Protein AF-0000000084750871 (afdb_homodimer)

Structure (mmCIF, N/CA/C/O backbone):
data_AF-0000000084750871-model_v1
#
loop_
_entity.id
_entity.type
_entity.pdbx_description
1 polymer 'GmrSD restriction endonucleases N-terminal domain-containing protein'
#
loop_
_atom_site.group_PDB
_atom_site.id
_atom_site.type_symbol
_atom_site.label_atom_id
_atom_site.label_alt_id
_atom_site.label_comp_id
_atom_site.label_asym_id
_atom_site.label_entity_id
_atom_site.label_seq_id
_atom_site.pdbx_PDB_ins_code
_atom_site.Cartn_x
_atom_site.Cartn_y
_atom_site.Cartn_z
_atom_site.occupancy
_atom_site.B_iso_or_equiv
_atom_site.auth_seq_id
_atom_site.auth_comp_id
_atom_site.auth_asym_id
_atom_site.auth_atom_id
_atom_site.pdbx_PDB_model_num
ATOM 1 N N . MET A 1 1 ? -0.691 -4.93 61.938 1 25 1 MET A N 1
ATOM 2 C CA . MET A 1 1 ? 0.41 -4.703 61 1 25 1 MET A CA 1
ATOM 3 C C . MET A 1 1 ? 0.114 -5.336 59.656 1 25 1 MET A C 1
ATOM 5 O O . MET A 1 1 ? 0.532 -6.465 59.375 1 25 1 MET A O 1
ATOM 9 N N . ASN A 1 2 ? -1.107 -5.414 59.125 1 26.94 2 ASN A N 1
ATOM 10 C CA . ASN A 1 2 ? -1.771 -6.16 58.062 1 26.94 2 ASN A CA 1
ATOM 11 C C . ASN A 1 2 ? -1.215 -5.793 56.688 1 26.94 2 ASN A C 1
ATOM 13 O O . ASN A 1 2 ? -1.28 -4.633 56.281 1 26.94 2 ASN A O 1
ATOM 17 N N . ASN A 1 3 ? -0.073 -6.461 56.188 1 27.8 3 ASN A N 1
ATOM 18 C CA . ASN A 1 3 ? 0.764 -6.387 55 1 27.8 3 ASN A CA 1
ATOM 19 C C . ASN A 1 3 ? -0.069 -6.461 53.719 1 27.8 3 ASN A C 1
ATOM 21 O O . ASN A 1 3 ? -0.656 -7.5 53.438 1 27.8 3 ASN A O 1
ATOM 25 N N . PHE A 1 4 ? -0.842 -5.355 53.281 1 26.83 4 PHE A N 1
ATOM 26 C CA . PHE A 1 4 ? -1.544 -5.203 52 1 26.83 4 PHE A CA 1
ATOM 27 C C . PHE A 1 4 ? -0.625 -5.535 50.844 1 26.83 4 PHE A C 1
ATOM 29 O O . PHE A 1 4 ? 0.271 -4.758 50.5 1 26.83 4 PHE A O 1
ATOM 36 N N . ASN A 1 5 ? -0.099 -6.75 50.688 1 29.56 5 ASN A N 1
ATOM 37 C CA . ASN A 1 5 ? 0.615 -7.375 49.594 1 29.56 5 ASN A CA 1
ATOM 38 C C . ASN A 1 5 ? -0.045 -7.062 48.25 1 29.56 5 ASN A C 1
ATOM 40 O O . ASN A 1 5 ? -0.989 -7.742 47.844 1 29.56 5 ASN A O 1
ATOM 44 N N . ASN A 1 6 ? -0.391 -5.762 47.812 1 26.81 6 ASN A N 1
ATOM 45 C CA . ASN A 1 6 ? -1.002 -5.223 46.625 1 26.81 6 ASN A CA 1
ATOM 46 C C . ASN A 1 6 ? -0.494 -5.941 45.375 1 26.81 6 ASN A C 1
ATOM 48 O O . ASN A 1 6 ? 0.514 -6.648 45.406 1 26.81 6 ASN A O 1
ATOM 52 N N . GLU A 1 7 ? -0.756 -5.145 44 1 28.56 7 GLU A N 1
ATOM 53 C CA . GLU A 1 7 ? -1.141 -5.152 42.594 1 28.56 7 GLU A CA 1
ATOM 54 C C . GLU A 1 7 ? 0.052 -5.473 41.688 1 28.56 7 GLU A C 1
ATOM 56 O O . GLU A 1 7 ? 0.877 -4.602 41.438 1 28.56 7 GLU A O 1
ATOM 61 N N . ASP A 1 8 ? 0.806 -6.379 41.875 1 30.97 8 ASP A N 1
ATOM 62 C CA . ASP A 1 8 ? 1.681 -6.875 40.812 1 30.97 8 ASP A CA 1
ATOM 63 C C . ASP A 1 8 ? 0.93 -6.988 39.5 1 30.97 8 ASP A C 1
ATOM 65 O O . ASP A 1 8 ? 0.197 -7.953 39.281 1 30.97 8 ASP A O 1
ATOM 69 N N . ASP A 1 9 ? 0.175 -5.949 38.906 1 33.62 9 ASP A N 1
ATOM 70 C CA . ASP A 1 9 ? -0.45 -5.75 37.594 1 33.62 9 ASP A CA 1
ATOM 71 C C . ASP A 1 9 ? 0.406 -6.348 36.5 1 33.62 9 ASP A C 1
ATOM 73 O O . ASP A 1 9 ? 1.4 -5.75 36.062 1 33.62 9 ASP A O 1
ATOM 77 N N . ASP A 1 10 ? 0.612 -7.574 36.312 1 33.91 10 ASP A N 1
ATOM 78 C CA . ASP A 1 10 ? 1.157 -8.469 35.281 1 33.91 10 ASP A CA 1
ATOM 79 C C . ASP A 1 10 ? 0.712 -8.039 33.875 1 33.91 10 ASP A C 1
ATOM 81 O O . ASP A 1 10 ? -0.447 -7.672 33.688 1 33.91 10 ASP A O 1
ATOM 85 N N . GLU A 1 11 ? 1.573 -7.57 32.906 1 40.09 11 GLU A N 1
ATOM 86 C CA . GLU A 1 11 ? 1.593 -7.332 31.453 1 40.09 11 GLU A CA 1
ATOM 87 C C . GLU A 1 11 ? 0.74 -8.359 30.719 1 40.09 11 GLU A C 1
ATOM 89 O O . GLU A 1 11 ? 1.184 -9.484 30.469 1 40.09 11 GLU A O 1
ATOM 94 N N . LYS A 1 12 ? -0.472 -8.469 30.875 1 43.91 12 LYS A N 1
ATOM 95 C CA . LYS A 1 12 ? -1.329 -9.43 30.188 1 43.91 12 LYS A CA 1
ATOM 96 C C . LYS A 1 12 ? -1.173 -9.305 28.672 1 43.91 12 LYS A C 1
ATOM 98 O O . LYS A 1 12 ? -1.632 -8.336 28.062 1 43.91 12 LYS A O 1
ATOM 103 N N . LEU A 1 13 ? -0.095 -9.852 28.125 1 53.25 13 LEU A N 1
ATOM 104 C CA . LEU A 1 13 ? 0.092 -10.055 26.688 1 53.25 13 LEU A CA 1
ATOM 105 C C . LEU A 1 13 ? -1.183 -10.586 26.047 1 53.25 13 LEU A C 1
ATOM 107 O O . LEU A 1 13 ? -1.841 -11.469 26.594 1 53.25 13 LEU A O 1
ATOM 111 N N . ASN A 1 14 ? -1.754 -9.711 25.047 1 64.94 14 ASN A N 1
ATOM 112 C CA . ASN A 1 14 ? -2.885 -10.227 24.281 1 64.94 14 ASN A CA 1
ATOM 113 C C . ASN A 1 14 ? -2.625 -11.641 23.781 1 64.94 14 ASN A C 1
ATOM 115 O O . ASN A 1 14 ? -1.606 -11.898 23.141 1 64.94 14 ASN A O 1
ATOM 119 N N . GLU A 1 15 ? -3.418 -12.594 24.203 1 77.69 15 GLU A N 1
ATOM 120 C CA . GLU A 1 15 ? -3.213 -14.016 23.938 1 77.69 15 GLU A CA 1
ATOM 121 C C . GLU A 1 15 ? -3.561 -14.375 22.5 1 77.69 15 GLU A C 1
ATOM 123 O O . GLU A 1 15 ? -3.111 -15.398 21.984 1 77.69 15 GLU A O 1
ATOM 128 N N . ASN A 1 16 ? -4.215 -13.484 21.797 1 88.94 16 ASN A N 1
ATOM 129 C CA . ASN A 1 16 ? -4.668 -13.859 20.453 1 88.94 16 ASN A CA 1
ATOM 130 C C . ASN A 1 16 ? -3.668 -13.43 19.391 1 88.94 16 ASN A C 1
ATOM 132 O O . ASN A 1 16 ? -3.668 -13.977 18.281 1 88.94 16 ASN A O 1
ATOM 136 N N . PHE A 1 17 ? -2.834 -12.461 19.703 1 92.81 17 PHE A N 1
ATOM 137 C CA . PHE A 1 17 ? -1.804 -11.977 18.797 1 92.81 17 PHE A CA 1
ATOM 138 C C . PHE A 1 17 ? -0.432 -12.023 19.453 1 92.81 17 PHE A C 1
ATOM 140 O O . PHE A 1 17 ? -0.149 -11.234 20.359 1 92.81 17 PHE A O 1
ATOM 147 N N . VAL A 1 18 ? 0.427 -12.883 19.016 1 93.62 18 VAL A N 1
ATOM 148 C CA . VAL A 1 18 ? 1.713 -13.094 19.672 1 93.62 18 VAL A CA 1
ATOM 149 C C . VAL A 1 18 ? 2.846 -12.68 18.734 1 93.62 18 VAL A C 1
ATOM 151 O O . VAL A 1 18 ? 3.205 -13.422 17.812 1 93.62 18 VAL A O 1
ATOM 154 N N . PRO A 1 19 ? 3.424 -11.5 19 1 95.88 19 PRO A N 1
ATOM 155 C CA . PRO A 1 19 ? 4.512 -11.031 18.141 1 95.88 19 PRO A CA 1
ATOM 156 C C . PRO A 1 19 ? 5.887 -11.5 18.609 1 95.88 19 PRO A C 1
ATOM 158 O O . PRO A 1 19 ? 6.113 -11.633 19.812 1 95.88 19 PRO A O 1
ATOM 161 N N . LYS A 1 20 ? 6.77 -11.781 17.672 1 95.5 20 LYS A N 1
ATOM 162 C CA . LYS A 1 20 ? 8.148 -12.156 17.953 1 95.5 20 LYS A CA 1
ATOM 163 C C . LYS A 1 20 ? 9.109 -11.562 16.922 1 95.5 20 LYS A C 1
ATOM 165 O O . LYS A 1 20 ? 8.828 -11.609 15.711 1 95.5 20 LYS A O 1
ATOM 170 N N . SER A 1 21 ? 10.133 -10.945 17.391 1 95.88 21 SER A N 1
ATOM 171 C CA . SER A 1 21 ? 11.172 -10.398 16.516 1 95.88 21 SER A CA 1
ATOM 172 C C . SER A 1 21 ? 12.352 -11.359 16.391 1 95.88 21 SER A C 1
ATOM 174 O O . SER A 1 21 ? 12.914 -11.805 17.391 1 95.88 21 SER A O 1
ATOM 176 N N . GLN A 1 22 ? 12.703 -11.703 15.133 1 95.88 22 GLN A N 1
ATOM 177 C CA . GLN A 1 22 ? 13.789 -12.648 14.898 1 95.88 22 GLN A CA 1
ATOM 178 C C . GLN A 1 22 ? 14.484 -12.375 13.57 1 95.88 22 GLN A C 1
ATOM 180 O O . GLN A 1 22 ? 13.891 -11.773 12.664 1 95.88 22 GLN A O 1
ATOM 185 N N . GLY A 1 23 ? 15.742 -12.781 13.508 1 95.81 23 GLY A N 1
ATOM 186 C CA . GLY A 1 23 ? 16.391 -12.844 12.211 1 95.81 23 GLY A CA 1
ATOM 187 C C . GLY A 1 23 ? 15.812 -13.922 11.312 1 95.81 23 GLY A C 1
ATOM 188 O O . GLY A 1 23 ? 15.219 -14.891 11.789 1 95.81 23 GLY A O 1
ATOM 189 N N . LEU A 1 24 ? 15.984 -13.766 10.023 1 96 24 LEU A N 1
ATOM 190 C CA . LEU A 1 24 ? 15.359 -14.656 9.047 1 96 24 LEU A CA 1
ATOM 191 C C . LEU A 1 24 ? 15.766 -16.109 9.289 1 96 24 LEU A C 1
ATOM 193 O O . LEU A 1 24 ? 14.922 -17 9.297 1 96 24 LEU A O 1
ATOM 197 N N . LYS A 1 25 ? 17.078 -16.344 9.445 1 94.5 25 LYS A N 1
ATOM 198 C CA . LYS A 1 25 ? 17.562 -17.703 9.656 1 94.5 25 LYS A CA 1
ATOM 199 C C . LYS A 1 25 ? 16.969 -18.312 10.922 1 94.5 25 LYS A C 1
ATOM 201 O O . LYS A 1 25 ? 16.438 -19.422 10.898 1 94.5 25 LYS A O 1
ATOM 206 N N . ASP A 1 26 ? 17.016 -17.562 12.016 1 95 26 ASP A N 1
ATOM 207 C CA . ASP A 1 26 ? 16.5 -18.016 13.289 1 95 26 ASP A CA 1
ATOM 208 C C . ASP A 1 26 ? 14.992 -18.266 13.211 1 95 26 ASP A C 1
ATOM 210 O O . ASP A 1 26 ? 14.484 -19.25 13.75 1 95 26 ASP A O 1
ATOM 214 N N . PHE A 1 27 ? 14.336 -17.375 12.562 1 95.94 27 PHE A N 1
ATOM 215 C CA . PHE A 1 27 ? 12.891 -17.484 12.406 1 95.94 27 PHE A CA 1
ATOM 216 C C . PHE A 1 27 ? 12.508 -18.797 11.75 1 95.94 27 PHE A C 1
ATOM 218 O O . PHE A 1 27 ? 11.633 -19.516 12.242 1 95.94 27 PHE A O 1
ATOM 225 N N . LEU A 1 28 ? 13.141 -19.141 10.68 1 95.75 28 LEU A N 1
ATOM 226 C CA . LEU A 1 28 ? 12.82 -20.344 9.922 1 95.75 28 LEU A CA 1
ATOM 227 C C . LEU A 1 28 ? 13.312 -21.594 10.648 1 95.75 28 LEU A C 1
ATOM 229 O O . LEU A 1 28 ? 12.625 -22.609 10.68 1 95.75 28 LEU A O 1
ATOM 233 N N . GLU A 1 29 ? 14.469 -21.531 11.281 1 93.5 29 GLU A N 1
ATOM 234 C CA . GLU A 1 29 ? 15.062 -22.672 11.961 1 93.5 29 GLU A CA 1
ATOM 235 C C . GLU A 1 29 ? 14.25 -23.062 13.195 1 93.5 29 GLU A C 1
ATOM 237 O O . GLU A 1 29 ? 14.125 -24.25 13.516 1 93.5 29 GLU A O 1
ATOM 242 N N . GLN A 1 30 ? 13.688 -22.078 13.836 1 92.06 30 GLN A N 1
ATOM 243 C CA . GLN A 1 30 ? 12.992 -22.312 15.094 1 92.06 30 GLN A CA 1
ATOM 244 C C . GLN A 1 30 ? 11.594 -22.891 14.844 1 92.06 30 GLN A C 1
ATOM 246 O O . GLN A 1 30 ? 10.961 -23.406 15.766 1 92.06 30 GLN A O 1
ATOM 251 N N . LYS A 1 31 ? 11.172 -22.797 13.688 1 90.5 31 LYS A N 1
ATOM 252 C CA . LYS A 1 31 ? 9.852 -23.328 13.359 1 90.5 31 LYS A CA 1
ATOM 253 C C . LYS A 1 31 ? 9.938 -24.812 12.992 1 90.5 31 LYS A C 1
ATOM 255 O O . LYS A 1 31 ? 9.602 -25.203 11.875 1 90.5 31 LYS A O 1
ATOM 260 N N . LYS A 1 32 ? 10.234 -25.578 14.047 1 89.06 32 LYS A N 1
ATOM 261 C CA . LYS A 1 32 ? 10.266 -27.016 13.883 1 89.06 32 LYS A CA 1
ATOM 262 C C . LYS A 1 32 ? 8.859 -27.609 13.875 1 89.06 32 LYS A C 1
ATOM 264 O O . LYS A 1 32 ? 8 -27.188 14.656 1 89.06 32 LYS A O 1
ATOM 269 N N . ASN A 1 33 ? 8.617 -28.453 12.953 1 89.94 33 ASN A N 1
ATOM 270 C CA . ASN A 1 33 ? 7.336 -29.141 12.805 1 89.94 33 ASN A CA 1
ATOM 271 C C . ASN A 1 33 ? 6.227 -28.172 12.406 1 89.94 33 ASN A C 1
ATOM 273 O O . ASN A 1 33 ? 5.078 -28.328 12.828 1 89.94 33 ASN A O 1
ATOM 277 N N . PHE A 1 34 ? 6.684 -27.078 11.805 1 91.81 34 PHE A N 1
ATOM 278 C CA . PHE A 1 34 ? 5.727 -26.125 11.258 1 91.81 34 PHE A CA 1
ATOM 279 C C . PHE A 1 34 ? 5.809 -26.094 9.734 1 91.81 34 PHE A C 1
ATOM 281 O O . PHE A 1 34 ? 6.859 -26.375 9.156 1 91.81 34 PHE A O 1
ATOM 288 N N . GLN A 1 35 ? 4.723 -25.766 9.141 1 91.5 35 GLN A N 1
ATOM 289 C CA . GLN A 1 35 ? 4.668 -25.531 7.699 1 91.5 35 GLN A CA 1
ATOM 290 C C . GLN A 1 35 ? 3.939 -24.219 7.387 1 91.5 35 GLN A C 1
ATOM 292 O O . GLN A 1 35 ? 2.826 -24 7.867 1 91.5 35 GLN A O 1
ATOM 297 N N . PHE A 1 36 ? 4.645 -23.359 6.648 1 93.75 36 PHE A N 1
ATOM 298 C CA . PHE A 1 36 ? 4.004 -22.141 6.172 1 93.75 36 PHE A CA 1
ATOM 299 C C . PHE A 1 36 ? 3.125 -22.422 4.961 1 93.75 36 PHE A C 1
ATOM 301 O O . PHE A 1 36 ? 3.625 -22.797 3.898 1 93.75 36 PHE A O 1
ATOM 308 N N . VAL A 1 37 ? 1.886 -22.25 5.148 1 89.56 37 VAL A N 1
ATOM 309 C CA . VAL A 1 37 ? 0.937 -22.516 4.07 1 89.56 37 VAL A CA 1
ATOM 310 C C . VAL A 1 37 ? 0.441 -21.203 3.479 1 89.56 37 VAL A C 1
ATOM 312 O O . VAL A 1 37 ? -0.112 -20.359 4.191 1 89.56 37 VAL A O 1
ATOM 315 N N . ILE A 1 38 ? 0.686 -20.984 2.25 1 89.19 38 ILE A N 1
ATOM 316 C CA . ILE A 1 38 ? 0.146 -19.828 1.544 1 89.19 38 ILE A CA 1
ATOM 317 C C . ILE A 1 38 ? -1.227 -20.172 0.967 1 89.19 38 ILE A C 1
ATOM 319 O O . ILE A 1 38 ? -1.33 -20.938 0.016 1 89.19 38 ILE A O 1
ATOM 323 N N . PRO A 1 39 ? -2.219 -19.547 1.522 1 85.5 39 PRO A N 1
ATOM 324 C CA . PRO A 1 39 ? -3.564 -19.906 1.062 1 85.5 39 PRO A CA 1
ATOM 325 C C . PRO A 1 39 ? -3.797 -19.547 -0.406 1 85.5 39 PRO A C 1
ATOM 327 O O . PRO A 1 39 ? -3.176 -18.625 -0.928 1 85.5 39 PRO A O 1
ATOM 330 N N . ILE A 1 40 ? -4.715 -20.203 -0.982 1 83.75 40 ILE A N 1
ATOM 331 C CA . ILE A 1 40 ? -4.988 -20.078 -2.41 1 83.75 40 ILE A CA 1
ATOM 332 C C . ILE A 1 40 ? -5.609 -18.719 -2.709 1 83.75 40 ILE A C 1
ATOM 334 O O . ILE A 1 40 ? -5.59 -18.25 -3.852 1 83.75 40 ILE A O 1
ATOM 338 N N . TYR A 1 41 ? -6.156 -18.094 -1.702 1 82.62 41 TYR A N 1
ATOM 339 C CA . TYR A 1 41 ? -6.793 -16.797 -1.918 1 82.62 41 TYR A CA 1
ATOM 340 C C . TYR A 1 41 ? -5.762 -15.68 -1.907 1 82.62 41 TYR A C 1
ATOM 342 O O . TYR A 1 41 ? -6.086 -14.523 -2.207 1 82.62 41 TYR A O 1
ATOM 350 N N . GLN A 1 42 ? -4.582 -16 -1.534 1 81.94 42 GLN A N 1
ATOM 351 C CA . GLN A 1 42 ? -3.512 -15.016 -1.613 1 81.94 42 GLN A CA 1
ATOM 352 C C . GLN A 1 42 ? -3.096 -14.773 -3.061 1 81.94 42 GLN A C 1
ATOM 354 O O . GLN A 1 42 ? -3.324 -15.617 -3.93 1 81.94 42 GLN A O 1
ATOM 359 N N . ARG A 1 43 ? -2.541 -13.656 -3.277 1 78.44 43 ARG A N 1
ATOM 360 C CA . ARG A 1 43 ? -2.064 -13.336 -4.621 1 78.44 43 ARG A CA 1
ATOM 361 C C . ARG A 1 43 ? -0.82 -14.148 -4.969 1 78.44 43 ARG A C 1
ATOM 363 O O . ARG A 1 43 ? -0.062 -14.547 -4.082 1 78.44 43 ARG A O 1
ATOM 370 N N . ASN A 1 44 ? -0.635 -14.281 -6.293 1 80.06 44 ASN A N 1
ATOM 371 C CA . ASN A 1 44 ? 0.586 -14.93 -6.758 1 80.06 44 ASN A CA 1
ATOM 372 C C . ASN A 1 44 ? 1.816 -14.07 -6.484 1 80.06 44 ASN A C 1
ATOM 374 O O . ASN A 1 44 ? 1.703 -12.859 -6.297 1 80.06 44 ASN A O 1
ATOM 378 N N . TYR A 1 45 ? 2.928 -14.797 -6.43 1 86.94 45 TYR A N 1
ATOM 379 C CA . TYR A 1 45 ? 4.168 -14.047 -6.27 1 86.94 45 TYR A CA 1
ATOM 380 C C . TYR A 1 45 ? 4.34 -13.023 -7.383 1 86.94 45 TYR A C 1
ATOM 382 O O . TYR A 1 45 ? 4.285 -13.375 -8.562 1 86.94 45 TYR A O 1
ATOM 390 N N . ASN A 1 46 ? 4.574 -11.766 -7 1 82.31 46 ASN A N 1
ATOM 391 C CA . ASN A 1 46 ? 4.582 -10.742 -8.039 1 82.31 46 ASN A CA 1
ATOM 392 C C . ASN A 1 46 ? 5.672 -9.703 -7.793 1 82.31 46 ASN A C 1
ATOM 394 O O . ASN A 1 46 ? 5.617 -8.602 -8.336 1 82.31 46 ASN A O 1
ATOM 398 N N . TRP A 1 47 ? 6.625 -9.961 -6.91 1 88.44 47 TRP A N 1
ATOM 399 C CA . TRP A 1 47 ? 7.746 -9.047 -6.734 1 88.44 47 TRP A CA 1
ATOM 400 C C . TRP A 1 47 ? 8.555 -8.93 -8.023 1 88.44 47 TRP A C 1
ATOM 402 O O . TRP A 1 47 ? 8.812 -9.93 -8.695 1 88.44 47 TRP A O 1
ATOM 412 N N . GLU A 1 48 ? 8.898 -7.766 -8.32 1 87.44 48 GLU A N 1
ATOM 413 C CA . GLU A 1 48 ? 9.656 -7.484 -9.531 1 87.44 48 GLU A CA 1
ATOM 414 C C . GLU A 1 48 ? 11.148 -7.379 -9.242 1 87.44 48 GLU A C 1
ATOM 416 O O . GLU A 1 48 ? 11.555 -6.855 -8.203 1 87.44 48 GLU A O 1
ATOM 421 N N . ILE A 1 49 ? 11.945 -7.766 -10.219 1 91.69 49 ILE A N 1
ATOM 422 C CA . ILE A 1 49 ? 13.391 -7.812 -10.047 1 91.69 49 ILE A CA 1
ATOM 423 C C . ILE A 1 49 ? 13.93 -6.402 -9.805 1 91.69 49 ILE A C 1
ATOM 425 O O . ILE A 1 49 ? 14.695 -6.176 -8.867 1 91.69 49 ILE A O 1
ATOM 429 N N . SER A 1 50 ? 13.453 -5.473 -10.617 1 86.06 50 SER A N 1
ATOM 430 C CA . SER A 1 50 ? 14.031 -4.133 -10.609 1 86.06 50 SER A CA 1
ATOM 431 C C . SER A 1 50 ? 13.516 -3.316 -9.43 1 86.06 50 SER A C 1
ATOM 433 O O . SER A 1 50 ? 13.93 -2.176 -9.227 1 86.06 50 SER A O 1
ATOM 435 N N . LYS A 1 51 ? 12.664 -3.912 -8.586 1 86.75 51 LYS A N 1
ATOM 436 C CA . LYS A 1 51 ? 12.047 -3.178 -7.484 1 86.75 51 LYS A CA 1
ATOM 437 C C . LYS A 1 51 ? 12.242 -3.904 -6.156 1 86.75 51 LYS A C 1
ATOM 439 O O . LYS A 1 51 ? 13.297 -3.773 -5.523 1 86.75 51 LYS A O 1
ATOM 444 N N . GLN A 1 52 ? 11.258 -4.727 -5.758 1 88.25 52 GLN A N 1
ATOM 445 C CA . GLN A 1 52 ? 11.258 -5.316 -4.426 1 88.25 52 GLN A CA 1
ATOM 446 C C . GLN A 1 52 ? 12.422 -6.293 -4.254 1 88.25 52 GLN A C 1
ATOM 448 O O . GLN A 1 52 ? 13.086 -6.301 -3.215 1 88.25 52 GLN A O 1
ATOM 453 N N . VAL A 1 53 ? 12.734 -7.09 -5.316 1 93.5 53 VAL A N 1
ATOM 454 C CA . VAL A 1 53 ? 13.758 -8.125 -5.215 1 93.5 53 VAL A CA 1
ATOM 455 C C . VAL A 1 53 ? 15.133 -7.473 -5.105 1 93.5 53 VAL A C 1
ATOM 457 O O . VAL A 1 53 ? 15.961 -7.887 -4.289 1 93.5 53 VAL A O 1
ATOM 460 N N . LYS A 1 54 ? 15.305 -6.457 -5.945 1 92.25 54 LYS A N 1
ATOM 461 C CA . LYS A 1 54 ? 16.562 -5.727 -5.902 1 92.25 54 LYS A CA 1
ATOM 462 C C . LYS A 1 54 ? 16.781 -5.074 -4.539 1 92.25 54 LYS A C 1
ATOM 464 O O . LYS A 1 54 ? 17.891 -5.094 -3.996 1 92.25 54 LYS A O 1
ATOM 469 N N . LYS A 1 55 ? 15.773 -4.516 -4.012 1 89.44 55 LYS A N 1
ATOM 470 C CA . LYS A 1 55 ? 15.867 -3.889 -2.697 1 89.44 55 LYS A CA 1
ATOM 471 C C . LYS A 1 55 ? 16.234 -4.914 -1.626 1 89.44 55 LYS A C 1
ATOM 473 O O . LYS A 1 55 ? 17.016 -4.621 -0.723 1 89.44 55 LYS A O 1
ATOM 478 N N . PHE A 1 56 ? 15.594 -6.043 -1.726 1 93.94 56 PHE A N 1
ATOM 479 C CA . PHE A 1 56 ? 15.914 -7.137 -0.821 1 93.94 56 PHE A CA 1
ATOM 480 C C . PHE A 1 56 ? 17.406 -7.48 -0.892 1 93.94 56 PHE A C 1
ATOM 482 O O . PHE A 1 56 ? 18.078 -7.559 0.138 1 93.94 56 PHE A O 1
ATOM 489 N N . MET A 1 57 ? 17.922 -7.594 -2.076 1 96.12 57 MET A N 1
ATOM 490 C CA . MET A 1 57 ? 19.312 -7.949 -2.289 1 96.12 57 MET A CA 1
ATOM 491 C C . MET A 1 57 ? 20.234 -6.832 -1.816 1 96.12 57 MET A C 1
ATOM 493 O O . MET A 1 57 ? 21.281 -7.094 -1.213 1 96.12 57 MET A O 1
ATOM 497 N N . GLU A 1 58 ? 19.828 -5.633 -2.088 1 92.81 58 GLU A N 1
ATOM 498 C CA . GLU A 1 58 ? 20.609 -4.48 -1.657 1 92.81 58 GLU A CA 1
ATOM 499 C C . GLU A 1 58 ? 20.734 -4.43 -0.136 1 92.81 58 GLU A C 1
ATOM 501 O O . GLU A 1 58 ? 21.766 -4.031 0.4 1 92.81 58 GLU A O 1
ATOM 506 N N . SER A 1 59 ? 19.672 -4.77 0.531 1 92.56 59 SER A N 1
ATOM 507 C CA . SER A 1 59 ? 19.719 -4.832 1.988 1 92.56 59 SER A CA 1
ATOM 508 C C . SER A 1 59 ? 20.734 -5.871 2.467 1 92.56 59 SER A C 1
ATOM 510 O O . SER A 1 59 ? 21.5 -5.617 3.396 1 92.56 59 SER A O 1
ATOM 512 N N . PHE A 1 60 ? 20.719 -7.004 1.802 1 95.5 60 PHE A N 1
ATOM 513 C CA . PHE A 1 60 ? 21.703 -8.039 2.111 1 95.5 60 PHE A CA 1
ATOM 514 C C . PHE A 1 60 ? 23.109 -7.52 1.896 1 95.5 60 PHE A C 1
ATOM 516 O O . PHE A 1 60 ? 23.969 -7.676 2.766 1 95.5 60 PHE A O 1
ATOM 523 N N . GLU A 1 61 ? 23.312 -6.891 0.756 1 95.88 61 GLU A N 1
ATOM 524 C CA . GLU A 1 61 ? 24.641 -6.398 0.402 1 95.88 61 GLU A CA 1
ATOM 525 C C . GLU A 1 61 ? 25.141 -5.359 1.408 1 95.88 61 GLU A C 1
ATOM 527 O O . GLU A 1 61 ? 26.297 -5.379 1.81 1 95.88 61 GLU A O 1
ATOM 532 N N . HIS A 1 62 ? 24.25 -4.551 1.767 1 92.94 62 HIS A N 1
ATOM 533 C CA . HIS A 1 62 ? 24.594 -3.525 2.746 1 92.94 62 HIS A CA 1
ATOM 534 C C . HIS A 1 62 ? 25 -4.148 4.078 1 92.94 62 HIS A C 1
ATOM 536 O O . HIS A 1 62 ? 26.016 -3.766 4.66 1 92.94 62 HIS A O 1
ATOM 542 N N . LEU A 1 63 ? 24.25 -5.078 4.535 1 93.62 63 LEU A N 1
ATOM 543 C CA . LEU A 1 63 ? 24.531 -5.73 5.809 1 93.62 63 LEU A CA 1
ATOM 544 C C . LEU A 1 63 ? 25.812 -6.543 5.742 1 93.62 63 LEU A C 1
ATOM 546 O O . LEU A 1 63 ? 26.531 -6.652 6.738 1 93.62 63 LEU A O 1
ATOM 550 N N . PHE A 1 64 ? 26.031 -7.098 4.566 1 94.5 64 PHE A N 1
ATOM 551 C CA . PHE A 1 64 ? 27.25 -7.887 4.391 1 94.5 64 PHE A CA 1
ATOM 552 C C . PHE A 1 64 ? 28.484 -7.016 4.566 1 94.5 64 PHE A C 1
ATOM 554 O O . PHE A 1 64 ? 29.516 -7.48 5.074 1 94.5 64 PHE A O 1
ATOM 561 N N . LYS A 1 65 ? 28.344 -5.75 4.148 1 92.88 65 LYS A N 1
ATOM 562 C CA . LYS A 1 65 ? 29.438 -4.793 4.27 1 92.88 65 LYS A CA 1
ATOM 563 C C . LYS A 1 65 ? 29.5 -4.191 5.668 1 92.88 65 LYS A C 1
ATOM 565 O O . LYS A 1 65 ? 30.562 -4.062 6.258 1 92.88 65 LYS A O 1
ATOM 570 N N . GLU A 1 66 ? 28.297 -3.822 6.172 1 88.44 66 GLU A N 1
ATOM 571 C CA . GLU A 1 66 ? 28.188 -3.197 7.484 1 88.44 66 GLU A CA 1
ATOM 572 C C . GLU A 1 66 ? 27.891 -4.23 8.562 1 88.44 66 GLU A C 1
ATOM 574 O O . GLU A 1 66 ? 26.719 -4.516 8.852 1 88.44 66 GLU A O 1
ATOM 579 N N . LYS A 1 67 ? 28.781 -4.66 9.375 1 84.19 67 LYS A N 1
ATOM 580 C CA . LYS A 1 67 ? 28.672 -5.828 10.242 1 84.19 67 LYS A CA 1
ATOM 581 C C . LYS A 1 67 ? 27.875 -5.512 11.5 1 84.19 67 LYS A C 1
ATOM 583 O O . LYS A 1 67 ? 27.328 -6.414 12.141 1 84.19 67 LYS A O 1
ATOM 588 N N . ASN A 1 68 ? 27.641 -4.324 11.844 1 83.81 68 ASN A N 1
ATOM 589 C CA . ASN A 1 68 ? 27 -4.004 13.117 1 83.81 68 ASN A CA 1
ATOM 590 C C . ASN A 1 68 ? 25.594 -3.463 12.922 1 83.81 68 ASN A C 1
ATOM 592 O O . ASN A 1 68 ? 25 -2.904 13.852 1 83.81 68 ASN A O 1
ATOM 596 N N . GLU A 1 69 ? 25.031 -3.703 11.75 1 88.69 69 GLU A N 1
ATOM 597 C CA . GLU A 1 69 ? 23.703 -3.162 11.484 1 88.69 69 GLU A CA 1
ATOM 598 C C . GLU A 1 69 ? 22.688 -4.277 11.266 1 88.69 69 GLU A C 1
ATOM 600 O O . GLU A 1 69 ? 23.062 -5.41 10.953 1 88.69 69 GLU A O 1
ATOM 605 N N . GLU A 1 70 ? 21.484 -4.031 11.617 1 91.81 70 GLU A N 1
ATOM 606 C CA . GLU A 1 70 ? 20.344 -4.887 11.297 1 91.81 70 GLU A CA 1
ATOM 607 C C . GLU A 1 70 ? 19.375 -4.176 10.359 1 91.81 70 GLU A C 1
ATOM 609 O O . GLU A 1 70 ? 19.359 -2.945 10.289 1 91.81 70 GLU A O 1
ATOM 614 N N . HIS A 1 71 ? 18.734 -4.949 9.594 1 91.81 71 HIS A N 1
ATOM 615 C CA . HIS A 1 71 ? 17.75 -4.414 8.664 1 91.81 71 HIS A CA 1
ATOM 616 C C . HIS A 1 71 ? 16.359 -4.977 8.945 1 91.81 71 HIS A C 1
ATOM 618 O O . HIS A 1 71 ? 16.172 -6.195 9 1 91.81 71 HIS A O 1
ATOM 624 N N . PHE A 1 72 ? 15.406 -4.051 9.156 1 92.06 72 PHE A N 1
ATOM 625 C CA . PHE A 1 72 ? 14.023 -4.48 9.344 1 92.06 72 PHE A CA 1
ATOM 626 C C . PHE A 1 72 ? 13.383 -4.844 8.008 1 92.06 72 PHE A C 1
ATOM 628 O O . PHE A 1 72 ? 13.219 -3.98 7.137 1 92.06 72 PHE A O 1
ATOM 635 N N . LEU A 1 73 ? 12.984 -6.062 7.871 1 91.94 73 LEU A N 1
ATOM 636 C CA . LEU A 1 73 ? 12.43 -6.527 6.602 1 91.94 73 LEU A CA 1
ATOM 637 C C . LEU A 1 73 ? 10.914 -6.355 6.57 1 91.94 73 LEU A C 1
ATOM 639 O O . LEU A 1 73 ? 10.32 -6.266 5.492 1 91.94 73 LEU A O 1
ATOM 643 N N . GLY A 1 74 ? 10.281 -6.363 7.73 1 91.38 74 GLY A N 1
ATOM 644 C CA . GLY A 1 74 ? 8.836 -6.203 7.789 1 91.38 74 GLY A CA 1
ATOM 645 C C . GLY A 1 74 ? 8.164 -7.18 8.734 1 91.38 74 GLY A C 1
ATOM 646 O O . GLY A 1 74 ? 8.828 -7.789 9.578 1 91.38 74 GLY A O 1
ATOM 647 N N . THR A 1 75 ? 6.883 -7.258 8.633 1 91.81 75 THR A N 1
ATOM 648 C CA . THR A 1 75 ? 6.105 -8.125 9.508 1 91.81 75 THR A CA 1
ATOM 649 C C . THR A 1 75 ? 5.566 -9.328 8.734 1 91.81 75 THR A C 1
ATOM 651 O O . THR A 1 75 ? 5.5 -9.305 7.504 1 91.81 75 THR A O 1
ATOM 654 N N . LEU A 1 76 ? 5.312 -10.414 9.43 1 94.31 76 LEU A N 1
ATOM 655 C CA . LEU A 1 76 ? 4.609 -11.609 8.969 1 94.31 76 LEU A CA 1
ATOM 656 C C . LEU A 1 76 ? 3.418 -11.922 9.875 1 94.31 76 LEU A C 1
ATOM 658 O O . LEU A 1 76 ? 3.568 -12.023 11.094 1 94.31 76 LEU A O 1
ATOM 662 N N . ILE A 1 77 ? 2.305 -11.992 9.266 1 93.69 77 ILE A N 1
ATOM 663 C CA . ILE A 1 77 ? 1.133 -12.367 10.047 1 93.69 77 ILE A CA 1
ATOM 664 C C . ILE A 1 77 ? 0.729 -13.805 9.703 1 93.69 77 ILE A C 1
ATOM 666 O O . ILE A 1 77 ? 0.447 -14.117 8.547 1 93.69 77 ILE A O 1
ATOM 670 N N . LEU A 1 78 ? 0.685 -14.672 10.75 1 95 78 LEU A N 1
ATOM 671 C CA . LEU A 1 78 ? 0.479 -16.109 10.609 1 95 78 LEU A CA 1
ATOM 672 C C . LEU A 1 78 ? -0.693 -16.578 11.461 1 95 78 LEU A C 1
ATOM 674 O O . LEU A 1 78 ? -0.771 -16.25 12.648 1 95 78 LEU A O 1
ATOM 678 N N . ILE A 1 79 ? -1.561 -17.297 10.867 1 91.75 79 ILE A N 1
ATOM 679 C CA . ILE A 1 79 ? -2.662 -17.875 11.617 1 91.75 79 ILE A CA 1
ATOM 680 C C . ILE A 1 79 ? -2.35 -19.344 11.93 1 91.75 79 ILE A C 1
ATOM 682 O O . ILE A 1 79 ? -1.983 -20.109 11.039 1 91.75 79 ILE A O 1
ATOM 686 N N . LEU A 1 80 ? -2.484 -19.656 13.164 1 89.81 80 LEU A N 1
ATOM 687 C CA . LEU A 1 80 ? -2.252 -21.031 13.586 1 89.81 80 LEU A CA 1
ATOM 688 C C . LEU A 1 80 ? -3.398 -21.938 13.141 1 89.81 80 LEU A C 1
ATOM 690 O O . LEU A 1 80 ? -4.562 -21.672 13.445 1 89.81 80 LEU A O 1
ATOM 694 N N . GLY A 1 81 ? -3.023 -22.922 12.352 1 85 81 GLY A N 1
ATOM 695 C CA . GLY A 1 81 ? -4.004 -23.922 11.945 1 85 81 GLY A CA 1
ATOM 696 C C . GLY A 1 81 ? -4.227 -25 12.984 1 85 81 GLY A C 1
ATOM 697 O O . GLY A 1 81 ? -3.914 -24.812 14.164 1 85 81 GLY A O 1
ATOM 698 N N . LYS A 1 82 ? -4.883 -26.109 12.562 1 77.25 82 LYS A N 1
ATOM 699 C CA . LYS A 1 82 ? -5.172 -27.234 13.453 1 77.25 82 LYS A CA 1
ATOM 700 C C . LYS A 1 82 ? -3.891 -27.922 13.906 1 77.25 82 LYS A C 1
ATOM 702 O O . LYS A 1 82 ? -2.928 -28.016 13.141 1 77.25 82 LYS A O 1
ATOM 707 N N . LYS A 1 83 ? -3.891 -28.266 15.102 1 75.81 83 LYS A N 1
ATOM 708 C CA . LYS A 1 83 ? -2.734 -28.953 15.672 1 75.81 83 LYS A CA 1
ATOM 709 C C . LYS A 1 83 ? -2.639 -30.375 15.164 1 75.81 83 LYS A C 1
ATOM 711 O O . LYS A 1 83 ? -3.52 -31.203 15.43 1 75.81 83 LYS A O 1
ATOM 716 N N . GLU A 1 84 ? -1.726 -30.625 14.281 1 81.62 84 GLU A N 1
ATOM 717 C CA . GLU A 1 84 ? -1.388 -31.953 13.781 1 81.62 84 GLU A CA 1
ATOM 718 C C . GLU A 1 84 ? 0.105 -32.25 13.93 1 81.62 84 GLU A C 1
ATOM 720 O O . GLU A 1 84 ? 0.787 -31.594 14.727 1 81.62 84 GLU A O 1
ATOM 725 N N . GLU A 1 85 ? 0.543 -33.375 13.398 1 81.88 85 GLU A N 1
ATOM 726 C CA . GLU A 1 85 ? 1.971 -33.688 13.438 1 81.88 85 GLU A CA 1
ATOM 727 C C . GLU A 1 85 ? 2.797 -32.5 12.945 1 81.88 85 GLU A C 1
ATOM 729 O O . GLU A 1 85 ? 3.812 -32.156 13.547 1 81.88 85 GLU A O 1
ATOM 734 N N . ILE A 1 86 ? 2.34 -31.953 11.961 1 87.12 86 ILE A N 1
ATOM 735 C CA . ILE A 1 86 ? 2.896 -30.719 11.438 1 87.12 86 ILE A CA 1
ATOM 736 C C . ILE A 1 86 ? 1.899 -29.578 11.633 1 87.12 86 ILE A C 1
ATOM 738 O O . ILE A 1 86 ? 0.746 -29.672 11.211 1 87.12 86 ILE A O 1
ATOM 742 N N . GLN A 1 87 ? 2.328 -28.641 12.414 1 89.88 87 GLN A N 1
ATOM 743 C CA . GLN A 1 87 ? 1.473 -27.484 12.656 1 89.88 87 GLN A CA 1
ATOM 744 C C . GLN A 1 87 ? 1.472 -26.547 11.461 1 89.88 87 GLN A C 1
ATOM 746 O O . GLN A 1 87 ? 2.527 -26.062 11.039 1 89.88 87 GLN A O 1
ATOM 751 N N . GLU A 1 88 ? 0.309 -26.312 10.953 1 89.56 88 GLU A N 1
ATOM 752 C CA . GLU A 1 88 ? 0.202 -25.406 9.82 1 89.56 88 GLU A CA 1
ATOM 753 C C . GLU A 1 88 ? 0.125 -23.953 10.281 1 89.56 88 GLU A C 1
ATOM 755 O O . GLU A 1 88 ? -0.551 -23.656 11.266 1 89.56 88 GLU A O 1
ATOM 760 N N . LEU A 1 89 ? 0.896 -23.109 9.633 1 92.75 89 LEU A N 1
ATOM 761 C CA . LEU A 1 89 ? 0.825 -21.656 9.773 1 92.75 89 LEU A CA 1
ATOM 762 C C . LEU A 1 89 ? 0.364 -21 8.477 1 92.75 89 LEU A C 1
ATOM 764 O O . LEU A 1 89 ? 1.101 -21 7.484 1 92.75 89 LEU A O 1
ATOM 768 N N . PHE A 1 90 ? -0.826 -20.5 8.492 1 90.38 90 PHE A N 1
ATOM 769 C CA . PHE A 1 90 ? -1.36 -19.859 7.297 1 90.38 90 PHE A CA 1
ATOM 770 C C . PHE A 1 90 ? -0.839 -18.438 7.172 1 90.38 90 PHE A C 1
ATOM 772 O O . PHE A 1 90 ? -1.029 -17.609 8.07 1 90.38 90 PHE A O 1
ATOM 779 N N . VAL A 1 91 ? -0.19 -18.156 6.062 1 92.38 91 VAL A N 1
ATOM 780 C CA . VAL A 1 91 ? 0.4 -16.844 5.84 1 92.38 91 VAL A CA 1
ATOM 781 C C . VAL A 1 91 ? -0.66 -15.891 5.301 1 92.38 91 VAL A C 1
ATOM 783 O O . VAL A 1 91 ? -1.103 -16.031 4.16 1 92.38 91 VAL A O 1
ATOM 786 N N . ILE A 1 92 ? -0.958 -14.875 6.098 1 88.19 92 ILE A N 1
ATOM 787 C CA . ILE A 1 92 ? -2.02 -13.961 5.695 1 88.19 92 ILE A CA 1
ATOM 788 C C . ILE A 1 92 ? -1.414 -12.641 5.242 1 88.19 92 ILE A C 1
ATOM 790 O O . ILE A 1 92 ? -2.062 -11.859 4.539 1 88.19 92 ILE A O 1
ATOM 794 N N . ASP A 1 93 ? -0.222 -12.375 5.688 1 88.25 93 ASP A N 1
ATOM 795 C CA . ASP A 1 93 ? 0.565 -11.227 5.266 1 88.25 93 ASP A CA 1
ATOM 796 C C . ASP A 1 93 ? 2.055 -11.555 5.227 1 88.25 93 ASP A C 1
ATOM 798 O O . ASP A 1 93 ? 2.539 -12.344 6.043 1 88.25 93 ASP A O 1
ATOM 802 N N . GLY A 1 94 ? 2.738 -10.953 4.254 1 90.56 94 GLY A N 1
ATOM 803 C CA . GLY A 1 94 ? 4.176 -11.148 4.164 1 90.56 94 GLY A CA 1
ATOM 804 C C . GLY A 1 94 ? 4.566 -12.305 3.264 1 90.56 94 GLY A C 1
ATOM 805 O O . GLY A 1 94 ? 5.723 -12.734 3.258 1 90.56 94 GLY A O 1
ATOM 806 N N . GLN A 1 95 ? 3.617 -12.805 2.475 1 90.5 95 GLN A N 1
ATOM 807 C CA . GLN A 1 95 ? 3.896 -13.969 1.64 1 90.5 95 GLN A CA 1
ATOM 808 C C . GLN A 1 95 ? 5.008 -13.672 0.636 1 90.5 95 GLN A C 1
ATOM 810 O O . GLN A 1 95 ? 5.844 -14.531 0.355 1 90.5 95 GLN A O 1
ATOM 815 N N . GLN A 1 96 ? 5 -12.477 0.113 1 90.56 96 GLN A N 1
ATOM 816 C CA . GLN A 1 96 ? 6.027 -12.125 -0.866 1 90.56 96 GLN A CA 1
ATOM 817 C C . GLN A 1 96 ? 7.414 -12.141 -0.234 1 90.56 96 GLN A C 1
ATOM 819 O O . GLN A 1 96 ? 8.359 -12.688 -0.807 1 90.56 96 GLN A O 1
ATOM 824 N N . ARG A 1 97 ? 7.477 -11.625 0.993 1 91.69 97 ARG A N 1
ATOM 825 C CA . ARG A 1 97 ? 8.742 -11.586 1.72 1 91.69 97 ARG A CA 1
ATOM 826 C C . ARG A 1 97 ? 9.211 -12.992 2.076 1 91.69 97 ARG A C 1
ATOM 828 O O . ARG A 1 97 ? 10.398 -13.305 1.94 1 91.69 97 ARG A O 1
ATOM 835 N N . LEU A 1 98 ? 8.32 -13.734 2.504 1 94.06 98 LEU A N 1
ATOM 836 C CA . LEU A 1 98 ? 8.641 -15.102 2.91 1 94.06 98 LEU A CA 1
ATOM 837 C C . LEU A 1 98 ? 9.117 -15.922 1.72 1 94.06 98 LEU A C 1
ATOM 839 O O . LEU A 1 98 ? 10.156 -16.578 1.793 1 94.06 98 LEU A O 1
ATOM 843 N N . THR A 1 99 ? 8.391 -15.875 0.65 1 93.12 99 THR A N 1
ATOM 844 C CA . THR A 1 99 ? 8.75 -16.609 -0.558 1 93.12 99 THR A CA 1
ATOM 845 C C . THR A 1 99 ? 10.109 -16.156 -1.082 1 93.12 99 THR A C 1
ATOM 847 O O . THR A 1 99 ? 10.945 -16.969 -1.458 1 93.12 99 THR A O 1
ATOM 850 N N . THR A 1 100 ? 10.289 -14.852 -1.091 1 94.69 100 THR A N 1
ATOM 851 C CA . THR A 1 100 ? 11.562 -14.297 -1.547 1 94.69 100 THR A CA 1
ATOM 852 C C . THR A 1 100 ? 12.711 -14.828 -0.697 1 94.69 100 THR A C 1
ATOM 854 O O . THR A 1 100 ? 13.781 -15.156 -1.222 1 94.69 100 THR A O 1
ATOM 857 N N . THR A 1 101 ? 12.508 -14.859 0.595 1 96.38 101 THR A N 1
ATOM 858 C CA . THR A 1 101 ? 13.508 -15.391 1.513 1 96.38 101 THR A CA 1
ATOM 859 C C . THR A 1 101 ? 13.875 -16.828 1.139 1 96.38 101 THR A C 1
ATOM 861 O O . THR A 1 101 ? 15.055 -17.172 1.045 1 96.38 101 THR A O 1
ATOM 864 N N . PHE A 1 102 ? 12.922 -17.641 0.879 1 95.25 102 PHE A N 1
ATOM 865 C CA . PHE A 1 102 ? 13.164 -19.031 0.493 1 95.25 102 PHE A CA 1
ATOM 866 C C . PHE A 1 102 ? 13.906 -19.094 -0.837 1 95.25 102 PHE A C 1
ATOM 868 O O . PHE A 1 102 ? 14.828 -19.906 -1 1 95.25 102 PHE A O 1
ATOM 875 N N . LEU A 1 103 ? 13.469 -18.297 -1.783 1 95.25 103 LEU A N 1
ATOM 876 C CA . LEU A 1 103 ? 14.125 -18.281 -3.088 1 95.25 103 LEU A CA 1
ATOM 877 C C . LEU A 1 103 ? 15.609 -17.953 -2.949 1 95.25 103 LEU A C 1
ATOM 879 O O . LEU A 1 103 ? 16.453 -18.547 -3.631 1 95.25 103 LEU A O 1
ATOM 883 N N . ALA A 1 104 ? 15.922 -17 -2.09 1 96.88 104 ALA A N 1
ATOM 884 C CA . ALA A 1 104 ? 17.328 -16.641 -1.84 1 96.88 104 ALA A CA 1
ATOM 885 C C . ALA A 1 104 ? 18.094 -17.844 -1.279 1 96.88 104 ALA A C 1
ATOM 887 O O . ALA A 1 104 ? 19.203 -18.141 -1.734 1 96.88 104 ALA A O 1
ATOM 888 N N . PHE A 1 105 ? 17.531 -18.547 -0.319 1 96.19 105 PHE A N 1
ATOM 889 C CA . PHE A 1 105 ? 18.203 -19.688 0.3 1 96.19 105 PHE A CA 1
ATOM 890 C C . PHE A 1 105 ? 18.312 -20.844 -0.684 1 96.19 105 PHE A C 1
ATOM 892 O O . PHE A 1 105 ? 19.312 -21.562 -0.685 1 96.19 105 PHE A O 1
ATOM 899 N N . PHE A 1 106 ? 17.297 -21.062 -1.541 1 94.88 106 PHE A N 1
ATOM 900 C CA . PHE A 1 106 ? 17.391 -22.078 -2.576 1 94.88 106 PHE A CA 1
ATOM 901 C C . PHE A 1 106 ? 18.5 -21.766 -3.564 1 94.88 106 PHE A C 1
ATOM 903 O O . PHE A 1 106 ? 19.203 -22.672 -4.027 1 94.88 106 PHE A O 1
ATOM 910 N N . ALA A 1 107 ? 18.594 -20.5 -3.887 1 95.19 107 ALA A N 1
ATOM 911 C CA . ALA A 1 107 ? 19.672 -20.078 -4.773 1 95.19 107 ALA A CA 1
ATOM 912 C C . ALA A 1 107 ? 21.031 -20.422 -4.176 1 95.19 107 ALA A C 1
ATOM 914 O O . ALA A 1 107 ? 21.922 -20.922 -4.871 1 95.19 107 ALA A O 1
ATOM 915 N N . ILE A 1 108 ? 21.203 -20.172 -2.904 1 94.19 108 ILE A N 1
ATOM 916 C CA . ILE A 1 108 ? 22.453 -20.453 -2.209 1 94.19 108 ILE A CA 1
ATOM 917 C C . ILE A 1 108 ? 22.734 -21.953 -2.268 1 94.19 108 ILE A C 1
ATOM 919 O O . ILE A 1 108 ? 23.859 -22.375 -2.596 1 94.19 108 ILE A O 1
ATOM 923 N N . ARG A 1 109 ? 21.797 -22.719 -1.975 1 92.75 109 ARG A N 1
ATOM 924 C CA . ARG A 1 109 ? 21.938 -24.172 -2.006 1 92.75 109 ARG A CA 1
ATOM 925 C C . ARG A 1 109 ? 22.391 -24.641 -3.385 1 92.75 109 ARG A C 1
ATOM 927 O O . ARG A 1 109 ? 23.312 -25.438 -3.5 1 92.75 109 ARG A O 1
ATOM 934 N N . ASN A 1 110 ? 21.734 -24.172 -4.367 1 90.88 110 ASN A N 1
ATOM 935 C CA . ASN A 1 110 ? 22.031 -24.625 -5.723 1 90.88 110 ASN A CA 1
ATOM 936 C C . ASN A 1 110 ? 23.422 -24.156 -6.172 1 90.88 110 ASN A C 1
ATOM 938 O O . ASN A 1 110 ? 24.125 -24.891 -6.879 1 90.88 110 ASN A O 1
ATOM 942 N N . LEU A 1 111 ? 23.766 -22.969 -5.777 1 91.25 111 LEU A N 1
ATOM 943 C CA . LEU A 1 111 ? 25.109 -22.469 -6.078 1 91.25 111 LEU A CA 1
ATOM 944 C C . LEU A 1 111 ? 26.172 -23.344 -5.414 1 91.25 111 LEU A C 1
ATOM 946 O O . LEU A 1 111 ? 27.203 -23.609 -6.012 1 91.25 111 LEU A O 1
ATOM 950 N N . LEU A 1 112 ? 25.922 -23.75 -4.234 1 89.88 112 LEU A N 1
ATOM 951 C CA . LEU A 1 112 ? 26.844 -24.625 -3.518 1 89.88 112 LEU A CA 1
ATOM 952 C C . LEU A 1 112 ? 26.953 -25.984 -4.203 1 89.88 112 LEU A C 1
ATOM 954 O O . LEU A 1 112 ? 28.047 -26.531 -4.316 1 89.88 112 LEU A O 1
ATOM 958 N N . ASN A 1 113 ? 25.844 -26.438 -4.688 1 87.44 113 ASN A N 1
ATOM 959 C CA . ASN A 1 113 ? 25.828 -27.719 -5.391 1 87.44 113 ASN A CA 1
ATOM 960 C C . ASN A 1 113 ? 26.594 -27.641 -6.707 1 87.44 113 ASN A C 1
ATOM 962 O O . ASN A 1 113 ? 27.188 -28.625 -7.141 1 87.44 113 ASN A O 1
ATOM 966 N N . GLU A 1 114 ? 26.516 -26.516 -7.277 1 84.62 114 GLU A N 1
ATOM 967 C CA . GLU A 1 114 ? 27.141 -26.328 -8.578 1 84.62 114 GLU A CA 1
ATOM 968 C C . GLU A 1 114 ? 28.625 -26.031 -8.438 1 84.62 114 GLU A C 1
ATOM 970 O O . GLU A 1 114 ? 29.391 -26.141 -9.406 1 84.62 114 GLU A O 1
ATOM 975 N N . ASN A 1 115 ? 29.016 -25.609 -7.238 1 83.44 115 ASN A N 1
ATOM 976 C CA . ASN A 1 115 ? 30.422 -25.25 -7.02 1 83.44 115 ASN A CA 1
ATOM 977 C C . ASN A 1 115 ? 31.266 -26.469 -6.691 1 83.44 115 ASN A C 1
ATOM 979 O O . ASN A 1 115 ? 31.312 -26.906 -5.543 1 83.44 115 ASN A O 1
ATOM 983 N N . ALA A 1 116 ? 32.031 -26.938 -7.582 1 75.19 116 ALA A N 1
ATOM 984 C CA . ALA A 1 116 ? 32.844 -28.141 -7.461 1 75.19 116 ALA A CA 1
ATOM 985 C C . ALA A 1 116 ? 34.031 -27.906 -6.547 1 75.19 116 ALA A C 1
ATOM 987 O O . ALA A 1 116 ? 34.625 -28.859 -6.047 1 75.19 116 ALA A O 1
ATOM 988 N N . ASN A 1 117 ? 34.344 -26.656 -6.254 1 80.31 117 ASN A N 1
ATOM 989 C CA . ASN A 1 117 ? 35.562 -26.328 -5.508 1 80.31 117 ASN A CA 1
ATOM 990 C C . ASN A 1 117 ? 35.312 -26.359 -4.004 1 80.31 117 ASN A C 1
ATOM 992 O O . ASN A 1 117 ? 36.25 -26.328 -3.215 1 80.31 117 ASN A O 1
ATOM 996 N N . VAL A 1 118 ? 34.094 -26.469 -3.594 1 80.81 118 VAL A N 1
ATOM 997 C CA . VAL A 1 118 ? 33.812 -26.453 -2.164 1 80.81 118 VAL A CA 1
ATOM 998 C C . VAL A 1 118 ? 34.062 -27.828 -1.574 1 80.81 118 VAL A C 1
ATOM 1000 O O . VAL A 1 118 ? 33.625 -28.844 -2.119 1 80.81 118 VAL A O 1
ATOM 1003 N N . GLU A 1 119 ? 34.812 -27.828 -0.487 1 85.06 119 GLU A N 1
ATOM 1004 C CA . GLU A 1 119 ? 35.125 -29.094 0.19 1 85.06 119 GLU A CA 1
ATOM 1005 C C . GLU A 1 119 ? 33.844 -29.828 0.605 1 85.06 119 GLU A C 1
ATOM 1007 O O . GLU A 1 119 ? 32.906 -29.203 1.074 1 85.06 119 GLU A O 1
ATOM 1012 N N . LYS A 1 120 ? 33.906 -31.094 0.5 1 86.06 120 LYS A N 1
ATOM 1013 C CA . LYS A 1 120 ? 32.719 -31.938 0.743 1 86.06 120 LYS A CA 1
ATOM 1014 C C . LYS A 1 120 ? 32.25 -31.797 2.184 1 86.06 120 LYS A C 1
ATOM 1016 O O . LYS A 1 120 ? 31.031 -31.75 2.438 1 86.06 120 LYS A O 1
ATOM 1021 N N . SER A 1 121 ? 33.188 -31.703 3.07 1 87.69 121 SER A N 1
ATOM 1022 C CA . SER A 1 121 ? 32.812 -31.594 4.477 1 87.69 121 SER A CA 1
ATOM 1023 C C . SER A 1 121 ? 32.125 -30.266 4.762 1 87.69 121 SER A C 1
ATOM 1025 O O . SER A 1 121 ? 31.156 -30.219 5.523 1 87.69 121 SER A O 1
ATOM 1027 N N . LEU A 1 122 ? 32.656 -29.266 4.102 1 86.31 122 LEU A N 1
ATOM 1028 C CA . LEU A 1 122 ? 32.062 -27.938 4.258 1 86.31 122 LEU A CA 1
ATOM 1029 C C . LEU A 1 122 ? 30.688 -27.891 3.625 1 86.31 122 LEU A C 1
ATOM 1031 O O . LEU A 1 122 ? 29.75 -27.328 4.211 1 86.31 122 LEU A O 1
ATOM 1035 N N . LEU A 1 123 ? 30.547 -28.484 2.531 1 88 123 LEU A N 1
ATOM 1036 C CA . LEU A 1 123 ? 29.281 -28.547 1.824 1 88 123 LEU A CA 1
ATOM 1037 C C . LEU A 1 123 ? 28.219 -29.25 2.672 1 88 123 LEU A C 1
ATOM 1039 O O . LEU A 1 123 ? 27.078 -28.781 2.76 1 88 123 LEU A O 1
ATOM 1043 N N . LYS A 1 124 ? 28.641 -30.297 3.281 1 89.56 124 LYS A N 1
ATOM 1044 C CA . LYS A 1 124 ? 27.719 -31.047 4.133 1 89.56 124 LYS A CA 1
ATOM 1045 C C . LYS A 1 124 ? 27.25 -30.203 5.312 1 89.56 124 LYS A C 1
ATOM 1047 O O . LYS A 1 124 ? 26.062 -30.219 5.66 1 89.56 124 LYS A O 1
ATOM 1052 N N . LYS A 1 125 ? 28.109 -29.484 5.875 1 90.5 125 LYS A N 1
ATOM 1053 C CA . LYS A 1 125 ? 27.797 -28.641 7.023 1 90.5 125 LYS A CA 1
ATOM 1054 C C . LYS A 1 125 ? 26.797 -27.562 6.652 1 90.5 125 LYS A C 1
ATOM 1056 O O . LYS A 1 125 ? 25.812 -27.344 7.359 1 90.5 125 LYS A O 1
ATOM 1061 N N . ILE A 1 126 ? 27 -26.906 5.547 1 88.88 126 ILE A N 1
ATOM 1062 C CA . ILE A 1 126 ? 26.141 -25.812 5.125 1 88.88 126 ILE A CA 1
ATOM 1063 C C . ILE A 1 126 ? 24.781 -26.359 4.711 1 88.88 126 ILE A C 1
ATOM 1065 O O . ILE A 1 126 ? 23.75 -25.734 4.988 1 88.88 126 ILE A O 1
ATOM 1069 N N . LYS A 1 127 ? 24.844 -27.484 4.102 1 88.38 127 LYS A N 1
ATOM 1070 C CA . LYS A 1 127 ? 23.594 -28.125 3.688 1 88.38 127 LYS A CA 1
ATOM 1071 C C . LYS A 1 127 ? 22.734 -28.5 4.895 1 88.38 127 LYS A C 1
ATOM 1073 O O . LYS A 1 127 ? 21.516 -28.406 4.848 1 88.38 127 LYS A O 1
ATOM 1078 N N . GLU A 1 128 ? 23.391 -28.891 5.93 1 90.56 128 GLU A N 1
ATOM 1079 C CA . GLU A 1 128 ? 22.672 -29.203 7.16 1 90.56 128 GLU A CA 1
ATOM 1080 C C . GLU A 1 128 ? 21.984 -27.953 7.73 1 90.56 128 GLU A C 1
ATOM 1082 O O . GLU A 1 128 ? 20.844 -28.016 8.18 1 90.56 128 GLU A O 1
ATOM 1087 N N . GLU A 1 129 ? 22.719 -26.859 7.656 1 91.56 129 GLU A N 1
ATOM 1088 C CA . GLU A 1 129 ? 22.156 -25.594 8.117 1 91.56 129 GLU A CA 1
ATOM 1089 C C . GLU A 1 129 ? 20.953 -25.188 7.258 1 91.56 129 GLU A C 1
ATOM 1091 O O . GLU A 1 129 ? 19.922 -24.766 7.785 1 91.56 129 GLU A O 1
ATOM 1096 N N . LEU A 1 130 ? 21.078 -25.375 5.992 1 92.56 130 LEU A N 1
ATOM 1097 C CA . LEU A 1 130 ? 20.016 -25.016 5.059 1 92.56 130 LEU A CA 1
ATOM 1098 C C . LEU A 1 130 ? 18.812 -25.938 5.219 1 92.56 130 LEU A C 1
ATOM 1100 O O . LEU A 1 130 ? 17.672 -25.5 5.094 1 92.56 130 LEU A O 1
ATOM 1104 N N . ASN A 1 131 ? 19.094 -27.188 5.52 1 91.44 131 ASN A N 1
ATOM 1105 C CA . ASN A 1 131 ? 18 -28.156 5.719 1 91.44 131 ASN A CA 1
ATOM 1106 C C . ASN A 1 131 ? 17.125 -27.766 6.902 1 91.44 131 ASN A C 1
ATOM 1108 O O . ASN A 1 131 ? 15.906 -27.984 6.871 1 91.44 131 ASN A O 1
ATOM 1112 N N . LYS A 1 132 ? 17.75 -27.219 7.941 1 91.88 132 LYS A N 1
ATOM 1113 C CA . LYS A 1 132 ? 16.969 -26.734 9.086 1 91.88 132 LYS A CA 1
ATOM 1114 C C . LYS A 1 132 ? 16.031 -25.609 8.672 1 91.88 132 LYS A C 1
ATOM 1116 O O . LYS A 1 132 ? 14.977 -25.422 9.289 1 91.88 132 LYS A O 1
ATOM 1121 N N . ILE A 1 133 ? 16.406 -24.875 7.613 1 92.12 133 ILE A N 1
ATOM 1122 C CA . ILE A 1 133 ? 15.609 -23.766 7.098 1 92.12 133 ILE A CA 1
ATOM 1123 C C . ILE A 1 133 ? 14.508 -24.297 6.188 1 92.12 133 ILE A C 1
ATOM 1125 O O . ILE A 1 133 ? 13.359 -23.859 6.27 1 92.12 133 ILE A O 1
ATOM 1129 N N . PHE A 1 134 ? 14.805 -25.328 5.418 1 91 134 PHE A N 1
ATOM 1130 C CA . PHE A 1 134 ? 13.938 -25.781 4.34 1 91 134 PHE A CA 1
ATOM 1131 C C . PHE A 1 134 ? 12.875 -26.75 4.859 1 91 134 PHE A C 1
ATOM 1133 O O . PHE A 1 134 ? 11.758 -26.781 4.344 1 91 134 PHE A O 1
ATOM 1140 N N . PHE A 1 135 ? 13.242 -27.5 5.855 1 89.75 135 PHE A N 1
ATOM 1141 C CA . PHE A 1 135 ? 12.391 -28.656 6.133 1 89.75 135 PHE A CA 1
ATOM 1142 C C . PHE A 1 135 ? 11.844 -28.594 7.555 1 89.75 135 PHE A C 1
ATOM 1144 O O . PHE A 1 135 ? 12.531 -28.125 8.469 1 89.75 135 PHE A O 1
ATOM 1151 N N . SER A 1 136 ? 10.578 -29 7.68 1 83.25 136 SER A N 1
ATOM 1152 C CA . SER A 1 136 ? 9.844 -28.969 8.938 1 83.25 136 SER A CA 1
ATOM 1153 C C . SER A 1 136 ? 10.289 -30.094 9.867 1 83.25 136 SER A C 1
ATOM 1155 O O . SER A 1 136 ? 10.242 -29.953 11.094 1 83.25 136 SER A O 1
ATOM 1157 N N . ASN A 1 137 ? 10.469 -31.156 9.281 1 78.31 137 ASN A N 1
ATOM 1158 C CA . ASN A 1 137 ? 10.797 -32.344 10.078 1 78.31 137 ASN A CA 1
ATOM 1159 C C . ASN A 1 137 ? 11.781 -33.25 9.352 1 78.31 137 ASN A C 1
ATOM 1161 O O . ASN A 1 137 ? 12.305 -32.875 8.289 1 78.31 137 ASN A O 1
ATOM 1165 N N . LYS A 1 138 ? 11.93 -34.281 10 1 71.44 138 LYS A N 1
ATOM 1166 C CA . LYS A 1 138 ? 12.93 -35.219 9.492 1 71.44 138 LYS A CA 1
ATOM 1167 C C . LYS A 1 138 ? 12.414 -35.938 8.25 1 71.44 138 LYS A C 1
ATOM 1169 O O . LYS A 1 138 ? 13.195 -36.531 7.496 1 71.44 138 LYS A O 1
ATOM 1174 N N . LYS A 1 139 ? 11.102 -35.844 7.875 1 71.88 139 LYS A N 1
ATOM 1175 C CA . LYS A 1 139 ? 10.531 -36.5 6.703 1 71.88 139 LYS A CA 1
ATOM 1176 C C . LYS A 1 139 ? 10.641 -35.625 5.469 1 71.88 139 LYS A C 1
ATOM 1178 O O . LYS A 1 139 ? 9.977 -35.875 4.461 1 71.88 139 LYS A O 1
ATOM 1183 N N . ASN A 1 140 ? 11.352 -34.594 5.578 1 76.25 140 ASN A N 1
ATOM 1184 C CA . ASN A 1 140 ? 11.719 -33.719 4.477 1 76.25 140 ASN A CA 1
ATOM 1185 C C . ASN A 1 140 ? 10.492 -33.031 3.895 1 76.25 140 ASN A C 1
ATOM 1187 O O . ASN A 1 140 ? 10.359 -32.906 2.674 1 76.25 140 ASN A O 1
ATOM 1191 N N . LEU A 1 141 ? 9.625 -32.719 4.707 1 82.56 141 LEU A N 1
ATOM 1192 C CA . LEU A 1 141 ? 8.531 -31.859 4.277 1 82.56 141 LEU A CA 1
ATOM 1193 C C . LEU A 1 141 ? 8.992 -30.406 4.199 1 82.56 141 LEU A C 1
ATOM 1195 O O . LEU A 1 141 ? 9.508 -29.859 5.176 1 82.56 141 LEU A O 1
ATOM 1199 N N . LEU A 1 142 ? 8.789 -29.875 3.07 1 88.88 142 LEU A N 1
ATOM 1200 C CA . LEU A 1 142 ? 9.195 -28.484 2.889 1 88.88 142 LEU A CA 1
ATOM 1201 C C . LEU A 1 142 ? 8.375 -27.562 3.787 1 88.88 142 LEU A C 1
ATOM 1203 O O . LEU A 1 142 ? 7.16 -27.719 3.902 1 88.88 142 LEU A O 1
ATOM 1207 N N . LYS A 1 143 ? 9.031 -26.609 4.395 1 91.75 143 LYS A N 1
ATOM 1208 C CA . LYS A 1 143 ? 8.375 -25.688 5.316 1 91.75 143 LYS A CA 1
ATOM 1209 C C . LYS A 1 143 ? 7.41 -24.766 4.578 1 91.75 143 LYS A C 1
ATOM 1211 O O . LYS A 1 143 ? 6.395 -24.344 5.137 1 91.75 143 LYS A O 1
ATOM 1216 N N . ILE A 1 144 ? 7.738 -24.391 3.408 1 89.62 144 ILE A N 1
ATOM 1217 C CA . ILE A 1 144 ? 6.875 -23.484 2.656 1 89.62 144 ILE A CA 1
ATOM 1218 C C . ILE A 1 144 ? 6.012 -24.281 1.682 1 89.62 144 ILE A C 1
ATOM 1220 O O . ILE A 1 144 ? 6.523 -25.141 0.955 1 89.62 144 ILE A O 1
ATOM 1224 N N . HIS A 1 145 ? 4.73 -24.094 1.821 1 82.56 145 HIS A N 1
ATOM 1225 C CA . HIS A 1 145 ? 3.779 -24.75 0.938 1 82.56 145 HIS A CA 1
ATOM 1226 C C . HIS A 1 145 ? 2.873 -23.75 0.243 1 82.56 145 HIS A C 1
ATOM 1228 O O . HIS A 1 145 ? 1.854 -23.328 0.802 1 82.56 145 HIS A O 1
ATOM 1234 N N . PRO A 1 146 ? 3.264 -23.281 -0.907 1 66.12 146 PRO A N 1
ATOM 1235 C CA . PRO A 1 146 ? 2.359 -22.375 -1.62 1 66.12 146 PRO A CA 1
ATOM 1236 C C . PRO A 1 146 ? 1.091 -23.062 -2.107 1 66.12 146 PRO A C 1
ATOM 1238 O O . PRO A 1 146 ? 1.125 -24.25 -2.459 1 66.12 146 PRO A O 1
ATOM 1241 N N . ALA A 1 147 ? -0.131 -22.609 -1.579 1 57.19 147 ALA A N 1
ATOM 1242 C CA . ALA A 1 147 ? -1.371 -23.234 -2.021 1 57.19 147 ALA A CA 1
ATOM 1243 C C . ALA A 1 147 ? -1.45 -23.281 -3.545 1 57.19 147 ALA A C 1
ATOM 1245 O O . ALA A 1 147 ? -2.104 -24.156 -4.113 1 57.19 147 ALA A O 1
ATOM 1246 N N . VAL A 1 148 ? -1.093 -22.078 -4.023 1 53.19 148 VAL A N 1
ATOM 1247 C CA . VAL A 1 148 ? -1.25 -22.172 -5.473 1 53.19 148 VAL A CA 1
ATOM 1248 C C . VAL A 1 148 ? -0.213 -23.141 -6.035 1 53.19 148 VAL A C 1
ATOM 1250 O O . VAL A 1 148 ? 0.986 -22.859 -6.027 1 53.19 148 VAL A O 1
ATOM 1253 N N . GLU A 1 149 ? -0.276 -24.391 -5.258 1 48.41 149 GLU A N 1
ATOM 1254 C CA . GLU A 1 149 ? 0.344 -25.672 -5.547 1 48.41 149 GLU A CA 1
ATOM 1255 C C . GLU A 1 149 ? 1.177 -25.609 -6.824 1 48.41 149 GLU A C 1
ATOM 1257 O O . GLU A 1 149 ? 2.24 -26.234 -6.906 1 48.41 149 GLU A O 1
ATOM 1262 N N . ARG A 1 150 ? 0.555 -25.188 -7.84 1 52.25 150 ARG A N 1
ATOM 1263 C CA . ARG A 1 150 ? 0.87 -25.656 -9.188 1 52.25 150 ARG A CA 1
ATOM 1264 C C . ARG A 1 150 ? 2.018 -24.844 -9.789 1 52.25 150 ARG A C 1
ATOM 1266 O O . ARG A 1 150 ? 2.248 -24.906 -11 1 52.25 150 ARG A O 1
ATOM 1273 N N . ASP A 1 151 ? 2.643 -24.188 -8.719 1 63.16 151 ASP A N 1
ATOM 1274 C CA . ASP A 1 151 ? 3.609 -23.453 -9.523 1 63.16 151 ASP A CA 1
ATOM 1275 C C . ASP A 1 151 ? 4.797 -24.328 -9.898 1 63.16 151 ASP A C 1
ATOM 1277 O O . ASP A 1 151 ? 5.637 -24.641 -9.047 1 63.16 151 ASP A O 1
ATOM 1281 N N . LYS A 1 152 ? 4.605 -25.156 -10.836 1 77.5 152 LYS A N 1
ATOM 1282 C CA . LYS A 1 152 ? 5.625 -26.016 -11.43 1 77.5 152 LYS A CA 1
ATOM 1283 C C . LYS A 1 152 ? 7.008 -25.375 -11.336 1 77.5 152 LYS A C 1
ATOM 1285 O O . LYS A 1 152 ? 8 -26.062 -11.094 1 77.5 152 LYS A O 1
ATOM 1290 N N . VAL A 1 153 ? 7.004 -24.188 -11.227 1 88.25 153 VAL A N 1
ATOM 1291 C CA . VAL A 1 153 ? 8.281 -23.469 -11.203 1 88.25 153 VAL A CA 1
ATOM 1292 C C . VAL A 1 153 ? 8.898 -23.562 -9.812 1 88.25 153 VAL A C 1
ATOM 1294 O O . VAL A 1 153 ? 10.086 -23.891 -9.672 1 88.25 153 VAL A O 1
ATOM 1297 N N . PHE A 1 154 ? 8.094 -23.375 -8.812 1 88.06 154 PHE A N 1
ATOM 1298 C CA . PHE A 1 154 ? 8.578 -23.438 -7.441 1 88.06 154 PHE A CA 1
ATOM 1299 C C . PHE A 1 154 ? 9.055 -24.844 -7.094 1 88.06 154 PHE A C 1
ATOM 1301 O O . PHE A 1 154 ? 10.102 -25.016 -6.465 1 88.06 154 PHE A O 1
ATOM 1308 N N . GLU A 1 155 ? 8.352 -25.797 -7.535 1 86.31 155 GLU A N 1
ATOM 1309 C CA . GLU A 1 155 ? 8.711 -27.188 -7.309 1 86.31 155 GLU A CA 1
ATOM 1310 C C . GLU A 1 155 ? 10.055 -27.531 -7.957 1 86.31 155 GLU A C 1
ATOM 1312 O O . GLU A 1 155 ? 10.883 -28.219 -7.355 1 86.31 155 GLU A O 1
ATOM 1317 N N . LYS A 1 156 ? 10.203 -27.078 -9.125 1 90.44 156 LYS A N 1
ATOM 1318 C CA . LYS A 1 156 ? 11.453 -27.328 -9.836 1 90.44 156 LYS A CA 1
ATOM 1319 C C . LYS A 1 156 ? 12.633 -26.672 -9.117 1 90.44 156 LYS A C 1
ATOM 1321 O O . LYS A 1 156 ? 13.711 -27.25 -9.023 1 90.44 156 LYS A O 1
ATOM 1326 N N . ILE A 1 157 ? 12.383 -25.531 -8.594 1 90.69 157 ILE A N 1
ATOM 1327 C CA . ILE A 1 157 ? 13.422 -24.812 -7.863 1 90.69 157 ILE A CA 1
ATOM 1328 C C . ILE A 1 157 ? 13.805 -25.578 -6.605 1 90.69 157 ILE A C 1
ATOM 1330 O O . ILE A 1 157 ? 14.984 -25.75 -6.305 1 90.69 157 ILE A O 1
ATOM 1334 N N . THR A 1 158 ? 12.812 -26.109 -5.945 1 87.5 158 THR A N 1
ATOM 1335 C CA . THR A 1 158 ? 13.031 -26.828 -4.695 1 87.5 158 THR A CA 1
ATOM 1336 C C . THR A 1 158 ? 13.766 -28.141 -4.949 1 87.5 158 THR A C 1
ATOM 1338 O O . THR A 1 158 ? 14.5 -28.625 -4.09 1 87.5 158 THR A O 1
ATOM 1341 N N . ARG A 1 159 ? 13.562 -28.656 -6.133 1 84.5 159 ARG A N 1
ATOM 1342 C CA . ARG A 1 159 ? 14.188 -29.922 -6.484 1 84.5 159 ARG A CA 1
ATOM 1343 C C . ARG A 1 159 ? 15.562 -29.703 -7.105 1 84.5 159 ARG A C 1
ATOM 1345 O O . ARG A 1 159 ? 16.141 -30.625 -7.676 1 84.5 159 ARG A O 1
ATOM 1352 N N . ASN A 1 160 ? 16.078 -28.516 -7.012 1 84.19 160 ASN A N 1
ATOM 1353 C CA . ASN A 1 160 ? 17.391 -28.156 -7.516 1 84.19 160 ASN A CA 1
ATOM 1354 C C . ASN A 1 160 ? 17.5 -28.359 -9.023 1 84.19 160 ASN A C 1
ATOM 1356 O O . ASN A 1 160 ? 18.484 -28.891 -9.523 1 84.19 160 ASN A O 1
ATOM 1360 N N . SER A 1 161 ? 16.469 -27.984 -9.695 1 83.88 161 SER A N 1
ATOM 1361 C CA . SER A 1 161 ? 16.469 -28.109 -11.148 1 83.88 161 SER A CA 1
ATOM 1362 C C . SER A 1 161 ? 17.391 -27.062 -11.789 1 83.88 161 SER A C 1
ATOM 1364 O O . SER A 1 161 ? 17.625 -26 -11.211 1 83.88 161 SER A O 1
ATOM 1366 N N . LYS A 1 162 ? 17.875 -27.453 -12.953 1 85.38 162 LYS A N 1
ATOM 1367 C CA . LYS A 1 162 ? 18.719 -26.547 -13.711 1 85.38 162 LYS A CA 1
ATOM 1368 C C . LYS A 1 162 ? 17.875 -25.609 -14.578 1 85.38 162 LYS A C 1
ATOM 1370 O O . LYS A 1 162 ? 16.688 -25.828 -14.75 1 85.38 162 LYS A O 1
ATOM 1375 N N . LYS A 1 163 ? 18.547 -24.531 -15.016 1 86.94 163 LYS A N 1
ATOM 1376 C CA . LYS A 1 163 ? 17.875 -23.531 -15.828 1 86.94 163 LYS A CA 1
ATOM 1377 C C . LYS A 1 163 ? 17.203 -24.156 -17.047 1 86.94 163 LYS A C 1
ATOM 1379 O O . LYS A 1 163 ? 16.125 -23.75 -17.453 1 86.94 163 LYS A O 1
ATOM 1384 N N . GLU A 1 164 ? 17.812 -25.188 -17.594 1 87.75 164 GLU A N 1
ATOM 1385 C CA . GLU A 1 164 ? 17.359 -25.859 -18.812 1 87.75 164 GLU A CA 1
ATOM 1386 C C . GLU A 1 164 ? 16.078 -26.656 -18.547 1 87.75 164 GLU A C 1
ATOM 1388 O O . GLU A 1 164 ? 15.359 -27 -19.484 1 87.75 164 GLU A O 1
ATOM 1393 N N . ASP A 1 165 ? 15.883 -26.953 -17.328 1 90.19 165 ASP A N 1
ATOM 1394 C CA . ASP A 1 165 ? 14.719 -27.766 -16.953 1 90.19 165 ASP A CA 1
ATOM 1395 C C . ASP A 1 165 ? 13.438 -26.922 -16.984 1 90.19 165 ASP A C 1
ATOM 1397 O O . ASP A 1 165 ? 12.336 -27.469 -16.906 1 90.19 165 ASP A O 1
ATOM 1401 N N . PHE A 1 166 ? 13.539 -25.609 -17.156 1 91.25 166 PHE A N 1
ATOM 1402 C CA . PHE A 1 166 ? 12.391 -24.703 -17.188 1 91.25 166 PHE A CA 1
ATOM 1403 C C . PHE A 1 166 ? 12.023 -24.375 -18.625 1 91.25 166 PHE A C 1
ATOM 1405 O O . PHE A 1 166 ? 12.891 -24.047 -19.438 1 91.25 166 PHE A O 1
ATOM 1412 N N . ASN A 1 167 ? 10.773 -24.469 -18.922 1 89.81 167 ASN A N 1
ATOM 1413 C CA . ASN A 1 167 ? 10.328 -24.109 -20.266 1 89.81 167 ASN A CA 1
ATOM 1414 C C . ASN A 1 167 ? 10.203 -22.594 -20.422 1 89.81 167 ASN A C 1
ATOM 1416 O O . ASN A 1 167 ? 10.406 -21.844 -19.469 1 89.81 167 ASN A O 1
ATOM 1420 N N . SER A 1 168 ? 9.906 -22.109 -21.625 1 86.06 168 SER A N 1
ATOM 1421 C CA . SER A 1 168 ? 9.891 -20.688 -21.953 1 86.06 168 SER A CA 1
ATOM 1422 C C . SER A 1 168 ? 8.852 -19.938 -21.125 1 86.06 168 SER A C 1
ATOM 1424 O O . SER A 1 168 ? 9.094 -18.812 -20.672 1 86.06 168 SER A O 1
ATOM 1426 N N . ASP A 1 169 ? 7.758 -20.531 -20.891 1 82.75 169 ASP A N 1
ATOM 1427 C CA . ASP A 1 169 ? 6.691 -19.891 -20.125 1 82.75 169 ASP A CA 1
ATOM 1428 C C . ASP A 1 169 ? 7.07 -19.781 -18.641 1 82.75 169 ASP A C 1
ATOM 1430 O O . ASP A 1 169 ? 6.809 -18.75 -18.016 1 82.75 169 ASP A O 1
ATOM 1434 N N . GLU A 1 170 ? 7.684 -20.812 -18.188 1 87 170 GLU A N 1
ATOM 1435 C CA . GLU A 1 170 ? 8.102 -20.859 -16.781 1 87 170 GLU A CA 1
ATOM 1436 C C . GLU A 1 170 ? 9.156 -19.781 -16.5 1 87 170 GLU A C 1
ATOM 1438 O O . GLU A 1 170 ? 9.18 -19.203 -15.422 1 87 170 GLU A O 1
ATOM 1443 N N . LYS A 1 171 ? 9.992 -19.531 -17.5 1 90.69 171 LYS A N 1
ATOM 1444 C CA . LYS A 1 171 ? 11.094 -18.578 -17.359 1 90.69 171 LYS A CA 1
ATOM 1445 C C . LYS A 1 171 ? 10.578 -17.156 -17.312 1 90.69 171 LYS A C 1
ATOM 1447 O O . LYS A 1 171 ? 11.305 -16.234 -16.906 1 90.69 171 LYS A O 1
ATOM 1452 N N . THR A 1 172 ? 9.297 -16.984 -17.703 1 86.31 172 THR A N 1
ATOM 1453 C CA . THR A 1 172 ? 8.734 -15.641 -17.703 1 86.31 172 THR A CA 1
ATOM 1454 C C . THR A 1 172 ? 8.125 -15.297 -16.344 1 86.31 172 THR A C 1
ATOM 1456 O O . THR A 1 172 ? 7.797 -14.141 -16.078 1 86.31 172 THR A O 1
ATOM 1459 N N . THR A 1 173 ? 8.031 -16.25 -15.453 1 86.94 173 THR A N 1
ATOM 1460 C CA . THR A 1 173 ? 7.398 -16.031 -14.156 1 86.94 173 THR A CA 1
ATOM 1461 C C . THR A 1 173 ? 8.312 -15.227 -13.234 1 86.94 173 THR A C 1
ATOM 1463 O O . THR A 1 173 ? 9.539 -15.344 -13.312 1 86.94 173 THR A O 1
ATOM 1466 N N . ASN A 1 174 ? 7.703 -14.422 -12.344 1 89.75 174 ASN A N 1
ATOM 1467 C CA . ASN A 1 174 ? 8.477 -13.617 -11.406 1 89.75 174 ASN A CA 1
ATOM 1468 C C . ASN A 1 174 ? 9.266 -14.5 -10.438 1 89.75 174 ASN A C 1
ATOM 1470 O O . ASN A 1 174 ? 10.367 -14.133 -10.008 1 89.75 174 ASN A O 1
ATOM 1474 N N . ILE A 1 175 ? 8.766 -15.68 -10.172 1 92 175 ILE A N 1
ATOM 1475 C CA . ILE A 1 175 ? 9.422 -16.594 -9.258 1 92 175 ILE A CA 1
ATOM 1476 C C . ILE A 1 175 ? 10.742 -17.078 -9.852 1 92 175 ILE A C 1
ATOM 1478 O O . ILE A 1 175 ? 11.781 -17.047 -9.188 1 92 175 ILE A O 1
ATOM 1482 N N . PHE A 1 176 ? 10.664 -17.469 -11.086 1 93.38 176 PHE A N 1
ATOM 1483 C CA . PHE A 1 176 ? 11.867 -17.938 -11.766 1 93.38 176 PHE A CA 1
ATOM 1484 C C . PHE A 1 176 ? 12.891 -16.797 -11.875 1 93.38 176 PHE A C 1
ATOM 1486 O O . PHE A 1 176 ? 14.07 -17 -11.602 1 93.38 176 PHE A O 1
ATOM 1493 N N . LYS A 1 177 ? 12.383 -15.688 -12.297 1 94.75 177 LYS A N 1
ATOM 1494 C CA . LYS A 1 177 ? 13.266 -14.539 -12.484 1 94.75 177 LYS A CA 1
ATOM 1495 C C . LYS A 1 177 ? 13.953 -14.156 -11.18 1 94.75 177 LYS A C 1
ATOM 1497 O O . LYS A 1 177 ? 15.148 -13.844 -11.172 1 94.75 177 LYS A O 1
ATOM 1502 N N . ALA A 1 178 ? 13.203 -14.133 -10.094 1 95.56 178 ALA A N 1
ATOM 1503 C CA . ALA A 1 178 ? 13.781 -13.805 -8.797 1 95.56 178 ALA A CA 1
ATOM 1504 C C . ALA A 1 178 ? 14.836 -14.828 -8.391 1 95.56 178 ALA A C 1
ATOM 1506 O O . ALA A 1 178 ? 15.922 -14.461 -7.941 1 95.56 178 ALA A O 1
ATOM 1507 N N . TYR A 1 179 ? 14.516 -16.078 -8.609 1 95.38 179 TYR A N 1
ATOM 1508 C CA . TYR A 1 179 ? 15.438 -17.156 -8.305 1 95.38 179 TYR A CA 1
ATOM 1509 C C . TYR A 1 179 ? 16.734 -17 -9.078 1 95.38 179 TYR A C 1
ATOM 1511 O O . TYR A 1 179 ? 17.828 -17.078 -8.5 1 95.38 179 TYR A O 1
ATOM 1519 N N . GLU A 1 180 ? 16.609 -16.766 -10.328 1 96.06 180 GLU A N 1
ATOM 1520 C CA . GLU A 1 180 ? 17.781 -16.609 -11.188 1 96.06 180 GLU A CA 1
ATOM 1521 C C . GLU A 1 180 ? 18.578 -15.359 -10.805 1 96.06 180 GLU A C 1
ATOM 1523 O O . GLU A 1 180 ? 19.812 -15.352 -10.875 1 96.06 180 GLU A O 1
ATOM 1528 N N . TYR A 1 181 ? 17.844 -14.367 -10.492 1 97.25 181 TYR A N 1
ATOM 1529 C CA . TYR A 1 181 ? 18.484 -13.141 -10.047 1 97.25 181 TYR A CA 1
ATOM 1530 C C . TYR A 1 181 ? 19.328 -13.383 -8.812 1 97.25 181 TYR A C 1
ATOM 1532 O O . TYR A 1 181 ? 20.484 -12.938 -8.734 1 97.25 181 TYR A O 1
ATOM 1540 N N . PHE A 1 182 ? 18.844 -14.047 -7.848 1 97.5 182 PHE A N 1
ATOM 1541 C CA . PHE A 1 182 ? 19.578 -14.344 -6.629 1 97.5 182 PHE A CA 1
ATOM 1542 C C . PHE A 1 182 ? 20.797 -15.219 -6.934 1 97.5 182 PHE A C 1
ATOM 1544 O O . PHE A 1 182 ? 21.859 -15.023 -6.355 1 97.5 182 PHE A O 1
ATOM 1551 N N . LYS A 1 183 ? 20.609 -16.188 -7.82 1 95.44 183 LYS A N 1
ATOM 1552 C CA . LYS A 1 183 ? 21.734 -17.031 -8.211 1 95.44 183 LYS A CA 1
ATOM 1553 C C . LYS A 1 183 ? 22.875 -16.188 -8.773 1 95.44 183 LYS A C 1
ATOM 1555 O O . LYS A 1 183 ? 24.047 -16.406 -8.43 1 95.44 183 LYS A O 1
ATOM 1560 N N . LYS A 1 184 ? 22.469 -15.266 -9.578 1 96 184 LYS A N 1
ATOM 1561 C CA . LYS A 1 184 ? 23.453 -14.414 -10.211 1 96 184 LYS A CA 1
ATOM 1562 C C . LYS A 1 184 ? 24.141 -13.508 -9.195 1 96 184 LYS A C 1
ATOM 1564 O O . LYS A 1 184 ? 25.375 -13.43 -9.148 1 96 184 LYS A O 1
ATOM 1569 N N . GLU A 1 185 ? 23.359 -12.828 -8.383 1 96.19 185 GLU A N 1
ATOM 1570 C CA . GLU A 1 185 ? 23.891 -11.82 -7.473 1 96.19 185 GLU A CA 1
ATOM 1571 C C . GLU A 1 185 ?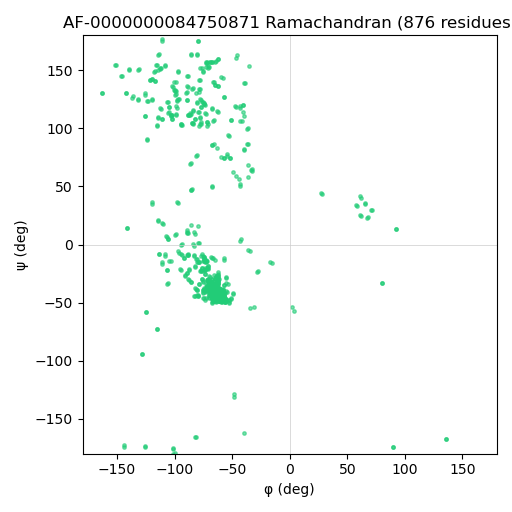 24.672 -12.461 -6.336 1 96.19 185 GLU A C 1
ATOM 1573 O O . GLU A 1 185 ? 25.641 -11.883 -5.848 1 96.19 185 GLU A O 1
ATOM 1578 N N . LEU A 1 186 ? 24.328 -13.68 -5.902 1 95.88 186 LEU A N 1
ATOM 1579 C CA . LEU A 1 186 ? 24.938 -14.312 -4.734 1 95.88 186 LEU A CA 1
ATOM 1580 C C . LEU A 1 186 ? 26.141 -15.156 -5.141 1 95.88 186 LEU A C 1
ATOM 1582 O O . LEU A 1 186 ? 26.906 -15.594 -4.285 1 95.88 186 LEU A O 1
ATOM 1586 N N . LYS A 1 187 ? 26.328 -15.406 -6.406 1 93.75 187 LYS A N 1
ATOM 1587 C CA . LYS A 1 187 ? 27.391 -16.266 -6.91 1 93.75 187 LYS A CA 1
ATOM 1588 C C . LYS A 1 187 ? 28.75 -15.781 -6.418 1 93.75 187 LYS A C 1
ATOM 1590 O O . LYS A 1 187 ? 29.578 -16.594 -5.984 1 93.75 187 LYS A O 1
ATOM 1595 N N . GLY A 1 188 ? 28.938 -14.492 -6.402 1 90.44 188 GLY A N 1
ATOM 1596 C CA . GLY A 1 188 ? 30.219 -13.922 -6.023 1 90.44 188 GLY A CA 1
ATOM 1597 C C . GLY A 1 188 ? 30.516 -14.055 -4.543 1 90.44 188 GLY A C 1
ATOM 1598 O O . GLY A 1 188 ? 31.672 -13.961 -4.129 1 90.44 188 GLY A O 1
ATOM 1599 N N . TYR A 1 189 ? 29.531 -14.281 -3.795 1 91.56 189 TYR A N 1
ATOM 1600 C CA . TYR A 1 189 ? 29.703 -14.383 -2.352 1 91.56 189 TYR A CA 1
ATOM 1601 C C . TYR A 1 189 ? 30.062 -15.812 -1.942 1 91.56 189 TYR A C 1
ATOM 1603 O O . TYR A 1 189 ? 30.531 -16.047 -0.828 1 91.56 189 TYR A O 1
ATOM 1611 N N . ILE A 1 190 ? 29.75 -16.75 -2.801 1 89.19 190 ILE A N 1
ATOM 1612 C CA . ILE A 1 190 ? 30 -18.156 -2.502 1 89.19 190 ILE A CA 1
ATOM 1613 C C . ILE A 1 190 ? 31.469 -18.484 -2.723 1 89.19 190 ILE A C 1
ATOM 1615 O O . ILE A 1 190 ? 31.922 -18.578 -3.863 1 89.19 190 ILE A O 1
ATOM 1619 N N . LYS A 1 191 ? 32.188 -18.562 -1.625 1 82.69 191 LYS A N 1
ATOM 1620 C CA . LYS A 1 191 ? 33.594 -18.891 -1.646 1 82.69 191 LYS A CA 1
ATOM 1621 C C . LYS A 1 191 ? 33.875 -20.25 -0.988 1 82.69 191 LYS A C 1
ATOM 1623 O O . LYS A 1 191 ? 33 -20.797 -0.33 1 82.69 191 LYS A O 1
ATOM 1628 N N . ASN A 1 192 ? 35.062 -20.719 -1.276 1 81.38 192 ASN A N 1
ATOM 1629 C CA . ASN A 1 192 ? 35.438 -22.016 -0.702 1 81.38 192 ASN A CA 1
ATOM 1630 C C . ASN A 1 192 ? 36.031 -21.844 0.693 1 81.38 192 ASN A C 1
ATOM 1632 O O . ASN A 1 192 ? 37.156 -22.266 0.938 1 81.38 192 ASN A O 1
ATOM 1636 N N . ASN A 1 193 ? 35.375 -21.078 1.466 1 86.25 193 ASN A N 1
ATOM 1637 C CA . ASN A 1 193 ? 35.75 -20.812 2.846 1 86.25 193 ASN A CA 1
ATOM 1638 C C . ASN A 1 193 ? 34.562 -20.844 3.783 1 86.25 193 ASN A C 1
ATOM 1640 O O . ASN A 1 193 ? 33.562 -20.188 3.52 1 86.25 193 ASN A O 1
ATOM 1644 N N . GLU A 1 194 ? 34.719 -21.641 4.832 1 84.75 194 GLU A N 1
ATOM 1645 C CA . GLU A 1 194 ? 33.625 -21.828 5.785 1 84.75 194 GLU A CA 1
ATOM 1646 C C . GLU A 1 194 ? 33.156 -20.5 6.379 1 84.75 194 GLU A C 1
ATOM 1648 O O . GLU A 1 194 ? 31.969 -20.25 6.492 1 84.75 194 GLU A O 1
ATOM 1653 N N . GLU A 1 195 ? 34.125 -19.703 6.73 1 89 195 GLU A N 1
ATOM 1654 C CA . GLU A 1 195 ? 33.812 -18.438 7.383 1 89 195 GLU A CA 1
ATOM 1655 C C . GLU A 1 195 ? 33 -17.531 6.465 1 89 195 GLU A C 1
ATOM 1657 O O . GLU A 1 195 ? 32.031 -16.875 6.91 1 89 195 GLU A O 1
ATOM 1662 N N . GLU A 1 196 ? 33.312 -17.562 5.258 1 86.88 196 GLU A N 1
ATOM 1663 C CA . GLU A 1 196 ? 32.625 -16.719 4.297 1 86.88 196 GLU A CA 1
ATOM 1664 C C . GLU A 1 196 ? 31.203 -17.219 4.031 1 86.88 196 GLU A C 1
ATOM 1666 O O . GLU A 1 196 ? 30.266 -16.422 3.887 1 86.88 196 GLU A O 1
ATOM 1671 N N . LEU A 1 197 ? 31.125 -18.516 3.977 1 88.44 197 LEU A N 1
ATOM 1672 C CA . LEU A 1 197 ? 29.797 -19.094 3.742 1 88.44 197 LEU A CA 1
ATOM 1673 C C . LEU A 1 197 ? 28.891 -18.875 4.938 1 88.44 197 LEU A C 1
ATOM 1675 O O . LEU A 1 197 ? 27.719 -18.531 4.773 1 88.44 197 LEU A O 1
ATOM 1679 N N . MET A 1 198 ? 29.453 -19.047 6.141 1 90.81 198 MET A N 1
ATOM 1680 C CA . MET A 1 198 ? 28.672 -18.812 7.355 1 90.81 198 MET A CA 1
ATOM 1681 C C . MET A 1 198 ? 28.328 -17.344 7.496 1 90.81 198 MET A C 1
ATOM 1683 O O . MET A 1 198 ? 27.266 -17 8.039 1 90.81 198 MET A O 1
ATOM 1687 N N . LYS A 1 199 ? 29.172 -16.516 6.977 1 93.56 199 LYS A N 1
ATOM 1688 C CA . LYS A 1 199 ? 28.922 -15.078 6.992 1 93.56 199 LYS A CA 1
ATOM 1689 C C . LYS A 1 199 ? 27.672 -14.734 6.203 1 93.56 199 LYS A C 1
ATOM 1691 O O . LYS A 1 199 ? 26.922 -13.828 6.582 1 93.56 199 LYS A O 1
ATOM 1696 N N . ILE A 1 200 ? 27.438 -15.5 5.137 1 94.19 200 ILE A N 1
ATOM 1697 C CA . ILE A 1 200 ? 26.234 -15.281 4.328 1 94.19 200 ILE A CA 1
ATOM 1698 C C . ILE A 1 200 ? 24.984 -15.555 5.164 1 94.19 200 ILE A C 1
ATOM 1700 O O . ILE A 1 200 ? 24.078 -14.719 5.219 1 94.19 200 ILE A O 1
ATOM 1704 N N . LEU A 1 201 ? 24.984 -16.672 5.852 1 94.06 201 LEU A N 1
ATOM 1705 C CA . LEU A 1 201 ? 23.844 -17.047 6.656 1 94.06 201 LEU A CA 1
ATOM 1706 C C . LEU A 1 201 ? 23.641 -16.094 7.824 1 94.06 201 LEU A C 1
ATOM 1708 O O . LEU A 1 201 ? 22.516 -15.727 8.148 1 94.06 201 LEU A O 1
ATOM 1712 N N . ARG A 1 202 ? 24.766 -15.656 8.391 1 94.75 202 ARG A N 1
ATOM 1713 C CA . ARG A 1 202 ? 24.703 -14.703 9.492 1 94.75 202 ARG A CA 1
ATOM 1714 C C . ARG A 1 202 ? 24.156 -13.359 9.023 1 94.75 202 ARG A C 1
ATOM 1716 O O . ARG A 1 202 ? 23.453 -12.672 9.766 1 94.75 202 ARG A O 1
ATOM 1723 N N . THR A 1 203 ? 24.547 -12.977 7.809 1 96.12 203 THR A N 1
ATOM 1724 C CA . THR A 1 203 ? 24.062 -11.719 7.246 1 96.12 203 THR A CA 1
ATOM 1725 C C . THR A 1 203 ? 22.562 -11.758 7.043 1 96.12 203 THR A C 1
ATOM 1727 O O . THR A 1 203 ? 21.844 -10.82 7.418 1 96.12 203 THR A O 1
ATOM 1730 N N . PHE A 1 204 ? 22.047 -12.914 6.547 1 96.12 204 PHE A N 1
ATOM 1731 C CA . PHE A 1 204 ? 20.609 -13.062 6.398 1 96.12 204 PHE A CA 1
ATOM 1732 C C . PHE A 1 204 ? 19.906 -13.008 7.754 1 96.12 204 PHE A C 1
ATOM 1734 O O . PHE A 1 204 ? 18.797 -12.508 7.859 1 96.12 204 PHE A O 1
ATOM 1741 N N . ASN A 1 205 ? 20.594 -13.453 8.766 1 95.94 205 ASN A N 1
ATOM 1742 C CA . ASN A 1 205 ? 20 -13.492 10.094 1 95.94 205 ASN A CA 1
ATOM 1743 C C . ASN A 1 205 ? 19.938 -12.102 10.719 1 95.94 205 ASN A C 1
ATOM 1745 O O . ASN A 1 205 ? 19.297 -11.906 11.758 1 95.94 205 ASN A O 1
ATOM 1749 N N . ARG A 1 206 ? 20.609 -11.133 10.078 1 94.69 206 ARG A N 1
ATOM 1750 C CA . ARG A 1 206 ? 20.531 -9.75 10.539 1 94.69 206 ARG A CA 1
ATOM 1751 C C . ARG A 1 206 ? 19.438 -8.984 9.789 1 94.69 206 ARG A C 1
ATOM 1753 O O . ARG A 1 206 ? 19.234 -7.797 10.023 1 94.69 206 ARG A O 1
ATOM 1760 N N . MET A 1 207 ? 18.797 -9.648 8.914 1 94.88 207 MET A N 1
ATOM 1761 C CA . MET A 1 207 ? 17.516 -9.18 8.383 1 94.88 207 MET A CA 1
ATOM 1762 C C . MET A 1 207 ? 16.359 -9.625 9.266 1 94.88 207 MET A C 1
ATOM 1764 O O . MET A 1 207 ? 16.047 -10.812 9.328 1 94.88 207 MET A O 1
ATOM 1768 N N . ILE A 1 208 ? 15.734 -8.672 9.898 1 95.25 208 ILE A N 1
ATOM 1769 C CA . ILE A 1 208 ? 14.844 -8.945 11.023 1 95.25 208 ILE A CA 1
ATOM 1770 C C . ILE A 1 208 ? 13.391 -8.922 10.547 1 95.25 208 ILE A C 1
ATOM 1772 O O . ILE A 1 208 ? 12.984 -8.016 9.812 1 95.25 208 ILE A O 1
ATOM 1776 N N . VAL A 1 209 ? 12.633 -9.938 10.953 1 95.69 209 VAL A N 1
ATOM 1777 C CA . VAL A 1 209 ? 11.195 -9.969 10.734 1 95.69 209 VAL A CA 1
ATOM 1778 C C . VAL A 1 209 ? 10.461 -10.031 12.07 1 95.69 209 VAL A C 1
ATOM 1780 O O . VAL A 1 209 ? 10.969 -10.617 13.039 1 95.69 209 VAL A O 1
ATOM 1783 N N . VAL A 1 210 ? 9.367 -9.359 12.156 1 95.69 210 VAL A N 1
ATOM 1784 C CA . VAL A 1 210 ? 8.469 -9.508 13.289 1 95.69 210 VAL A CA 1
ATOM 1785 C C . VAL A 1 210 ? 7.27 -10.375 12.891 1 95.69 210 VAL A C 1
ATOM 1787 O O . VAL A 1 210 ? 6.441 -9.953 12.078 1 95.69 210 VAL A O 1
ATOM 1790 N N . SER A 1 211 ? 7.234 -11.586 13.391 1 96.38 211 SER A N 1
ATOM 1791 C CA . SER A 1 211 ? 6.113 -12.477 13.125 1 96.38 211 SER A CA 1
ATOM 1792 C C . SER A 1 211 ? 5.016 -12.312 14.172 1 96.38 211 SER A C 1
ATOM 1794 O O . SER A 1 211 ? 5.301 -12.172 15.359 1 96.38 211 SER A O 1
ATOM 1796 N N . ILE A 1 212 ? 3.842 -12.164 13.719 1 95.81 212 ILE A N 1
ATOM 1797 C CA . ILE A 1 212 ? 2.664 -12.109 14.578 1 95.81 212 ILE A CA 1
ATOM 1798 C C . ILE A 1 212 ? 1.817 -13.367 14.367 1 95.81 212 ILE A C 1
ATOM 1800 O O . ILE A 1 212 ? 1.208 -13.547 13.312 1 95.81 212 ILE A O 1
ATOM 1804 N N . GLU A 1 213 ? 1.786 -14.273 15.32 1 94.69 213 GLU A N 1
ATOM 1805 C CA . GLU A 1 213 ? 0.962 -15.477 15.273 1 94.69 213 GLU A CA 1
ATOM 1806 C C . GLU A 1 213 ? -0.421 -15.219 15.867 1 94.69 213 GLU A C 1
ATOM 1808 O O . GLU A 1 213 ? -0.542 -14.734 17 1 94.69 213 GLU A O 1
ATOM 1813 N N . VAL A 1 214 ? -1.344 -15.508 15.07 1 93.19 214 VAL A N 1
ATOM 1814 C CA . VAL A 1 214 ? -2.732 -15.32 15.484 1 93.19 214 VAL A CA 1
ATOM 1815 C C . VAL A 1 214 ? -3.318 -16.656 15.945 1 93.19 214 VAL A C 1
ATOM 1817 O O . VAL A 1 214 ? -3.301 -17.641 15.195 1 93.19 214 VAL A O 1
ATOM 1820 N N . ARG A 1 215 ? -3.805 -16.953 17.203 1 82.94 215 ARG A N 1
ATOM 1821 C CA . ARG A 1 215 ? -4.121 -18.234 17.797 1 82.94 215 ARG A CA 1
ATOM 1822 C C . ARG A 1 215 ? -5.629 -18.438 17.906 1 82.94 215 ARG A C 1
ATOM 1824 O O . ARG A 1 215 ? -6.105 -19.578 17.922 1 82.94 215 ARG A O 1
ATOM 1831 N N . LYS A 1 216 ? -6.477 -17.391 18.141 1 73.69 216 LYS A N 1
ATOM 1832 C CA . LYS A 1 216 ? -7.867 -17.578 18.531 1 73.69 216 LYS A CA 1
ATOM 1833 C C . LYS A 1 216 ? -8.828 -17.156 17.422 1 73.69 216 LYS A C 1
ATOM 1835 O O . LYS A 1 216 ? -8.398 -16.797 16.328 1 73.69 216 LYS A O 1
ATOM 1840 N N . ASN A 1 217 ? -10.023 -17.391 17.766 1 68.25 217 ASN A N 1
ATOM 1841 C CA . ASN A 1 217 ? -11.164 -17.141 16.891 1 68.25 217 ASN A CA 1
ATOM 1842 C C . ASN A 1 217 ? -11.211 -15.688 16.438 1 68.25 217 ASN A C 1
ATOM 1844 O O . ASN A 1 217 ? -11.992 -14.891 16.953 1 68.25 217 ASN A O 1
ATOM 1848 N N . VAL A 1 218 ? -10.344 -15.461 15.578 1 78.75 218 VAL A N 1
ATOM 1849 C CA . VAL A 1 218 ? -10.352 -14.156 14.93 1 78.75 218 VAL A CA 1
ATOM 1850 C C . VAL A 1 218 ? -11.016 -14.266 13.555 1 78.75 218 VAL A C 1
ATOM 1852 O O . VAL A 1 218 ? -10.867 -15.273 12.867 1 78.75 218 VAL A O 1
ATOM 1855 N N . ASN A 1 219 ? -11.789 -13.234 13.305 1 80.69 219 ASN A N 1
ATOM 1856 C CA . ASN A 1 219 ? -12.367 -13.156 11.961 1 80.69 219 ASN A CA 1
ATOM 1857 C C . ASN A 1 219 ? -11.289 -12.93 10.906 1 80.69 219 ASN A C 1
ATOM 1859 O O . ASN A 1 219 ? -10.766 -11.82 10.773 1 80.69 219 ASN A O 1
ATOM 1863 N N . GLN A 1 220 ? -11.016 -14.016 10.148 1 81 220 GLN A N 1
ATOM 1864 C CA . GLN A 1 220 ? -9.891 -13.992 9.211 1 81 220 GLN A CA 1
ATOM 1865 C C . GLN A 1 220 ? -10.141 -13 8.086 1 81 220 GLN A C 1
ATOM 1867 O O . GLN A 1 220 ? -9.219 -12.312 7.641 1 81 220 GLN A O 1
ATOM 1872 N N . GLN A 1 221 ? -11.367 -12.969 7.656 1 79.31 221 GLN A N 1
ATOM 1873 C CA . GLN A 1 221 ? -11.711 -12.047 6.578 1 79.31 221 GLN A CA 1
ATOM 1874 C C . GLN A 1 221 ? -11.477 -10.602 6.996 1 79.31 221 GLN A C 1
ATOM 1876 O O . GLN A 1 221 ? -10.883 -9.82 6.25 1 79.31 221 GLN A O 1
ATOM 1881 N N . LYS A 1 222 ? -11.914 -10.289 8.188 1 82.44 222 LYS A N 1
ATOM 1882 C CA . LYS A 1 222 ? -11.734 -8.93 8.695 1 82.44 222 LYS A CA 1
ATOM 1883 C C . LYS A 1 222 ? -10.258 -8.625 8.938 1 82.44 222 LYS A C 1
ATOM 1885 O O . LYS A 1 222 ? -9.805 -7.5 8.719 1 82.44 222 LYS A O 1
ATOM 1890 N N . LEU A 1 223 ? -9.625 -9.641 9.422 1 86 223 LEU A N 1
ATOM 1891 C CA . LEU A 1 223 ? -8.188 -9.5 9.617 1 86 223 LEU A CA 1
ATOM 1892 C C . LEU A 1 223 ? -7.484 -9.164 8.305 1 86 223 LEU A C 1
ATOM 1894 O O . LEU A 1 223 ? -6.691 -8.227 8.242 1 86 223 LEU A O 1
ATOM 1898 N N . PHE A 1 224 ? -7.805 -9.875 7.254 1 83.19 224 PHE A N 1
ATOM 1899 C CA . PHE A 1 224 ? -7.211 -9.672 5.938 1 83.19 224 PHE A CA 1
ATOM 1900 C C . PHE A 1 224 ? -7.531 -8.273 5.414 1 83.19 224 PHE A C 1
ATOM 1902 O O . PHE A 1 224 ? -6.652 -7.59 4.891 1 83.19 224 PHE A O 1
ATOM 1909 N N . GLU A 1 225 ? -8.75 -7.875 5.637 1 77.56 225 GLU A N 1
ATOM 1910 C CA . GLU A 1 225 ? -9.18 -6.566 5.16 1 77.56 225 GLU A CA 1
ATOM 1911 C C . GLU A 1 225 ? -8.445 -5.445 5.898 1 77.56 225 GLU A C 1
ATOM 1913 O O . GLU A 1 225 ? -8.086 -4.43 5.301 1 77.56 225 GLU A O 1
ATOM 1918 N N . SER A 1 226 ? -8.266 -5.609 7.164 1 78.5 226 SER A N 1
ATOM 1919 C CA . SER A 1 226 ? -7.602 -4.602 7.98 1 78.5 226 SER A CA 1
ATOM 1920 C C . SER A 1 226 ? -6.148 -4.41 7.551 1 78.5 226 SER A C 1
ATOM 1922 O O . SER A 1 226 ? -5.66 -3.281 7.48 1 78.5 226 SER A O 1
ATOM 1924 N N . ILE A 1 227 ? -5.516 -5.477 7.23 1 77.5 227 ILE A N 1
ATOM 1925 C CA . ILE A 1 227 ? -4.098 -5.465 6.875 1 77.5 227 ILE A CA 1
ATOM 1926 C C . ILE A 1 227 ? -3.918 -4.812 5.504 1 77.5 227 ILE A C 1
ATOM 1928 O O . ILE A 1 227 ? -2.984 -4.031 5.301 1 77.5 227 ILE A O 1
ATOM 1932 N N . ASN A 1 228 ? -4.871 -5.074 4.629 1 72.12 228 ASN A N 1
ATOM 1933 C CA . ASN A 1 228 ? -4.707 -4.633 3.246 1 72.12 228 ASN A CA 1
ATOM 1934 C C . ASN A 1 228 ? -5.352 -3.27 3.014 1 72.12 228 ASN A C 1
ATOM 1936 O O . ASN A 1 228 ? -5.281 -2.725 1.91 1 72.12 228 ASN A O 1
ATOM 1940 N N . SER A 1 229 ? -6.086 -2.748 3.928 1 63.97 229 SER A N 1
ATOM 1941 C CA . SER A 1 229 ? -6.645 -1.407 3.809 1 63.97 229 SER A CA 1
ATOM 1942 C C . SER A 1 229 ? -5.574 -0.339 4.004 1 63.97 229 SER A C 1
ATOM 1944 O O . SER A 1 229 ? -5.73 0.794 3.545 1 63.97 229 SER A O 1
ATOM 1946 N N . THR A 1 230 ? -4.508 -0.682 4.73 1 54.5 230 THR A N 1
ATOM 1947 C CA . THR A 1 230 ? -3.496 0.303 5.094 1 54.5 230 THR A CA 1
ATOM 1948 C C . THR A 1 230 ? -2.189 0.032 4.352 1 54.5 230 THR A C 1
ATOM 1950 O O . THR A 1 230 ? -1.301 0.886 4.32 1 54.5 230 THR A O 1
ATOM 1953 N N . GLY A 1 231 ? -1.9 -1.256 3.697 1 50.88 231 GLY A N 1
ATOM 1954 C CA . GLY A 1 231 ? -0.671 -1.653 3.029 1 50.88 231 GLY A CA 1
ATOM 1955 C C . GLY A 1 231 ? -0.746 -1.529 1.52 1 50.88 231 GLY A C 1
ATOM 1956 O O . GLY A 1 231 ? -1.647 -0.877 0.989 1 50.88 231 GLY A O 1
ATOM 1957 N N . VAL A 1 232 ? 0.428 -1.918 0.829 1 50.56 232 VAL A N 1
ATOM 1958 C CA . VAL A 1 232 ? 0.392 -2.023 -0.626 1 50.56 232 VAL A CA 1
ATOM 1959 C C . VAL A 1 232 ? -0.922 -2.664 -1.066 1 50.56 232 VAL A C 1
ATOM 1961 O O . VAL A 1 232 ? -1.264 -3.762 -0.621 1 50.56 232 VAL A O 1
ATOM 1964 N N . LYS A 1 233 ? -1.557 -1.877 -1.81 1 58 233 LYS A N 1
ATOM 1965 C CA . LYS A 1 233 ? -2.961 -2.139 -2.111 1 58 233 LYS A CA 1
ATOM 1966 C C . LYS A 1 233 ? -3.107 -3.338 -3.045 1 58 233 LYS A C 1
ATOM 1968 O O . LYS A 1 233 ? -2.455 -3.404 -4.09 1 58 233 LYS A O 1
ATOM 1973 N N . LEU A 1 234 ? -3.529 -4.562 -2.514 1 68.5 234 LEU A N 1
ATOM 1974 C CA . LEU A 1 234 ? -4.09 -5.59 -3.385 1 68.5 234 LEU A CA 1
ATOM 1975 C C . LEU A 1 234 ? -4.996 -4.969 -4.441 1 68.5 234 LEU A C 1
ATOM 1977 O O . LEU A 1 234 ? -5.598 -3.918 -4.211 1 68.5 234 LEU A O 1
ATOM 1981 N N . THR A 1 235 ? -4.867 -5.496 -5.602 1 76.12 235 THR A N 1
ATOM 1982 C CA . THR A 1 235 ? -5.824 -5.078 -6.617 1 76.12 235 THR A CA 1
ATOM 1983 C C . THR A 1 235 ? -7.246 -5.461 -6.211 1 76.12 235 THR A C 1
ATOM 1985 O O . THR A 1 235 ? -7.441 -6.305 -5.332 1 76.12 235 THR A O 1
ATOM 1988 N N . ASN A 1 236 ? -8.125 -4.836 -6.773 1 82.06 236 ASN A N 1
ATOM 1989 C CA . ASN A 1 236 ? -9.516 -5.219 -6.539 1 82.06 236 ASN A CA 1
ATOM 1990 C C . ASN A 1 236 ? -9.766 -6.68 -6.898 1 82.06 236 ASN A C 1
ATOM 1992 O O . ASN A 1 236 ? -10.547 -7.363 -6.23 1 82.06 236 ASN A O 1
ATOM 1996 N N . PHE A 1 237 ? -9.07 -7.168 -7.945 1 86.88 237 PHE A N 1
ATOM 1997 C CA . PHE A 1 237 ? -9.172 -8.555 -8.375 1 86.88 237 PHE A CA 1
ATOM 1998 C C . PHE A 1 237 ? -8.75 -9.5 -7.258 1 86.88 237 PHE A C 1
ATOM 2000 O O . PHE A 1 237 ? -9.453 -10.461 -6.945 1 86.88 237 PHE A O 1
ATOM 2007 N N . ASP A 1 238 ? -7.727 -9.148 -6.574 1 82.81 238 ASP A N 1
ATOM 2008 C CA . ASP A 1 238 ? -7.207 -9.977 -5.488 1 82.81 238 ASP A CA 1
ATOM 2009 C C . ASP A 1 238 ? -8.109 -9.906 -4.262 1 82.81 238 ASP A C 1
ATOM 2011 O O . ASP A 1 238 ? -8.297 -10.906 -3.562 1 82.81 238 ASP A O 1
ATOM 2015 N N . LEU A 1 239 ? -8.586 -8.719 -3.982 1 85.69 239 LEU A N 1
ATOM 2016 C CA . LEU A 1 239 ? -9.469 -8.523 -2.834 1 85.69 239 LEU A CA 1
ATOM 2017 C C . LEU A 1 239 ? -10.75 -9.344 -2.988 1 85.69 239 LEU A C 1
ATOM 2019 O O . LEU A 1 239 ? -11.227 -9.945 -2.023 1 85.69 239 LEU A O 1
ATOM 2023 N N . ILE A 1 240 ? -11.273 -9.375 -4.195 1 88.81 240 ILE A N 1
ATOM 2024 C CA . ILE A 1 240 ? -12.508 -10.109 -4.461 1 88.81 240 ILE A CA 1
ATOM 2025 C C . ILE A 1 240 ? -12.25 -11.609 -4.336 1 88.81 240 ILE A C 1
ATOM 2027 O O . ILE A 1 240 ? -13.062 -12.336 -3.764 1 88.81 240 ILE A O 1
ATOM 2031 N N . LYS A 1 241 ? -11.125 -12.047 -4.871 1 88.62 241 LYS A N 1
ATOM 2032 C CA . LYS A 1 241 ? -10.719 -13.445 -4.711 1 88.62 241 LYS A CA 1
ATOM 2033 C C . LYS A 1 241 ? -10.719 -13.852 -3.238 1 88.62 241 LYS A C 1
ATOM 2035 O O . LYS A 1 241 ? -11.32 -14.859 -2.869 1 88.62 241 LYS A O 1
ATOM 2040 N N . ASN A 1 242 ? -10.086 -13.055 -2.449 1 85.56 242 ASN A N 1
ATOM 2041 C CA . ASN A 1 242 ? -9.992 -13.32 -1.019 1 85.56 242 ASN A CA 1
ATOM 2042 C C . ASN A 1 242 ? -11.367 -13.359 -0.358 1 85.56 242 ASN A C 1
ATOM 2044 O O . ASN A 1 242 ? -11.656 -14.281 0.411 1 85.56 242 ASN A O 1
ATOM 2048 N N . PHE A 1 243 ? -12.219 -12.383 -0.655 1 87.06 243 PHE A N 1
ATOM 2049 C CA . PHE A 1 243 ? -13.547 -12.266 -0.067 1 87.06 243 PHE A CA 1
ATOM 2050 C C . PHE A 1 243 ? -14.375 -13.516 -0.336 1 87.06 243 PHE A C 1
ATOM 2052 O O . PHE A 1 243 ? -15.023 -14.039 0.569 1 87.06 243 PHE A O 1
ATOM 2059 N N . LEU A 1 244 ? -14.25 -14.008 -1.578 1 89.81 244 LEU A N 1
ATOM 2060 C CA . LEU A 1 244 ? -15.078 -15.133 -1.984 1 89.81 244 LEU A CA 1
ATOM 2061 C C . LEU A 1 244 ? -14.516 -16.453 -1.45 1 89.81 244 LEU A C 1
ATOM 2063 O O . LEU A 1 244 ? -15.25 -17.266 -0.897 1 89.81 244 LEU A O 1
ATOM 2067 N N . LEU A 1 245 ? -13.242 -16.625 -1.536 1 88.31 245 LEU A N 1
ATOM 2068 C CA . LEU A 1 245 ? -12.641 -17.906 -1.181 1 88.31 245 LEU A CA 1
ATOM 2069 C C . LEU A 1 245 ? -12.578 -18.078 0.334 1 88.31 245 LEU A C 1
ATOM 2071 O O . LEU A 1 245 ? -12.703 -19.203 0.842 1 88.31 245 LEU A O 1
ATOM 2075 N N . MET A 1 246 ? -12.469 -17.016 1.042 1 85.31 246 MET A N 1
ATOM 2076 C CA . MET A 1 246 ? -12.359 -17.078 2.496 1 85.31 246 MET A CA 1
ATOM 2077 C C . MET A 1 246 ? -13.703 -17.438 3.125 1 85.31 246 MET A C 1
ATOM 2079 O O . MET A 1 246 ? -13.758 -17.844 4.285 1 85.31 246 MET A O 1
ATOM 2083 N N . LYS A 1 247 ? -14.766 -17.203 2.396 1 85.31 247 LYS A N 1
ATOM 2084 C CA . LYS A 1 247 ? -16.094 -17.516 2.898 1 85.31 247 LYS A CA 1
ATOM 2085 C C . LYS A 1 247 ? -16.359 -19.031 2.875 1 85.31 247 LYS A C 1
ATOM 2087 O O . LYS A 1 247 ? -17.297 -19.516 3.508 1 85.31 247 LYS A O 1
ATOM 2092 N N . LEU A 1 248 ? -15.492 -19.672 2.15 1 86.94 248 LEU A N 1
ATOM 2093 C CA . LEU A 1 248 ? -15.602 -21.125 2.109 1 86.94 248 LEU A CA 1
ATOM 2094 C C . LEU A 1 248 ? -15.023 -21.75 3.373 1 86.94 248 LEU A C 1
ATOM 2096 O O . LEU A 1 248 ? -13.992 -21.297 3.881 1 86.94 248 LEU A O 1
ATOM 2100 N N . GLU A 1 249 ? -15.609 -22.75 3.873 1 80.38 249 GLU A N 1
ATOM 2101 C CA . GLU A 1 249 ? -15.352 -23.25 5.219 1 80.38 249 GLU A CA 1
ATOM 2102 C C . GLU A 1 249 ? -14.094 -24.109 5.258 1 80.38 249 GLU A C 1
ATOM 2104 O O . GLU A 1 249 ? -13.344 -24.094 6.234 1 80.38 249 GLU A O 1
ATOM 2109 N N . THR A 1 250 ? -13.906 -24.938 4.184 1 83.31 250 THR A N 1
ATOM 2110 C CA . THR A 1 250 ? -12.805 -25.891 4.238 1 83.31 250 THR A CA 1
ATOM 2111 C C . THR A 1 250 ? -11.773 -25.578 3.162 1 83.31 250 THR A C 1
ATOM 2113 O O . THR A 1 250 ? -12.102 -25.031 2.113 1 83.31 250 THR A O 1
ATOM 2116 N N . ARG A 1 251 ? -10.602 -25.984 3.439 1 80.19 251 ARG A N 1
ATOM 2117 C CA . ARG A 1 251 ? -9.523 -25.844 2.469 1 80.19 251 ARG A CA 1
ATOM 2118 C C . ARG A 1 251 ? -9.82 -26.625 1.194 1 80.19 251 ARG A C 1
ATOM 2120 O O . ARG A 1 251 ? -9.516 -26.172 0.091 1 80.19 251 ARG A O 1
ATOM 2127 N N . LYS A 1 252 ? -10.32 -27.75 1.41 1 84 252 LYS A N 1
ATOM 2128 C CA . LYS A 1 252 ? -10.664 -28.594 0.27 1 84 252 LYS A CA 1
ATOM 2129 C C . LYS A 1 252 ? -11.648 -27.891 -0.658 1 84 252 LYS A C 1
ATOM 2131 O O . LYS A 1 252 ? -11.484 -27.906 -1.88 1 84 252 LYS A O 1
ATOM 2136 N N . GLU A 1 253 ? -12.609 -27.266 -0.035 1 88.56 253 GLU A N 1
ATOM 2137 C CA . GLU A 1 253 ? -13.594 -26.516 -0.809 1 88.56 253 GLU A CA 1
ATOM 2138 C C . GLU A 1 253 ? -12.953 -25.328 -1.514 1 88.56 253 GLU A C 1
ATOM 2140 O O . GLU A 1 253 ? -13.289 -25.031 -2.66 1 88.56 253 GLU A O 1
ATOM 2145 N N . GLN A 1 254 ? -12.055 -24.672 -0.808 1 87.62 254 GLN A N 1
ATOM 2146 C CA . GLN A 1 254 ? -11.344 -23.547 -1.396 1 87.62 254 GLN A CA 1
ATOM 2147 C C . GLN A 1 254 ? -10.539 -23.969 -2.617 1 87.62 254 GLN A C 1
ATOM 2149 O O . GLN A 1 254 ? -10.594 -23.328 -3.666 1 87.62 254 GLN A O 1
ATOM 2154 N N . ASP A 1 255 ? -9.875 -25.109 -2.502 1 85.12 255 ASP A N 1
ATOM 2155 C CA . ASP A 1 255 ? -9.078 -25.641 -3.604 1 85.12 255 ASP A CA 1
ATOM 2156 C C . ASP A 1 255 ? -9.961 -26.016 -4.793 1 85.12 255 ASP A C 1
ATOM 2158 O O . ASP A 1 255 ? -9.617 -25.734 -5.941 1 85.12 255 ASP A O 1
ATOM 2162 N N . GLN A 1 256 ? -11.016 -26.578 -4.504 1 89.69 256 GLN A N 1
ATOM 2163 C CA . GLN A 1 256 ? -11.938 -27.016 -5.551 1 89.69 256 GLN A CA 1
ATOM 2164 C C . GLN A 1 256 ? -12.5 -25.812 -6.312 1 89.69 256 GLN A C 1
ATOM 2166 O O . GLN A 1 256 ? -12.477 -25.797 -7.543 1 89.69 256 GLN A O 1
ATOM 2171 N N . ILE A 1 257 ? -12.945 -24.875 -5.551 1 91.06 257 ILE A N 1
ATOM 2172 C CA . ILE A 1 257 ? -13.562 -23.688 -6.156 1 91.06 257 ILE A CA 1
ATOM 2173 C C . ILE A 1 257 ? -12.516 -22.906 -6.926 1 91.06 257 ILE A C 1
ATOM 2175 O O . ILE A 1 257 ? -12.789 -22.391 -8.008 1 91.06 257 ILE A O 1
ATOM 2179 N N . TYR A 1 258 ? -11.391 -22.828 -6.387 1 89.31 258 TYR A N 1
ATOM 2180 C CA . TYR A 1 258 ? -10.305 -22.141 -7.086 1 89.31 258 TYR A CA 1
ATOM 2181 C C . TYR A 1 258 ? -10.031 -22.781 -8.438 1 89.31 258 TYR A C 1
ATOM 2183 O O . TYR A 1 258 ? -9.969 -22.094 -9.461 1 89.31 258 TYR A O 1
ATOM 2191 N N . ASN A 1 259 ? -9.891 -24.062 -8.477 1 88.25 259 ASN A N 1
ATOM 2192 C CA . ASN A 1 259 ? -9.5 -24.781 -9.68 1 88.25 259 ASN A CA 1
ATOM 2193 C C . ASN A 1 259 ? -10.633 -24.812 -10.703 1 88.25 259 ASN A C 1
ATOM 2195 O O . ASN A 1 259 ? -10.391 -24.719 -11.906 1 88.25 259 ASN A O 1
ATOM 2199 N N . GLU A 1 260 ? -11.789 -24.891 -10.195 1 92.25 260 GLU A N 1
ATOM 2200 C CA . GLU A 1 260 ? -12.914 -25.094 -11.094 1 92.25 260 GLU A CA 1
ATOM 2201 C C . GLU A 1 260 ? -13.477 -23.766 -11.586 1 92.25 260 GLU A C 1
ATOM 2203 O O . GLU A 1 260 ? -14.102 -23.703 -12.648 1 92.25 260 GLU A O 1
ATOM 2208 N N . TYR A 1 261 ? -13.266 -22.734 -10.812 1 92.62 261 TYR A N 1
ATOM 2209 C CA . TYR A 1 261 ? -13.938 -21.484 -11.156 1 92.62 261 TYR A CA 1
ATOM 2210 C C . TYR A 1 261 ? -12.93 -20.344 -11.312 1 92.62 261 TYR A C 1
ATOM 2212 O O . TYR A 1 261 ? -12.789 -19.781 -12.406 1 92.62 261 TYR A O 1
ATOM 2220 N N . TRP A 1 262 ? -12.148 -20.047 -10.281 1 91.19 262 TRP A N 1
ATOM 2221 C CA . TRP A 1 262 ? -11.32 -18.844 -10.281 1 91.19 262 TRP A CA 1
ATOM 2222 C C . TRP A 1 262 ? -10.211 -18.953 -11.328 1 91.19 262 TRP A C 1
ATOM 2224 O O . TRP A 1 262 ? -9.922 -17.984 -12.039 1 91.19 262 TRP A O 1
ATOM 2234 N N . LYS A 1 263 ? -9.609 -20.109 -11.375 1 88.94 263 LYS A N 1
ATOM 2235 C CA . LYS A 1 263 ? -8.539 -20.328 -12.344 1 88.94 263 LYS A CA 1
ATOM 2236 C C . LYS A 1 263 ? -9.023 -20.062 -13.766 1 88.94 263 LYS A C 1
ATOM 2238 O O . LYS A 1 263 ? -8.312 -19.469 -14.57 1 88.94 263 LYS A O 1
ATOM 2243 N N . ILE A 1 264 ? -10.156 -20.484 -14.047 1 92.12 264 ILE A N 1
ATOM 2244 C CA . ILE A 1 264 ? -10.758 -20.281 -15.359 1 92.12 264 ILE A CA 1
ATOM 2245 C C . ILE A 1 264 ? -11.031 -18.797 -15.586 1 92.12 264 ILE A C 1
ATOM 2247 O O . ILE A 1 264 ? -10.734 -18.266 -16.656 1 92.12 264 ILE A O 1
ATOM 2251 N N . LEU A 1 265 ? -11.578 -18.203 -14.594 1 94.25 265 LEU A N 1
ATOM 2252 C CA . LEU A 1 265 ? -11.836 -16.766 -14.656 1 94.25 265 LEU A CA 1
ATOM 2253 C C . LEU A 1 265 ? -10.555 -16 -14.945 1 94.25 265 LEU A C 1
ATOM 2255 O O . LEU A 1 265 ? -10.523 -15.133 -15.82 1 94.25 265 LEU A O 1
ATOM 2259 N N . GLU A 1 266 ? -9.516 -16.328 -14.203 1 89.94 266 GLU A N 1
ATOM 2260 C CA . GLU A 1 266 ? -8.227 -15.656 -14.375 1 89.94 266 GLU A CA 1
ATOM 2261 C C . GLU A 1 266 ? -7.699 -15.836 -15.797 1 89.94 266 GLU A C 1
ATOM 2263 O O . GLU A 1 266 ? -7.172 -14.898 -16.391 1 89.94 266 GLU A O 1
ATOM 2268 N N . LYS A 1 267 ? -7.82 -16.969 -16.297 1 88.62 267 LYS A N 1
ATOM 2269 C CA . LYS A 1 267 ? -7.398 -17.266 -17.672 1 88.62 267 LYS A CA 1
ATOM 2270 C C . LYS A 1 267 ? -8.219 -16.453 -18.672 1 88.62 267 LYS A C 1
ATOM 2272 O O . LYS A 1 267 ? -7.672 -15.914 -19.641 1 88.62 267 LYS A O 1
ATOM 2277 N N . ASN A 1 268 ? -9.461 -16.391 -18.422 1 93.12 268 ASN A N 1
ATOM 2278 C CA . ASN A 1 268 ? -10.383 -15.727 -19.344 1 93.12 268 ASN A CA 1
ATOM 2279 C C . ASN A 1 268 ? -10.102 -14.234 -19.422 1 93.12 268 ASN A C 1
ATOM 2281 O O . ASN A 1 268 ? -10.273 -13.625 -20.484 1 93.12 268 ASN A O 1
ATOM 2285 N N . VAL A 1 269 ? -9.656 -13.688 -18.375 1 93.19 269 VAL A N 1
ATOM 2286 C CA . VAL A 1 269 ? -9.516 -12.234 -18.344 1 93.19 269 VAL A CA 1
ATOM 2287 C C . VAL A 1 269 ? -8.078 -11.852 -18.703 1 93.19 269 VAL A C 1
ATOM 2289 O O . VAL A 1 269 ? -7.734 -10.664 -18.719 1 93.19 269 VAL A O 1
ATOM 2292 N N . THR A 1 270 ? -7.277 -12.836 -18.812 1 87.31 270 THR A N 1
ATOM 2293 C CA . THR A 1 270 ? -5.934 -12.586 -19.328 1 87.31 270 THR A CA 1
ATOM 2294 C C . THR A 1 270 ? -5.914 -12.641 -20.859 1 87.31 270 THR A C 1
ATOM 2296 O O . THR A 1 270 ? -6.121 -13.703 -21.438 1 87.31 270 THR A O 1
ATOM 2299 N N . ILE A 1 271 ? -5.688 -11.438 -21.453 1 81.81 271 ILE A N 1
ATOM 2300 C CA . ILE A 1 271 ? -5.781 -11.328 -22.891 1 81.81 271 ILE A CA 1
ATOM 2301 C C . ILE A 1 271 ? -4.383 -11.297 -23.5 1 81.81 271 ILE A C 1
ATOM 2303 O O . ILE A 1 271 ? -3.531 -10.516 -23.078 1 81.81 271 ILE A O 1
ATOM 2307 N N . SER A 1 272 ? -4.039 -12.281 -24.172 1 66.19 272 SER A N 1
ATOM 2308 C CA . SER A 1 272 ? -2.754 -12.344 -24.859 1 66.19 272 SER A CA 1
ATOM 2309 C C . SER A 1 272 ? -2.822 -11.672 -26.234 1 66.19 272 SER A C 1
ATOM 2311 O O . SER A 1 272 ? -3.803 -11.828 -26.969 1 66.19 272 SER A O 1
ATOM 2313 N N . SER A 1 273 ? -2.277 -10.484 -26.422 1 57.47 273 SER A N 1
ATOM 2314 C CA . SER A 1 273 ? -2.219 -9.875 -27.75 1 57.47 273 SER A CA 1
ATOM 2315 C C . SER A 1 273 ? -0.829 -10.016 -28.359 1 57.47 273 SER A C 1
ATOM 2317 O O . SER A 1 273 ? 0.165 -10.125 -27.641 1 57.47 273 SER A O 1
ATOM 2319 N N . GLU A 1 274 ? -0.793 -10.391 -29.625 1 49.88 274 GLU A N 1
ATOM 2320 C CA . GLU A 1 274 ? 0.475 -10.328 -30.344 1 49.88 274 GLU A CA 1
ATOM 2321 C C . GLU A 1 274 ? 1.129 -8.961 -30.188 1 49.88 274 GLU A C 1
ATOM 2323 O O . GLU A 1 274 ? 0.455 -7.93 -30.281 1 49.88 274 GLU A O 1
ATOM 2328 N N . LYS A 1 275 ? 2.143 -8.805 -29.469 1 45.97 275 LYS A N 1
ATOM 2329 C CA . LYS A 1 275 ? 2.84 -7.523 -29.453 1 45.97 275 LYS A CA 1
ATOM 2330 C C . LYS A 1 275 ? 2.854 -6.879 -30.828 1 45.97 275 LYS A C 1
ATOM 2332 O O . LYS A 1 275 ? 3.176 -7.539 -31.828 1 45.97 275 LYS A O 1
ATOM 2337 N N . ASN A 1 276 ? 2.08 -6.004 -31.156 1 41.84 276 ASN A N 1
ATOM 2338 C CA . ASN A 1 276 ? 2.297 -5.293 -32.406 1 41.84 276 ASN A CA 1
ATOM 2339 C C . ASN A 1 276 ? 3.783 -5.082 -32.688 1 41.84 276 ASN A C 1
ATOM 2341 O O . ASN A 1 276 ? 4.465 -4.379 -31.938 1 41.84 276 ASN A O 1
ATOM 2345 N N . GLN A 1 277 ? 4.438 -5.91 -33.25 1 37.09 277 GLN A N 1
ATOM 2346 C CA . GLN A 1 277 ? 5.758 -5.855 -33.875 1 37.09 277 GLN A CA 1
ATOM 2347 C C . GLN A 1 277 ? 5.93 -4.578 -34.688 1 37.09 277 GLN A C 1
ATOM 2349 O O . GLN A 1 277 ? 6.219 -4.633 -35.906 1 37.09 277 GLN A O 1
ATOM 2354 N N . ARG A 1 278 ? 5.082 -3.674 -34.719 1 34.94 278 ARG A N 1
ATOM 2355 C CA . ARG A 1 278 ? 5.699 -2.752 -35.688 1 34.94 278 ARG A CA 1
ATOM 2356 C C . ARG A 1 278 ? 7.098 -2.35 -35.219 1 34.94 278 ARG A C 1
ATOM 2358 O O . ARG A 1 278 ? 7.633 -1.33 -35.656 1 34.94 278 ARG A O 1
ATOM 2365 N N . LYS A 1 279 ? 7.664 -2.508 -34.156 1 33.28 279 LYS A N 1
ATOM 2366 C CA . LYS A 1 279 ? 9.062 -2.137 -34.375 1 33.28 279 LYS A CA 1
ATOM 2367 C C . LYS A 1 279 ? 9.617 -2.758 -35.656 1 33.28 279 LYS A C 1
ATOM 2369 O O . LYS A 1 279 ? 9.125 -3.791 -36.094 1 33.28 279 LYS A O 1
ATOM 2374 N N . TYR A 1 280 ? 10.812 -2.156 -36.219 1 28.45 280 TYR A N 1
ATOM 2375 C CA . TYR A 1 280 ? 11.617 -2.445 -37.406 1 28.45 280 TYR A CA 1
ATOM 2376 C C . TYR A 1 280 ? 11.805 -3.947 -37.594 1 28.45 280 TYR A C 1
ATOM 2378 O O . TYR A 1 280 ? 12.172 -4.648 -36.656 1 28.45 280 TYR A O 1
ATOM 2386 N N . LYS A 1 281 ? 11.234 -4.656 -38.469 1 32.09 281 LYS A N 1
ATOM 2387 C CA . LYS A 1 281 ? 11.711 -5.723 -39.344 1 32.09 281 LYS A CA 1
ATOM 2388 C C . LYS A 1 281 ? 13.234 -5.738 -39.406 1 32.09 281 LYS A C 1
ATOM 2390 O O . LYS A 1 281 ? 13.812 -6.398 -40.281 1 32.09 281 LYS A O 1
ATOM 2395 N N . LEU A 1 282 ? 14.047 -4.699 -39 1 29.66 282 LEU A N 1
ATOM 2396 C CA . LEU A 1 282 ? 15.352 -5.121 -39.5 1 29.66 282 LEU A CA 1
ATOM 2397 C C . LEU A 1 282 ? 15.641 -6.566 -39.125 1 29.66 282 LEU A C 1
ATOM 2399 O O . LEU A 1 282 ? 15.953 -7.395 -39.969 1 29.66 282 LEU A O 1
ATOM 2403 N N . ASN A 1 283 ? 16.953 -6.918 -38.438 1 30.33 283 ASN A N 1
ATOM 2404 C CA . ASN A 1 283 ? 17.703 -8.164 -38.531 1 30.33 283 ASN A CA 1
ATOM 2405 C C . ASN A 1 283 ? 17.047 -9.281 -37.719 1 30.33 283 ASN A C 1
ATOM 2407 O O . ASN A 1 283 ? 17.625 -10.359 -37.562 1 30.33 283 ASN A O 1
ATOM 2411 N N . LEU A 1 284 ? 16.328 -9.062 -36.531 1 30.34 284 LEU A N 1
ATOM 2412 C CA . LEU A 1 284 ? 16.344 -10.352 -35.875 1 30.34 284 LEU A CA 1
ATOM 2413 C C . LEU A 1 284 ? 15.344 -11.312 -36.5 1 30.34 284 LEU A C 1
ATOM 2415 O O . LEU A 1 284 ? 14.195 -10.945 -36.75 1 30.34 284 LEU A O 1
ATOM 2419 N N . LYS A 1 285 ? 15.68 -12.305 -37.281 1 33.56 285 LYS A N 1
ATOM 2420 C CA . LYS A 1 285 ? 15.18 -13.5 -37.969 1 33.56 285 LYS A CA 1
ATOM 2421 C C . LYS A 1 285 ? 14.094 -14.188 -37.125 1 33.56 285 LYS A C 1
ATOM 2423 O O . LYS A 1 285 ? 13.328 -15 -37.656 1 33.56 285 LYS A O 1
ATOM 2428 N N . THR A 1 286 ? 14.336 -14.562 -35.781 1 35.12 286 THR A N 1
ATOM 2429 C CA . THR A 1 286 ? 13.531 -15.633 -35.188 1 35.12 286 THR A CA 1
ATOM 2430 C C . THR A 1 286 ? 12.109 -15.156 -34.906 1 35.12 286 THR A C 1
ATOM 2432 O O . THR A 1 286 ? 11.906 -14.031 -34.438 1 35.12 286 THR A O 1
ATOM 2435 N N . ASP A 1 287 ? 10.977 -15.578 -35.531 1 36.84 287 ASP A N 1
ATOM 2436 C CA . ASP A 1 287 ? 9.523 -15.625 -35.625 1 36.84 287 ASP A CA 1
ATOM 2437 C C . ASP A 1 287 ? 8.891 -15.633 -34.219 1 36.84 287 ASP A C 1
ATOM 2439 O O . ASP A 1 287 ? 7.723 -15.992 -34.062 1 36.84 287 ASP A O 1
ATOM 2443 N N . GLU A 1 288 ? 9.594 -15.703 -33.156 1 38.06 288 GLU A N 1
ATOM 2444 C CA . GLU A 1 288 ? 8.82 -15.906 -31.922 1 38.06 288 GLU A CA 1
ATOM 2445 C C . GLU A 1 288 ? 7.973 -14.68 -31.594 1 38.06 288 GLU A C 1
ATOM 2447 O O . GLU A 1 288 ? 8.508 -13.586 -31.391 1 38.06 288 GLU A O 1
ATOM 2452 N N . ILE A 1 289 ? 6.762 -14.516 -32.125 1 41.66 289 ILE A N 1
ATOM 2453 C CA . ILE A 1 289 ? 5.719 -13.57 -31.734 1 41.66 289 ILE A CA 1
ATOM 2454 C C . ILE A 1 289 ? 5.656 -13.461 -30.203 1 41.66 289 ILE A C 1
ATOM 2456 O O . ILE A 1 289 ? 5.371 -14.438 -29.516 1 41.66 289 ILE A O 1
ATOM 2460 N N . GLU A 1 290 ? 6.461 -12.719 -29.625 1 46.03 290 GLU A N 1
ATOM 2461 C CA . GLU A 1 290 ? 6.348 -12.461 -28.188 1 46.03 290 GLU A CA 1
ATOM 2462 C C . GLU A 1 290 ? 4.953 -11.969 -27.828 1 46.03 290 GLU A C 1
ATOM 2464 O O . GLU A 1 290 ? 4.492 -10.953 -28.359 1 46.03 290 GLU A O 1
ATOM 2469 N N . LEU A 1 291 ? 4.043 -12.883 -27.422 1 50.12 291 LEU A N 1
ATOM 2470 C CA . LEU A 1 291 ? 2.713 -12.562 -26.922 1 50.12 291 LEU A CA 1
ATOM 2471 C C . LEU A 1 291 ? 2.799 -11.75 -25.625 1 50.12 291 LEU A C 1
ATOM 2473 O O . LEU A 1 291 ? 3.643 -12.023 -24.781 1 50.12 291 LEU A O 1
ATOM 2477 N N . GLU A 1 292 ? 2.34 -10.539 -25.734 1 57.75 292 GLU A N 1
ATOM 2478 C CA . GLU A 1 292 ? 2.172 -9.781 -24.5 1 57.75 292 GLU A CA 1
ATOM 2479 C C . GLU A 1 292 ? 0.852 -10.125 -23.812 1 57.75 292 GLU A C 1
ATOM 2481 O O . GLU A 1 292 ? -0.2 -10.148 -24.453 1 57.75 292 GLU A O 1
ATOM 2486 N N . HIS A 1 293 ? 0.917 -10.867 -22.656 1 63.56 293 HIS A N 1
ATOM 2487 C CA . HIS A 1 293 ? -0.263 -11.148 -21.844 1 63.56 293 HIS A CA 1
ATOM 2488 C C . HIS A 1 293 ? -0.65 -9.945 -21 1 63.56 293 HIS A C 1
ATOM 2490 O O . HIS A 1 293 ? 0.158 -9.453 -20.203 1 63.56 293 HIS A O 1
ATOM 2496 N N . LYS A 1 294 ? -1.82 -9.344 -21.422 1 77.38 294 LYS A N 1
ATOM 2497 C CA . LYS A 1 294 ? -2.336 -8.242 -20.609 1 77.38 294 LYS A CA 1
ATOM 2498 C C . LYS A 1 294 ? -3.441 -8.719 -19.672 1 77.38 294 LYS A C 1
ATOM 2500 O O . LYS A 1 294 ? -4.465 -9.234 -20.125 1 77.38 294 LYS A O 1
ATOM 2505 N N . PHE A 1 295 ? -3.188 -8.727 -18.422 1 76.81 295 PHE A N 1
ATOM 2506 C CA . PHE A 1 295 ? -4.168 -9.094 -17.406 1 76.81 295 PHE A CA 1
ATOM 2507 C C . PHE A 1 295 ? -5.199 -7.98 -17.219 1 76.81 295 PHE A C 1
ATOM 2509 O O . PHE A 1 295 ? -4.84 -6.844 -16.906 1 76.81 295 PHE A O 1
ATOM 2516 N N . LYS A 1 296 ? -6.488 -8.312 -17.438 1 88.25 296 LYS A N 1
ATOM 2517 C CA . LYS A 1 296 ? -7.555 -7.316 -17.391 1 88.25 296 LYS A CA 1
ATOM 2518 C C . LYS A 1 296 ? -8.578 -7.66 -16.297 1 88.25 296 LYS A C 1
ATOM 2520 O O . LYS A 1 296 ? -9.781 -7.488 -16.5 1 88.25 296 LYS A O 1
ATOM 2525 N N . GLY A 1 297 ? -8.062 -8.203 -15.234 1 89.12 297 GLY A N 1
ATOM 2526 C CA . GLY A 1 297 ? -8.945 -8.625 -14.156 1 89.12 297 GLY A CA 1
ATOM 2527 C C . GLY A 1 297 ? -9.766 -7.484 -13.578 1 89.12 297 GLY A C 1
ATOM 2528 O O . GLY A 1 297 ? -10.961 -7.637 -13.328 1 89.12 297 GLY A O 1
ATOM 2529 N N . ASN A 1 298 ? -9.203 -6.371 -13.344 1 87.88 298 ASN A N 1
ATOM 2530 C CA . ASN A 1 298 ? -9.914 -5.227 -12.789 1 87.88 298 ASN A CA 1
ATOM 2531 C C . ASN A 1 298 ? -10.977 -4.707 -13.75 1 87.88 298 ASN A C 1
ATOM 2533 O O . ASN A 1 298 ? -12.078 -4.355 -13.328 1 87.88 298 ASN A O 1
ATOM 2537 N N . ASP A 1 299 ? -10.625 -4.664 -14.992 1 89.38 299 ASP A N 1
ATOM 2538 C CA . ASP A 1 299 ? -11.594 -4.266 -16 1 89.38 299 ASP A CA 1
ATOM 2539 C C . ASP A 1 299 ? -12.805 -5.199 -15.992 1 89.38 299 ASP A C 1
ATOM 2541 O O . ASP A 1 299 ? -13.945 -4.746 -16.094 1 89.38 299 ASP A O 1
ATOM 2545 N N . PHE A 1 300 ? -12.523 -6.441 -15.891 1 94.06 300 PHE A N 1
ATOM 2546 C CA . PHE A 1 300 ? -13.594 -7.438 -15.875 1 94.06 300 PHE A CA 1
ATOM 2547 C C . PHE A 1 300 ? -14.578 -7.145 -14.75 1 94.06 300 PHE A C 1
ATOM 2549 O O . PHE A 1 300 ? -15.789 -7.082 -14.984 1 94.06 300 PHE A O 1
ATOM 2556 N N . PHE A 1 301 ? -14.07 -6.945 -13.625 1 92.56 301 PHE A N 1
ATOM 2557 C CA . PHE A 1 301 ? -14.961 -6.758 -12.484 1 92.56 301 PHE A CA 1
ATOM 2558 C C . PHE A 1 301 ? -15.688 -5.422 -12.578 1 92.56 301 PHE A C 1
ATOM 2560 O O . PHE A 1 301 ? -16.844 -5.305 -12.156 1 92.56 301 PHE A O 1
ATOM 2567 N N . LYS A 1 302 ? -15.016 -4.473 -13.086 1 90.94 302 LYS A N 1
ATOM 2568 C CA . LYS A 1 302 ? -15.664 -3.188 -13.336 1 90.94 302 LYS A CA 1
ATOM 2569 C C . LYS A 1 302 ? -16.875 -3.354 -14.242 1 90.94 302 LYS A C 1
ATOM 2571 O O . LYS A 1 302 ? -17.969 -2.846 -13.938 1 90.94 302 LYS A O 1
ATOM 2576 N N . TYR A 1 303 ? -16.719 -4.023 -15.281 1 93 303 TYR A N 1
ATOM 2577 C CA . TYR A 1 303 ? -17.812 -4.246 -16.234 1 93 303 TYR A CA 1
ATOM 2578 C C . TYR A 1 303 ? -18.906 -5.109 -15.609 1 93 303 TYR A C 1
ATOM 2580 O O . TYR A 1 303 ? -20.094 -4.824 -15.766 1 93 303 TYR A O 1
ATOM 2588 N N . PHE A 1 304 ? -18.5 -6.141 -14.906 1 94.62 304 PHE A N 1
ATOM 2589 C CA . PHE A 1 304 ? -19.453 -7.043 -14.258 1 94.62 304 PHE A CA 1
ATOM 2590 C C . PHE A 1 304 ? -20.375 -6.273 -13.32 1 94.62 304 PHE A C 1
ATOM 2592 O O . PHE A 1 304 ? -21.594 -6.406 -13.398 1 94.62 304 PHE A O 1
ATOM 2599 N N . LEU A 1 305 ? -19.781 -5.434 -12.516 1 93 305 LEU A N 1
ATOM 2600 C CA . LEU A 1 305 ? -20.562 -4.688 -11.531 1 93 305 LEU A CA 1
ATOM 2601 C C . LEU A 1 305 ? -21.422 -3.633 -12.219 1 93 305 LEU A C 1
ATOM 2603 O O . LEU A 1 305 ? -22.547 -3.357 -11.781 1 93 305 LEU A O 1
ATOM 2607 N N . SER A 1 306 ? -20.828 -3.004 -13.219 1 92.5 306 SER A N 1
ATOM 2608 C CA . SER A 1 306 ? -21.594 -2.02 -13.977 1 92.5 306 SER A CA 1
ATOM 2609 C C . SER A 1 306 ? -22.844 -2.645 -14.594 1 92.5 306 SER A C 1
ATOM 2611 O O . SER A 1 306 ? -23.891 -2.006 -14.656 1 92.5 306 SER A O 1
ATOM 2613 N N . ILE A 1 307 ? -22.719 -3.816 -15.047 1 93.62 307 ILE A N 1
ATOM 2614 C CA . ILE A 1 307 ? -23.844 -4.535 -15.648 1 93.62 307 ILE A CA 1
ATOM 2615 C C . ILE A 1 307 ? -24.875 -4.855 -14.586 1 93.62 307 ILE A C 1
ATOM 2617 O O . ILE A 1 307 ? -26.078 -4.629 -14.789 1 93.62 307 ILE A O 1
ATOM 2621 N N . LYS A 1 308 ? -24.391 -5.352 -13.469 1 91.75 308 LYS A N 1
ATOM 2622 C CA . LYS A 1 308 ? -25.297 -5.824 -12.422 1 91.75 308 LYS A CA 1
ATOM 2623 C C . LYS A 1 308 ? -26 -4.656 -11.742 1 91.75 308 LYS A C 1
ATOM 2625 O O . LYS A 1 308 ? -27.172 -4.777 -11.344 1 91.75 308 LYS A O 1
ATOM 2630 N N . GLU A 1 309 ? -25.344 -3.508 -11.664 1 89.5 309 GLU A N 1
ATOM 2631 C CA . GLU A 1 309 ? -25.891 -2.408 -10.883 1 89.5 309 GLU A CA 1
ATOM 2632 C C . GLU A 1 309 ? -26.281 -1.234 -11.773 1 89.5 309 GLU A C 1
ATOM 2634 O O . GLU A 1 309 ? -26.844 -0.248 -11.297 1 89.5 309 GLU A O 1
ATOM 2639 N N . HIS A 1 310 ? -25.969 -1.213 -13.055 1 89.12 310 HIS A N 1
ATOM 2640 C CA . HIS A 1 310 ? -26.266 -0.166 -14.023 1 89.12 310 HIS A CA 1
ATOM 2641 C C . HIS A 1 310 ? -25.656 1.169 -13.594 1 89.12 310 HIS A C 1
ATOM 2643 O O . HIS A 1 310 ? -26.312 2.209 -13.695 1 89.12 310 HIS A O 1
ATOM 2649 N N . LYS A 1 311 ? -24.547 1.084 -12.961 1 86 311 LYS A N 1
ATOM 2650 C CA . LYS A 1 311 ? -23.844 2.273 -12.5 1 86 311 LYS A CA 1
ATOM 2651 C C . LYS A 1 311 ? -22.344 2.127 -12.711 1 86 311 LYS A C 1
ATOM 2653 O O . LYS A 1 311 ? -21.812 1.012 -12.75 1 86 311 LYS A O 1
ATOM 2658 N N . HIS A 1 312 ? -21.797 3.256 -12.914 1 80.69 312 HIS A N 1
ATOM 2659 C CA . HIS A 1 312 ? -20.328 3.277 -13.023 1 80.69 312 HIS A CA 1
ATOM 2660 C C . HIS A 1 312 ? -19.688 3.459 -11.656 1 80.69 312 HIS A C 1
ATOM 2662 O O . HIS A 1 312 ? -20.188 4.219 -10.82 1 80.69 312 HIS A O 1
ATOM 2668 N N . TYR A 1 313 ? -18.641 2.66 -11.414 1 74.31 313 TYR A N 1
ATOM 2669 C CA . TYR A 1 313 ? -17.922 2.781 -10.156 1 74.31 313 TYR A CA 1
ATOM 2670 C C . TYR A 1 313 ? -16.469 3.217 -10.391 1 74.31 313 TYR A C 1
ATOM 2672 O O . TYR A 1 313 ? -15.859 2.826 -11.375 1 74.31 313 TYR A O 1
ATOM 2680 N N . SER A 1 314 ? -16.047 4.094 -9.469 1 72.81 314 SER A N 1
ATOM 2681 C CA . SER A 1 314 ? -14.617 4.398 -9.445 1 72.81 314 SER A CA 1
ATOM 2682 C C . SER A 1 314 ? -13.805 3.215 -8.93 1 72.81 314 SER A C 1
ATOM 2684 O O . SER A 1 314 ? -14.344 2.346 -8.234 1 72.81 314 SER A O 1
ATOM 2686 N N . GLU A 1 315 ? -12.578 3.1 -9.305 1 69.31 315 GLU A N 1
ATOM 2687 C CA . GLU A 1 315 ? -11.695 1.997 -8.93 1 69.31 315 GLU A CA 1
ATOM 2688 C C . GLU A 1 315 ? -11.617 1.845 -7.418 1 69.31 315 GLU A C 1
ATOM 2690 O O . GLU A 1 315 ? -11.508 0.729 -6.906 1 69.31 315 GLU A O 1
ATOM 2695 N N . GLU A 1 316 ? -11.789 2.906 -6.758 1 66.69 316 GLU A N 1
ATOM 2696 C CA . GLU A 1 316 ? -11.602 2.906 -5.309 1 66.69 316 GLU A CA 1
ATOM 2697 C C . GLU A 1 316 ? -12.781 2.256 -4.598 1 66.69 316 GLU A C 1
ATOM 2699 O O . GLU A 1 316 ? -12.633 1.724 -3.496 1 66.69 316 GLU A O 1
ATOM 2704 N N . LYS A 1 317 ? -13.891 2.227 -5.25 1 73.5 317 LYS A N 1
ATOM 2705 C CA . LYS A 1 317 ? -15.102 1.755 -4.594 1 73.5 317 LYS A CA 1
ATOM 2706 C C . LYS A 1 317 ? -15.484 0.358 -5.078 1 73.5 317 LYS A C 1
ATOM 2708 O O . LYS A 1 317 ? -16.469 -0.216 -4.617 1 73.5 317 LYS A O 1
ATOM 2713 N N . PHE A 1 318 ? -14.641 -0.209 -5.898 1 81.44 318 PHE A N 1
ATOM 2714 C CA . PHE A 1 318 ? -15.016 -1.426 -6.609 1 81.44 318 PHE A CA 1
ATOM 2715 C C . PHE A 1 318 ? -15.195 -2.586 -5.637 1 81.44 318 PHE A C 1
ATOM 2717 O O . PHE A 1 318 ? -16.219 -3.275 -5.668 1 81.44 318 PHE A O 1
ATOM 2724 N N . TYR A 1 319 ? -14.289 -2.783 -4.793 1 85.81 319 TYR A N 1
ATOM 2725 C CA . TYR A 1 319 ? -14.336 -3.916 -3.877 1 85.81 319 TYR A CA 1
ATOM 2726 C C . TYR A 1 319 ? -15.539 -3.818 -2.949 1 85.81 319 TYR A C 1
ATOM 2728 O O . TYR A 1 319 ? -16.281 -4.793 -2.771 1 85.81 319 TYR A O 1
ATOM 2736 N N . ASN A 1 320 ? -15.758 -2.627 -2.426 1 82.94 320 ASN A N 1
ATOM 2737 C CA . ASN A 1 320 ? -16.891 -2.418 -1.535 1 82.94 320 ASN A CA 1
ATOM 2738 C C . ASN A 1 320 ? -18.219 -2.611 -2.266 1 82.94 320 ASN A C 1
ATOM 2740 O O . ASN A 1 320 ? -19.172 -3.15 -1.698 1 82.94 320 ASN A O 1
ATOM 2744 N N . SER A 1 321 ? -18.219 -2.158 -3.465 1 87.69 321 SER A N 1
ATOM 2745 C CA . SER A 1 321 ? -19.438 -2.324 -4.27 1 87.69 321 SER A CA 1
ATOM 2746 C C . SER A 1 321 ? -19.703 -3.797 -4.562 1 87.69 321 SER A C 1
ATOM 2748 O O . SER A 1 321 ? -20.859 -4.234 -4.566 1 87.69 321 SER A O 1
ATOM 2750 N N . PHE A 1 322 ? -18.703 -4.578 -4.816 1 91.44 322 PHE A N 1
ATOM 2751 C CA . PHE A 1 322 ? -18.859 -6.008 -5.055 1 91.44 322 PHE A CA 1
ATOM 2752 C C . PHE A 1 322 ? -19.406 -6.707 -3.814 1 91.44 322 PHE A C 1
ATOM 2754 O O . PHE A 1 322 ? -20.297 -7.547 -3.91 1 91.44 322 PHE A O 1
ATOM 2761 N N . LYS A 1 323 ? -18.828 -6.348 -2.646 1 88.31 323 LYS A N 1
ATOM 2762 C CA . LYS A 1 323 ? -19.297 -6.926 -1.392 1 88.31 323 LYS A CA 1
ATOM 2763 C C . LYS A 1 323 ? -20.781 -6.664 -1.188 1 88.31 323 LYS A C 1
ATOM 2765 O O . LYS A 1 323 ? -21.531 -7.57 -0.815 1 88.31 323 LYS A O 1
ATOM 2770 N N . LYS A 1 324 ? -21.141 -5.395 -1.466 1 87.94 324 LYS A N 1
ATOM 2771 C CA . LYS A 1 324 ? -22.531 -5.016 -1.322 1 87.94 324 LYS A CA 1
ATOM 2772 C C . LYS A 1 324 ? -23.422 -5.785 -2.299 1 87.94 324 LYS A C 1
ATOM 2774 O O . LYS A 1 324 ? -24.516 -6.234 -1.938 1 87.94 324 LYS A O 1
ATOM 2779 N N . TRP A 1 325 ? -22.938 -5.902 -3.52 1 90.62 325 TRP A N 1
ATOM 2780 C CA . TRP A 1 325 ? -23.672 -6.672 -4.523 1 90.62 325 TRP A CA 1
ATOM 2781 C C . TRP A 1 325 ? -23.906 -8.102 -4.051 1 90.62 325 TRP A C 1
ATOM 2783 O O . TRP A 1 325 ? -25.016 -8.625 -4.152 1 90.62 325 TRP A O 1
ATOM 2793 N N . PHE A 1 326 ? -22.891 -8.781 -3.502 1 91.06 326 PHE A N 1
ATOM 2794 C CA . PHE A 1 326 ? -22.969 -10.156 -3.023 1 91.06 326 PHE A CA 1
ATOM 2795 C C . PHE A 1 326 ? -23.922 -10.266 -1.849 1 91.06 326 PHE A C 1
ATOM 2797 O O . PHE A 1 326 ? -24.766 -11.164 -1.813 1 91.06 326 PHE A O 1
ATOM 2804 N N . GLU A 1 327 ? -23.844 -9.312 -0.938 1 87.62 327 GLU A N 1
ATOM 2805 C CA . GLU A 1 327 ? -24.656 -9.344 0.277 1 87.62 327 GLU A CA 1
ATOM 2806 C C . GLU A 1 327 ? -26.125 -9.078 -0.033 1 87.62 327 GLU A C 1
ATOM 2808 O O . GLU A 1 327 ? -27.016 -9.609 0.635 1 87.62 327 GLU A O 1
ATOM 2813 N N . ASN A 1 328 ? -26.391 -8.289 -1.032 1 89.62 328 ASN A N 1
ATOM 2814 C CA . ASN A 1 328 ? -27.75 -7.91 -1.402 1 89.62 328 ASN A CA 1
ATOM 2815 C C . ASN A 1 328 ? -28.484 -9.062 -2.074 1 89.62 328 ASN A C 1
ATOM 2817 O O . ASN A 1 328 ? -29.719 -9.047 -2.162 1 89.62 328 ASN A O 1
ATOM 2821 N N . LYS A 1 329 ? -27.844 -9.992 -2.609 1 88.69 329 LYS A N 1
ATOM 2822 C CA . LYS A 1 329 ? -28.469 -11.117 -3.283 1 88.69 329 LYS A CA 1
ATOM 2823 C C . LYS A 1 329 ? -29.203 -12.008 -2.287 1 88.69 329 LYS A C 1
ATOM 2825 O O . LYS A 1 329 ? -30.094 -12.781 -2.672 1 88.69 329 LYS A O 1
ATOM 2830 N N . GLY A 1 330 ? -29.031 -11.828 -1.067 1 80.38 330 GLY A N 1
ATOM 2831 C CA . GLY A 1 330 ? -29.781 -12.531 -0.04 1 80.38 330 GLY A CA 1
ATOM 2832 C C . GLY A 1 330 ? -29.141 -13.828 0.392 1 80.38 330 GLY A C 1
ATOM 2833 O O . GLY A 1 330 ? -28.062 -14.18 -0.091 1 80.38 330 GLY A O 1
ATOM 2834 N N . GLU A 1 331 ? -29.781 -14.617 1.23 1 77.44 331 GLU A N 1
ATOM 2835 C CA . GLU A 1 331 ? -29.234 -15.789 1.905 1 77.44 331 GLU A CA 1
ATOM 2836 C C . GLU A 1 331 ? -29.172 -16.984 0.963 1 77.44 331 GLU 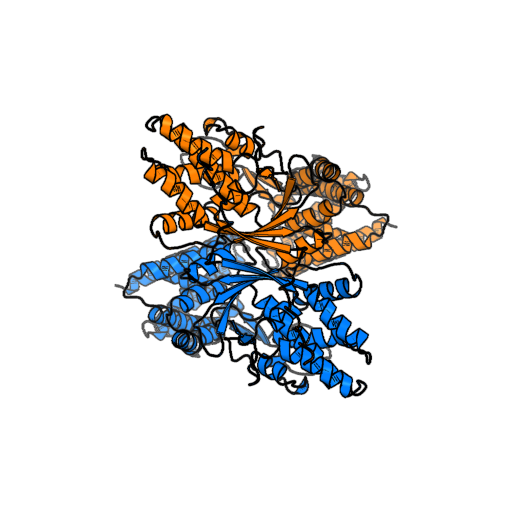A C 1
ATOM 2838 O O . GLU A 1 331 ? -28.344 -17.891 1.147 1 77.44 331 GLU A O 1
ATOM 2843 N N . ASP A 1 332 ? -30.016 -16.938 -0.082 1 80.56 332 ASP A N 1
ATOM 2844 C CA . ASP A 1 332 ? -30.062 -18.062 -1.007 1 80.56 332 ASP A CA 1
ATOM 2845 C C . ASP A 1 332 ? -28.922 -18 -2.02 1 80.56 332 ASP A C 1
ATOM 2847 O O . ASP A 1 332 ? -28.641 -18.984 -2.711 1 80.56 332 ASP A O 1
ATOM 2851 N N . PHE A 1 333 ? -28.312 -16.938 -2.053 1 83.12 333 PHE A N 1
ATOM 2852 C CA . PHE A 1 333 ? -27.188 -16.719 -2.959 1 83.12 333 PHE A CA 1
ATOM 2853 C C . PHE A 1 333 ? -25.875 -17.031 -2.264 1 83.12 333 PHE A C 1
ATOM 2855 O O . PHE A 1 333 ? -25.422 -16.266 -1.408 1 83.12 333 PHE A O 1
ATOM 2862 N N . ASN A 1 334 ? -25.375 -18.234 -2.645 1 86.25 334 ASN A N 1
ATOM 2863 C CA . ASN A 1 334 ? -24.141 -18.656 -1.972 1 86.25 334 ASN A CA 1
ATOM 2864 C C . ASN A 1 334 ? -22.922 -18.422 -2.846 1 86.25 334 ASN A C 1
ATOM 2866 O O . ASN A 1 334 ? -23.031 -17.812 -3.92 1 86.25 334 ASN A O 1
ATOM 2870 N N . ILE A 1 335 ? -21.812 -18.797 -2.451 1 89 335 ILE A N 1
ATOM 2871 C CA . ILE A 1 335 ? -20.516 -18.562 -3.074 1 89 335 ILE A CA 1
ATOM 2872 C C . ILE A 1 335 ? -20.453 -19.266 -4.426 1 89 335 ILE A C 1
ATOM 2874 O O . ILE A 1 335 ? -19.891 -18.734 -5.387 1 89 335 ILE A O 1
ATOM 2878 N N . LYS A 1 336 ? -21.047 -20.391 -4.5 1 89.31 336 LYS A N 1
ATOM 2879 C CA . LYS A 1 336 ? -21.047 -21.141 -5.754 1 89.31 336 LYS A CA 1
ATOM 2880 C C . LYS A 1 336 ? -21.828 -20.406 -6.832 1 89.31 336 LYS A C 1
ATOM 2882 O O . LYS A 1 336 ? -21.438 -20.391 -7.996 1 89.31 336 LYS A O 1
ATOM 2887 N N . ASN A 1 337 ? -22.953 -19.797 -6.426 1 92.31 337 ASN A N 1
ATOM 2888 C CA . ASN A 1 337 ? -23.734 -18.984 -7.352 1 92.31 337 ASN A CA 1
ATOM 2889 C C . ASN A 1 337 ? -22.938 -17.812 -7.895 1 92.31 337 ASN A C 1
ATOM 2891 O O . ASN A 1 337 ? -23 -17.516 -9.086 1 92.31 337 ASN A O 1
ATOM 2895 N N . ALA A 1 338 ? -22.25 -17.203 -6.965 1 93.19 338 ALA A N 1
ATOM 2896 C CA . ALA A 1 338 ? -21.438 -16.062 -7.363 1 93.19 338 ALA A CA 1
ATOM 2897 C C . ALA A 1 338 ? -20.375 -16.484 -8.375 1 93.19 338 ALA A C 1
ATOM 2899 O O . ALA A 1 338 ? -20.188 -15.82 -9.398 1 93.19 338 ALA A O 1
ATOM 2900 N N . PHE A 1 339 ? -19.719 -17.578 -8.102 1 93.31 339 PHE A N 1
ATOM 2901 C CA . PHE A 1 339 ? -18.656 -18.062 -8.977 1 93.31 339 PHE A CA 1
ATOM 2902 C C . PHE A 1 339 ? -19.219 -18.484 -10.328 1 93.31 339 PHE A C 1
ATOM 2904 O O . PHE A 1 339 ? -18.562 -18.312 -11.359 1 93.31 339 PHE A O 1
ATOM 2911 N N . ASP A 1 340 ? -20.375 -19.031 -10.281 1 93.69 340 ASP A N 1
ATOM 2912 C CA . ASP A 1 340 ? -21.016 -19.391 -11.539 1 93.69 340 ASP A CA 1
ATOM 2913 C C . ASP A 1 340 ? -21.266 -18.172 -12.406 1 93.69 340 ASP A C 1
ATOM 2915 O O . ASP A 1 340 ? -20.984 -18.188 -13.609 1 93.69 340 ASP A O 1
ATOM 2919 N N . GLU A 1 341 ? -21.812 -17.219 -11.812 1 94.38 341 GLU A N 1
ATOM 2920 C CA . GLU A 1 341 ? -22.062 -15.984 -12.547 1 94.38 341 GLU A CA 1
ATOM 2921 C C . GLU A 1 341 ? -20.766 -15.375 -13.07 1 94.38 341 GLU A C 1
ATOM 2923 O O . GLU A 1 341 ? -20.688 -14.953 -14.227 1 94.38 341 GLU A O 1
ATOM 2928 N N . LEU A 1 342 ? -19.797 -15.32 -12.219 1 96.19 342 LEU A N 1
ATOM 2929 C CA . LEU A 1 342 ? -18.516 -14.734 -12.586 1 96.19 342 LEU A CA 1
ATOM 2930 C C . LEU A 1 342 ? -17.859 -15.523 -13.711 1 96.19 342 LEU A C 1
ATOM 2932 O O . LEU A 1 342 ? -17.281 -14.938 -14.641 1 96.19 342 LEU A O 1
ATOM 2936 N N . LYS A 1 343 ? -17.891 -16.797 -13.555 1 95.06 343 LYS A N 1
ATOM 2937 C CA . LYS A 1 343 ? -17.328 -17.656 -14.586 1 95.06 343 LYS A CA 1
ATOM 2938 C C . LYS A 1 343 ? -18.016 -17.438 -15.93 1 95.06 343 LYS A C 1
ATOM 2940 O O . LYS A 1 343 ? -17.359 -17.297 -16.953 1 95.06 343 LYS A O 1
ATOM 2945 N N . ASN A 1 344 ? -19.297 -17.375 -15.898 1 95.75 344 ASN A N 1
ATOM 2946 C CA . ASN A 1 344 ? -20.062 -17.156 -17.125 1 95.75 344 ASN A CA 1
ATOM 2947 C C . ASN A 1 344 ? -19.719 -15.82 -17.766 1 95.75 344 ASN A C 1
ATOM 2949 O O . ASN A 1 344 ? -19.453 -15.766 -18.969 1 95.75 344 ASN A O 1
ATOM 2953 N N . TYR A 1 345 ? -19.719 -14.836 -17 1 97.06 345 TYR A N 1
ATOM 2954 C CA . TYR A 1 345 ? -19.422 -13.516 -17.547 1 97.06 345 TYR A CA 1
ATOM 2955 C C . TYR A 1 345 ? -17.969 -13.422 -17.984 1 97.06 345 TYR A C 1
ATOM 2957 O O . TYR A 1 345 ? -17.656 -12.68 -18.922 1 97.06 345 TYR A O 1
ATOM 2965 N N . SER A 1 346 ? -17.062 -14.125 -17.266 1 96.94 346 SER A N 1
ATOM 2966 C CA . SER A 1 346 ? -15.68 -14.133 -17.703 1 96.94 346 SER A CA 1
ATOM 2967 C C . SER A 1 346 ? -15.531 -14.789 -19.078 1 96.94 346 SER A C 1
ATOM 2969 O O . SER A 1 346 ? -14.688 -14.383 -19.875 1 96.94 346 SER A O 1
ATOM 2971 N N . ASN A 1 347 ? -16.344 -15.758 -19.297 1 95.88 347 ASN A N 1
ATOM 2972 C CA . ASN A 1 347 ? -16.375 -16.375 -20.625 1 95.88 347 ASN A CA 1
ATOM 2973 C C . ASN A 1 347 ? -16.812 -15.391 -21.703 1 95.88 347 ASN A C 1
ATOM 2975 O O . ASN A 1 347 ? -16.234 -15.352 -22.797 1 95.88 347 ASN A O 1
ATOM 2979 N N . LEU A 1 348 ? -17.812 -14.672 -21.406 1 96.88 348 LEU A N 1
ATOM 2980 C CA . LEU A 1 348 ? -18.281 -13.641 -22.328 1 96.88 348 LEU A CA 1
ATOM 2981 C C . LEU A 1 348 ? -17.203 -12.602 -22.578 1 96.88 348 LEU A C 1
ATOM 2983 O O . LEU A 1 348 ? -16.984 -12.195 -23.719 1 96.88 348 LEU A O 1
ATOM 2987 N N . PHE A 1 349 ? -16.609 -12.234 -21.484 1 96.88 349 PHE A N 1
ATOM 2988 C CA . PHE A 1 349 ? -15.516 -11.273 -21.562 1 96.88 349 PHE A CA 1
ATOM 2989 C C . PHE A 1 349 ? -14.422 -11.773 -22.5 1 96.88 349 PHE A C 1
ATOM 2991 O O . PHE A 1 349 ? -13.938 -11.023 -23.344 1 96.88 349 PHE A O 1
ATOM 2998 N N . ASN A 1 350 ? -14.062 -12.969 -22.312 1 94.81 350 ASN A N 1
ATOM 2999 C CA . ASN A 1 350 ? -13.016 -13.586 -23.141 1 94.81 350 ASN A CA 1
ATOM 3000 C C . ASN A 1 350 ? -13.391 -13.578 -24.609 1 94.81 350 ASN A C 1
ATOM 3002 O O . ASN A 1 350 ? -12.547 -13.297 -25.469 1 94.81 350 ASN A O 1
ATOM 3006 N N . GLN A 1 351 ? -14.555 -13.836 -24.953 1 94.44 351 GLN A N 1
ATOM 3007 C CA . GLN A 1 351 ? -15.023 -13.859 -26.328 1 94.44 351 GLN A CA 1
ATOM 3008 C C . GLN A 1 351 ? -14.938 -12.477 -26.969 1 94.44 351 GLN A C 1
ATOM 3010 O O . GLN A 1 351 ? -14.578 -12.344 -28.141 1 94.44 351 GLN A O 1
ATOM 3015 N N . ILE A 1 352 ? -15.25 -11.523 -26.219 1 94.69 352 ILE A N 1
ATOM 3016 C CA . ILE A 1 352 ? -15.32 -10.164 -26.734 1 94.69 352 ILE A CA 1
ATOM 3017 C C . ILE A 1 352 ? -13.906 -9.617 -26.938 1 94.69 352 ILE A C 1
ATOM 3019 O O . ILE A 1 352 ? -13.617 -8.977 -27.938 1 94.69 352 ILE A O 1
ATOM 3023 N N . PHE A 1 353 ? -13.023 -9.938 -26.031 1 92.88 353 PHE A N 1
ATOM 3024 C CA . PHE A 1 353 ? -11.742 -9.234 -26.031 1 92.88 353 PHE A CA 1
ATOM 3025 C C . PHE A 1 353 ? -10.641 -10.117 -26.594 1 92.88 353 PHE A C 1
ATOM 3027 O O . PHE A 1 353 ? -9.547 -9.633 -26.906 1 92.88 353 PHE A O 1
ATOM 3034 N N . LYS A 1 354 ? -10.891 -11.367 -26.719 1 90.62 354 LYS A N 1
ATOM 3035 C CA . LYS A 1 354 ? -9.906 -12.266 -27.312 1 90.62 354 LYS A CA 1
ATOM 3036 C C . LYS A 1 354 ? -10.414 -12.852 -28.625 1 90.62 354 LYS A C 1
ATOM 3038 O O . LYS A 1 354 ? -10.055 -12.383 -29.703 1 90.62 354 LYS A O 1
ATOM 3043 N N . LYS A 1 355 ? -11.375 -13.781 -28.5 1 91.62 355 LYS A N 1
ATOM 3044 C CA . LYS A 1 355 ? -11.906 -14.414 -29.703 1 91.62 355 LYS A CA 1
ATOM 3045 C C . LYS A 1 355 ? -13.234 -15.109 -29.406 1 91.62 355 LYS A C 1
ATOM 3047 O O . LYS A 1 355 ? -13.344 -15.875 -28.453 1 91.62 355 LYS A O 1
ATOM 3052 N N . SER A 1 356 ? -14.141 -14.781 -30.25 1 90.94 356 SER A N 1
ATOM 3053 C CA . SER A 1 356 ? -15.453 -15.398 -30.078 1 90.94 356 SER A CA 1
ATOM 3054 C C . SER A 1 356 ? -15.461 -16.844 -30.562 1 90.94 356 SER A C 1
ATOM 3056 O O . SER A 1 356 ? -14.711 -17.188 -31.484 1 90.94 356 SER A O 1
ATOM 3058 N N . LYS A 1 357 ? -16.297 -17.578 -29.969 1 86.88 357 LYS A N 1
ATOM 3059 C CA . LYS A 1 357 ? -16.5 -18.969 -30.406 1 86.88 357 LYS A CA 1
ATOM 3060 C C . LYS A 1 357 ? -17.328 -19.016 -31.688 1 86.88 357 LYS A C 1
ATOM 3062 O O . LYS A 1 357 ? -17.312 -20.016 -32.406 1 86.88 357 LYS A O 1
ATOM 3067 N N . ASN A 1 358 ? -18.047 -17.969 -31.969 1 91.56 358 ASN A N 1
ATOM 3068 C CA . ASN A 1 358 ? -18.953 -17.859 -33.125 1 91.56 358 ASN A CA 1
ATOM 3069 C C . ASN A 1 358 ? -18.344 -17.016 -34.219 1 91.56 358 ASN A C 1
ATOM 3071 O O . ASN A 1 358 ? -18.328 -15.789 -34.156 1 91.56 358 ASN A O 1
ATOM 3075 N N . PRO A 1 359 ? -18 -17.625 -35.281 1 92.38 359 PRO A N 1
ATOM 3076 C CA . PRO A 1 359 ? -17.359 -16.891 -36.406 1 92.38 359 PRO A CA 1
ATOM 3077 C C . PRO A 1 359 ? -18.281 -15.828 -37 1 92.38 359 PRO A C 1
ATOM 3079 O O . PRO A 1 359 ? -17.797 -14.836 -37.562 1 92.38 359 PRO A O 1
ATOM 3082 N N . LYS A 1 360 ? -19.578 -16.016 -36.875 1 92.62 360 LYS A N 1
ATOM 3083 C CA . LYS A 1 360 ? -20.531 -15.102 -37.5 1 92.62 360 LYS A CA 1
ATOM 3084 C C . LYS A 1 360 ? -20.453 -13.719 -36.875 1 92.62 360 LYS A C 1
ATOM 3086 O O . LYS A 1 360 ? -20.781 -12.719 -37.5 1 92.62 360 LYS A O 1
ATOM 3091 N N . ILE A 1 361 ? -20.016 -13.672 -35.625 1 94.69 361 ILE A N 1
ATOM 3092 C CA . ILE A 1 361 ? -20.016 -12.375 -34.938 1 94.69 361 ILE A CA 1
ATOM 3093 C C . ILE A 1 361 ? -18.578 -11.891 -34.781 1 94.69 361 ILE A C 1
ATOM 3095 O O . ILE A 1 361 ? -18.359 -10.758 -34.344 1 94.69 361 ILE A O 1
ATOM 3099 N N . GLU A 1 362 ? -17.578 -12.703 -35.062 1 94.69 362 GLU A N 1
ATOM 3100 C CA . GLU A 1 362 ? -16.188 -12.406 -34.812 1 94.69 362 GLU A CA 1
ATOM 3101 C C . GLU A 1 362 ? -15.695 -11.219 -35.625 1 94.69 362 GLU A C 1
ATOM 3103 O O . GLU A 1 362 ? -14.891 -10.414 -35.156 1 94.69 362 GLU A O 1
ATOM 3108 N N . GLU A 1 363 ? -16.156 -11.117 -36.781 1 91.25 363 GLU A N 1
ATOM 3109 C CA . GLU A 1 363 ? -15.703 -10.055 -37.688 1 91.25 363 GLU A CA 1
ATOM 3110 C C . GLU A 1 363 ? -15.992 -8.68 -37.094 1 91.25 363 GLU A C 1
ATOM 3112 O O . GLU A 1 363 ? -15.117 -7.805 -37.094 1 91.25 363 GLU A O 1
ATOM 3117 N N . GLU A 1 364 ? -17.188 -8.539 -36.656 1 91.56 364 GLU A N 1
ATOM 3118 C CA . GLU A 1 364 ? -17.578 -7.254 -36.094 1 91.56 364 GLU A CA 1
ATOM 3119 C C . GLU A 1 364 ? -16.859 -7.016 -34.75 1 91.56 364 GLU A C 1
ATOM 3121 O O . GLU A 1 364 ? -16.531 -5.871 -34.406 1 91.56 364 GLU A O 1
ATOM 3126 N N . LEU A 1 365 ? -16.656 -8.07 -34 1 94.56 365 LEU A N 1
ATOM 3127 C CA . LEU A 1 365 ? -15.945 -7.961 -32.75 1 94.56 365 LEU A CA 1
ATOM 3128 C C . LEU A 1 365 ? -14.484 -7.555 -32.969 1 94.56 365 LEU A C 1
ATOM 3130 O O . LEU A 1 365 ? -13.914 -6.832 -32.156 1 94.56 365 LEU A O 1
ATOM 3134 N N . ILE A 1 366 ? -13.898 -8.023 -34.031 1 92.56 366 ILE A N 1
ATOM 3135 C CA . ILE A 1 366 ? -12.539 -7.641 -34.375 1 92.56 366 ILE A CA 1
ATOM 3136 C C . ILE A 1 366 ? -12.461 -6.129 -34.594 1 92.56 366 ILE A C 1
ATOM 3138 O O . ILE A 1 366 ? -11.523 -5.477 -34.156 1 92.56 366 ILE A O 1
ATOM 3142 N N . GLU A 1 367 ? -13.445 -5.605 -35.281 1 87.56 367 GLU A N 1
ATOM 3143 C CA . GLU A 1 367 ? -13.508 -4.164 -35.469 1 87.56 367 GLU A CA 1
ATOM 3144 C C . GLU A 1 367 ? -13.602 -3.412 -34.156 1 87.56 367 GLU A C 1
ATOM 3146 O O . GLU A 1 367 ? -12.953 -2.379 -33.969 1 87.56 367 GLU A O 1
ATOM 3151 N N . TYR A 1 368 ? -14.406 -3.951 -33.281 1 91.56 368 TYR A N 1
ATOM 3152 C CA . TYR A 1 368 ? -14.547 -3.363 -31.953 1 91.56 368 TYR A CA 1
ATOM 3153 C C . TYR A 1 368 ? -13.219 -3.348 -31.219 1 91.56 368 TYR A C 1
ATOM 3155 O O . TYR A 1 368 ? -12.852 -2.338 -30.609 1 91.56 368 TYR A O 1
ATOM 3163 N N . ARG A 1 369 ? -12.477 -4.43 -31.328 1 88.5 369 ARG A N 1
ATOM 3164 C CA . ARG A 1 369 ? -11.195 -4.555 -30.641 1 88.5 369 ARG A CA 1
ATOM 3165 C C . ARG A 1 369 ? -10.164 -3.59 -31.219 1 88.5 369 ARG A C 1
ATOM 3167 O O . ARG A 1 369 ? -9.352 -3.033 -30.484 1 88.5 369 ARG A O 1
ATOM 3174 N N . LYS A 1 370 ? -10.227 -3.336 -32.406 1 83.62 370 LYS A N 1
ATOM 3175 C CA . LYS A 1 370 ? -9.266 -2.475 -33.094 1 83.62 370 LYS A CA 1
ATOM 3176 C C . LYS A 1 370 ? -9.43 -1.021 -32.656 1 83.62 370 LYS A C 1
ATOM 3178 O O . LYS A 1 370 ? -8.453 -0.269 -32.625 1 83.62 370 LYS A O 1
ATOM 3183 N N . MET A 1 371 ? -10.625 -0.675 -32.375 1 81.19 371 MET A N 1
ATOM 3184 C CA . MET A 1 371 ? -10.906 0.709 -32 1 81.19 371 MET A CA 1
ATOM 3185 C C . MET A 1 371 ? -10.344 1.025 -30.609 1 81.19 371 MET A C 1
ATOM 3187 O O . MET A 1 371 ? -10.047 2.182 -30.312 1 81.19 371 MET A O 1
ATOM 3191 N N . ASN A 1 372 ? -10.289 0.042 -29.734 1 79.44 372 ASN A N 1
ATOM 3192 C CA . ASN A 1 372 ? -9.727 0.165 -28.391 1 79.44 372 ASN A CA 1
ATOM 3193 C C . ASN A 1 372 ? -10.477 1.198 -27.562 1 79.44 372 ASN A C 1
ATOM 3195 O O . ASN A 1 372 ? -9.859 1.978 -26.828 1 79.44 372 ASN A O 1
ATOM 3199 N N . ILE A 1 373 ? -11.727 1.468 -27.859 1 81.94 373 ILE A N 1
ATOM 3200 C CA . ILE A 1 373 ? -12.641 2.275 -27.062 1 81.94 373 ILE A CA 1
ATOM 3201 C C . ILE A 1 373 ? -13.641 1.367 -26.359 1 81.94 373 ILE A C 1
ATOM 3203 O O . ILE A 1 373 ? -14.562 0.837 -26.984 1 81.94 373 ILE A O 1
ATOM 3207 N N . TYR A 1 374 ? -13.57 1.297 -25.078 1 86.12 374 TYR A N 1
ATOM 3208 C CA . TYR A 1 374 ? -14.266 0.205 -24.406 1 86.12 374 TYR A CA 1
ATOM 3209 C C . TYR A 1 374 ? -15.398 0.733 -23.531 1 86.12 374 TYR A C 1
ATOM 3211 O O . TYR A 1 374 ? -15.898 0.026 -22.656 1 86.12 374 TYR A O 1
ATOM 3219 N N . ALA A 1 375 ? -15.852 1.926 -23.812 1 86.38 375 ALA A N 1
ATOM 3220 C CA . ALA A 1 375 ? -16.922 2.551 -23.031 1 86.38 375 ALA A CA 1
ATOM 3221 C C . ALA A 1 375 ? -18.219 1.744 -23.125 1 86.38 375 ALA A C 1
ATOM 3223 O O . ALA A 1 375 ? -19.016 1.735 -22.188 1 86.38 375 ALA A O 1
ATOM 3224 N N . ALA A 1 376 ? -18.391 0.99 -24.188 1 91.69 376 ALA A N 1
ATOM 3225 C CA . ALA A 1 376 ? -19.641 0.268 -24.422 1 91.69 376 ALA A CA 1
ATOM 3226 C C . ALA A 1 376 ? -19.516 -1.188 -23.984 1 91.69 376 ALA A C 1
ATOM 3228 O O . ALA A 1 376 ? -20.453 -1.979 -24.172 1 91.69 376 ALA A O 1
ATOM 3229 N N . SER A 1 377 ? -18.469 -1.575 -23.328 1 93.88 377 SER A N 1
ATOM 3230 C CA . SER A 1 377 ? -18.172 -2.971 -23.031 1 93.88 377 SER A CA 1
ATOM 3231 C C . SER A 1 377 ? -19.266 -3.615 -22.203 1 93.88 377 SER A C 1
ATOM 3233 O O . SER A 1 377 ? -19.719 -4.727 -22.5 1 93.88 377 SER A O 1
ATOM 3235 N N . PRO A 1 378 ? -19.812 -2.908 -21.172 1 94.5 378 PRO A N 1
ATOM 3236 C CA . PRO A 1 378 ? -20.875 -3.537 -20.406 1 94.5 378 PRO A CA 1
ATOM 3237 C C . PRO A 1 378 ? -22.094 -3.896 -21.266 1 94.5 378 PRO A C 1
ATOM 3239 O O . PRO A 1 378 ? -22.656 -4.988 -21.125 1 94.5 378 PRO A O 1
ATOM 3242 N N . LEU A 1 379 ? -22.406 -3.025 -22.172 1 94.81 379 LEU A N 1
ATOM 3243 C CA . LEU A 1 379 ? -23.531 -3.268 -23.062 1 94.81 379 LEU A CA 1
ATOM 3244 C C . LEU A 1 379 ? -23.25 -4.434 -24 1 94.81 379 LEU A C 1
ATOM 3246 O O . LEU A 1 379 ? -24.094 -5.312 -24.188 1 94.81 379 LEU A O 1
ATOM 3250 N N . ILE A 1 380 ? -22.094 -4.465 -24.547 1 96 380 ILE A N 1
ATOM 3251 C CA . ILE A 1 380 ? -21.719 -5.48 -25.516 1 96 380 ILE A CA 1
ATOM 3252 C C . ILE A 1 380 ? -21.688 -6.852 -24.844 1 96 380 ILE A C 1
ATOM 3254 O O . ILE A 1 380 ? -22.078 -7.855 -25.453 1 96 380 ILE A O 1
ATOM 3258 N N . ILE A 1 381 ? -21.219 -6.918 -23.594 1 96.81 381 ILE A N 1
ATOM 3259 C CA . ILE A 1 381 ? -21.172 -8.172 -22.844 1 96.81 381 ILE A CA 1
ATOM 3260 C C . ILE A 1 381 ? -22.594 -8.719 -22.656 1 96.81 381 ILE A C 1
ATOM 3262 O O . ILE A 1 381 ? -22.844 -9.898 -22.906 1 96.81 381 ILE A O 1
ATOM 3266 N N . GLU A 1 382 ? -23.453 -7.867 -22.312 1 95.5 382 GLU A N 1
ATOM 3267 C CA . GLU A 1 382 ? -24.828 -8.305 -22.109 1 95.5 382 GLU A CA 1
ATOM 3268 C C . GLU A 1 382 ? -25.469 -8.734 -23.422 1 95.5 382 GLU A C 1
ATOM 3270 O O . GLU A 1 382 ? -26.25 -9.688 -23.453 1 95.5 382 GLU A O 1
ATOM 3275 N N . MET A 1 383 ? -25.188 -7.965 -24.469 1 95.25 383 MET A N 1
ATOM 3276 C CA . MET A 1 383 ? -25.688 -8.336 -25.781 1 95.25 383 MET A CA 1
ATOM 3277 C C . MET A 1 383 ? -25.234 -9.734 -26.172 1 95.25 383 MET A C 1
ATOM 3279 O O . MET A 1 383 ? -26 -10.516 -26.719 1 95.25 383 MET A O 1
ATOM 3283 N N . LEU A 1 384 ? -23.969 -10 -25.938 1 96.38 384 LEU A N 1
ATOM 3284 C CA . LEU A 1 384 ? -23.438 -11.32 -26.266 1 96.38 384 LEU A CA 1
ATOM 3285 C C . LEU A 1 384 ? -24.125 -12.406 -25.438 1 96.38 384 LEU A C 1
ATOM 3287 O O . LEU A 1 384 ? -24.375 -13.508 -25.938 1 96.38 384 LEU A O 1
ATOM 3291 N N . LYS A 1 385 ? -24.359 -12.086 -24.188 1 95.94 385 LYS A N 1
ATOM 3292 C CA . LYS A 1 385 ? -25.109 -13.023 -23.344 1 95.94 385 LYS A CA 1
ATOM 3293 C C . LYS A 1 385 ? -26.469 -13.344 -23.953 1 95.94 385 LYS A C 1
ATOM 3295 O O . LYS A 1 385 ? -26.875 -14.508 -24 1 95.94 385 LYS A O 1
ATOM 3300 N N . TRP A 1 386 ? -27.172 -12.258 -24.422 1 95.06 386 TRP A N 1
ATOM 3301 C CA . TRP A 1 386 ? -28.469 -12.445 -25.047 1 95.06 386 TRP A CA 1
ATOM 3302 C C . TRP A 1 386 ? -28.344 -13.344 -26.281 1 95.06 386 TRP A C 1
ATOM 3304 O O . TRP A 1 386 ? -29.234 -14.164 -26.531 1 95.06 386 TRP A O 1
ATOM 3314 N N . HIS A 1 387 ? -27.297 -13.141 -26.969 1 94.81 387 HIS A N 1
ATOM 3315 C CA . HIS A 1 387 ? -27.078 -13.969 -28.156 1 94.81 387 HIS A CA 1
ATOM 3316 C C . HIS A 1 387 ? -26.812 -15.414 -27.766 1 94.81 387 HIS A C 1
ATOM 3318 O O . HIS A 1 387 ? -27.391 -16.328 -28.359 1 94.81 387 HIS A O 1
ATOM 3324 N N . ASP A 1 388 ? -25.922 -15.672 -26.766 1 93.75 388 ASP A N 1
ATOM 3325 C CA . ASP A 1 388 ? -25.594 -17.016 -26.312 1 93.75 388 ASP A CA 1
ATOM 3326 C C . ASP A 1 388 ? -26.812 -17.719 -25.734 1 93.75 388 ASP A C 1
ATOM 3328 O O . ASP A 1 388 ? -26.938 -18.938 -25.844 1 93.75 388 ASP A O 1
ATOM 3332 N N . ASP A 1 389 ? -27.688 -16.938 -25.156 1 94.06 389 ASP A N 1
ATOM 3333 C CA . ASP A 1 389 ? -28.906 -17.484 -24.594 1 94.06 389 ASP A CA 1
ATOM 3334 C C . ASP A 1 389 ? -29.984 -17.641 -25.656 1 94.06 389 ASP A C 1
ATOM 3336 O O . ASP A 1 389 ? -31.141 -17.984 -25.344 1 94.06 389 ASP A O 1
ATOM 3340 N N . LYS A 1 390 ? -29.734 -17.297 -26.891 1 93.75 390 LYS A N 1
ATOM 3341 C CA . LYS A 1 390 ? -30.594 -17.453 -28.062 1 93.75 390 LYS A CA 1
ATOM 3342 C C . LYS A 1 390 ? -31.781 -16.5 -28.016 1 93.75 390 LYS A C 1
ATOM 3344 O O . LYS A 1 390 ? -32.875 -16.812 -28.5 1 93.75 390 LYS A O 1
ATOM 3349 N N . GLU A 1 391 ? -31.547 -15.414 -27.406 1 93 391 GLU A N 1
ATOM 3350 C CA . GLU A 1 391 ? -32.562 -14.391 -27.359 1 93 391 GLU A CA 1
ATOM 3351 C C . GLU A 1 391 ? -32.5 -13.453 -28.562 1 93 391 GLU A C 1
ATOM 3353 O O . GLU A 1 391 ? -33.5 -12.836 -28.938 1 93 391 GLU A O 1
ATOM 3358 N N . ILE A 1 392 ? -31.312 -13.258 -29.094 1 93.5 392 ILE A N 1
ATOM 3359 C CA . ILE A 1 392 ? -31.125 -12.469 -30.297 1 93.5 392 ILE A CA 1
ATOM 3360 C C . ILE A 1 392 ? -30.25 -13.242 -31.297 1 93.5 392 ILE A C 1
ATOM 3362 O O . ILE A 1 392 ? -29.406 -14.047 -30.891 1 93.5 392 ILE A O 1
ATOM 3366 N N . SER A 1 393 ? -30.453 -13 -32.594 1 94.88 393 SER A N 1
ATOM 3367 C CA . SER A 1 393 ? -29.703 -13.688 -33.625 1 94.88 393 SER A CA 1
ATOM 3368 C C . SER A 1 393 ? -28.312 -13.062 -33.844 1 94.88 393 SER A C 1
ATOM 3370 O O . SER A 1 393 ? -28.078 -11.938 -33.375 1 94.88 393 SER A O 1
ATOM 3372 N N . ALA A 1 394 ? -27.438 -13.805 -34.5 1 95.56 394 ALA A N 1
ATOM 3373 C CA . ALA A 1 394 ? -26.109 -13.297 -34.844 1 95.56 394 ALA A CA 1
ATOM 3374 C C . ALA A 1 394 ? -26.203 -12.039 -35.688 1 95.56 394 ALA A C 1
ATOM 3376 O O . ALA A 1 394 ? -25.422 -11.102 -35.5 1 95.56 394 ALA A O 1
ATOM 3377 N N . ASN A 1 395 ? -27.172 -12.07 -36.594 1 94.75 395 ASN A N 1
ATOM 3378 C CA . ASN A 1 395 ? -27.344 -10.922 -37.469 1 94.75 395 ASN A CA 1
ATOM 3379 C C . ASN A 1 395 ? -27.75 -9.672 -36.688 1 94.75 395 ASN A C 1
ATOM 3381 O O . ASN A 1 395 ? -27.219 -8.586 -36.938 1 94.75 395 ASN A O 1
ATOM 3385 N N . LEU A 1 396 ? -28.656 -9.875 -35.781 1 93.75 396 LEU A N 1
ATOM 3386 C CA . LEU A 1 396 ? -29.094 -8.742 -34.969 1 93.75 396 LEU A CA 1
ATOM 3387 C C . LEU A 1 396 ? -27.953 -8.234 -34.094 1 93.75 396 LEU A C 1
ATOM 3389 O O . LEU A 1 396 ? -27.781 -7.023 -33.938 1 93.75 396 LEU A O 1
ATOM 3393 N N . PHE A 1 397 ? -27.219 -9.125 -33.469 1 95.94 397 PHE A N 1
ATOM 3394 C CA . PHE A 1 397 ? -26.047 -8.758 -32.688 1 95.94 397 PHE A CA 1
ATOM 3395 C C . PHE A 1 397 ? -25.094 -7.91 -33.5 1 95.94 397 PHE A C 1
ATOM 3397 O O . PHE A 1 397 ? -24.641 -6.855 -33.062 1 95.94 397 PHE A O 1
ATOM 3404 N N . ASN A 1 398 ? -24.797 -8.359 -34.75 1 95.94 398 ASN A N 1
ATOM 3405 C CA . ASN A 1 398 ? -23.875 -7.656 -35.625 1 95.94 398 ASN A CA 1
ATOM 3406 C C . ASN A 1 398 ? -24.391 -6.27 -36 1 95.94 398 ASN A C 1
ATOM 3408 O O . ASN A 1 398 ? -23.609 -5.309 -36.062 1 95.94 398 ASN A O 1
ATOM 3412 N N . ASP A 1 399 ? -25.641 -6.223 -36.25 1 93.5 399 ASP A N 1
ATOM 3413 C CA . ASP A 1 399 ? -26.234 -4.938 -36.625 1 93.5 399 ASP A CA 1
ATOM 3414 C C . ASP A 1 399 ? -26.109 -3.941 -35.469 1 93.5 399 ASP A C 1
ATOM 3416 O O . ASP A 1 399 ? -25.766 -2.777 -35.688 1 93.5 399 ASP A O 1
ATOM 3420 N N . MET A 1 400 ? -26.438 -4.41 -34.25 1 94.62 400 MET A N 1
ATOM 3421 C CA . MET A 1 400 ? -26.328 -3.564 -33.094 1 94.62 400 MET A CA 1
ATOM 3422 C C . MET A 1 400 ? -24.875 -3.127 -32.844 1 94.62 400 MET A C 1
ATOM 3424 O O . MET A 1 400 ? -24.625 -1.959 -32.562 1 94.62 400 MET A O 1
ATOM 3428 N N . LEU A 1 401 ? -23.953 -4.043 -33 1 95.56 401 LEU A N 1
ATOM 3429 C CA . LEU A 1 401 ? -22.547 -3.758 -32.781 1 95.56 401 LEU A CA 1
ATOM 3430 C C . LEU A 1 401 ? -22.031 -2.75 -33.812 1 95.56 401 LEU A C 1
ATOM 3432 O O . LEU A 1 401 ? -21.203 -1.898 -33.469 1 95.56 401 LEU A O 1
ATOM 3436 N N . LYS A 1 402 ? -22.516 -2.855 -35 1 93.25 402 LYS A N 1
ATOM 3437 C CA . LYS A 1 402 ? -22.125 -1.912 -36.062 1 93.25 402 LYS A CA 1
ATOM 3438 C C . LYS A 1 402 ? -22.547 -0.491 -35.688 1 93.25 402 LYS A C 1
ATOM 3440 O O . LYS A 1 402 ? -21.812 0.464 -35.938 1 93.25 402 LYS A O 1
ATOM 3445 N N . VAL A 1 403 ? -23.75 -0.391 -35.188 1 92.81 403 VAL A N 1
ATOM 3446 C CA . VAL A 1 403 ? -24.266 0.907 -34.75 1 92.81 403 VAL A CA 1
ATOM 3447 C C . VAL A 1 403 ? -23.391 1.467 -33.625 1 92.81 403 VAL A C 1
ATOM 3449 O O . VAL A 1 403 ? -23.031 2.648 -33.656 1 92.81 403 VAL A O 1
ATOM 3452 N N . ILE A 1 404 ? -23.109 0.623 -32.688 1 93.31 404 ILE A N 1
ATOM 3453 C CA . ILE A 1 404 ? -22.297 1.027 -31.531 1 93.31 404 ILE A CA 1
ATOM 3454 C C . ILE A 1 404 ? -20.906 1.459 -32 1 93.31 404 ILE A C 1
ATOM 3456 O O . ILE A 1 404 ? -20.406 2.521 -31.625 1 93.31 404 ILE A O 1
ATOM 3460 N N . ASN A 1 405 ? -20.297 0.637 -32.906 1 90.69 405 ASN A N 1
ATOM 3461 C CA . ASN A 1 405 ? -18.969 0.937 -33.438 1 90.69 405 ASN A CA 1
ATOM 3462 C C . ASN A 1 405 ? -18.953 2.271 -34.156 1 90.69 405 ASN A C 1
ATOM 3464 O O . ASN A 1 405 ? -18.031 3.066 -34 1 90.69 405 ASN A O 1
ATOM 3468 N N . THR A 1 406 ? -19.953 2.479 -34.938 1 87.06 406 THR A N 1
ATOM 3469 C CA . THR A 1 406 ? -20.078 3.727 -35.688 1 87.06 406 THR A CA 1
ATOM 3470 C C . THR A 1 406 ? -20.188 4.914 -34.719 1 87.06 406 THR A C 1
ATOM 3472 O O . THR A 1 406 ? -19.531 5.941 -34.938 1 87.06 406 THR A O 1
ATOM 3475 N N . TYR A 1 407 ? -21.016 4.73 -33.781 1 87 407 TYR A N 1
ATOM 3476 C CA . TYR A 1 407 ? -21.203 5.789 -32.781 1 87 407 TYR A CA 1
ATOM 3477 C C . TYR A 1 407 ? -19.891 6.105 -32.062 1 87 407 TYR A C 1
ATOM 3479 O O . TYR A 1 407 ? -19.562 7.273 -31.859 1 87 407 TYR A O 1
ATOM 3487 N N . LEU A 1 408 ? -19.188 5.094 -31.641 1 85.94 408 LEU A N 1
ATOM 3488 C CA . LEU A 1 408 ? -17.938 5.262 -30.906 1 85.94 408 LEU A CA 1
ATOM 3489 C C . LEU A 1 408 ? -16.906 5.992 -31.766 1 85.94 408 LEU A C 1
ATOM 3491 O O . LEU A 1 408 ? -16.234 6.898 -31.281 1 85.94 408 LEU A O 1
ATOM 3495 N N . VAL A 1 409 ? -16.812 5.695 -33 1 82.31 409 VAL A N 1
ATOM 3496 C CA . VAL A 1 409 ? -15.836 6.301 -33.906 1 82.31 409 VAL A CA 1
ATOM 3497 C C . VAL A 1 409 ? -16.203 7.766 -34.156 1 82.31 409 VAL A C 1
ATOM 3499 O O . VAL A 1 409 ? -15.336 8.641 -34.125 1 82.31 409 VAL A O 1
ATOM 3502 N N . ARG A 1 410 ? -17.438 7.953 -34.406 1 77 410 ARG A N 1
ATOM 3503 C CA . ARG A 1 410 ? -17.906 9.312 -34.656 1 77 410 ARG A CA 1
ATOM 3504 C C . ARG A 1 410 ? -17.656 10.211 -33.438 1 77 410 ARG A C 1
ATOM 3506 O O . ARG A 1 410 ? -17.203 11.344 -33.594 1 77 410 ARG A O 1
ATOM 3513 N N . ASN A 1 411 ? -18.078 9.656 -32.312 1 77.31 411 ASN A N 1
ATOM 3514 C CA . ASN A 1 411 ? -17.875 10.414 -31.094 1 77.31 411 ASN A CA 1
ATOM 3515 C C . ASN A 1 411 ? -16.406 10.68 -30.828 1 77.31 411 ASN A C 1
ATOM 3517 O O . ASN A 1 411 ? -16.031 11.742 -30.312 1 77.31 411 ASN A O 1
ATOM 3521 N N . ASP A 1 412 ? -15.547 9.695 -31.016 1 74.12 412 ASP A N 1
ATOM 3522 C CA . ASP A 1 412 ? -14.109 9.836 -30.812 1 74.12 412 ASP A CA 1
ATOM 3523 C C . ASP A 1 412 ? -13.531 10.93 -31.703 1 74.12 412 ASP A C 1
ATOM 3525 O O . ASP A 1 412 ? -12.68 11.711 -31.281 1 74.12 412 ASP A O 1
ATOM 3529 N N . ILE A 1 413 ? -13.977 11 -32.875 1 64.81 413 ILE A N 1
ATOM 3530 C CA . ILE A 1 413 ? -13.484 11.945 -33.875 1 64.81 413 ILE A CA 1
ATOM 3531 C C . ILE A 1 413 ? -14 13.344 -33.531 1 64.81 413 ILE A C 1
ATOM 3533 O O . ILE A 1 413 ? -13.25 14.32 -33.625 1 64.81 413 ILE A O 1
ATOM 3537 N N . CYS A 1 414 ? -15.281 13.406 -33.25 1 61.53 414 CYS A N 1
ATOM 3538 C CA . CYS A 1 414 ? -15.93 14.703 -33.062 1 61.53 414 CYS A CA 1
ATOM 3539 C C . CYS A 1 414 ? -15.516 15.336 -31.734 1 61.53 414 CYS A C 1
ATOM 3541 O O . CYS A 1 414 ? -15.484 16.562 -31.625 1 61.53 414 CYS A O 1
ATOM 3543 N N . ASN A 1 415 ? -15.516 14.602 -30.641 1 56.38 415 ASN A N 1
ATOM 3544 C CA . ASN A 1 415 ? -15.336 15.203 -29.328 1 56.38 415 ASN A CA 1
ATOM 3545 C C . ASN A 1 415 ? -13.883 15.109 -28.859 1 56.38 415 ASN A C 1
ATOM 3547 O O . ASN A 1 415 ? -13.57 15.422 -27.719 1 56.38 415 ASN A O 1
ATOM 3551 N N . ASN A 1 416 ? -13.078 15.219 -29.672 1 49.19 416 ASN A N 1
ATOM 3552 C CA . ASN A 1 416 ? -11.641 15.234 -29.438 1 49.19 416 ASN A CA 1
ATOM 3553 C C . ASN A 1 416 ? -11.266 14.445 -28.172 1 49.19 416 ASN A C 1
ATOM 3555 O O . ASN A 1 416 ? -10.484 14.922 -27.359 1 49.19 416 ASN A O 1
ATOM 3559 N N . GLY A 1 417 ? -11.758 13.367 -27.938 1 47.84 417 GLY A N 1
ATOM 3560 C CA . GLY A 1 417 ? -11.352 12.477 -26.875 1 47.84 417 GLY A CA 1
ATOM 3561 C C . GLY A 1 417 ? -11.93 12.859 -25.516 1 47.84 417 GLY A C 1
ATOM 3562 O O . GLY A 1 417 ? -11.891 12.062 -24.578 1 47.84 417 GLY A O 1
ATOM 3563 N N . ASP A 1 418 ? -12.133 14.227 -25.219 1 46.84 418 ASP A N 1
ATOM 3564 C CA . ASP A 1 418 ? -12.477 14.773 -23.906 1 46.84 418 ASP A CA 1
ATOM 3565 C C . ASP A 1 418 ? -13.773 14.156 -23.375 1 46.84 418 ASP A C 1
ATOM 3567 O O . ASP A 1 418 ? -13.898 13.898 -22.172 1 46.84 418 ASP A O 1
ATOM 3571 N N . ARG A 1 419 ? -14.859 14.094 -24.203 1 47.06 419 ARG A N 1
ATOM 3572 C CA . ARG A 1 419 ? -16.234 13.867 -23.766 1 47.06 419 ARG A CA 1
ATOM 3573 C C . ARG A 1 419 ? -16.5 12.375 -23.578 1 47.06 419 ARG A C 1
ATOM 3575 O O . ARG A 1 419 ? -17.656 11.961 -23.453 1 47.06 419 ARG A O 1
ATOM 3582 N N . LEU A 1 420 ? -15.508 11.594 -23.609 1 49.69 420 LEU A N 1
ATOM 3583 C CA . LEU A 1 420 ? -15.695 10.164 -23.391 1 49.69 420 LEU A CA 1
ATOM 3584 C C . LEU A 1 420 ? -16.141 9.898 -21.953 1 49.69 420 LEU A C 1
ATOM 3586 O O . LEU A 1 420 ? -16.594 8.797 -21.625 1 49.69 420 LEU A O 1
ATOM 3590 N N . LYS A 1 421 ? -16.031 11 -21.125 1 54.66 421 LYS A N 1
ATOM 3591 C CA . LYS A 1 421 ? -16.359 10.812 -19.719 1 54.66 421 LYS A CA 1
ATOM 3592 C C . LYS A 1 421 ? -17.812 10.391 -19.531 1 54.66 421 LYS A C 1
ATOM 3594 O O . LYS A 1 421 ? -18.125 9.539 -18.703 1 54.66 421 LYS A O 1
ATOM 3599 N N . ASN A 1 422 ? -18.672 10.875 -20.531 1 64.94 422 ASN A N 1
ATOM 3600 C CA . ASN A 1 422 ? -20.078 10.57 -20.25 1 64.94 422 ASN A CA 1
ATOM 3601 C C . ASN A 1 422 ? -20.609 9.469 -21.156 1 64.94 422 ASN A C 1
ATOM 3603 O O . ASN A 1 422 ? -21.766 9.094 -21.062 1 64.94 422 ASN A O 1
ATOM 3607 N N . ILE A 1 423 ? -19.734 8.922 -21.891 1 78.56 423 ILE A N 1
ATOM 3608 C CA . ILE A 1 423 ? -20.203 7.957 -22.891 1 78.56 423 ILE A CA 1
ATOM 3609 C C . ILE A 1 423 ? -20.484 6.617 -22.203 1 78.56 423 ILE A C 1
ATOM 3611 O O . ILE A 1 423 ? -21.453 5.93 -22.562 1 78.56 423 ILE A O 1
ATOM 3615 N N . SER A 1 424 ? -19.719 6.328 -21.234 1 81.25 424 SER A N 1
ATOM 3616 C CA . SER A 1 424 ? -19.922 5.078 -20.516 1 81.25 424 SER A CA 1
ATOM 3617 C C . SER A 1 424 ? -21.281 5.062 -19.812 1 81.25 424 SER A C 1
ATOM 3619 O O . SER A 1 424 ? -21.984 4.047 -19.828 1 81.25 424 SER A O 1
ATOM 3621 N N . GLN A 1 425 ? -21.578 6.207 -19.297 1 83.62 425 GLN A N 1
ATOM 3622 C CA . GLN A 1 425 ? -22.875 6.301 -18.609 1 83.62 425 GLN A CA 1
ATOM 3623 C C . GLN A 1 425 ? -24.031 6.164 -19.609 1 83.62 425 GLN A C 1
ATOM 3625 O O . GLN A 1 425 ? -25.062 5.578 -19.281 1 83.62 425 GLN A O 1
ATOM 3630 N N . THR A 1 426 ? -23.844 6.715 -20.703 1 83.31 426 THR A N 1
ATOM 3631 C CA . THR A 1 426 ? -24.859 6.625 -21.734 1 83.31 426 THR A CA 1
ATOM 3632 C C . THR A 1 426 ? -25.141 5.168 -22.109 1 83.31 426 THR A C 1
ATOM 3634 O O . THR A 1 426 ? -26.297 4.758 -22.219 1 83.31 426 THR A O 1
ATOM 3637 N N . PHE A 1 427 ? -24.188 4.398 -22.25 1 89.5 427 PHE A N 1
ATOM 3638 C CA . PHE A 1 427 ? -24.359 3.01 -22.656 1 89.5 427 PHE A CA 1
ATOM 3639 C C . PHE A 1 427 ? -24.984 2.191 -21.531 1 89.5 427 PHE A C 1
ATOM 3641 O O . PHE A 1 427 ? -25.734 1.24 -21.797 1 89.5 427 PHE A O 1
ATOM 3648 N N . LEU A 1 428 ? -24.734 2.551 -20.312 1 89.62 428 LEU A N 1
ATOM 3649 C CA . LEU A 1 428 ? -25.375 1.859 -19.203 1 89.62 428 LEU A CA 1
ATOM 3650 C C . LEU A 1 428 ? -26.875 2.164 -19.156 1 89.62 428 LEU A C 1
ATOM 3652 O O . LEU A 1 428 ? -27.672 1.293 -18.828 1 89.62 428 LEU A O 1
ATOM 3656 N N . LYS A 1 429 ? -27.172 3.4 -19.469 1 88.38 429 LYS A N 1
ATOM 3657 C CA . LYS A 1 429 ? -28.594 3.756 -19.547 1 88.38 429 LYS A CA 1
ATOM 3658 C C . LYS A 1 429 ? -29.281 2.98 -20.656 1 88.38 429 LYS A C 1
ATOM 3660 O O . LYS A 1 429 ? -30.422 2.527 -20.5 1 88.38 429 LYS A O 1
ATOM 3665 N N . ILE A 1 430 ? -28.641 2.873 -21.766 1 89.06 430 ILE A N 1
ATOM 3666 C CA . ILE A 1 430 ? -29.172 2.107 -22.891 1 89.06 430 ILE A CA 1
ATOM 3667 C C . ILE A 1 430 ? -29.391 0.655 -22.469 1 89.06 430 ILE A C 1
ATOM 3669 O O . ILE A 1 430 ? -30.406 0.049 -22.797 1 89.06 430 ILE A O 1
ATOM 3673 N N . LEU A 1 431 ? -28.422 0.124 -21.766 1 91.75 431 LEU A N 1
ATOM 3674 C CA . LEU A 1 431 ? -28.531 -1.25 -21.297 1 91.75 431 LEU A CA 1
ATOM 3675 C C . LEU A 1 431 ? -29.766 -1.431 -20.422 1 91.75 431 LEU A C 1
ATOM 3677 O O . LEU A 1 431 ? -30.5 -2.398 -20.578 1 91.75 431 LEU A O 1
ATOM 3681 N N . GLU A 1 432 ? -29.922 -0.502 -19.516 1 89.75 432 GLU A N 1
ATOM 3682 C CA . GLU A 1 432 ? -31.078 -0.557 -18.641 1 89.75 432 GLU A CA 1
ATOM 3683 C C . GLU A 1 432 ? -32.375 -0.514 -19.422 1 89.75 432 GLU A C 1
ATOM 3685 O O . GLU A 1 432 ? -33.312 -1.257 -19.141 1 89.75 432 GLU A O 1
ATOM 3690 N N . GLU A 1 433 ? -32.406 0.294 -20.406 1 87.62 433 GLU A N 1
ATOM 3691 C CA . GLU A 1 433 ? -33.594 0.448 -21.25 1 87.62 433 GLU A CA 1
ATOM 3692 C C . GLU A 1 433 ? -33.875 -0.814 -22.062 1 87.62 433 GLU A C 1
ATOM 3694 O O . GLU A 1 433 ? -35.031 -1.238 -22.203 1 87.62 433 GLU A O 1
ATOM 3699 N N . LEU A 1 434 ? -32.844 -1.367 -22.625 1 88.06 434 LEU A N 1
ATOM 3700 C CA . LEU A 1 434 ? -33 -2.572 -23.422 1 88.06 434 LEU A CA 1
ATOM 3701 C C . LEU A 1 434 ? -33.469 -3.742 -22.578 1 88.06 434 LEU A C 1
ATOM 3703 O O . LEU A 1 434 ? -34.25 -4.566 -23.047 1 88.06 434 LEU A O 1
ATOM 3707 N N . GLU A 1 435 ? -33 -3.842 -21.375 1 88.44 435 GLU A N 1
ATOM 3708 C CA . GLU A 1 435 ? -33.406 -4.91 -20.469 1 88.44 435 GLU A CA 1
ATOM 3709 C C . GLU A 1 435 ? -34.875 -4.781 -20.109 1 88.44 435 GLU A C 1
ATOM 3711 O O . GLU A 1 435 ? -35.594 -5.785 -19.938 1 88.44 435 GLU A O 1
ATOM 3716 N N . ASN A 1 436 ? -35.281 -3.562 -20.031 1 82.81 436 ASN A N 1
ATOM 3717 C CA . ASN A 1 436 ? -36.688 -3.311 -19.734 1 82.81 436 ASN A CA 1
ATOM 3718 C C . ASN A 1 436 ? -37.594 -3.699 -20.891 1 82.81 436 ASN A C 1
ATOM 3720 O O . ASN A 1 436 ? -38.719 -4.172 -20.688 1 82.81 436 ASN A O 1
ATOM 3724 N N . VAL A 1 437 ? -37.156 -3.486 -22.047 1 75.06 437 VAL A N 1
ATOM 3725 C CA . VAL A 1 437 ? -37.938 -3.799 -23.234 1 75.06 437 VAL A CA 1
ATOM 3726 C C . VAL A 1 437 ? -38 -5.312 -23.438 1 75.06 437 VAL A C 1
ATOM 3728 O O . VAL A 1 437 ? -39.031 -5.852 -23.828 1 75.06 437 VAL A O 1
ATOM 3731 N N . LYS A 1 438 ? -36.969 -5.973 -23.156 1 69.75 438 LYS A N 1
ATOM 3732 C CA . LYS A 1 438 ? -36.906 -7.426 -23.297 1 69.75 438 LYS A CA 1
ATOM 3733 C C . LYS A 1 438 ? -37.875 -8.109 -22.344 1 69.75 438 LYS A C 1
ATOM 3735 O O . LYS A 1 438 ? -38.406 -9.172 -22.656 1 69.75 438 LYS A O 1
ATOM 3740 N N . LYS A 1 439 ? -38.156 -7.527 -21.219 1 62.06 439 LYS A N 1
ATOM 3741 C CA . LYS A 1 439 ? -39.094 -8.07 -20.25 1 62.06 439 LYS A CA 1
ATOM 3742 C C . LYS A 1 439 ? -40.531 -7.93 -20.734 1 62.06 439 LYS A C 1
ATOM 3744 O O . LYS A 1 439 ? -41.438 -8.68 -20.312 1 62.06 439 LYS A O 1
ATOM 3749 N N . ILE A 1 440 ? -40.688 -7.168 -21.672 1 45.56 440 ILE A N 1
ATOM 3750 C CA . ILE A 1 440 ? -42.031 -7.066 -22.25 1 45.56 440 ILE A CA 1
ATOM 3751 C C . ILE A 1 440 ? -42.188 -8.094 -23.359 1 45.56 440 ILE A C 1
ATOM 3753 O O . ILE A 1 440 ? -41.344 -8.18 -24.25 1 45.56 440 ILE A O 1
ATOM 3757 N N . MET B 1 1 ? 30.516 -39.844 36.875 1 25.56 1 MET B N 1
ATOM 3758 C CA . MET B 1 1 ? 29.078 -39.531 36.781 1 25.56 1 MET B CA 1
ATOM 3759 C C . MET B 1 1 ? 28.859 -38.125 36.281 1 25.56 1 MET B C 1
ATOM 3761 O O . MET B 1 1 ? 28.719 -37.188 37.062 1 25.56 1 MET B O 1
ATOM 3765 N N . ASN B 1 2 ? 29.672 -37.531 35.375 1 26.78 2 ASN B N 1
ATOM 3766 C CA . ASN B 1 2 ? 29.938 -36.188 34.875 1 26.78 2 ASN B CA 1
ATOM 3767 C C . ASN B 1 2 ? 28.703 -35.594 34.188 1 26.78 2 ASN B C 1
ATOM 3769 O O . ASN B 1 2 ? 28.219 -36.125 33.219 1 26.78 2 ASN B O 1
ATOM 3773 N N . ASN B 1 3 ? 27.703 -34.969 35 1 28.27 3 ASN B N 1
ATOM 3774 C CA . ASN B 1 3 ? 26.406 -34.344 34.75 1 28.27 3 ASN B CA 1
ATOM 3775 C C . ASN B 1 3 ? 26.5 -33.281 33.656 1 28.27 3 ASN B C 1
ATOM 3777 O O . ASN B 1 3 ? 27.141 -32.25 33.844 1 28.27 3 ASN B O 1
ATOM 3781 N N . PHE B 1 4 ? 26.625 -33.625 32.312 1 27.12 4 PHE B N 1
ATOM 3782 C CA . PHE B 1 4 ? 26.516 -32.781 31.125 1 27.12 4 PHE B CA 1
ATOM 3783 C C . PHE B 1 4 ? 25.266 -31.891 31.234 1 27.12 4 PHE B C 1
ATOM 3785 O O . PHE B 1 4 ? 24.156 -32.344 31 1 27.12 4 PHE B O 1
ATOM 3792 N N . ASN B 1 5 ? 25.109 -31.031 32.25 1 29.84 5 ASN B N 1
ATOM 3793 C CA . ASN B 1 5 ? 24.156 -29.953 32.438 1 29.84 5 ASN B CA 1
ATOM 3794 C C . ASN B 1 5 ? 23.984 -29.125 31.172 1 29.84 5 ASN B C 1
ATOM 3796 O O . ASN B 1 5 ? 24.812 -28.281 30.844 1 29.84 5 ASN B O 1
ATOM 3800 N N . ASN B 1 6 ? 23.609 -29.656 29.969 1 27.55 6 ASN B N 1
ATOM 3801 C CA . ASN B 1 6 ? 23.266 -29.109 28.656 1 27.55 6 ASN B CA 1
ATOM 3802 C C . ASN B 1 6 ? 22.516 -27.781 28.781 1 27.55 6 ASN B C 1
ATOM 3804 O O . ASN B 1 6 ? 21.891 -27.516 29.812 1 27.55 6 ASN B O 1
ATOM 3808 N N . GLU B 1 7 ? 22.641 -26.828 27.609 1 29.02 7 GLU B N 1
ATOM 3809 C CA . GLU B 1 7 ? 22.453 -25.516 27 1 29.02 7 GLU B CA 1
ATOM 3810 C C . GLU B 1 7 ? 20.984 -25.125 26.984 1 29.02 7 GLU B C 1
ATOM 3812 O O . GLU B 1 7 ? 20.156 -25.781 26.344 1 29.02 7 GLU B O 1
ATOM 3817 N N . ASP B 1 8 ? 20.375 -24.75 28 1 30.97 8 ASP B N 1
ATOM 3818 C CA . ASP B 1 8 ? 19.188 -23.906 28.078 1 30.97 8 ASP B CA 1
ATOM 3819 C C . ASP B 1 8 ? 19.203 -22.828 27 1 30.97 8 ASP B C 1
ATOM 3821 O O . ASP B 1 8 ? 19.969 -21.859 27.078 1 30.97 8 ASP B O 1
ATOM 3825 N N . ASP B 1 9 ? 19.281 -23.062 25.625 1 33.59 9 ASP B N 1
ATOM 3826 C CA . ASP B 1 9 ? 19.109 -22.25 24.422 1 33.59 9 ASP B CA 1
ATOM 3827 C C . ASP B 1 9 ? 18.047 -21.172 24.625 1 33.59 9 ASP B C 1
ATOM 3829 O O . ASP B 1 9 ? 16.844 -21.469 24.547 1 33.59 9 ASP B O 1
ATOM 3833 N N . ASP B 1 10 ? 18.125 -20.188 25.469 1 33.91 10 ASP B N 1
ATOM 3834 C CA . ASP B 1 10 ? 17.438 -18.938 25.734 1 33.91 10 ASP B CA 1
ATOM 3835 C C . ASP B 1 10 ? 17.078 -18.219 24.438 1 33.91 10 ASP B C 1
ATOM 3837 O O . ASP B 1 10 ? 17.891 -18.141 23.516 1 33.91 10 ASP B O 1
ATOM 3841 N N . GLU B 1 11 ? 15.797 -18.062 23.953 1 40.03 11 GLU B N 1
ATOM 3842 C CA . GLU B 1 11 ? 15.062 -17.25 22.984 1 40.03 11 GLU B CA 1
ATOM 3843 C C . GLU B 1 11 ? 15.656 -15.852 22.875 1 40.03 11 GLU B C 1
ATOM 3845 O O . GLU B 1 11 ? 15.414 -15 23.734 1 40.03 11 GLU B O 1
ATOM 3850 N N . LYS B 1 12 ? 16.797 -15.641 22.438 1 44.59 12 LYS B N 1
ATOM 3851 C CA . LYS B 1 12 ? 17.422 -14.336 22.281 1 44.59 12 LYS B CA 1
ATOM 3852 C C . LYS B 1 12 ? 16.562 -13.398 21.453 1 44.59 12 LYS B C 1
ATOM 3854 O O . LYS B 1 12 ? 16.469 -13.562 20.234 1 44.59 12 LYS B O 1
ATOM 3859 N N . LEU B 1 13 ? 15.492 -12.852 22.031 1 53.41 13 LEU B N 1
ATOM 3860 C CA . LEU B 1 13 ? 14.719 -11.75 21.469 1 53.41 13 LEU B CA 1
ATOM 3861 C C . LEU B 1 13 ? 15.633 -10.672 20.906 1 53.41 13 LEU B C 1
ATOM 3863 O O . LEU B 1 13 ? 16.641 -10.328 21.516 1 53.41 13 LEU B O 1
ATOM 3867 N N . ASN B 1 14 ? 15.461 -10.438 19.484 1 65.81 14 ASN B N 1
ATOM 3868 C CA . ASN B 1 14 ? 16.203 -9.32 18.906 1 65.81 14 ASN B CA 1
ATOM 3869 C C . ASN B 1 14 ? 16.047 -8.055 19.75 1 65.81 14 ASN B C 1
ATOM 3871 O O . ASN B 1 14 ? 14.938 -7.637 20.047 1 65.81 14 ASN B O 1
ATOM 3875 N N . GLU B 1 15 ? 17.125 -7.539 20.266 1 77.75 15 GLU B N 1
ATOM 3876 C CA . GLU B 1 15 ? 17.141 -6.426 21.219 1 77.75 15 GLU B CA 1
ATOM 3877 C C . GLU B 1 15 ? 16.844 -5.102 20.516 1 77.75 15 GLU B C 1
ATOM 3879 O O . GLU B 1 15 ? 16.438 -4.133 21.156 1 77.75 15 GLU B O 1
ATOM 3884 N N . ASN B 1 16 ? 16.891 -5.086 19.188 1 89.06 16 ASN B N 1
ATOM 3885 C CA . ASN B 1 16 ? 16.734 -3.805 18.516 1 89.06 16 ASN B CA 1
ATOM 3886 C C . ASN B 1 16 ? 15.289 -3.564 18.094 1 89.06 16 ASN B C 1
ATOM 3888 O O . ASN B 1 16 ? 14.891 -2.424 17.859 1 89.06 16 ASN B O 1
ATOM 3892 N N . PHE B 1 17 ? 14.523 -4.629 17.984 1 92.88 17 PHE B N 1
ATOM 3893 C CA . PHE B 1 17 ? 13.109 -4.551 17.625 1 92.88 17 PHE B CA 1
ATOM 3894 C C . PHE B 1 17 ? 12.25 -5.266 18.672 1 92.88 17 PHE B C 1
ATOM 3896 O O . PHE B 1 17 ? 12.266 -6.492 18.75 1 92.88 17 PHE B O 1
ATOM 3903 N N . VAL B 1 18 ? 11.492 -4.527 19.422 1 93.69 18 VAL B N 1
ATOM 3904 C CA . VAL B 1 18 ? 10.734 -5.105 20.531 1 93.69 18 VAL B CA 1
ATOM 3905 C C . VAL B 1 18 ? 9.242 -4.98 20.266 1 93.69 18 VAL B C 1
ATOM 3907 O O . VAL B 1 18 ? 8.656 -3.912 20.438 1 93.69 18 VAL B O 1
ATOM 3910 N N . PRO B 1 19 ? 8.617 -6.102 19.844 1 95.94 19 PRO B N 1
ATOM 3911 C CA . P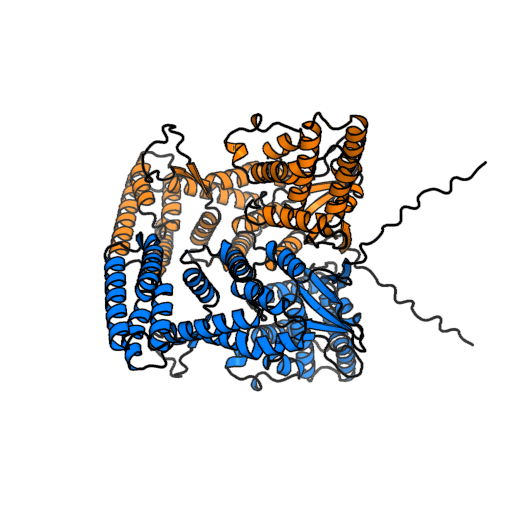RO B 1 19 ? 7.184 -6.055 19.547 1 95.94 19 PRO B CA 1
ATOM 3912 C C . PRO B 1 19 ? 6.32 -6.344 20.781 1 95.94 19 PRO B C 1
ATOM 3914 O O . PRO B 1 19 ? 6.715 -7.129 21.641 1 95.94 19 PRO B O 1
ATOM 3917 N N . LYS B 1 20 ? 5.184 -5.68 20.875 1 95.56 20 LYS B N 1
ATOM 3918 C CA . LYS B 1 20 ? 4.207 -5.902 21.938 1 95.56 20 LYS B CA 1
ATOM 3919 C C . LYS B 1 20 ? 2.781 -5.793 21.391 1 95.56 20 LYS B C 1
ATOM 3921 O O . LYS B 1 20 ? 2.467 -4.875 20.641 1 95.56 20 LYS B O 1
ATOM 3926 N N . SER B 1 21 ? 1.985 -6.762 21.703 1 95.94 21 SER B N 1
ATOM 3927 C CA . SER B 1 21 ? 0.574 -6.758 21.328 1 95.94 21 SER B CA 1
ATOM 3928 C C . SER B 1 21 ? -0.297 -6.246 22.469 1 95.94 21 SER B C 1
ATOM 3930 O O . SER B 1 21 ? -0.217 -6.75 23.594 1 95.94 21 SER B O 1
ATOM 3932 N N . GLN B 1 22 ? -1.115 -5.219 22.172 1 95.88 22 GLN B N 1
ATOM 3933 C CA . GLN B 1 22 ? -1.957 -4.633 23.219 1 95.88 22 GLN B CA 1
ATOM 3934 C C . GLN B 1 22 ? -3.23 -4.039 22.625 1 95.88 22 GLN B C 1
ATOM 3936 O O . GLN B 1 22 ? -3.27 -3.703 21.438 1 95.88 22 GLN B O 1
ATOM 3941 N N . GLY B 1 23 ? -4.258 -3.98 23.453 1 95.81 23 GLY B N 1
ATOM 3942 C CA . GLY B 1 23 ? -5.406 -3.172 23.094 1 95.81 23 GLY B CA 1
ATOM 3943 C C . GLY B 1 23 ? -5.109 -1.684 23.078 1 95.81 23 GLY B C 1
ATOM 3944 O O . GLY B 1 23 ? -4.172 -1.226 23.734 1 95.81 23 GLY B O 1
ATOM 3945 N N . LEU B 1 24 ? -5.887 -0.936 22.344 1 95.94 24 LEU B N 1
ATOM 3946 C CA . LEU B 1 24 ? -5.621 0.483 22.125 1 95.94 24 LEU B CA 1
ATOM 3947 C C . LEU B 1 24 ? -5.559 1.227 23.453 1 95.94 24 LEU B C 1
ATOM 3949 O O . LEU B 1 24 ? -4.645 2.021 23.688 1 95.94 24 LEU B O 1
ATOM 3953 N N . LYS B 1 25 ? -6.562 1.008 24.312 1 94.31 25 LYS B N 1
ATOM 3954 C CA . LYS B 1 25 ? -6.598 1.702 25.594 1 94.31 25 LYS B CA 1
ATOM 3955 C C . LYS B 1 25 ? -5.367 1.368 26.438 1 94.31 25 LYS B C 1
ATOM 3957 O O . LYS B 1 25 ? -4.695 2.268 26.953 1 94.31 25 LYS B O 1
ATOM 3962 N N . ASP B 1 26 ? -5.059 0.086 26.547 1 94.94 26 ASP B N 1
ATOM 3963 C CA . ASP B 1 26 ? -3.914 -0.368 27.328 1 94.94 26 ASP B CA 1
ATOM 3964 C C . ASP B 1 26 ? -2.607 0.166 26.75 1 94.94 26 ASP B C 1
ATOM 3966 O O . ASP B 1 26 ? -1.715 0.581 27.484 1 94.94 26 ASP B O 1
ATOM 3970 N N . PHE B 1 27 ? -2.535 0.145 25.469 1 95.94 27 PHE B N 1
ATOM 3971 C CA . PHE B 1 27 ? -1.342 0.623 24.781 1 95.94 27 PHE B CA 1
ATOM 3972 C C . PHE B 1 27 ? -1.046 2.072 25.156 1 95.94 27 PHE B C 1
ATOM 3974 O O . PHE B 1 27 ? 0.084 2.408 25.516 1 95.94 27 PHE B O 1
ATOM 3981 N N . LEU B 1 28 ? -2.025 2.92 25.109 1 95.75 28 LEU B N 1
ATOM 3982 C CA . LEU B 1 28 ? -1.853 4.344 25.375 1 95.75 28 LEU B CA 1
ATOM 3983 C C . LEU B 1 28 ? -1.68 4.598 26.875 1 95.75 28 LEU B C 1
ATOM 3985 O O . LEU B 1 28 ? -0.859 5.43 27.266 1 95.75 28 LEU B O 1
ATOM 3989 N N . GLU B 1 29 ? -2.389 3.869 27.703 1 93.44 29 GLU B N 1
ATOM 3990 C CA . GLU B 1 29 ? -2.338 4.066 29.156 1 93.44 29 GLU B CA 1
ATOM 3991 C C . GLU B 1 29 ? -0.983 3.65 29.719 1 93.44 29 GLU B C 1
ATOM 3993 O O . GLU B 1 29 ? -0.482 4.27 30.656 1 93.44 29 GLU B O 1
ATOM 3998 N N . GLN B 1 30 ? -0.411 2.639 29.125 1 92 30 GLN B N 1
ATOM 3999 C CA . GLN B 1 30 ? 0.828 2.08 29.656 1 92 30 GLN B CA 1
ATOM 4000 C C . GLN B 1 30 ? 2.029 2.936 29.266 1 92 30 GLN B C 1
ATOM 4002 O O . GLN B 1 30 ? 3.113 2.793 29.828 1 92 30 GLN B O 1
ATOM 4007 N N . LYS B 1 31 ? 1.847 3.754 28.359 1 90.5 31 LYS B N 1
ATOM 4008 C CA . LYS B 1 31 ? 2.936 4.633 27.938 1 90.5 31 LYS B CA 1
ATOM 4009 C C . LYS B 1 31 ? 2.994 5.887 28.812 1 90.5 31 LYS B C 1
ATOM 4011 O O . LYS B 1 31 ? 2.842 7 28.297 1 90.5 31 LYS B O 1
ATOM 4016 N N . LYS B 1 32 ? 3.396 5.625 30.047 1 89 32 LYS B N 1
ATOM 4017 C CA . LYS B 1 32 ? 3.59 6.73 30.984 1 89 32 LYS B CA 1
ATOM 4018 C C . LYS B 1 32 ? 4.914 7.445 30.719 1 89 32 LYS B C 1
ATOM 4020 O O . LYS B 1 32 ? 5.93 6.801 30.453 1 89 32 LYS B O 1
ATOM 4025 N N . ASN B 1 33 ? 4.879 8.711 30.688 1 89.88 33 ASN B N 1
ATOM 4026 C CA . ASN B 1 33 ? 6.047 9.555 30.469 1 89.88 33 ASN B CA 1
ATOM 4027 C C . ASN B 1 33 ? 6.613 9.398 29.062 1 89.88 33 ASN B C 1
ATOM 4029 O O . ASN B 1 33 ? 7.828 9.461 28.875 1 89.88 33 ASN B O 1
ATOM 4033 N N . PHE B 1 34 ? 5.711 8.953 28.203 1 91.75 34 PHE B N 1
ATOM 4034 C CA . PHE B 1 34 ? 6.082 8.875 26.781 1 91.75 34 PHE B CA 1
ATOM 4035 C C . PHE B 1 34 ? 5.289 9.891 25.969 1 91.75 34 PHE B C 1
ATOM 4037 O O . PHE B 1 34 ? 4.18 10.266 26.344 1 91.75 34 PHE B O 1
ATOM 4044 N N . GLN B 1 35 ? 5.883 10.305 24.906 1 91.5 35 GLN B N 1
ATOM 4045 C CA . GLN B 1 35 ? 5.203 11.148 23.922 1 91.5 35 GLN B CA 1
ATOM 4046 C C . GLN B 1 35 ? 5.414 10.617 22.516 1 91.5 35 GLN B C 1
ATOM 4048 O O . GLN B 1 35 ? 6.551 10.367 22.094 1 91.5 35 GLN B O 1
ATOM 4053 N N . PHE B 1 36 ? 4.281 10.398 21.828 1 93.75 36 PHE B N 1
ATOM 4054 C CA . PHE B 1 36 ? 4.355 10.016 20.422 1 93.75 36 PHE B CA 1
ATOM 4055 C C . PHE B 1 36 ? 4.609 11.234 19.547 1 93.75 36 PHE B C 1
ATOM 4057 O O . PHE B 1 36 ? 3.76 12.125 19.453 1 93.75 36 PHE B O 1
ATOM 4064 N N . VAL B 1 37 ? 5.727 11.234 18.953 1 89.5 37 VAL B N 1
ATOM 4065 C CA . VAL B 1 37 ? 6.094 12.359 18.109 1 89.5 37 VAL B CA 1
ATOM 4066 C C . VAL B 1 37 ? 5.969 11.969 16.641 1 89.5 37 VAL B C 1
ATOM 4068 O O . VAL B 1 37 ? 6.602 11.008 16.188 1 89.5 37 VAL B O 1
ATOM 4071 N N . ILE B 1 38 ? 5.141 12.617 15.922 1 89.25 38 ILE B N 1
ATOM 4072 C CA . ILE B 1 38 ? 5.031 12.422 14.477 1 89.25 38 ILE B CA 1
ATOM 4073 C C . ILE B 1 38 ? 6.016 13.344 13.758 1 89.25 38 ILE B C 1
ATOM 4075 O O . ILE B 1 38 ? 5.82 14.562 13.719 1 89.25 38 ILE B O 1
ATOM 4079 N N . PRO B 1 39 ? 6.996 12.742 13.172 1 85.44 39 PRO B N 1
ATOM 4080 C CA . PRO B 1 39 ? 8.008 13.586 12.531 1 85.44 39 PRO B CA 1
ATOM 4081 C C . PRO B 1 39 ? 7.453 14.406 11.375 1 85.44 39 PRO B C 1
ATOM 4083 O O . PRO B 1 39 ? 6.484 14 10.734 1 85.44 39 PRO B O 1
ATOM 4086 N N . ILE B 1 40 ? 8.109 15.438 11.07 1 83.69 40 ILE B N 1
ATOM 4087 C CA . ILE B 1 40 ? 7.648 16.406 10.078 1 83.69 40 ILE B CA 1
ATOM 4088 C C . ILE B 1 40 ? 7.758 15.789 8.68 1 83.69 40 ILE B C 1
ATOM 4090 O O . ILE B 1 40 ? 7.113 16.266 7.738 1 83.69 40 ILE B O 1
ATOM 4094 N N . TYR B 1 41 ? 8.562 14.781 8.555 1 82.5 41 TYR B N 1
ATOM 4095 C CA . TYR B 1 41 ? 8.742 14.172 7.238 1 82.5 41 TYR B CA 1
ATOM 4096 C C . TYR B 1 41 ? 7.625 13.172 6.949 1 82.5 41 TYR B C 1
ATOM 4098 O O . TYR B 1 41 ? 7.512 12.664 5.832 1 82.5 41 TYR B O 1
ATOM 4106 N N . GLN B 1 42 ? 6.855 12.891 7.93 1 81.88 42 GLN B N 1
ATOM 4107 C CA . GLN B 1 42 ? 5.695 12.039 7.699 1 81.88 42 GLN B CA 1
ATOM 4108 C C . GLN B 1 42 ? 4.609 12.781 6.93 1 81.88 42 GLN B C 1
ATOM 4110 O O . GLN B 1 42 ? 4.57 14.016 6.941 1 81.88 42 GLN B O 1
ATOM 4115 N N . ARG B 1 43 ? 3.811 12.055 6.305 1 78.5 43 ARG B N 1
ATOM 4116 C CA . ARG B 1 43 ? 2.707 12.656 5.562 1 78.5 43 ARG B CA 1
ATOM 4117 C C . ARG B 1 43 ? 1.645 13.203 6.512 1 78.5 43 ARG B C 1
ATOM 4119 O O . ARG B 1 43 ? 1.487 12.703 7.629 1 78.5 43 ARG B O 1
ATOM 4126 N N . ASN B 1 44 ? 0.896 14.172 5.969 1 80.31 44 ASN B N 1
ATOM 4127 C CA . ASN B 1 44 ? -0.235 14.695 6.73 1 80.31 44 ASN B CA 1
ATOM 4128 C C . ASN B 1 44 ? -1.347 13.656 6.859 1 80.31 44 ASN B C 1
ATOM 4130 O O . ASN B 1 44 ? -1.415 12.711 6.07 1 80.31 44 ASN B O 1
ATOM 4134 N N . TYR B 1 45 ? -2.125 13.891 7.906 1 87 45 TYR B N 1
ATOM 4135 C CA . TYR B 1 45 ? -3.273 13 8.062 1 87 45 TYR B CA 1
ATOM 4136 C C . TYR B 1 45 ? -4.156 13.031 6.816 1 87 45 TYR B C 1
ATOM 4138 O O . TYR B 1 45 ? -4.59 14.102 6.383 1 87 45 TYR B O 1
ATOM 4146 N N . ASN B 1 46 ? -4.438 11.852 6.27 1 82.25 46 ASN B N 1
ATOM 4147 C CA . ASN B 1 46 ? -5.145 11.859 4.992 1 82.25 46 ASN B CA 1
ATOM 4148 C C . ASN B 1 46 ? -6.18 10.734 4.914 1 82.25 46 ASN B C 1
ATOM 4150 O O . ASN B 1 46 ? -6.609 10.359 3.824 1 82.25 46 ASN B O 1
ATOM 4154 N N . TRP B 1 47 ? -6.531 10.102 6.02 1 88.56 47 TRP B N 1
ATOM 4155 C CA . TRP B 1 47 ? -7.602 9.117 6.004 1 88.56 47 TRP B CA 1
ATOM 4156 C C . TRP B 1 47 ? -8.922 9.75 5.594 1 88.56 47 TRP B C 1
ATOM 4158 O 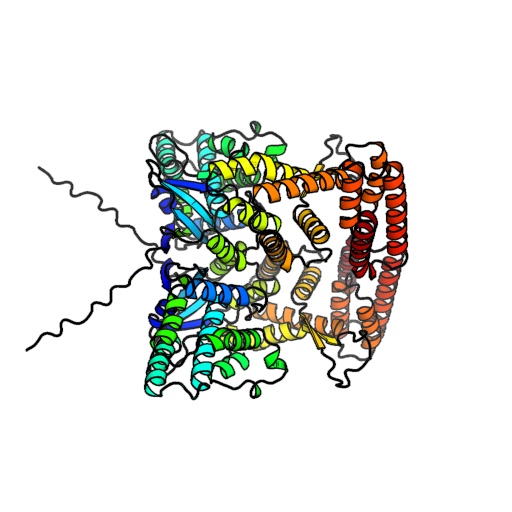O . TRP B 1 47 ? -9.258 10.852 6.039 1 88.56 47 TRP B O 1
ATOM 4168 N N . GLU B 1 48 ? -9.602 9.094 4.789 1 87.38 48 GLU B N 1
ATOM 4169 C CA . GLU B 1 48 ? -10.883 9.586 4.273 1 87.38 48 GLU B CA 1
ATOM 4170 C C . GLU B 1 48 ? -12.055 9 5.059 1 87.38 48 GLU B C 1
ATOM 4172 O O . GLU B 1 48 ? -12.016 7.832 5.461 1 87.38 48 GLU B O 1
ATOM 4177 N N . ILE B 1 49 ? -13.109 9.758 5.152 1 91.69 49 ILE B N 1
ATOM 4178 C CA . ILE B 1 49 ? -14.266 9.375 5.957 1 91.69 49 ILE B CA 1
ATOM 4179 C C . ILE B 1 49 ? -14.906 8.125 5.363 1 91.69 49 ILE B C 1
ATOM 4181 O O . ILE B 1 49 ? -15.172 7.156 6.078 1 91.69 49 ILE B O 1
ATOM 4185 N N . SER B 1 50 ? -15.062 8.133 4.055 1 86 50 SER B N 1
ATOM 4186 C CA . SER B 1 50 ? -15.836 7.086 3.396 1 86 50 SER B CA 1
ATOM 4187 C C . SER B 1 50 ? -15.008 5.812 3.242 1 86 50 SER B C 1
ATOM 4189 O O . SER B 1 50 ? -15.516 4.793 2.766 1 86 50 SER B O 1
ATOM 4191 N N . LYS B 1 51 ? -13.773 5.824 3.727 1 86.56 51 LYS B N 1
ATOM 4192 C CA . LYS B 1 51 ? -12.875 4.684 3.533 1 86.56 51 LYS B CA 1
ATOM 4193 C C . LYS B 1 51 ? -12.281 4.223 4.859 1 86.56 51 LYS B C 1
ATOM 4195 O O . LYS B 1 51 ? -12.914 3.486 5.609 1 86.56 51 LYS B O 1
ATOM 4200 N N . GLN B 1 52 ? -11.078 4.727 5.188 1 88.31 52 GLN B N 1
ATOM 4201 C CA . GLN B 1 52 ? -10.328 4.211 6.328 1 88.31 52 GLN B CA 1
ATOM 4202 C C . GLN B 1 52 ? -11.047 4.523 7.641 1 88.31 52 GLN B C 1
ATOM 4204 O O . GLN B 1 52 ? -11.125 3.67 8.523 1 88.31 52 GLN B O 1
ATOM 4209 N N . VAL B 1 53 ? -11.641 5.746 7.758 1 93.5 53 VAL B N 1
ATOM 4210 C CA . VAL B 1 53 ? -12.258 6.176 9.008 1 93.5 53 VAL B CA 1
ATOM 4211 C C . VAL B 1 53 ? -13.531 5.363 9.258 1 93.5 53 VAL B C 1
ATOM 4213 O O . VAL B 1 53 ? -13.773 4.91 10.383 1 93.5 53 VAL B O 1
ATOM 4216 N N . LYS B 1 54 ? -14.281 5.211 8.172 1 92.25 54 LYS B N 1
ATOM 4217 C CA . LYS B 1 54 ? -15.492 4.406 8.273 1 92.25 54 LYS B CA 1
ATOM 4218 C C . LYS B 1 54 ? -15.172 2.969 8.672 1 92.25 54 LYS B C 1
ATOM 4220 O O . LYS B 1 54 ? -15.867 2.375 9.5 1 92.25 54 LYS B O 1
ATOM 4225 N N . LYS B 1 55 ? -14.18 2.432 8.094 1 89.5 55 LYS B N 1
ATOM 4226 C CA . LYS B 1 55 ? -13.773 1.068 8.43 1 89.5 55 LYS B CA 1
ATOM 4227 C C . LYS B 1 55 ? -13.375 0.957 9.898 1 89.5 55 LYS B C 1
ATOM 4229 O O . LYS B 1 55 ? -13.695 -0.033 10.555 1 89.5 55 LYS B O 1
ATOM 4234 N N . PHE B 1 56 ? -12.641 1.939 10.336 1 94.06 56 PHE B N 1
ATOM 4235 C CA . PHE B 1 56 ? -12.266 2.002 11.742 1 94.06 56 PHE B CA 1
ATOM 4236 C C . PHE B 1 56 ? -13.508 1.973 12.633 1 94.06 56 PHE B C 1
ATOM 4238 O O . PHE B 1 56 ? -13.586 1.171 13.562 1 94.06 56 PHE B O 1
ATOM 4245 N N . MET B 1 57 ? -14.477 2.764 12.297 1 96.19 57 MET B N 1
ATOM 4246 C CA . MET B 1 57 ? -15.711 2.863 13.078 1 96.19 57 MET B CA 1
ATOM 4247 C C . MET B 1 57 ? -16.516 1.573 12.992 1 96.19 57 MET B C 1
ATOM 4249 O O . MET B 1 57 ? -17.078 1.119 13.992 1 96.19 57 MET B O 1
ATOM 4253 N N . GLU B 1 58 ? -16.531 1.021 11.82 1 92.81 58 GLU B N 1
ATOM 4254 C CA . GLU B 1 58 ? -17.25 -0.237 11.625 1 92.81 58 GLU B CA 1
ATOM 4255 C C . GLU B 1 58 ? -16.656 -1.35 12.477 1 92.81 58 GLU B C 1
ATOM 4257 O O . GLU B 1 58 ? -17.375 -2.211 12.984 1 92.81 58 GLU B O 1
ATOM 4262 N N . SER B 1 59 ? -15.359 -1.355 12.594 1 92.56 59 SER B N 1
ATOM 4263 C CA . SER B 1 59 ? -14.711 -2.332 13.461 1 92.56 59 SER B CA 1
ATOM 4264 C C . SER B 1 59 ? -15.141 -2.156 14.914 1 92.56 59 SER B C 1
ATOM 4266 O O . SER B 1 59 ? -15.422 -3.137 15.609 1 92.56 59 SER B O 1
ATOM 4268 N N . PHE B 1 60 ? -15.203 -0.905 15.336 1 95.44 60 PHE B N 1
ATOM 4269 C CA . PHE B 1 60 ? -15.688 -0.61 16.672 1 95.44 60 PHE B CA 1
ATOM 4270 C C . PHE B 1 60 ? -17.109 -1.114 16.859 1 95.44 60 PHE B C 1
ATOM 4272 O O . PHE B 1 60 ? -17.422 -1.789 17.844 1 95.44 60 PHE B O 1
ATOM 4279 N N . GLU B 1 61 ? -17.953 -0.811 15.891 1 95.94 61 GLU B N 1
ATOM 4280 C CA . GLU B 1 61 ? -19.359 -1.184 15.969 1 95.94 61 GLU B CA 1
ATOM 4281 C C . GLU B 1 61 ? -19.531 -2.699 16.031 1 95.94 61 GLU B C 1
ATOM 4283 O O . GLU B 1 61 ? -20.344 -3.209 16.797 1 95.94 61 GLU B O 1
ATOM 4288 N N . HIS B 1 62 ? -18.766 -3.316 15.258 1 92.94 62 HIS B N 1
ATOM 4289 C CA . HIS B 1 62 ? -18.812 -4.773 15.242 1 92.94 62 HIS B CA 1
ATOM 4290 C C . HIS B 1 62 ? -18.422 -5.348 16.594 1 92.94 62 HIS B C 1
ATOM 4292 O O . HIS B 1 62 ? -19.094 -6.23 17.125 1 92.94 62 HIS B O 1
ATOM 4298 N N . LEU B 1 63 ? -17.375 -4.875 17.156 1 93.69 63 LEU B N 1
ATOM 4299 C CA . LEU B 1 63 ? -16.875 -5.371 18.422 1 93.69 63 LEU B CA 1
ATOM 4300 C C . LEU B 1 63 ? -17.844 -5.031 19.562 1 93.69 63 LEU B C 1
ATOM 4302 O O . LEU B 1 63 ? -17.969 -5.793 20.516 1 93.69 63 LEU B O 1
ATOM 4306 N N . PHE B 1 64 ? -18.469 -3.875 19.391 1 94.5 64 PHE B N 1
ATOM 4307 C CA . PHE B 1 64 ? -19.438 -3.465 20.406 1 94.5 64 PHE B CA 1
ATOM 4308 C C . PHE B 1 64 ? -20.594 -4.445 20.484 1 94.5 64 PHE B C 1
ATOM 4310 O O . PHE B 1 64 ? -21.141 -4.695 21.562 1 94.5 64 PHE B O 1
ATOM 4317 N N . LYS B 1 65 ? -20.922 -4.996 19.297 1 92.88 65 LYS B N 1
ATOM 4318 C CA . LYS B 1 65 ? -22.016 -5.969 19.219 1 92.88 65 LYS B CA 1
ATOM 4319 C C . LYS B 1 65 ? -21.531 -7.367 19.594 1 92.88 65 LYS B C 1
ATOM 4321 O O . LYS B 1 65 ? -22.203 -8.086 20.328 1 92.88 65 LYS B O 1
ATOM 4326 N N . GLU B 1 66 ? -20.359 -7.715 19.047 1 88.56 66 GLU B N 1
ATOM 4327 C CA . GLU B 1 66 ? -19.781 -9.039 19.281 1 88.56 66 GLU B CA 1
ATOM 4328 C C . GLU B 1 66 ? -18.797 -9.008 20.453 1 88.56 66 GLU B C 1
ATOM 4330 O O . GLU B 1 66 ? -17.594 -8.781 20.266 1 88.56 66 GLU B O 1
ATOM 4335 N N . LYS B 1 67 ? -19.094 -9.453 21.609 1 84.25 67 LYS B N 1
ATOM 4336 C CA . LYS B 1 67 ? -18.344 -9.227 22.844 1 84.25 67 LYS B CA 1
ATOM 4337 C C . LYS B 1 67 ? -17.141 -10.148 22.953 1 84.25 67 LYS B C 1
ATOM 4339 O O . LYS B 1 67 ? -16.188 -9.852 23.672 1 84.25 67 LYS B O 1
ATOM 4344 N N . ASN B 1 68 ? -17.031 -11.156 22.219 1 83.81 68 ASN B N 1
ATOM 4345 C CA . ASN B 1 68 ? -15.969 -12.133 22.406 1 83.81 68 ASN B CA 1
ATOM 4346 C C . ASN B 1 68 ? -14.953 -12.078 21.266 1 83.81 68 ASN B C 1
ATOM 4348 O O . ASN B 1 68 ? -14.133 -12.992 21.109 1 83.81 68 ASN B O 1
ATOM 4352 N N . GLU B 1 69 ? -14.961 -10.984 20.531 1 88.75 69 GLU B N 1
ATOM 4353 C CA . GLU B 1 69 ? -14.055 -10.898 19.391 1 88.75 69 GLU B CA 1
ATOM 4354 C C . GLU B 1 69 ? -13.055 -9.758 19.562 1 88.75 69 GLU B C 1
ATOM 4356 O O . GLU B 1 69 ? -13.289 -8.836 20.344 1 88.75 69 GLU B O 1
ATOM 4361 N N . GLU B 1 70 ? -11.898 -9.922 19.047 1 91.81 70 GLU B N 1
ATOM 4362 C CA . GLU B 1 70 ? -10.898 -8.867 18.922 1 91.81 70 GLU B CA 1
ATOM 4363 C C . GLU B 1 70 ? -10.641 -8.508 17.469 1 91.81 70 GLU B C 1
ATOM 4365 O O . GLU B 1 70 ? -10.914 -9.305 16.562 1 91.81 70 GLU B O 1
ATOM 4370 N N . HIS B 1 71 ? -10.281 -7.309 17.281 1 91.81 71 HIS B N 1
ATOM 4371 C CA . HIS B 1 71 ? -9.977 -6.836 15.938 1 91.81 71 HIS B CA 1
ATOM 4372 C C . HIS B 1 71 ? -8.539 -6.348 15.836 1 91.81 71 HIS B C 1
ATOM 4374 O O . HIS B 1 71 ? -8.109 -5.504 16.625 1 91.81 71 HIS B O 1
ATOM 4380 N N . PHE B 1 72 ? -7.805 -6.926 14.867 1 92.06 72 PHE B N 1
ATOM 4381 C CA . PHE B 1 72 ? -6.445 -6.469 14.617 1 92.06 72 PHE B CA 1
ATOM 4382 C C . PHE B 1 72 ? -6.445 -5.164 13.836 1 92.06 72 PHE B C 1
ATOM 4384 O O . PHE B 1 72 ? -6.879 -5.129 12.68 1 92.06 72 PHE B O 1
ATOM 4391 N N . LEU B 1 73 ? -5.918 -4.145 14.422 1 91.94 73 LEU B N 1
ATOM 4392 C CA . LEU B 1 73 ? -5.945 -2.832 13.789 1 91.94 73 LEU B CA 1
ATOM 4393 C C . LEU B 1 73 ? -4.695 -2.613 12.938 1 91.94 73 LEU B C 1
ATOM 4395 O O . LEU B 1 73 ? -4.711 -1.813 12 1 91.94 73 LEU B O 1
ATOM 4399 N N . GLY B 1 74 ? -3.6 -3.27 13.297 1 91.44 74 GLY B N 1
ATOM 4400 C CA . GLY B 1 74 ? -2.367 -3.121 12.539 1 91.44 74 GLY B CA 1
ATOM 4401 C C . GLY B 1 74 ? -1.144 -2.959 13.422 1 91.44 74 GLY B C 1
ATOM 4402 O O . GLY B 1 74 ? -1.19 -3.256 14.617 1 91.44 74 GLY B O 1
ATOM 4403 N N . THR B 1 75 ? -0.062 -2.562 12.82 1 91.88 75 THR B N 1
ATOM 4404 C CA . THR B 1 75 ? 1.197 -2.404 13.539 1 91.88 75 THR B CA 1
ATOM 4405 C C . THR B 1 75 ? 1.548 -0.927 13.695 1 91.88 75 THR B C 1
ATOM 4407 O O . THR B 1 75 ? 1.029 -0.08 12.969 1 91.88 75 THR B O 1
ATOM 4410 N N . LEU B 1 76 ? 2.309 -0.604 14.719 1 94.38 76 LEU B N 1
ATOM 4411 C CA . LEU B 1 76 ? 2.947 0.683 14.961 1 94.38 76 LEU B CA 1
ATOM 4412 C C . LEU B 1 76 ? 4.457 0.521 15.117 1 94.38 76 LEU B C 1
ATOM 4414 O O . LEU B 1 76 ? 4.914 -0.284 15.93 1 94.38 76 LEU B O 1
ATOM 4418 N N . ILE B 1 77 ? 5.148 1.217 14.312 1 93.69 77 ILE B N 1
ATOM 4419 C CA . ILE B 1 77 ? 6.602 1.184 14.461 1 93.69 77 ILE B CA 1
ATOM 4420 C C . ILE B 1 77 ? 7.09 2.492 15.078 1 93.69 77 ILE B C 1
ATOM 4422 O O . ILE B 1 77 ? 6.855 3.57 14.531 1 93.69 77 ILE B O 1
ATOM 4426 N N . LEU B 1 78 ? 7.793 2.377 16.234 1 95 78 LEU B N 1
ATOM 4427 C CA . LEU B 1 78 ? 8.203 3.514 17.062 1 95 78 LEU B CA 1
ATOM 4428 C C . LEU B 1 78 ? 9.703 3.492 17.312 1 95 78 LEU B C 1
ATOM 4430 O O . LEU B 1 78 ? 10.258 2.463 17.703 1 95 78 LEU B O 1
ATOM 4434 N N . ILE B 1 79 ? 10.32 4.57 17.062 1 91.81 79 ILE B N 1
ATOM 4435 C CA . ILE B 1 79 ? 11.742 4.688 17.375 1 91.81 79 ILE B CA 1
ATOM 4436 C C . ILE B 1 79 ? 11.922 5.414 18.703 1 91.81 79 ILE B C 1
ATOM 4438 O O . ILE B 1 79 ? 11.352 6.488 18.906 1 91.81 79 ILE B O 1
ATOM 4442 N N . LEU B 1 80 ? 12.68 4.82 19.531 1 89.69 80 LEU B N 1
ATOM 4443 C CA . LEU B 1 80 ? 12.961 5.43 20.828 1 89.69 80 LEU B CA 1
ATOM 4444 C C . LEU B 1 80 ? 13.93 6.598 20.672 1 89.69 80 LEU B C 1
ATOM 4446 O O . LEU B 1 80 ? 15.016 6.441 20.109 1 89.69 80 LEU B O 1
ATOM 4450 N N . GLY B 1 81 ? 13.445 7.746 21.094 1 84.94 81 GLY B N 1
ATOM 4451 C CA . GLY B 1 81 ? 14.305 8.914 21.109 1 84.94 81 GLY B CA 1
ATOM 4452 C C . GLY B 1 81 ? 15.195 9 22.328 1 84.94 81 GLY B C 1
ATOM 4453 O O . GLY B 1 81 ? 15.438 7.988 23 1 84.94 81 GLY B O 1
ATOM 4454 N N . LYS B 1 82 ? 15.789 10.188 22.562 1 77.19 82 LYS B N 1
ATOM 4455 C CA . LYS B 1 82 ? 16.688 10.406 23.688 1 77.19 82 LYS B CA 1
ATOM 4456 C C . LYS B 1 82 ? 15.93 10.305 25.016 1 77.19 82 LYS B C 1
ATOM 4458 O O . LYS B 1 82 ? 14.766 10.711 25.094 1 77.19 82 LYS B O 1
ATOM 4463 N N . LYS B 1 83 ? 16.562 9.711 25.906 1 75.75 83 LYS B N 1
ATOM 4464 C CA . LYS B 1 83 ? 15.969 9.555 27.234 1 75.75 83 LYS B CA 1
ATOM 4465 C C . LYS B 1 83 ? 15.953 10.883 27.984 1 75.75 83 LYS B C 1
ATOM 4467 O O . LYS B 1 83 ? 17.016 11.438 28.281 1 75.75 83 LYS B O 1
ATOM 4472 N N . GLU B 1 84 ? 14.812 11.477 28.094 1 81.56 84 GLU B N 1
ATOM 4473 C CA . GLU B 1 84 ? 14.57 12.664 28.906 1 81.56 84 GLU B CA 1
ATOM 4474 C C . GLU B 1 84 ? 13.422 12.453 29.891 1 81.56 84 GLU B C 1
ATOM 4476 O O . GLU B 1 84 ? 13.078 11.312 30.203 1 81.56 84 GLU B O 1
ATOM 4481 N N . GLU B 1 85 ? 13.023 13.516 30.594 1 81.69 85 GLU B N 1
ATOM 4482 C CA . GLU B 1 85 ? 11.875 13.391 31.484 1 81.69 85 GLU B CA 1
ATOM 4483 C C . GLU B 1 85 ? 10.688 12.742 30.781 1 81.69 85 GLU B C 1
ATOM 4485 O O . GLU B 1 85 ? 10.031 11.867 31.344 1 81.69 85 GLU B O 1
ATOM 4490 N N . ILE B 1 86 ? 10.523 13.141 29.641 1 87.06 86 ILE B N 1
ATOM 4491 C CA . ILE B 1 86 ? 9.539 12.531 28.75 1 87.06 86 ILE B CA 1
ATOM 4492 C C . ILE B 1 86 ? 10.258 11.812 27.609 1 87.06 86 ILE B C 1
ATOM 4494 O O . ILE B 1 86 ? 11.078 12.414 26.906 1 87.06 86 ILE B O 1
ATOM 4498 N N . GLN B 1 87 ? 10.055 10.539 27.578 1 89.81 87 GLN B N 1
ATOM 4499 C CA . GLN B 1 87 ? 10.664 9.75 26.516 1 89.81 87 GLN B CA 1
ATOM 4500 C C . GLN B 1 87 ? 9.914 9.93 25.203 1 89.81 87 GLN B C 1
ATOM 4502 O O . GLN B 1 87 ? 8.711 9.672 25.125 1 89.81 87 GLN B O 1
ATOM 4507 N N . GLU B 1 88 ? 10.633 10.359 24.234 1 89.56 88 GLU B N 1
ATOM 4508 C CA . GLU B 1 88 ? 10.008 10.539 22.922 1 89.56 88 GLU B CA 1
ATOM 4509 C C . GLU B 1 88 ? 9.992 9.227 22.156 1 89.56 88 GLU B C 1
ATOM 4511 O O . GLU B 1 88 ? 10.961 8.469 22.172 1 89.56 88 GLU B O 1
ATOM 4516 N N . LEU B 1 89 ? 8.844 8.938 21.562 1 92.69 89 LEU B N 1
ATOM 4517 C CA . LEU B 1 89 ? 8.672 7.852 20.594 1 92.69 89 LEU B CA 1
ATOM 4518 C C . LEU B 1 89 ? 8.328 8.398 19.219 1 92.69 89 LEU B C 1
ATOM 4520 O O . LEU B 1 89 ? 7.227 8.922 19 1 92.69 89 LEU B O 1
ATOM 4524 N N . PHE B 1 90 ? 9.25 8.281 18.328 1 90.44 90 PHE B N 1
ATOM 4525 C CA . PHE B 1 90 ? 9.023 8.773 16.969 1 90.44 90 PHE B CA 1
ATOM 4526 C C . PHE B 1 90 ? 8.219 7.766 16.156 1 90.44 90 PHE B C 1
ATOM 4528 O O . PHE B 1 90 ? 8.633 6.613 16 1 90.44 90 PHE B O 1
ATOM 4535 N N . VAL B 1 91 ? 7.09 8.211 15.656 1 92.44 91 VAL B N 1
ATOM 4536 C CA . VAL B 1 91 ? 6.207 7.336 14.898 1 92.44 91 VAL B CA 1
ATOM 4537 C C . VAL B 1 91 ? 6.672 7.27 13.445 1 92.44 91 VAL B C 1
ATOM 4539 O O . VAL B 1 91 ? 6.555 8.242 12.703 1 92.44 91 VAL B O 1
ATOM 4542 N N . ILE B 1 92 ? 7.09 6.082 13.055 1 88.31 92 ILE B N 1
ATOM 4543 C CA . ILE B 1 92 ? 7.625 5.949 11.703 1 88.31 92 ILE B CA 1
ATOM 4544 C C . ILE B 1 92 ? 6.621 5.219 10.812 1 88.31 92 ILE B C 1
ATOM 4546 O O . ILE B 1 92 ? 6.691 5.305 9.586 1 88.31 92 ILE B O 1
ATOM 4550 N N . ASP B 1 93 ? 5.742 4.484 11.438 1 88.38 93 ASP B N 1
ATOM 4551 C CA . ASP B 1 93 ? 4.629 3.82 10.766 1 88.38 93 ASP B CA 1
ATOM 4552 C C . ASP B 1 93 ? 3.4 3.764 11.672 1 88.38 93 ASP B C 1
ATOM 4554 O O . ASP B 1 93 ? 3.529 3.635 12.891 1 88.38 93 ASP B O 1
ATOM 4558 N N . GLY B 1 94 ? 2.23 3.883 11.039 1 90.62 94 GLY B N 1
ATOM 4559 C CA . GLY B 1 94 ? 0.993 3.775 11.789 1 90.62 94 GLY B CA 1
ATOM 4560 C C . GLY B 1 94 ? 0.475 5.113 12.281 1 90.62 94 GLY B C 1
ATOM 4561 O O . GLY B 1 94 ? -0.436 5.168 13.109 1 90.62 94 GLY B O 1
ATOM 4562 N N . GLN B 1 95 ? 1.021 6.207 11.758 1 90.56 95 GLN B N 1
ATOM 4563 C CA . GLN B 1 95 ? 0.627 7.527 12.234 1 90.56 95 GLN B CA 1
ATOM 4564 C C . GLN B 1 95 ? -0.857 7.781 11.992 1 90.56 95 GLN B C 1
ATOM 4566 O O . GLN B 1 95 ? -1.532 8.391 12.82 1 90.56 95 GLN B O 1
ATOM 4571 N N . GLN B 1 96 ? -1.339 7.312 10.867 1 90.62 96 GLN B N 1
ATOM 4572 C CA . GLN B 1 96 ? -2.75 7.539 10.562 1 90.62 96 GLN B CA 1
ATOM 4573 C C . GLN B 1 96 ? -3.646 6.816 11.562 1 90.62 96 GLN B C 1
ATOM 4575 O O . GLN B 1 96 ? -4.613 7.391 12.07 1 90.62 96 GLN B O 1
ATOM 4580 N N . ARG B 1 97 ? -3.232 5.605 11.914 1 91.75 97 ARG B N 1
ATOM 4581 C CA . ARG B 1 97 ? -3.986 4.809 12.883 1 91.75 97 ARG B CA 1
ATOM 4582 C C . ARG B 1 97 ? -3.936 5.438 14.266 1 91.75 97 ARG B C 1
ATOM 4584 O O . ARG B 1 97 ? -4.949 5.496 14.969 1 91.75 97 ARG B O 1
ATOM 4591 N N . LEU B 1 98 ? -2.812 5.84 14.609 1 94.12 98 LEU B N 1
ATOM 4592 C CA . LEU B 1 98 ? -2.613 6.438 15.93 1 94.12 98 LEU B CA 1
ATOM 4593 C C . LEU B 1 98 ? -3.412 7.73 16.062 1 94.12 98 LEU B C 1
ATOM 4595 O O . LEU B 1 98 ? -4.137 7.914 17.047 1 94.12 98 LEU B O 1
ATOM 4599 N N . THR B 1 99 ? -3.295 8.586 15.102 1 93.12 99 THR B N 1
ATOM 4600 C CA . THR B 1 99 ? -4.02 9.852 15.109 1 93.12 99 THR B CA 1
ATOM 4601 C C . THR B 1 99 ? -5.523 9.617 15.141 1 93.12 99 THR B C 1
ATOM 4603 O O . THR B 1 99 ? -6.25 10.273 15.891 1 93.12 99 THR B O 1
ATOM 4606 N N . THR B 1 100 ? -5.957 8.68 14.312 1 94.69 100 THR B N 1
ATOM 4607 C CA . THR B 1 100 ? -7.379 8.352 14.281 1 94.69 100 THR B CA 1
ATOM 4608 C C . THR B 1 100 ? -7.863 7.887 15.648 1 94.69 100 THR B C 1
ATOM 4610 O O . THR B 1 100 ? -8.953 8.258 16.078 1 94.69 100 THR B O 1
ATOM 4613 N N . THR B 1 101 ? -7.078 7.062 16.281 1 96.38 101 THR B N 1
ATOM 4614 C CA . THR B 1 101 ? -7.398 6.59 17.625 1 96.38 101 THR B CA 1
ATOM 4615 C C . THR B 1 101 ? -7.59 7.766 18.578 1 96.38 101 THR B C 1
ATOM 4617 O O . THR B 1 101 ? -8.578 7.82 19.312 1 96.38 101 THR B O 1
ATOM 4620 N N . PHE B 1 102 ? -6.719 8.711 18.578 1 95.25 102 PHE B N 1
ATOM 4621 C CA . PHE B 1 102 ? -6.82 9.883 19.438 1 95.25 102 PHE B CA 1
ATOM 4622 C C . PHE B 1 102 ? -8.062 10.695 19.094 1 95.25 102 PHE B C 1
ATOM 4624 O O . PHE B 1 102 ? -8.766 11.172 19.984 1 95.25 102 PHE B O 1
ATOM 4631 N N . LEU B 1 103 ? -8.297 10.883 17.812 1 95.25 103 LEU B N 1
ATOM 4632 C CA . LEU B 1 103 ? -9.477 11.641 17.391 1 95.25 103 LEU B CA 1
ATOM 4633 C C . LEU B 1 103 ? -10.75 11.008 17.922 1 95.25 103 LEU B C 1
ATOM 4635 O O . LEU B 1 103 ? -11.664 11.711 18.359 1 95.25 103 LEU B O 1
ATOM 4639 N N . ALA B 1 104 ? -10.828 9.68 17.875 1 96.88 104 ALA B N 1
ATOM 4640 C CA . ALA B 1 104 ? -11.984 8.977 18.422 1 96.88 104 ALA B CA 1
ATOM 4641 C C . ALA B 1 104 ? -12.133 9.25 19.922 1 96.88 104 ALA B C 1
ATOM 4643 O O . ALA B 1 104 ? -13.242 9.539 20.391 1 96.88 104 ALA B O 1
ATOM 4644 N N . PHE B 1 105 ? -11.062 9.195 20.672 1 96.19 105 PHE B N 1
ATOM 4645 C CA . PHE B 1 105 ? -11.109 9.414 22.125 1 96.19 105 PHE B CA 1
ATOM 4646 C C . PHE B 1 105 ? -11.422 10.867 22.438 1 96.19 105 PHE B C 1
ATOM 4648 O O . PHE B 1 105 ? -12.133 11.156 23.406 1 96.19 105 PHE B O 1
ATOM 4655 N N . PHE B 1 106 ? -10.898 11.82 21.641 1 94.88 106 PHE B N 1
ATOM 4656 C CA . PHE B 1 106 ? -11.242 13.227 21.828 1 94.88 106 PHE B CA 1
ATOM 4657 C C . PHE B 1 106 ? -12.727 13.461 21.578 1 94.88 106 PHE B C 1
ATOM 4659 O O . PHE B 1 106 ? -13.359 14.25 22.281 1 94.88 106 PHE B O 1
ATOM 4666 N N . ALA B 1 107 ? -13.227 12.789 20.562 1 95.19 107 ALA B N 1
ATOM 4667 C CA . ALA B 1 107 ? -14.656 12.883 20.281 1 95.19 107 ALA B CA 1
ATOM 4668 C C . ALA B 1 107 ? -15.477 12.414 21.484 1 95.19 107 ALA B C 1
ATOM 4670 O O . ALA B 1 107 ? -16.453 13.062 21.859 1 95.19 107 ALA B O 1
ATOM 4671 N N . ILE B 1 108 ? -15.078 11.328 22.078 1 94.12 108 ILE B N 1
ATOM 4672 C CA . ILE B 1 108 ? -15.766 10.789 23.25 1 94.12 108 ILE B CA 1
ATOM 4673 C C . ILE B 1 108 ? -15.727 11.805 24.391 1 94.12 108 ILE B C 1
ATOM 4675 O O . ILE B 1 108 ? -16.75 12.086 25.016 1 94.12 108 ILE B O 1
ATOM 4679 N N . ARG B 1 109 ? -14.617 12.32 24.641 1 92.75 109 ARG B N 1
ATOM 4680 C CA . ARG B 1 109 ? -14.461 13.312 25.688 1 92.75 109 ARG B CA 1
ATOM 4681 C C . ARG B 1 109 ? -15.383 14.508 25.469 1 92.75 109 ARG B C 1
ATOM 4683 O O . ARG B 1 109 ? -16.078 14.945 26.391 1 92.75 109 ARG B O 1
ATOM 4690 N N . ASN B 1 110 ? -15.383 15 24.297 1 90.81 110 ASN B N 1
ATOM 4691 C CA . ASN B 1 110 ? -16.172 16.188 24 1 90.81 110 ASN B CA 1
ATOM 4692 C C . ASN B 1 110 ? -17.672 15.898 24.094 1 90.81 110 ASN B C 1
ATOM 4694 O O . ASN B 1 110 ? -18.453 16.75 24.531 1 90.81 110 ASN B O 1
ATOM 4698 N N . LEU B 1 111 ? -18.031 14.727 23.641 1 91.19 111 LEU B N 1
ATOM 4699 C CA . LEU B 1 111 ? -19.422 14.312 23.75 1 91.19 111 LEU B CA 1
ATOM 4700 C C . LEU B 1 111 ? -19.844 14.234 25.219 1 91.19 111 LEU B C 1
ATOM 4702 O O . LEU B 1 111 ? -20.969 14.617 25.562 1 91.19 111 LEU B O 1
ATOM 4706 N N . LEU B 1 112 ? -19 13.758 26.031 1 89.81 112 LEU B N 1
ATOM 4707 C CA . LEU B 1 112 ? -19.281 13.664 27.453 1 89.81 112 LEU B CA 1
ATOM 4708 C C . LEU B 1 112 ? -19.406 15.055 28.062 1 89.81 112 LEU B C 1
ATOM 4710 O O . LEU B 1 112 ? -20.281 15.289 28.906 1 89.81 112 LEU B O 1
ATOM 4714 N N . ASN B 1 113 ? -18.594 15.93 27.609 1 87.38 113 ASN B N 1
ATOM 4715 C CA . ASN B 1 113 ? -18.641 17.297 28.094 1 87.38 113 ASN B CA 1
ATOM 4716 C C . ASN B 1 113 ? -19.922 18 27.688 1 87.38 113 ASN B C 1
ATOM 4718 O O . ASN B 1 113 ? -20.422 18.875 28.406 1 87.38 113 ASN B O 1
ATOM 4722 N N . GLU B 1 114 ? -20.344 17.641 26.547 1 84.44 114 GLU B N 1
ATOM 4723 C CA . GLU B 1 114 ? -21.531 18.297 26 1 84.44 114 GLU B CA 1
ATOM 4724 C C . GLU B 1 114 ? -22.812 17.672 26.562 1 84.44 114 GLU B C 1
ATOM 4726 O O . GLU B 1 114 ? -23.891 18.266 26.453 1 84.44 114 GLU B O 1
ATOM 4731 N N . ASN B 1 115 ? -22.688 16.469 27.109 1 83.31 115 ASN B N 1
ATOM 4732 C CA . ASN B 1 115 ? -23.859 15.781 27.625 1 83.31 115 ASN B CA 1
ATOM 4733 C C . ASN B 1 115 ? -24.188 16.219 29.047 1 83.31 115 ASN B C 1
ATOM 4735 O O . ASN B 1 115 ? -23.594 15.727 30.016 1 83.31 115 ASN B O 1
ATOM 4739 N N . ALA B 1 116 ? -25.141 17 29.234 1 74.75 116 ALA B N 1
ATOM 4740 C CA . ALA B 1 116 ? -25.531 17.594 30.516 1 74.75 116 ALA B CA 1
ATOM 4741 C C . ALA B 1 116 ? -26.188 16.547 31.422 1 74.75 116 ALA B C 1
ATOM 4743 O O . ALA B 1 116 ? -26.266 16.734 32.625 1 74.75 116 ALA B O 1
ATOM 4744 N N . ASN B 1 117 ? -26.578 15.414 30.859 1 80.12 117 ASN B N 1
ATOM 4745 C CA . ASN B 1 117 ? -27.328 14.43 31.625 1 80.12 117 ASN B CA 1
ATOM 4746 C C . ASN B 1 117 ? -26.422 13.453 32.344 1 80.12 117 ASN B C 1
ATOM 4748 O O . ASN B 1 117 ? -26.859 12.688 33.219 1 80.12 117 ASN B O 1
ATOM 4752 N N . VAL B 1 118 ? -25.172 13.484 32.062 1 80.69 118 VAL B N 1
ATOM 4753 C CA . VAL B 1 118 ? -24.25 12.555 32.719 1 80.69 118 VAL B CA 1
ATOM 4754 C C . VAL B 1 118 ? -23.922 13.039 34.125 1 80.69 118 VAL B C 1
ATOM 4756 O O . VAL B 1 118 ? -23.578 14.211 34.312 1 80.69 118 VAL B O 1
ATOM 4759 N N . GLU B 1 119 ? -24.031 12.141 35.062 1 85 119 GLU B N 1
ATOM 4760 C CA . GLU B 1 119 ? -23.734 12.477 36.438 1 85 119 GLU B CA 1
ATOM 4761 C C . GLU B 1 119 ? -22.297 12.961 36.594 1 85 119 GLU B C 1
ATOM 4763 O O . GLU B 1 119 ? -21.375 12.406 35.969 1 85 119 GLU B O 1
ATOM 4768 N N . LYS B 1 120 ? -22.109 13.883 37.438 1 85.94 120 LYS B N 1
ATOM 4769 C CA . LYS B 1 120 ? -20.828 14.539 37.625 1 85.94 120 LYS B CA 1
ATOM 4770 C C . LYS B 1 120 ? -19.766 13.547 38.094 1 85.94 120 LYS B C 1
ATOM 4772 O O . LYS B 1 120 ? -18.625 13.594 37.625 1 85.94 120 LYS B O 1
ATOM 4777 N N . SER B 1 121 ? -20.188 12.68 38.969 1 87.56 121 SER B N 1
ATOM 4778 C CA . SER B 1 121 ? -19.25 11.695 39.469 1 87.56 121 SER B CA 1
ATOM 4779 C C . SER B 1 121 ? -18.781 10.727 38.375 1 87.56 121 SER B C 1
ATOM 4781 O O . SER B 1 121 ? -17.609 10.367 38.312 1 87.56 121 SER B O 1
ATOM 4783 N N . LEU B 1 122 ? -19.75 10.391 37.594 1 86.12 122 LEU B N 1
ATOM 4784 C CA . LEU B 1 122 ? -19.453 9.492 36.469 1 86.12 122 LEU B CA 1
ATOM 4785 C C . LEU B 1 122 ? -18.578 10.18 35.438 1 86.12 122 LEU B C 1
ATOM 4787 O O . LEU B 1 122 ? -17.609 9.586 34.938 1 86.12 122 LEU B O 1
ATOM 4791 N N . LEU B 1 123 ? -18.844 11.375 35.188 1 87.81 123 LEU B N 1
ATOM 4792 C CA . LEU B 1 123 ? -18.062 12.18 34.25 1 87.81 123 LEU B CA 1
ATOM 4793 C C . LEU B 1 123 ? -16.609 12.297 34.719 1 87.81 123 LEU B C 1
ATOM 4795 O O . LEU B 1 123 ? -15.695 12.148 33.906 1 87.81 123 LEU B O 1
ATOM 4799 N N . LYS B 1 124 ? -16.469 12.516 35.969 1 89.38 124 LYS B N 1
ATOM 4800 C CA . LYS B 1 124 ? -15.117 12.633 36.531 1 89.38 124 LYS B CA 1
ATOM 4801 C C . LYS B 1 124 ? -14.344 11.328 36.375 1 89.38 124 LYS B C 1
ATOM 4803 O O . LYS B 1 124 ? -13.156 11.344 36.031 1 89.38 124 LYS B O 1
ATOM 4808 N N . LYS B 1 125 ? -14.977 10.266 36.594 1 90.25 125 LYS B N 1
ATOM 4809 C CA . LYS B 1 125 ? -14.344 8.953 36.5 1 90.25 125 LYS B CA 1
ATOM 4810 C C . LYS B 1 125 ? -13.883 8.672 35.062 1 90.25 125 LYS B C 1
ATOM 4812 O O . LYS B 1 125 ? -12.75 8.242 34.844 1 90.25 125 LYS B O 1
ATOM 4817 N N . ILE B 1 126 ? -14.711 8.938 34.125 1 88.69 126 ILE B N 1
ATOM 4818 C CA . ILE B 1 126 ? -14.398 8.656 32.719 1 88.69 126 ILE B CA 1
ATOM 4819 C C . ILE B 1 126 ? -13.305 9.602 32.25 1 88.69 126 ILE B C 1
ATOM 4821 O O . ILE B 1 126 ? -12.414 9.195 31.484 1 88.69 126 ILE B O 1
ATOM 4825 N N . LYS B 1 127 ? -13.414 10.797 32.719 1 88.31 127 LYS B N 1
ATOM 4826 C CA . LYS B 1 127 ? -12.398 11.781 32.344 1 88.31 127 LYS B CA 1
ATOM 4827 C C . LYS B 1 127 ? -11.023 11.375 32.875 1 88.31 127 LYS B C 1
ATOM 4829 O O . LYS B 1 127 ? -10.016 11.602 32.219 1 88.31 127 LYS B O 1
ATOM 4834 N N . GLU B 1 128 ? -11.016 10.805 34.031 1 90.5 128 GLU B N 1
ATOM 4835 C CA . GLU B 1 128 ? -9.758 10.312 34.562 1 90.5 128 GLU B CA 1
ATOM 4836 C C . GLU B 1 128 ? -9.164 9.203 33.719 1 90.5 128 GLU B C 1
ATOM 4838 O O . GLU B 1 128 ? -7.957 9.172 33.469 1 90.5 128 GLU B O 1
ATOM 4843 N N . GLU B 1 129 ? -10.062 8.328 33.25 1 91.44 129 GLU B N 1
ATOM 4844 C CA . GLU B 1 129 ? -9.617 7.266 32.344 1 91.44 129 GLU B CA 1
ATOM 4845 C C . GLU B 1 129 ? -9.07 7.828 31.047 1 91.44 129 GLU B C 1
ATOM 4847 O O . GLU B 1 129 ? -8.023 7.387 30.562 1 91.44 129 GLU B O 1
ATOM 4852 N N . LEU B 1 130 ? -9.734 8.797 30.531 1 92.5 130 LEU B N 1
ATOM 4853 C CA . LEU B 1 130 ? -9.336 9.414 29.266 1 92.5 130 LEU B CA 1
ATOM 4854 C C . LEU B 1 130 ? -8.039 10.195 29.438 1 92.5 130 LEU B C 1
ATOM 4856 O O . LEU B 1 130 ? -7.203 10.227 28.531 1 92.5 130 LEU B O 1
ATOM 4860 N N . ASN B 1 131 ? -7.859 10.805 30.609 1 91.44 131 ASN B N 1
ATOM 4861 C CA . ASN B 1 131 ? -6.641 11.562 30.875 1 91.44 131 ASN B CA 1
ATOM 4862 C C . ASN B 1 131 ? -5.41 10.664 30.844 1 91.44 131 ASN B C 1
ATOM 4864 O O . ASN B 1 131 ? -4.336 11.086 30.406 1 91.44 131 ASN B O 1
ATOM 4868 N N . LYS B 1 132 ? -5.574 9.43 31.328 1 91.75 132 LYS B N 1
ATOM 4869 C CA . LYS B 1 132 ? -4.473 8.477 31.266 1 91.75 132 LYS B CA 1
ATOM 4870 C C . LYS B 1 132 ? -4.086 8.18 29.812 1 91.75 132 LYS B C 1
ATOM 4872 O O . LYS B 1 132 ? -2.934 7.84 29.531 1 91.75 132 LYS B O 1
ATOM 4877 N N . ILE B 1 133 ? -5.055 8.312 28.906 1 92.12 133 ILE B N 1
ATOM 4878 C CA . ILE B 1 133 ? -4.844 8.07 27.484 1 92.12 133 ILE B CA 1
ATOM 4879 C C . ILE B 1 133 ? -4.211 9.297 26.844 1 92.12 133 ILE B C 1
ATOM 4881 O O . ILE B 1 133 ? -3.281 9.18 26.031 1 92.12 133 ILE B O 1
ATOM 4885 N N . PHE B 1 134 ? -4.617 10.492 27.266 1 91 134 PHE B N 1
ATOM 4886 C CA . PHE B 1 134 ? -4.281 11.727 26.578 1 91 134 PHE B CA 1
ATOM 4887 C C . PHE B 1 134 ? -2.928 12.258 27.031 1 91 134 PHE B C 1
ATOM 4889 O O . PHE B 1 134 ? -2.203 12.875 26.25 1 91 134 PHE B O 1
ATOM 4896 N N . PHE B 1 135 ? -2.607 12.016 28.281 1 89.62 135 PHE B N 1
ATOM 4897 C CA . PHE B 1 135 ? -1.509 12.797 28.828 1 89.62 135 PHE B CA 1
ATOM 4898 C C . PHE B 1 135 ? -0.388 11.891 29.312 1 89.62 135 PHE B C 1
ATOM 4900 O O . PHE B 1 135 ? -0.647 10.789 29.828 1 89.62 135 PHE B O 1
ATOM 4907 N N . SER B 1 136 ? 0.839 12.344 29.078 1 83.12 136 SER B N 1
ATOM 4908 C CA . SER B 1 136 ? 2.055 11.609 29.406 1 83.12 136 SER B CA 1
ATOM 4909 C C . SER B 1 136 ? 2.334 11.648 30.906 1 83.12 136 SER B C 1
ATOM 4911 O O . SER B 1 136 ? 2.914 10.711 31.453 1 83.12 136 SER B O 1
ATOM 4913 N N . ASN B 1 137 ? 2.135 12.742 31.391 1 78.12 137 ASN B N 1
ATOM 4914 C CA . ASN B 1 137 ? 2.465 12.938 32.812 1 78.12 137 ASN B CA 1
ATOM 4915 C C . ASN B 1 137 ? 1.465 13.867 33.5 1 78.12 137 ASN B C 1
ATOM 4917 O O . ASN B 1 137 ? 0.453 14.242 32.906 1 78.12 137 ASN B O 1
ATOM 4921 N N . LYS B 1 138 ? 1.854 14.117 34.625 1 71.31 138 LYS B N 1
ATOM 4922 C CA . LYS B 1 138 ? 0.953 14.914 35.469 1 71.31 138 LYS B CA 1
ATOM 4923 C C . LYS B 1 138 ? 0.969 16.375 35.031 1 71.31 138 LYS B C 1
ATOM 4925 O O . LYS B 1 138 ? 0.07 17.141 35.406 1 71.31 138 LYS B O 1
ATOM 4930 N N . LYS B 1 139 ? 1.899 16.828 34.156 1 71.81 139 LYS B N 1
ATOM 4931 C CA . LYS B 1 139 ? 1.98 18.219 33.688 1 71.81 139 LYS B CA 1
ATOM 4932 C C . LYS B 1 139 ? 1.129 18.438 32.469 1 71.81 139 LYS B C 1
ATOM 4934 O O . LYS B 1 139 ? 1.289 19.438 31.75 1 71.81 139 LYS B O 1
ATOM 4939 N N . ASN B 1 140 ? 0.357 17.516 32.156 1 76.31 140 ASN B N 1
ATOM 4940 C CA . ASN B 1 140 ? -0.653 17.594 31.109 1 76.31 140 ASN B CA 1
ATOM 4941 C C . ASN B 1 140 ? -0.019 17.766 29.719 1 76.31 140 ASN B C 1
ATOM 4943 O O . ASN B 1 140 ? -0.491 18.562 28.922 1 76.31 140 ASN B O 1
ATOM 4947 N N . LEU B 1 141 ? 1.045 17.172 29.562 1 82.62 141 LEU B N 1
ATOM 4948 C CA . LEU B 1 141 ? 1.599 17.094 28.203 1 82.62 141 LEU B CA 1
ATOM 4949 C C . LEU B 1 141 ? 0.867 16.047 27.375 1 82.62 141 LEU B C 1
ATOM 4951 O O . LEU B 1 141 ? 0.77 14.891 27.781 1 82.62 141 LEU B O 1
ATOM 4955 N N . LEU B 1 142 ? 0.404 16.5 26.312 1 88.94 142 LEU B N 1
ATOM 4956 C CA . LEU B 1 142 ? -0.317 15.586 25.438 1 88.94 142 LEU B CA 1
ATOM 4957 C C . LEU B 1 142 ? 0.612 14.5 24.906 1 88.94 142 LEU B C 1
ATOM 4959 O O . LEU B 1 142 ? 1.744 14.781 24.5 1 88.94 142 LEU B O 1
ATOM 4963 N N . LYS B 1 143 ? 0.135 13.289 24.891 1 91.75 143 LYS B N 1
ATOM 4964 C CA . LYS B 1 143 ? 0.939 12.148 24.453 1 91.75 143 LYS B CA 1
ATOM 4965 C C . LYS B 1 143 ? 1.231 12.227 22.953 1 91.75 143 LYS B C 1
ATOM 4967 O O . LYS B 1 143 ? 2.273 11.758 22.5 1 91.75 143 LYS B O 1
ATOM 4972 N N . ILE B 1 144 ? 0.322 12.703 22.203 1 89.69 144 ILE B N 1
ATOM 4973 C CA . ILE B 1 144 ? 0.526 12.773 20.766 1 89.69 144 ILE B CA 1
ATOM 4974 C C . ILE B 1 144 ? 0.975 14.18 20.375 1 89.69 144 ILE B C 1
ATOM 4976 O O . ILE B 1 144 ? 0.373 15.172 20.797 1 89.69 144 ILE B O 1
ATOM 4980 N N . HIS B 1 145 ? 2.104 14.211 19.719 1 82.62 145 HIS B N 1
ATOM 4981 C CA . HIS B 1 145 ? 2.645 15.484 19.25 1 82.62 145 HIS B CA 1
ATOM 4982 C C . HIS B 1 145 ? 2.889 15.453 17.734 1 82.62 145 HIS B C 1
ATOM 4984 O O . HIS B 1 145 ? 3.945 15.016 17.281 1 82.62 145 HIS B O 1
ATOM 4990 N N . PRO B 1 146 ? 1.914 15.828 16.969 1 66.19 146 PRO B N 1
ATOM 4991 C CA . PRO B 1 146 ? 2.162 15.883 15.523 1 66.19 146 PRO B CA 1
ATOM 4992 C C . PRO B 1 146 ? 3.15 16.984 15.133 1 66.19 146 PRO B C 1
ATOM 4994 O O . PRO B 1 146 ? 3.184 18.031 15.766 1 66.19 146 PRO B O 1
ATOM 4997 N N . ALA B 1 147 ? 4.359 16.578 14.547 1 57.09 147 ALA B N 1
ATOM 4998 C CA . ALA B 1 147 ? 5.336 17.594 14.148 1 57.09 147 ALA B CA 1
ATOM 4999 C C . ALA B 1 147 ? 4.688 18.672 13.289 1 57.09 147 ALA B C 1
ATOM 5001 O O . ALA B 1 147 ? 5.129 19.812 13.281 1 57.09 147 ALA B O 1
ATOM 5002 N N . VAL B 1 148 ? 3.936 18.062 12.336 1 53.09 148 VAL B N 1
ATOM 5003 C CA . VAL B 1 148 ? 3.418 19.156 11.516 1 53.09 148 VAL B CA 1
ATOM 5004 C C . VAL B 1 148 ? 2.436 19.984 12.328 1 53.09 148 VAL B C 1
ATOM 5006 O O . VAL B 1 148 ? 1.349 19.531 12.68 1 53.09 148 VAL B O 1
ATOM 5009 N N . GLU B 1 149 ? 3.061 20.312 13.609 1 48.59 149 GLU B N 1
ATOM 5010 C CA . GLU B 1 149 ? 2.641 21.281 14.617 1 48.59 149 GLU B CA 1
ATOM 5011 C C . GLU B 1 149 ? 1.318 21.938 14.242 1 48.59 149 GLU B C 1
ATOM 5013 O O . GLU B 1 149 ? 0.475 22.188 15.102 1 48.59 149 GLU B O 1
ATOM 5018 N N . ARG B 1 150 ? 1.366 22.516 13.102 1 52.16 150 ARG B N 1
ATOM 5019 C CA . ARG B 1 150 ? 0.568 23.719 12.836 1 52.16 150 ARG B CA 1
ATOM 5020 C C . ARG B 1 150 ? -0.878 23.344 12.523 1 52.16 150 ARG B C 1
ATOM 5022 O O . ARG B 1 150 ? -1.631 24.156 11.984 1 52.16 150 ARG B O 1
ATOM 5029 N N . ASP B 1 151 ? -1.059 22.031 12.953 1 62.47 151 ASP B N 1
ATOM 5030 C CA . ASP B 1 151 ? -2.43 21.875 12.484 1 62.47 151 ASP B CA 1
ATOM 5031 C C . ASP B 1 151 ? -3.426 22.484 13.461 1 62.47 151 ASP B C 1
ATOM 5033 O O . ASP B 1 151 ? -3.662 21.938 14.539 1 62.47 151 ASP B O 1
ATOM 5037 N N . LYS B 1 152 ? -3.508 23.734 13.438 1 77.44 152 LYS B N 1
ATOM 5038 C CA . LYS B 1 152 ? -4.484 24.531 14.188 1 77.44 152 LYS B CA 1
ATOM 5039 C C . LYS B 1 152 ? -5.758 23.734 14.445 1 77.44 152 LYS B C 1
ATOM 5041 O O . LYS B 1 152 ? -6.352 23.828 15.516 1 77.44 152 LYS B O 1
ATOM 5046 N N . VAL B 1 153 ? -5.938 22.828 13.68 1 88.25 153 VAL B N 1
ATOM 5047 C CA . VAL B 1 153 ? -7.168 22.062 13.789 1 88.25 153 VAL B CA 1
ATOM 5048 C C . VAL B 1 153 ? -7.035 21.031 14.914 1 88.25 153 VAL B C 1
ATOM 5050 O O . VAL B 1 153 ? -7.922 20.906 15.758 1 88.25 153 VAL B O 1
ATOM 5053 N N . PHE B 1 154 ? -5.914 20.391 14.953 1 88.06 154 PHE B N 1
ATOM 5054 C CA . PHE B 1 154 ? -5.676 19.375 15.977 1 88.06 154 PHE B CA 1
ATOM 5055 C C . PHE B 1 154 ? -5.629 20.016 17.359 1 88.06 154 PHE B C 1
ATOM 5057 O O . PHE B 1 154 ? -6.199 19.469 18.312 1 88.06 154 PHE B O 1
ATOM 5064 N N . GLU B 1 155 ? -5.031 21.125 17.453 1 86.25 155 GLU B N 1
ATOM 5065 C CA . GLU B 1 155 ? -4.949 21.844 18.703 1 86.25 155 GLU B CA 1
ATOM 5066 C C . GLU B 1 155 ? -6.336 22.25 19.203 1 86.25 155 GLU B C 1
ATOM 5068 O O . GLU B 1 155 ? -6.629 22.141 20.406 1 86.25 155 GLU B O 1
ATOM 5073 N N . LYS B 1 156 ? -7.102 22.703 18.328 1 90.5 156 LYS B N 1
ATOM 5074 C CA . LYS B 1 156 ? -8.461 23.109 18.688 1 90.5 156 LYS B CA 1
ATOM 5075 C C . LYS B 1 156 ? -9.273 21.906 19.172 1 90.5 156 LYS B C 1
ATOM 5077 O O . LYS B 1 156 ? -10.039 22.031 20.125 1 90.5 156 LYS B O 1
ATOM 5082 N N . ILE B 1 157 ? -9.055 20.812 18.562 1 90.75 157 ILE B N 1
ATOM 5083 C CA . ILE B 1 157 ? -9.75 19.594 18.953 1 90.75 157 ILE B CA 1
ATOM 5084 C C . ILE B 1 157 ? -9.336 19.188 20.359 1 90.75 157 ILE B C 1
ATOM 5086 O O . ILE B 1 157 ? -10.18 18.844 21.188 1 90.75 157 ILE B O 1
ATOM 5090 N N . THR B 1 158 ? -8.062 19.312 20.625 1 87.56 158 THR B N 1
ATOM 5091 C CA . THR B 1 158 ? -7.523 18.891 21.922 1 87.56 158 THR B CA 1
ATOM 5092 C C . THR B 1 158 ? -8 19.828 23.031 1 87.56 158 THR B C 1
ATOM 5094 O O . THR B 1 158 ? -8.141 19.406 24.172 1 87.56 158 THR B O 1
ATOM 5097 N N . ARG B 1 159 ? -8.273 21.031 22.625 1 84.56 159 ARG B N 1
ATOM 5098 C CA . ARG B 1 159 ? -8.711 22.031 23.594 1 84.56 159 ARG B CA 1
ATOM 5099 C C . ARG B 1 159 ? -10.227 22.016 23.75 1 84.56 159 ARG B C 1
ATOM 5101 O O . ARG B 1 159 ? -10.805 22.922 24.359 1 84.56 159 ARG B O 1
ATOM 5108 N N . ASN B 1 160 ? -10.867 21.016 23.203 1 84.12 160 ASN B N 1
ATOM 5109 C CA . ASN B 1 160 ? -12.312 20.844 23.297 1 84.12 160 ASN B CA 1
ATOM 5110 C C . ASN B 1 160 ? -13.055 22 22.641 1 84.12 160 ASN B C 1
ATOM 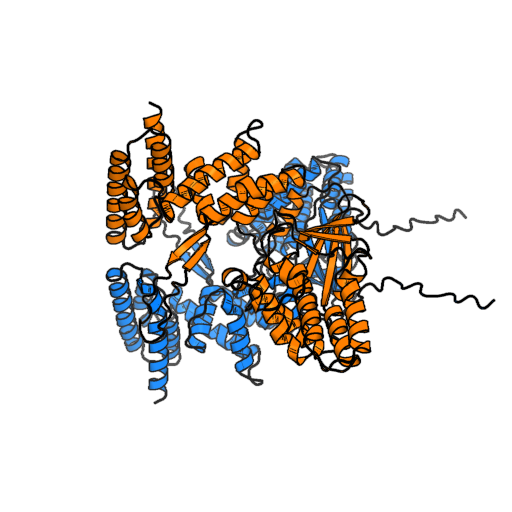5112 O O . ASN B 1 160 ? -14.031 22.5 23.203 1 84.12 160 ASN B O 1
ATOM 5116 N N . SER B 1 161 ? -12.57 22.438 21.562 1 83.62 161 SER B N 1
ATOM 5117 C CA . SER B 1 161 ? -13.219 23.516 20.828 1 83.62 161 SER B CA 1
ATOM 5118 C C . SER B 1 161 ? -14.523 23.047 20.188 1 83.62 161 SER B C 1
ATOM 5120 O O . SER B 1 161 ? -14.672 21.859 19.875 1 83.62 161 SER B O 1
ATOM 5122 N N . LYS B 1 162 ? -15.406 24.016 20.047 1 85.12 162 LYS B N 1
ATOM 5123 C CA . LYS B 1 162 ? -16.688 23.734 19.391 1 85.12 162 LYS B CA 1
ATOM 5124 C C . LYS B 1 162 ? -16.562 23.859 17.875 1 85.12 162 LYS B C 1
ATOM 5126 O O . LYS B 1 162 ? -15.562 24.391 17.359 1 85.12 162 LYS B O 1
ATOM 5131 N N . LYS B 1 163 ? -17.562 23.297 17.203 1 86.75 163 LYS B N 1
ATOM 5132 C CA . LYS B 1 163 ? -17.562 23.297 15.734 1 86.75 163 LYS B CA 1
ATOM 5133 C C . LYS B 1 163 ? -17.438 24.719 15.203 1 86.75 163 LYS B C 1
ATOM 5135 O O . LYS B 1 163 ? -16.766 24.953 14.188 1 86.75 163 LYS B O 1
ATOM 5140 N N . GLU B 1 164 ? -17.984 25.672 15.898 1 87.62 164 GLU B N 1
ATOM 5141 C CA . GLU B 1 164 ? -18.016 27.078 15.484 1 87.62 164 GLU B CA 1
ATOM 5142 C C . GLU B 1 164 ? -16.641 27.719 15.586 1 87.62 164 GLU B C 1
ATOM 5144 O O . GLU B 1 164 ? -16.375 28.75 14.977 1 87.62 164 GLU B O 1
ATOM 5149 N N . ASP B 1 165 ? -15.836 27.109 16.359 1 90.06 165 ASP B N 1
ATOM 5150 C CA . ASP B 1 165 ? -14.5 27.656 16.594 1 90.06 165 ASP B CA 1
ATOM 5151 C C . ASP B 1 165 ? -13.586 27.375 15.398 1 90.06 165 ASP B C 1
ATOM 5153 O O . ASP B 1 165 ? -12.484 27.922 15.312 1 90.06 165 ASP B O 1
ATOM 5157 N N . PHE B 1 166 ? -14.023 26.547 14.445 1 91.25 166 PHE B N 1
ATOM 5158 C CA . PHE B 1 166 ? -13.242 26.188 13.266 1 91.25 166 PHE B CA 1
ATOM 5159 C C . PHE B 1 166 ? -13.664 27.031 12.062 1 91.25 166 PHE B C 1
ATOM 5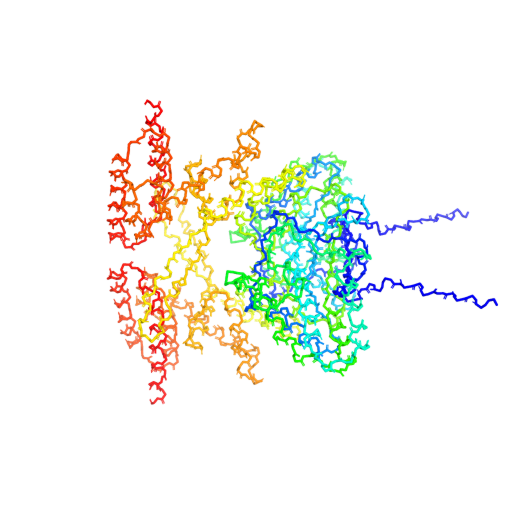161 O O . PHE B 1 166 ? -14.859 27.188 11.797 1 91.25 166 PHE B O 1
ATOM 5168 N N . ASN B 1 167 ? -12.711 27.562 11.383 1 89.62 167 ASN B N 1
ATOM 5169 C CA . ASN B 1 167 ? -13.039 28.344 10.188 1 89.62 167 ASN B CA 1
ATOM 5170 C C . ASN B 1 167 ? -13.32 27.438 8.992 1 89.62 167 ASN B C 1
ATOM 5172 O O . ASN B 1 167 ? -13.211 26.203 9.094 1 89.62 167 ASN B O 1
ATOM 5176 N N . SER B 1 168 ? -13.727 27.984 7.867 1 85.94 168 SER B N 1
ATOM 5177 C CA . SER B 1 168 ? -14.164 27.234 6.695 1 85.94 168 SER B CA 1
ATOM 5178 C C . SER B 1 168 ? -13.039 26.359 6.141 1 85.94 168 SER B C 1
ATOM 5180 O O . SER B 1 168 ? -13.266 25.219 5.73 1 85.94 168 SER B O 1
ATOM 5182 N N . ASP B 1 169 ? -11.867 26.828 6.172 1 82.75 169 ASP B N 1
ATOM 5183 C CA . ASP B 1 169 ? -10.719 26.094 5.66 1 82.75 169 ASP B CA 1
ATOM 5184 C C . ASP B 1 169 ? -10.375 24.906 6.57 1 82.75 169 ASP B C 1
ATOM 5186 O O . ASP B 1 169 ? -10.07 23.812 6.09 1 82.75 169 ASP B O 1
ATOM 5190 N N . GLU B 1 170 ? -10.469 25.188 7.828 1 86.94 170 GLU B N 1
ATOM 5191 C CA . GLU B 1 170 ? -10.164 24.156 8.812 1 86.94 170 GLU B CA 1
ATOM 5192 C C . GLU B 1 170 ? -11.164 23 8.727 1 86.94 170 GLU B C 1
ATOM 5194 O O . GLU B 1 170 ? -10.797 21.844 8.922 1 86.94 170 GLU B O 1
ATOM 5199 N N . LYS B 1 171 ? -12.406 23.344 8.391 1 90.69 171 LYS B N 1
ATOM 5200 C CA . LYS B 1 171 ? -13.477 22.344 8.336 1 90.69 171 LYS B CA 1
ATOM 5201 C C . LYS B 1 171 ? -13.305 21.438 7.125 1 90.69 171 LYS B C 1
ATOM 5203 O O . LYS B 1 171 ? -13.93 20.375 7.055 1 90.69 171 LYS B O 1
ATOM 5208 N N . THR B 1 172 ? -12.422 21.844 6.199 1 86.12 172 THR B N 1
ATOM 5209 C CA . THR B 1 172 ? -12.219 21.047 5 1 86.12 172 THR B CA 1
ATOM 5210 C C . THR B 1 172 ? -11.133 20 5.227 1 86.12 172 THR B C 1
ATOM 5212 O O . THR B 1 172 ? -10.969 19.078 4.418 1 86.12 172 THR B O 1
ATOM 5215 N N . THR B 1 173 ? -10.422 20.062 6.344 1 87 173 THR B N 1
ATOM 5216 C CA . THR B 1 173 ? -9.32 19.156 6.602 1 87 173 THR B CA 1
ATOM 5217 C C . THR B 1 173 ? -9.852 17.766 6.977 1 87 173 THR B C 1
ATOM 5219 O O . THR B 1 173 ? -10.914 17.641 7.594 1 87 173 THR B O 1
ATOM 5222 N N . ASN B 1 174 ? -9.078 16.719 6.621 1 89.69 174 ASN B N 1
ATOM 5223 C CA . ASN B 1 174 ? -9.477 15.352 6.945 1 89.69 174 ASN B CA 1
ATOM 5224 C C . ASN B 1 174 ? -9.516 15.125 8.453 1 89.69 174 ASN B C 1
ATOM 5226 O O . ASN B 1 174 ? -10.336 14.352 8.945 1 89.69 174 ASN B O 1
ATOM 5230 N N . ILE B 1 175 ? -8.719 15.859 9.188 1 91.94 175 ILE B N 1
ATOM 5231 C CA . ILE B 1 175 ? -8.664 15.727 10.633 1 91.94 175 ILE B CA 1
ATOM 5232 C C . ILE B 1 175 ? -9.984 16.188 11.25 1 91.94 175 ILE B C 1
ATOM 5234 O O . ILE B 1 175 ? -10.562 15.492 12.086 1 91.94 175 ILE B O 1
ATOM 5238 N N . PHE B 1 176 ? -10.398 17.344 10.805 1 93.38 176 PHE B N 1
ATOM 5239 C CA . PHE B 1 176 ? -11.656 17.875 11.305 1 93.38 176 PHE B CA 1
ATOM 5240 C C . PHE B 1 176 ? -12.82 16.969 10.938 1 93.38 176 PHE B C 1
ATOM 5242 O O . PHE B 1 176 ? -13.664 16.656 11.781 1 93.38 176 PHE B O 1
ATOM 5249 N N . LYS B 1 177 ? -12.82 16.594 9.711 1 94.69 177 LYS B N 1
ATOM 5250 C CA . LYS B 1 177 ? -13.906 15.742 9.219 1 94.69 177 LYS B CA 1
ATOM 5251 C C . LYS B 1 177 ? -13.969 14.43 9.984 1 94.69 177 LYS B C 1
ATOM 5253 O O . LYS B 1 177 ? -15.055 13.953 10.336 1 94.69 177 LYS B O 1
ATOM 5258 N N . ALA B 1 178 ? -12.82 13.812 10.219 1 95.62 178 ALA B N 1
ATOM 5259 C CA . ALA B 1 178 ? -12.781 12.562 10.977 1 95.62 178 ALA B CA 1
ATOM 5260 C C . ALA B 1 178 ? -13.289 12.773 12.398 1 95.62 178 ALA B C 1
ATOM 5262 O O . ALA B 1 178 ? -14.086 11.977 12.898 1 95.62 178 ALA B O 1
ATOM 5263 N N . TYR B 1 179 ? -12.844 13.852 13 1 95.44 179 TYR B N 1
ATOM 5264 C CA . TYR B 1 179 ? -13.273 14.195 14.352 1 95.44 179 TYR B CA 1
ATOM 5265 C C . TYR B 1 179 ? -14.789 14.352 14.422 1 95.44 179 TYR B C 1
ATOM 5267 O O . TYR B 1 179 ? -15.438 13.773 15.289 1 95.44 179 TYR B O 1
ATOM 5275 N N . GLU B 1 180 ? -15.305 15.086 13.508 1 96.06 180 GLU B N 1
ATOM 5276 C CA . GLU B 1 180 ? -16.75 15.32 13.469 1 96.06 180 GLU B CA 1
ATOM 5277 C C . GLU B 1 180 ? -17.5 14.023 13.18 1 96.06 180 GLU B C 1
ATOM 5279 O O . GLU B 1 180 ? -18.594 13.812 13.711 1 96.06 180 GLU B O 1
ATOM 5284 N N . TYR B 1 181 ? -16.938 13.281 12.32 1 97.25 181 TYR B N 1
ATOM 5285 C CA . TYR B 1 181 ? -17.531 11.992 12.016 1 97.25 181 TYR B CA 1
ATOM 5286 C C . TYR B 1 181 ? -17.641 11.125 13.266 1 97.25 181 TYR B C 1
ATOM 5288 O O . TYR B 1 181 ? -18.688 10.523 13.531 1 97.25 181 TYR B O 1
ATOM 5296 N N . PHE B 1 182 ? -16.625 11.023 14.023 1 97.5 182 PHE B N 1
ATOM 5297 C CA . PHE B 1 182 ? -16.641 10.227 15.242 1 97.5 182 PHE B CA 1
ATOM 5298 C C . PHE B 1 182 ? -17.641 10.789 16.25 1 97.5 182 PHE B C 1
ATOM 5300 O O . PHE B 1 182 ? -18.328 10.031 16.922 1 97.5 182 PHE B O 1
ATOM 5307 N N . LYS B 1 183 ? -17.688 12.117 16.344 1 95.5 183 LYS B N 1
ATOM 5308 C CA . LYS B 1 183 ? -18.672 12.727 17.25 1 95.5 183 LYS B CA 1
ATOM 5309 C C . LYS B 1 183 ? -20.094 12.297 16.875 1 95.5 183 LYS B C 1
ATOM 5311 O O . LYS B 1 183 ? -20.875 11.961 17.766 1 95.5 183 LYS B O 1
ATOM 5316 N N . LYS B 1 184 ? -20.297 12.305 15.602 1 96 184 LYS B N 1
ATOM 5317 C CA . LYS B 1 184 ? -21.625 11.945 15.117 1 96 184 LYS B CA 1
ATOM 5318 C C . LYS B 1 184 ? -21.938 10.477 15.367 1 96 184 LYS B C 1
ATOM 5320 O O . LYS B 1 184 ? -22.984 10.133 15.914 1 96 184 LYS B O 1
ATOM 5325 N N . GLU B 1 185 ? -21.016 9.609 14.992 1 96.19 185 GLU B N 1
ATOM 5326 C CA . GLU B 1 185 ? -21.25 8.172 15.039 1 96.19 185 GLU B CA 1
ATOM 5327 C C . GLU B 1 185 ? -21.266 7.664 16.484 1 96.19 185 GLU B C 1
ATOM 5329 O O . GLU B 1 185 ? -22 6.727 16.797 1 96.19 185 GLU B O 1
ATOM 5334 N N . LEU B 1 186 ? -20.516 8.289 17.391 1 95.88 186 LEU B N 1
ATOM 5335 C CA . LEU B 1 186 ? -20.359 7.785 18.766 1 95.88 186 LEU B CA 1
ATOM 5336 C C . LEU B 1 186 ? -21.406 8.398 19.688 1 95.88 186 LEU B C 1
ATOM 5338 O O . LEU B 1 186 ? -21.594 7.945 20.812 1 95.88 186 LEU B O 1
ATOM 5342 N N . LYS B 1 187 ? -22.109 9.406 19.234 1 93.69 187 LYS B N 1
ATOM 5343 C CA . LYS B 1 187 ? -23.094 10.125 20.047 1 93.69 187 LYS B CA 1
ATOM 5344 C C . LYS B 1 187 ? -24.125 9.172 20.641 1 93.69 187 LYS B C 1
ATOM 5346 O O . LYS B 1 187 ? -24.469 9.25 21.812 1 93.69 187 LYS B O 1
ATOM 5351 N N . GLY B 1 188 ? -24.547 8.227 19.844 1 90.5 188 GLY B N 1
ATOM 5352 C CA . GLY B 1 188 ? -25.578 7.305 20.25 1 90.5 188 GLY B CA 1
ATOM 5353 C C . GLY B 1 188 ? -25.125 6.309 21.297 1 90.5 188 GLY B C 1
ATOM 5354 O O . GLY B 1 188 ? -25.938 5.715 22 1 90.5 188 GLY B O 1
ATOM 5355 N N . TYR B 1 189 ? -23.875 6.16 21.406 1 91.62 189 TYR B N 1
ATOM 5356 C CA . TYR B 1 189 ? -23.328 5.191 22.359 1 91.62 189 TYR B CA 1
ATOM 5357 C C . TYR B 1 189 ? -23.156 5.82 23.734 1 91.62 189 TYR B C 1
ATOM 5359 O O . TYR B 1 189 ? -22.984 5.113 24.734 1 91.62 189 TYR B O 1
ATOM 5367 N N . ILE B 1 190 ? -23.078 7.141 23.766 1 89.06 190 ILE B N 1
ATOM 5368 C CA . ILE B 1 190 ? -22.859 7.852 25.031 1 89.06 190 ILE B CA 1
ATOM 5369 C C . ILE B 1 190 ? -24.172 7.922 25.812 1 89.06 190 ILE B C 1
ATOM 5371 O O . ILE B 1 190 ? -25.078 8.672 25.453 1 89.06 190 ILE B O 1
ATOM 5375 N N . LYS B 1 191 ? -24.25 7.074 26.812 1 82.56 191 LYS B N 1
ATOM 5376 C CA . LYS B 1 191 ? -25.406 7.02 27.688 1 82.56 191 LYS B CA 1
ATOM 5377 C C . LYS B 1 191 ? -25.047 7.43 29.109 1 82.56 191 LYS B C 1
ATOM 5379 O O . LYS B 1 191 ? -23.859 7.523 29.453 1 82.56 191 LYS B O 1
ATOM 5384 N N . ASN B 1 192 ? -26.094 7.73 29.844 1 81.19 192 ASN B N 1
ATOM 5385 C CA . ASN B 1 192 ? -25.875 8.133 31.234 1 81.19 192 ASN B CA 1
ATOM 5386 C C . ASN B 1 192 ? -25.781 6.926 32.156 1 81.19 192 ASN B C 1
ATOM 5388 O O . ASN B 1 192 ? -26.562 6.801 33.094 1 81.19 192 ASN B O 1
ATOM 5392 N N . ASN B 1 193 ? -25.016 6 31.734 1 86.19 193 ASN B N 1
ATOM 5393 C CA . ASN B 1 193 ? -24.766 4.766 32.469 1 86.19 193 ASN B CA 1
ATOM 5394 C C . ASN B 1 193 ? -23.297 4.387 32.438 1 86.19 193 ASN B C 1
ATOM 5396 O O . ASN B 1 193 ? -22.688 4.316 31.391 1 86.19 193 ASN B O 1
ATOM 5400 N N . GLU B 1 194 ? -22.766 4.184 33.656 1 84.69 194 GLU B N 1
ATOM 5401 C CA . GLU B 1 194 ? -21.344 3.887 33.812 1 84.69 194 GLU B CA 1
ATOM 5402 C C . GLU B 1 194 ? -20.953 2.65 33 1 84.69 194 GLU B C 1
ATOM 5404 O O . GLU B 1 194 ? -19.922 2.646 32.344 1 84.69 194 GLU B O 1
ATOM 5409 N N . GLU B 1 195 ? -21.781 1.654 33.094 1 88.75 195 GLU B N 1
ATOM 5410 C CA . GLU B 1 195 ? -21.469 0.393 32.438 1 88.75 195 GLU B CA 1
ATOM 5411 C C . GLU B 1 195 ? -21.391 0.577 30.906 1 88.75 195 GLU B C 1
ATOM 5413 O O . GLU B 1 195 ? -20.5 0.013 30.266 1 88.75 195 GLU B O 1
ATOM 5418 N N . GLU B 1 196 ? -22.219 1.372 30.422 1 86.75 196 GLU B N 1
ATOM 5419 C CA . GLU B 1 196 ? -22.25 1.595 28.984 1 86.75 196 GLU B CA 1
ATOM 5420 C C . GLU B 1 196 ? -21.047 2.42 28.531 1 86.75 196 GLU B C 1
ATOM 5422 O O . GLU B 1 196 ? -20.484 2.168 27.453 1 86.75 196 GLU B O 1
ATOM 5427 N N . LEU B 1 197 ? -20.734 3.373 29.359 1 88.38 197 LEU B N 1
ATOM 5428 C CA . LEU B 1 197 ? -19.594 4.215 29.016 1 88.38 197 LEU B CA 1
ATOM 5429 C C . LEU B 1 197 ? -18.297 3.422 29.094 1 88.38 197 LEU B C 1
ATOM 5431 O O . LEU B 1 197 ? -17.438 3.547 28.219 1 88.38 197 LEU B O 1
ATOM 5435 N N . MET B 1 198 ? -18.188 2.584 30.141 1 90.75 198 MET B N 1
ATOM 5436 C CA . MET B 1 198 ? -17 1.743 30.281 1 90.75 198 MET B CA 1
ATOM 5437 C C . MET B 1 198 ? -16.938 0.697 29.172 1 90.75 198 MET B C 1
ATOM 5439 O O . MET B 1 198 ? -15.852 0.305 28.75 1 90.75 198 MET B O 1
ATOM 5443 N N . LYS B 1 199 ? -18.094 0.322 28.719 1 93.5 199 LYS B N 1
ATOM 5444 C CA . LYS B 1 199 ? -18.172 -0.632 27.609 1 93.5 199 LYS B CA 1
ATOM 5445 C C . LYS B 1 199 ? -17.531 -0.064 26.344 1 93.5 199 LYS B C 1
ATOM 5447 O O . LYS B 1 199 ? -16.906 -0.797 25.578 1 93.5 199 LYS B O 1
ATOM 5452 N N . ILE B 1 200 ? -17.656 1.254 26.188 1 94.19 200 ILE B N 1
ATOM 5453 C CA . ILE B 1 200 ? -17.047 1.909 25.031 1 94.19 200 ILE B CA 1
ATOM 5454 C C . ILE B 1 200 ? -15.531 1.772 25.094 1 94.19 200 ILE B C 1
ATOM 5456 O O . ILE B 1 200 ? -14.898 1.348 24.125 1 94.19 200 ILE B O 1
ATOM 5460 N N . LEU B 1 201 ? -14.977 2.064 26.25 1 94 201 LEU B N 1
ATOM 5461 C CA . LEU B 1 201 ? -13.531 2.014 26.422 1 94 201 LEU B CA 1
ATOM 5462 C C . LEU B 1 201 ? -13.016 0.582 26.312 1 94 201 LEU B C 1
ATOM 5464 O O . LEU B 1 201 ? -11.969 0.338 25.719 1 94 201 LEU B O 1
ATOM 5468 N N . ARG B 1 202 ? -13.82 -0.348 26.844 1 94.75 202 ARG B N 1
ATOM 5469 C CA . ARG B 1 202 ? -13.453 -1.757 26.75 1 94.75 202 ARG B CA 1
ATOM 5470 C C . ARG B 1 202 ? -13.477 -2.246 25.312 1 94.75 202 ARG B C 1
ATOM 5472 O O . ARG B 1 202 ? -12.664 -3.08 24.906 1 94.75 202 ARG B O 1
ATOM 5479 N N . THR B 1 203 ? -14.461 -1.747 24.562 1 96.19 203 THR B N 1
ATOM 5480 C CA . THR B 1 203 ? -14.57 -2.127 23.156 1 96.19 203 THR B CA 1
ATOM 5481 C C . THR B 1 203 ? -13.359 -1.641 22.375 1 96.19 203 THR B C 1
ATOM 5483 O O . THR B 1 203 ? -12.766 -2.4 21.609 1 96.19 203 THR B O 1
ATOM 5486 N N . PHE B 1 204 ? -12.914 -0.398 22.656 1 96.12 204 PHE B N 1
ATOM 5487 C CA . PHE B 1 204 ? -11.711 0.113 22.016 1 96.12 204 PHE B CA 1
ATOM 5488 C C . PHE B 1 204 ? -10.492 -0.722 22.391 1 96.12 204 PHE B C 1
ATOM 5490 O O . PHE B 1 204 ? -9.578 -0.905 21.594 1 96.12 204 PHE B O 1
ATOM 5497 N N . ASN B 1 205 ? -10.508 -1.249 23.578 1 95.88 205 ASN B N 1
ATOM 5498 C CA . ASN B 1 205 ? -9.367 -2.023 24.062 1 95.88 205 ASN B CA 1
ATOM 5499 C C . ASN B 1 205 ? -9.312 -3.402 23.406 1 95.88 205 ASN B C 1
ATOM 5501 O O . ASN B 1 205 ? -8.32 -4.117 23.547 1 95.88 205 ASN B O 1
ATOM 5505 N N . ARG B 1 206 ? -10.391 -3.77 22.703 1 94.69 206 ARG B N 1
ATOM 5506 C CA . ARG B 1 206 ? -10.391 -5.023 21.953 1 94.69 206 ARG B CA 1
ATOM 5507 C C . ARG B 1 206 ? -9.969 -4.801 20.516 1 94.69 206 ARG B C 1
ATOM 5509 O O . ARG B 1 206 ? -9.93 -5.746 19.719 1 94.69 206 ARG B O 1
ATOM 5516 N N . MET B 1 207 ? -9.68 -3.604 20.188 1 94.88 207 MET B N 1
ATOM 5517 C CA . MET B 1 207 ? -8.93 -3.295 18.969 1 94.88 207 MET B CA 1
ATOM 5518 C C . MET B 1 207 ? -7.43 -3.357 19.234 1 94.88 207 MET B C 1
ATOM 5520 O O . MET B 1 207 ? -6.883 -2.514 19.938 1 94.88 207 MET B O 1
ATOM 5524 N N . ILE B 1 208 ? -6.793 -4.312 18.625 1 95.25 208 ILE B N 1
ATOM 5525 C CA . ILE B 1 208 ? -5.445 -4.715 19.016 1 95.25 208 ILE B CA 1
ATOM 5526 C C . ILE B 1 208 ? -4.426 -4.102 18.062 1 95.25 208 ILE B C 1
ATOM 5528 O O . ILE B 1 208 ? -4.609 -4.129 16.844 1 95.25 208 ILE B O 1
ATOM 5532 N N . VAL B 1 209 ? -3.373 -3.527 18.641 1 95.75 209 VAL B N 1
ATOM 5533 C CA . VAL B 1 209 ? -2.23 -3.047 17.859 1 95.75 209 VAL B CA 1
ATOM 5534 C C . VAL B 1 209 ? -0.965 -3.781 18.297 1 95.75 209 VAL B C 1
ATOM 5536 O O . VAL B 1 209 ? -0.827 -4.152 19.469 1 95.75 209 VAL B O 1
ATOM 5539 N N . VAL B 1 210 ? -0.124 -4.07 17.359 1 95.69 210 VAL B N 1
ATOM 5540 C CA . VAL B 1 210 ? 1.215 -4.562 17.672 1 95.69 210 VAL B CA 1
ATOM 5541 C C . VAL B 1 210 ? 2.232 -3.439 17.5 1 95.69 210 VAL B C 1
ATOM 5543 O O . VAL B 1 210 ? 2.48 -2.99 16.375 1 95.69 210 VAL B O 1
ATOM 5546 N N . SER B 1 211 ? 2.75 -2.943 18.594 1 96.38 211 SER B N 1
ATOM 5547 C CA . SER B 1 211 ? 3.773 -1.906 18.547 1 96.38 211 SER B CA 1
ATOM 5548 C C . SER B 1 211 ? 5.172 -2.514 18.5 1 96.38 211 SER B C 1
ATOM 5550 O O . SER B 1 211 ? 5.453 -3.496 19.188 1 96.38 211 SER B O 1
ATOM 5552 N N . ILE B 1 212 ? 5.941 -2.062 17.609 1 95.81 212 ILE B N 1
ATOM 5553 C CA . ILE B 1 212 ? 7.344 -2.451 17.484 1 95.81 212 ILE B CA 1
ATOM 5554 C C . ILE B 1 212 ? 8.234 -1.268 17.859 1 95.81 212 ILE B C 1
ATOM 5556 O O . ILE B 1 212 ? 8.305 -0.283 17.109 1 95.81 212 ILE B O 1
ATOM 5560 N N . GLU B 1 213 ? 8.891 -1.293 18.984 1 94.69 213 GLU B N 1
ATOM 5561 C CA . GLU B 1 213 ? 9.828 -0.26 19.406 1 94.69 213 GLU B CA 1
ATOM 5562 C C . GLU B 1 213 ? 11.242 -0.558 18.906 1 94.69 213 GLU B C 1
ATOM 5564 O O . GLU B 1 213 ? 11.766 -1.648 19.141 1 94.69 213 GLU B O 1
ATOM 5569 N N . VAL B 1 214 ? 11.727 0.375 18.234 1 93.25 214 VAL B N 1
ATOM 5570 C CA . VAL B 1 214 ? 13.07 0.253 17.688 1 93.25 214 VAL B CA 1
ATOM 5571 C C . VAL B 1 214 ? 14.07 0.974 18.594 1 93.25 214 VAL B C 1
ATOM 5573 O O . VAL B 1 214 ? 13.914 2.166 18.875 1 93.25 214 VAL B O 1
ATOM 5576 N N . ARG B 1 215 ? 15.125 0.411 19.281 1 82.94 215 ARG B N 1
ATOM 5577 C CA . ARG B 1 215 ? 15.945 0.953 20.359 1 82.94 215 ARG B CA 1
ATOM 5578 C C . ARG B 1 215 ? 17.328 1.337 19.859 1 82.94 215 ARG B C 1
ATOM 5580 O O . ARG B 1 215 ? 17.984 2.207 20.438 1 82.94 215 ARG B O 1
ATOM 5587 N N . LYS B 1 216 ? 17.938 0.622 18.844 1 73.69 216 LYS B N 1
ATOM 5588 C CA . LYS B 1 216 ? 19.359 0.766 18.531 1 73.69 216 LYS B CA 1
ATOM 5589 C C . LYS B 1 216 ? 19.578 1.449 17.188 1 73.69 216 LYS B C 1
ATOM 5591 O O . LYS B 1 216 ? 18.609 1.857 16.531 1 73.69 216 LYS B O 1
ATOM 5596 N N . ASN B 1 217 ? 20.812 1.655 16.984 1 68.62 217 ASN B N 1
ATOM 5597 C CA . ASN B 1 217 ? 21.312 2.35 15.797 1 68.62 217 ASN B CA 1
ATOM 5598 C C . ASN B 1 217 ? 20.859 1.654 14.516 1 68.62 217 ASN B C 1
ATOM 5600 O O . ASN B 1 217 ? 21.625 0.927 13.891 1 68.62 217 ASN B O 1
ATOM 5604 N N . VAL B 1 218 ? 19.656 1.872 14.305 1 78.81 218 VAL B N 1
ATOM 5605 C CA . VAL B 1 218 ? 19.109 1.417 13.031 1 78.81 218 VAL B CA 1
ATOM 5606 C C . VAL B 1 218 ? 19.047 2.578 12.039 1 78.81 218 VAL B C 1
ATOM 5608 O O . VAL B 1 218 ? 18.812 3.725 12.43 1 78.81 218 VAL B O 1
ATOM 5611 N N . ASN B 1 219 ? 19.391 2.213 10.82 1 80.81 219 ASN B N 1
ATOM 5612 C CA . ASN B 1 219 ? 19.25 3.209 9.766 1 80.81 219 ASN B CA 1
ATOM 5613 C C . ASN B 1 219 ? 17.781 3.561 9.531 1 80.81 219 ASN B C 1
ATOM 5615 O O . ASN B 1 219 ? 17.047 2.775 8.938 1 80.81 219 ASN B O 1
ATOM 5619 N N . GLN B 1 220 ? 17.422 4.781 9.984 1 81.06 220 GLN B N 1
ATOM 5620 C CA . GLN B 1 220 ? 16.016 5.18 9.977 1 81.06 220 GLN B CA 1
ATOM 5621 C C . GLN B 1 220 ? 15.492 5.32 8.555 1 81.06 220 GLN B C 1
ATOM 5623 O O . GLN B 1 220 ? 14.352 4.953 8.266 1 81.06 220 GLN B O 1
ATOM 5628 N N . GLN B 1 221 ? 16.344 5.855 7.73 1 79.25 221 GLN B N 1
ATOM 5629 C CA . GLN B 1 221 ? 15.945 6.035 6.34 1 79.25 221 GLN B CA 1
ATOM 5630 C C . GLN B 1 221 ? 15.641 4.695 5.676 1 79.25 221 GLN B C 1
ATOM 5632 O O . GLN B 1 221 ? 14.625 4.547 5 1 79.25 221 GLN B O 1
ATOM 5637 N N . LYS B 1 222 ? 16.516 3.742 5.914 1 82.56 222 LYS B N 1
ATOM 5638 C CA . LYS B 1 222 ? 16.312 2.416 5.336 1 82.56 222 LYS B CA 1
ATOM 5639 C C . LYS B 1 222 ? 15.094 1.729 5.945 1 82.56 222 LYS B C 1
ATOM 5641 O O . LYS B 1 222 ? 14.359 1.015 5.254 1 82.56 222 LYS B O 1
ATOM 5646 N N . LEU B 1 223 ? 14.977 1.96 7.207 1 86.12 223 LEU B N 1
ATOM 5647 C CA . LEU B 1 223 ? 13.797 1.425 7.887 1 86.12 223 LEU B CA 1
ATOM 5648 C C . LEU B 1 223 ? 12.516 1.96 7.262 1 86.12 223 LEU B C 1
ATOM 5650 O O . LEU B 1 223 ? 11.609 1.188 6.938 1 86.12 223 LEU B O 1
ATOM 5654 N N . PHE B 1 224 ? 12.445 3.248 7.027 1 83.12 224 PHE B N 1
ATOM 5655 C CA . PHE B 1 224 ? 11.281 3.893 6.434 1 83.12 224 PHE B CA 1
ATOM 5656 C C . PHE B 1 224 ? 11.023 3.357 5.031 1 83.12 224 PHE B C 1
ATOM 5658 O O . PHE B 1 224 ? 9.883 3.061 4.676 1 83.12 224 PHE B O 1
ATOM 5665 N N . GLU B 1 225 ? 12.094 3.184 4.312 1 77.56 225 GLU B N 1
ATOM 5666 C CA . GLU B 1 225 ? 11.969 2.695 2.943 1 77.56 225 GLU B CA 1
ATOM 5667 C C . GLU B 1 225 ? 11.453 1.258 2.914 1 77.56 225 GLU B C 1
ATOM 5669 O O . GLU B 1 225 ? 10.656 0.896 2.047 1 77.56 225 GLU B O 1
ATOM 5674 N N . SER B 1 226 ? 11.922 0.457 3.807 1 78.62 226 SER B N 1
ATOM 5675 C CA . SER B 1 226 ? 11.523 -0.945 3.871 1 78.62 226 SER B CA 1
ATOM 5676 C C . SER B 1 226 ? 10.039 -1.083 4.176 1 78.62 226 SER B C 1
ATOM 5678 O O . SER B 1 226 ? 9.352 -1.914 3.58 1 78.62 226 SER B O 1
ATOM 5680 N N . ILE B 1 227 ? 9.562 -0.26 5.031 1 77.56 227 ILE B N 1
ATOM 5681 C CA . ILE B 1 227 ? 8.18 -0.319 5.484 1 77.56 227 ILE B CA 1
ATOM 5682 C C . ILE B 1 227 ? 7.25 0.143 4.367 1 77.56 227 ILE B C 1
ATOM 5684 O O . ILE B 1 227 ? 6.191 -0.45 4.145 1 77.56 227 ILE B O 1
ATOM 5688 N N . ASN B 1 228 ? 7.707 1.126 3.617 1 72.12 228 ASN B N 1
ATOM 5689 C CA . ASN B 1 228 ? 6.828 1.744 2.631 1 72.12 228 ASN B CA 1
ATOM 5690 C C . ASN B 1 228 ? 6.992 1.107 1.255 1 72.12 228 ASN B C 1
ATOM 5692 O O . ASN B 1 228 ? 6.309 1.488 0.304 1 72.12 228 ASN B O 1
ATOM 5696 N N . SER B 1 229 ? 7.941 0.266 1.051 1 63.91 229 SER B N 1
ATOM 5697 C CA . SER B 1 229 ? 8.094 -0.459 -0.207 1 63.91 229 SER B CA 1
ATOM 5698 C C . SER B 1 229 ? 7.043 -1.559 -0.339 1 63.91 229 SER B C 1
ATOM 5700 O O . SER B 1 229 ? 6.727 -1.993 -1.449 1 63.91 229 SER B O 1
ATOM 5702 N N . THR B 1 230 ? 6.535 -2.053 0.795 1 54.25 230 THR B N 1
ATOM 5703 C CA . THR B 1 230 ? 5.633 -3.197 0.783 1 54.25 230 THR B CA 1
ATOM 5704 C C . THR B 1 230 ? 4.219 -2.777 1.18 1 54.25 230 THR B C 1
ATOM 5706 O O . THR B 1 230 ? 3.266 -3.537 0.997 1 54.25 230 THR B O 1
ATOM 5709 N N . GLY B 1 231 ? 3.93 -1.478 1.817 1 50.91 231 GLY B N 1
ATOM 5710 C CA . GLY B 1 231 ? 2.645 -1.003 2.307 1 50.91 231 GLY B CA 1
ATOM 5711 C C . GLY B 1 231 ? 1.97 -0.027 1.361 1 50.91 231 GLY B C 1
ATOM 5712 O O . GLY B 1 231 ? 2.354 0.082 0.195 1 50.91 231 GLY B O 1
ATOM 5713 N N . VAL B 1 232 ? 0.721 0.459 1.801 1 50.56 232 VAL B N 1
ATOM 5714 C CA . VAL B 1 232 ? 0.083 1.543 1.061 1 50.56 232 VAL B CA 1
ATOM 5715 C C . VAL B 1 232 ? 1.13 2.576 0.651 1 50.56 232 VAL B C 1
ATOM 5717 O O . VAL B 1 232 ? 1.859 3.098 1.497 1 50.56 232 VAL B O 1
ATOM 5720 N N . LYS B 1 233 ? 1.16 2.695 -0.607 1 57.78 233 LYS B N 1
ATOM 5721 C CA . LYS B 1 233 ? 2.277 3.373 -1.255 1 57.78 233 LYS B CA 1
ATOM 5722 C C . LYS B 1 233 ? 2.227 4.879 -1.005 1 57.78 233 LYS B C 1
ATOM 5724 O O . LYS B 1 233 ? 1.193 5.516 -1.221 1 57.78 233 LYS B O 1
ATOM 5729 N N . LEU B 1 234 ? 3.084 5.453 -0.042 1 68.38 234 LEU B N 1
ATOM 5730 C CA . LEU B 1 234 ? 3.385 6.883 -0.072 1 68.38 234 LEU B CA 1
ATOM 5731 C C . LEU B 1 234 ? 3.547 7.375 -1.507 1 68.38 234 LEU B C 1
ATOM 5733 O O . LEU B 1 234 ? 3.939 6.605 -2.389 1 68.38 234 LEU B O 1
ATOM 5737 N N . THR B 1 235 ? 3.008 8.508 -1.715 1 76.12 235 THR B N 1
ATOM 5738 C CA . THR B 1 235 ? 3.275 9.125 -3.01 1 76.12 235 THR B CA 1
ATOM 5739 C C . THR B 1 235 ? 4.766 9.398 -3.184 1 76.12 235 THR B C 1
ATOM 5741 O O . THR B 1 235 ? 5.516 9.414 -2.205 1 76.12 235 THR B O 1
ATOM 5744 N N . ASN B 1 236 ? 5.133 9.539 -4.336 1 82 236 ASN B N 1
ATOM 5745 C CA . ASN B 1 236 ? 6.516 9.93 -4.59 1 82 236 ASN B CA 1
ATOM 5746 C C . ASN B 1 236 ? 6.867 11.242 -3.889 1 82 236 ASN B C 1
ATOM 5748 O O . ASN B 1 236 ? 7.992 11.414 -3.416 1 82 236 ASN B O 1
ATOM 5752 N N . PHE B 1 237 ? 5.887 12.156 -3.803 1 86.69 237 PHE B N 1
ATOM 5753 C CA . PHE B 1 237 ? 6.062 13.438 -3.127 1 86.69 237 PHE B CA 1
ATOM 5754 C C . PHE B 1 237 ? 6.414 13.227 -1.657 1 86.69 237 PHE B C 1
ATOM 5756 O O . PHE B 1 237 ? 7.363 13.82 -1.148 1 86.69 237 PHE B O 1
ATOM 5763 N N . ASP B 1 238 ? 5.785 12.297 -1.046 1 82.75 238 ASP B N 1
ATOM 5764 C CA . ASP B 1 238 ? 6.016 12.008 0.367 1 82.75 238 ASP B CA 1
ATOM 5765 C C . ASP B 1 238 ? 7.352 11.297 0.57 1 82.75 238 ASP B C 1
ATOM 5767 O O . ASP B 1 238 ? 8.047 11.539 1.556 1 82.75 238 ASP B O 1
ATOM 5771 N N . LEU B 1 239 ? 7.648 10.383 -0.331 1 85.62 239 LEU B N 1
ATOM 5772 C CA . LEU B 1 239 ? 8.898 9.641 -0.244 1 85.62 239 LEU B CA 1
ATOM 5773 C C . LEU B 1 239 ? 10.102 10.578 -0.361 1 85.62 239 LEU B C 1
ATOM 5775 O O . LEU B 1 239 ? 11.086 10.422 0.364 1 85.62 239 LEU B O 1
ATOM 5779 N N . ILE B 1 240 ? 10 11.547 -1.248 1 88.88 240 ILE B N 1
ATOM 5780 C CA . ILE B 1 240 ? 11.086 12.492 -1.462 1 88.88 240 ILE B CA 1
ATOM 5781 C C . ILE B 1 240 ? 11.234 13.391 -0.236 1 88.88 240 ILE B C 1
ATOM 5783 O O . ILE B 1 240 ? 12.352 13.672 0.203 1 88.88 240 ILE B O 1
ATOM 5787 N N . LYS B 1 241 ? 10.109 13.828 0.305 1 88.56 241 LYS B N 1
ATOM 5788 C CA . LYS B 1 241 ? 10.125 14.594 1.547 1 88.56 241 LYS B CA 1
ATOM 5789 C C . LYS B 1 241 ? 10.898 13.859 2.637 1 88.56 241 LYS B C 1
ATOM 5791 O O . LYS B 1 241 ? 11.805 14.43 3.258 1 88.56 241 LYS B O 1
ATOM 5796 N N . ASN B 1 242 ? 10.57 12.625 2.814 1 85.62 242 ASN B N 1
ATOM 5797 C CA . ASN B 1 242 ? 11.211 11.797 3.83 1 85.62 242 ASN B CA 1
ATOM 5798 C C . ASN B 1 242 ? 12.703 11.656 3.578 1 85.62 242 ASN B C 1
ATOM 5800 O O . ASN B 1 242 ? 13.516 11.82 4.496 1 85.62 242 ASN B O 1
ATOM 5804 N N . PHE B 1 243 ? 13.094 11.359 2.34 1 87 243 PHE B N 1
ATOM 5805 C CA . PHE B 1 243 ? 14.484 11.148 1.955 1 87 243 PHE B CA 1
ATOM 5806 C C . PHE B 1 243 ? 15.328 12.375 2.287 1 87 243 PHE B C 1
ATOM 5808 O O . PHE B 1 243 ? 16.422 12.25 2.848 1 87 243 PHE B O 1
ATOM 5815 N N . LEU B 1 244 ? 14.742 13.547 2.012 1 89.75 244 LEU B N 1
ATOM 5816 C CA . LEU B 1 244 ? 15.5 14.781 2.184 1 89.75 244 LEU B CA 1
ATOM 5817 C C . LEU B 1 244 ? 15.539 15.195 3.65 1 89.75 244 LEU B C 1
ATOM 5819 O O . LEU B 1 244 ? 16.594 15.531 4.176 1 89.75 244 LEU B O 1
ATOM 5823 N N . LEU B 1 245 ? 14.438 15.117 4.32 1 88.25 245 LEU B N 1
ATOM 5824 C CA . LEU B 1 245 ? 14.359 15.633 5.684 1 88.25 245 LEU B CA 1
ATOM 5825 C C . LEU B 1 245 ? 15.047 14.688 6.66 1 88.25 245 LEU B C 1
ATOM 5827 O O . LEU B 1 245 ? 15.625 15.133 7.656 1 88.25 245 LEU B O 1
ATOM 5831 N N . MET B 1 246 ? 15.055 13.438 6.363 1 85.19 246 MET B N 1
ATOM 5832 C CA . MET B 1 246 ? 15.656 12.461 7.266 1 85.19 246 MET B CA 1
ATOM 5833 C C . MET B 1 246 ? 17.172 12.547 7.23 1 85.19 246 MET B C 1
ATOM 5835 O O . MET B 1 246 ? 17.859 12.047 8.125 1 85.19 246 MET B O 1
ATOM 5839 N N . LYS B 1 247 ? 17.703 13.117 6.18 1 85.19 247 LYS B N 1
ATOM 5840 C CA . LYS B 1 247 ? 19.156 13.266 6.047 1 85.19 247 LYS B CA 1
ATOM 5841 C C . LYS B 1 247 ? 19.672 14.375 6.953 1 85.19 247 LYS B C 1
ATOM 5843 O O . LYS B 1 247 ? 20.875 14.477 7.195 1 85.19 247 LYS B O 1
ATOM 5848 N N . LEU B 1 248 ? 18.734 15.133 7.406 1 86.88 248 LEU B N 1
ATOM 5849 C CA . LEU B 1 248 ? 19.109 16.188 8.336 1 86.88 248 LEU B CA 1
ATOM 5850 C C . LEU B 1 248 ? 19.328 15.633 9.734 1 86.88 248 LEU B C 1
ATOM 5852 O O . LEU B 1 248 ? 18.594 14.75 10.18 1 86.88 248 LEU B O 1
ATOM 5856 N N . GLU B 1 249 ? 20.281 16.109 10.422 1 80.19 249 GLU B N 1
ATOM 5857 C CA . GLU B 1 249 ? 20.797 15.469 11.633 1 80.19 249 GLU B CA 1
ATOM 5858 C C . GLU B 1 249 ? 19.906 15.781 12.844 1 80.19 249 GLU B C 1
ATOM 5860 O O . GLU B 1 249 ? 19.719 14.93 13.711 1 80.19 249 GLU B O 1
ATOM 5865 N N . THR B 1 250 ? 19.422 17.047 12.898 1 83.25 250 THR B N 1
ATOM 5866 C CA . THR B 1 250 ? 18.703 17.438 14.102 1 83.25 250 THR B CA 1
ATOM 5867 C C . THR B 1 250 ? 17.25 17.75 13.789 1 83.25 250 THR B C 1
ATOM 5869 O O . THR B 1 250 ? 16.922 18.156 12.664 1 83.25 250 THR B O 1
ATOM 5872 N N . ARG B 1 251 ? 16.453 17.594 14.773 1 80.06 251 ARG B N 1
ATOM 5873 C CA . ARG B 1 251 ? 15.039 17.953 14.648 1 80.06 251 ARG B CA 1
ATOM 5874 C C . ARG B 1 251 ? 14.867 19.438 14.344 1 80.06 251 ARG B C 1
ATOM 5876 O O . ARG B 1 251 ? 13.992 19.812 13.57 1 80.06 251 ARG B O 1
ATOM 5883 N N . LYS B 1 252 ? 15.641 20.156 15.008 1 84 252 LYS B N 1
ATOM 5884 C CA . LYS B 1 252 ? 15.578 21.609 14.805 1 84 252 LYS B CA 1
ATOM 5885 C C . LYS B 1 252 ? 15.844 21.969 13.344 1 84 252 LYS B C 1
ATOM 5887 O O . LYS B 1 252 ? 15.133 22.797 12.766 1 84 252 LYS B O 1
ATOM 5892 N N . GLU B 1 253 ? 16.828 21.312 12.812 1 88.44 253 GLU B N 1
ATOM 5893 C CA . GLU B 1 253 ? 17.156 21.531 11.406 1 88.44 253 GLU B CA 1
ATOM 5894 C C . GLU B 1 253 ? 16.031 21.062 10.492 1 88.44 253 GLU B C 1
ATOM 5896 O O . GLU B 1 253 ? 15.711 21.719 9.492 1 88.44 253 GLU B O 1
ATOM 5901 N N . GLN B 1 254 ? 15.453 19.922 10.844 1 87.62 254 GLN B N 1
ATOM 5902 C CA . GLN B 1 254 ? 14.328 19.406 10.078 1 87.62 254 GLN B CA 1
ATOM 5903 C C . GLN B 1 254 ? 13.156 20.391 10.078 1 87.62 254 GLN B C 1
ATOM 5905 O O . GLN B 1 254 ? 12.578 20.672 9.023 1 87.62 254 GLN B O 1
ATOM 5910 N N . ASP B 1 255 ? 12.883 20.953 11.234 1 85.06 255 ASP B N 1
ATOM 5911 C CA . ASP B 1 255 ? 11.789 21.906 11.359 1 85.06 255 ASP B CA 1
ATOM 5912 C C . ASP B 1 255 ? 12.078 23.172 10.555 1 85.06 255 ASP B C 1
ATOM 5914 O O . ASP B 1 255 ? 11.18 23.719 9.898 1 85.06 255 ASP B O 1
ATOM 5918 N N . GLN B 1 256 ? 13.234 23.594 10.609 1 89.69 256 GLN B N 1
ATOM 5919 C CA . GLN B 1 256 ? 13.633 24.797 9.898 1 89.69 256 GLN B CA 1
ATOM 5920 C C . GLN B 1 256 ? 13.5 24.625 8.391 1 89.69 256 GLN B C 1
ATOM 5922 O O . GLN B 1 256 ? 12.898 25.453 7.707 1 89.69 256 GLN B O 1
ATOM 5927 N N . ILE B 1 257 ? 14.039 23.531 7.953 1 91.06 257 ILE B N 1
ATOM 5928 C CA . ILE B 1 257 ? 14.039 23.266 6.52 1 91.06 257 ILE B CA 1
ATOM 5929 C C . ILE B 1 257 ? 12.609 23.031 6.039 1 91.06 257 ILE B C 1
ATOM 5931 O O . ILE B 1 257 ? 12.227 23.484 4.957 1 91.06 257 ILE B O 1
ATOM 5935 N N . TYR B 1 258 ? 11.883 22.375 6.812 1 89.25 258 TYR B N 1
ATOM 5936 C CA . TYR B 1 258 ? 10.484 22.156 6.461 1 89.25 258 TYR B CA 1
ATOM 5937 C C . TYR B 1 258 ? 9.75 23.484 6.297 1 89.25 258 TYR B C 1
ATOM 5939 O O . TYR B 1 258 ? 9.07 23.703 5.293 1 89.25 258 TYR B O 1
ATOM 5947 N N . ASN B 1 259 ? 9.883 24.359 7.219 1 88.25 259 ASN B N 1
ATOM 5948 C CA . ASN B 1 259 ? 9.133 25.609 7.242 1 88.25 259 ASN B CA 1
ATOM 5949 C C . ASN B 1 259 ? 9.633 26.578 6.176 1 88.25 259 ASN B C 1
ATOM 5951 O O . ASN B 1 259 ? 8.844 27.297 5.562 1 88.25 259 ASN B O 1
ATOM 5955 N N . GLU B 1 260 ? 10.883 26.516 5.953 1 92.19 260 GLU B N 1
ATOM 5956 C CA . GLU B 1 260 ? 11.477 27.516 5.074 1 92.19 260 GLU B CA 1
ATOM 5957 C C . GLU B 1 260 ? 11.453 27.062 3.619 1 92.19 260 GLU B C 1
ATOM 5959 O O . GLU B 1 260 ? 11.477 27.875 2.701 1 92.19 260 GLU B O 1
ATOM 5964 N N . TYR B 1 261 ? 11.406 25.766 3.436 1 92.62 261 TYR B N 1
ATOM 5965 C CA . TYR B 1 261 ? 11.57 25.281 2.07 1 92.62 261 TYR B CA 1
ATOM 5966 C C . TYR B 1 261 ? 10.391 24.391 1.664 1 92.62 261 TYR B C 1
ATOM 5968 O O . TYR B 1 261 ? 9.648 24.734 0.74 1 92.62 261 TYR B O 1
ATOM 5976 N N . TRP B 1 262 ? 10.141 23.312 2.391 1 91.25 262 TRP B N 1
ATOM 5977 C CA . TRP B 1 262 ? 9.18 22.312 1.943 1 91.25 262 TRP B CA 1
ATOM 5978 C C . TRP B 1 262 ? 7.762 22.875 1.96 1 91.25 262 TRP B C 1
ATOM 5980 O O . TRP B 1 262 ? 6.984 22.641 1.033 1 91.25 262 TRP B O 1
ATOM 5990 N N . LYS B 1 263 ? 7.473 23.594 3.018 1 89.06 263 LYS B N 1
ATOM 5991 C CA . LYS B 1 263 ? 6.141 24.172 3.129 1 89.06 263 LYS B CA 1
ATOM 5992 C C . LYS B 1 263 ? 5.844 25.078 1.938 1 89.06 263 LYS B C 1
ATOM 5994 O O . LYS B 1 263 ? 4.727 25.078 1.414 1 89.06 263 LYS B O 1
ATOM 5999 N N . ILE B 1 264 ? 6.777 25.812 1.545 1 92.12 264 ILE B N 1
ATOM 6000 C CA . ILE B 1 264 ? 6.645 26.703 0.405 1 92.12 264 ILE B CA 1
ATOM 6001 C C . ILE B 1 264 ? 6.465 25.891 -0.876 1 92.12 264 ILE B C 1
ATOM 6003 O O . ILE B 1 264 ? 5.602 26.203 -1.699 1 92.12 264 ILE B O 1
ATOM 6007 N N . LEU B 1 265 ? 7.258 24.906 -1.003 1 94.25 265 LEU B N 1
ATOM 6008 C CA . LEU B 1 265 ? 7.148 24.016 -2.152 1 94.25 265 LEU B CA 1
ATOM 6009 C C . LEU B 1 265 ? 5.75 23.422 -2.246 1 94.25 265 LEU B C 1
ATOM 6011 O O . LEU B 1 265 ? 5.141 23.422 -3.316 1 94.25 265 LEU B O 1
ATOM 6015 N N . GLU B 1 266 ? 5.277 22.906 -1.122 1 89.94 266 GLU B N 1
ATOM 6016 C CA . GLU B 1 266 ? 3.947 22.312 -1.073 1 89.94 266 GLU B CA 1
ATOM 6017 C C . GLU B 1 266 ? 2.871 23.312 -1.483 1 89.94 266 GLU B C 1
ATOM 6019 O O . GLU B 1 266 ? 1.94 22.969 -2.215 1 89.94 266 GLU B O 1
ATOM 6024 N N . LYS B 1 267 ? 2.982 24.469 -1.043 1 88.62 267 LYS B N 1
ATOM 6025 C CA . LYS B 1 267 ? 2.045 25.531 -1.399 1 88.62 267 LYS B CA 1
ATOM 6026 C C . LYS B 1 267 ? 2.111 25.844 -2.891 1 88.62 267 LYS B C 1
ATOM 6028 O O . LYS B 1 267 ? 1.079 26.016 -3.541 1 88.62 267 LYS B O 1
ATOM 6033 N N . ASN B 1 268 ? 3.287 25.875 -3.375 1 93.06 268 ASN B N 1
ATOM 6034 C CA . ASN B 1 268 ? 3.514 26.25 -4.77 1 93.06 268 ASN B CA 1
ATOM 6035 C C . ASN B 1 268 ? 2.916 25.219 -5.723 1 93.06 268 ASN B C 1
ATOM 6037 O O . ASN B 1 268 ? 2.451 25.562 -6.809 1 93.06 268 ASN B O 1
ATOM 6041 N N . VAL B 1 269 ? 2.896 24.016 -5.305 1 93.19 269 VAL B N 1
ATOM 6042 C CA . VAL B 1 269 ? 2.482 22.969 -6.23 1 93.19 269 VAL B CA 1
ATOM 6043 C C . VAL B 1 269 ? 1.003 22.641 -6.023 1 93.19 269 VAL B C 1
ATOM 6045 O O . VAL B 1 269 ? 0.451 21.766 -6.695 1 93.19 269 VAL B O 1
ATOM 6048 N N . THR B 1 270 ? 0.467 23.25 -5.039 1 87.31 270 THR B N 1
ATOM 6049 C CA . THR B 1 270 ? -0.978 23.156 -4.863 1 87.31 270 THR B CA 1
ATOM 6050 C C . THR B 1 270 ? -1.691 24.234 -5.66 1 87.31 270 THR B C 1
ATOM 6052 O O . THR B 1 270 ? -1.568 25.422 -5.348 1 87.31 270 THR B O 1
ATOM 6055 N N . ILE B 1 271 ? -2.41 23.766 -6.711 1 81.69 271 ILE B N 1
ATOM 6056 C CA . ILE B 1 271 ? -3.023 24.719 -7.633 1 81.69 271 ILE B CA 1
ATOM 6057 C C . ILE B 1 271 ? -4.52 24.828 -7.344 1 81.69 271 ILE B C 1
ATOM 6059 O O . ILE B 1 271 ? -5.219 23.812 -7.27 1 81.69 271 ILE B O 1
ATOM 6063 N N . SER B 1 272 ? -4.922 25.891 -6.875 1 66.06 272 SER B N 1
ATOM 6064 C CA . SER B 1 272 ? -6.332 26.156 -6.609 1 66.06 272 SER B CA 1
ATOM 6065 C C . SER B 1 272 ? -7.051 26.641 -7.863 1 66.06 272 SER B C 1
ATOM 6067 O O . SER B 1 272 ? -6.512 27.469 -8.609 1 66.06 272 SER B O 1
ATOM 6069 N N . SER B 1 273 ? -7.855 25.844 -8.539 1 57.41 273 SER B N 1
ATOM 6070 C CA . SER B 1 273 ? -8.648 26.344 -9.664 1 57.41 273 SER B CA 1
ATOM 6071 C C . SER B 1 273 ? -10.102 26.562 -9.258 1 57.41 273 SER B C 1
ATOM 6073 O O . SER B 1 273 ? -10.594 25.938 -8.32 1 57.41 273 SER B O 1
ATOM 6075 N N . GLU B 1 274 ? -10.648 27.688 -9.688 1 49.66 274 GLU B N 1
ATOM 6076 C CA . GLU B 1 274 ? -12.094 27.875 -9.539 1 49.66 274 GLU B CA 1
ATOM 6077 C C . GLU B 1 274 ? -12.859 26.688 -10.094 1 49.66 274 GLU B C 1
ATOM 6079 O O . GLU B 1 274 ? -12.539 26.172 -11.164 1 49.66 274 GLU B O 1
ATOM 6084 N N . LYS B 1 275 ? -13.422 25.859 -9.305 1 45.72 275 LYS B N 1
ATOM 6085 C CA . LYS B 1 275 ? -14.273 24.797 -9.844 1 45.72 275 LYS B CA 1
ATOM 6086 C C . LYS B 1 275 ? -15.062 25.297 -11.047 1 45.72 275 LYS B C 1
ATOM 6088 O O . LYS B 1 275 ? -15.688 26.359 -11 1 45.72 275 LYS B O 1
ATOM 6093 N N . ASN B 1 276 ? -14.734 25.062 -12.195 1 41.5 276 ASN B N 1
ATOM 6094 C CA . ASN B 1 276 ? -15.648 25.375 -13.281 1 41.5 276 ASN B CA 1
ATOM 6095 C C . ASN B 1 276 ? -17.094 25.109 -12.891 1 41.5 276 ASN B C 1
ATOM 6097 O O . ASN B 1 276 ? -17.469 23.953 -12.648 1 41.5 276 ASN B O 1
ATOM 6101 N N . GLN B 1 277 ? -17.766 25.938 -12.328 1 36.88 277 GLN B N 1
ATOM 6102 C CA . GLN B 1 277 ? -19.203 26.047 -12.078 1 36.88 277 GLN B CA 1
ATOM 6103 C C . GLN B 1 277 ? -20 25.672 -13.328 1 36.88 277 GLN B C 1
ATOM 6105 O O . GLN B 1 277 ? -20.922 26.391 -13.711 1 36.88 277 GLN B O 1
ATOM 6110 N N . ARG B 1 278 ? -19.453 25.266 -14.383 1 34.91 278 ARG B N 1
ATOM 6111 C CA . ARG B 1 278 ? -20.625 25.141 -15.25 1 34.91 278 ARG B CA 1
ATOM 6112 C C . ARG B 1 278 ? -21.656 24.203 -14.625 1 34.91 278 ARG B C 1
ATOM 6114 O O . ARG B 1 278 ? -22.531 23.703 -15.328 1 34.91 278 ARG B O 1
ATOM 6121 N N . LYS B 1 279 ? -21.594 23.438 -13.719 1 32.88 279 LYS B N 1
ATOM 6122 C CA . LYS B 1 279 ? -22.953 22.984 -13.43 1 32.88 279 LYS B CA 1
ATOM 6123 C C . LYS B 1 279 ? -23.938 24.156 -13.383 1 32.88 279 LYS B C 1
ATOM 6125 O O . LYS B 1 279 ? -23.531 25.297 -13.117 1 32.88 279 LYS B O 1
ATOM 6130 N N . TYR B 1 280 ? -25.375 23.844 -13.484 1 28.25 280 TYR B N 1
ATOM 6131 C CA . TYR B 1 280 ? -26.562 24.672 -13.539 1 28.25 280 TYR B CA 1
ATOM 6132 C C . TYR B 1 280 ? -26.484 25.812 -12.531 1 28.25 280 TYR B C 1
ATOM 6134 O O . TYR B 1 280 ? -26.188 25.594 -11.352 1 28.25 280 TYR B O 1
ATOM 6142 N N . LYS B 1 281 ? -26.266 27.031 -12.82 1 31.94 281 LYS B N 1
ATOM 6143 C CA . LYS B 1 281 ? -26.859 28.281 -12.367 1 31.94 281 LYS B CA 1
ATOM 6144 C C . LYS B 1 281 ? -28.203 28.031 -11.695 1 31.94 281 LYS B C 1
ATOM 6146 O O . LYS B 1 281 ? -28.984 28.953 -11.492 1 31.94 281 LYS B O 1
ATOM 6151 N N . LEU B 1 282 ? -28.922 26.859 -11.781 1 29.39 282 LEU B N 1
ATOM 6152 C CA . LEU B 1 282 ? -30.172 27.234 -11.141 1 29.39 282 LEU B CA 1
ATOM 6153 C C . LEU B 1 282 ? -29.922 27.938 -9.812 1 29.39 282 LEU B C 1
ATOM 6155 O O . LEU B 1 282 ? -30.438 29.031 -9.586 1 29.39 282 LEU B O 1
ATOM 6159 N N . ASN B 1 283 ? -30.672 27.5 -8.547 1 30.11 283 ASN B N 1
ATOM 6160 C CA . ASN B 1 283 ? -31.109 28.312 -7.422 1 30.11 283 ASN B CA 1
ATOM 6161 C C . ASN B 1 283 ? -29.938 28.688 -6.52 1 30.11 283 ASN B C 1
ATOM 6163 O O . ASN B 1 283 ? -30.141 29.25 -5.434 1 30.11 283 ASN B O 1
ATOM 6167 N N . LEU B 1 284 ? -28.812 27.891 -6.32 1 30.34 284 LEU B N 1
ATOM 6168 C CA . LEU B 1 284 ? -28.25 28.344 -5.051 1 30.34 284 LEU B CA 1
ATOM 6169 C C . LEU B 1 284 ? -27.5 29.656 -5.23 1 30.34 284 LEU B C 1
ATOM 6171 O O . LEU B 1 284 ? -26.703 29.797 -6.164 1 30.34 284 LEU B O 1
ATOM 6175 N N . LYS B 1 285 ? -27.969 30.844 -4.863 1 33.66 285 LYS B N 1
ATOM 6176 C CA . LYS B 1 285 ? -27.609 32.25 -4.672 1 33.66 285 LYS B CA 1
ATOM 6177 C C . LYS B 1 285 ? -26.156 32.406 -4.25 1 33.66 285 LYS B C 1
ATOM 6179 O O . LYS B 1 285 ? -25.578 33.469 -4.352 1 33.66 285 LYS B O 1
ATOM 6184 N N . THR B 1 286 ? -25.625 31.703 -3.123 1 35 286 THR B N 1
ATOM 6185 C CA . THR B 1 286 ? -24.438 32.219 -2.451 1 35 286 THR B CA 1
ATOM 6186 C C . THR B 1 286 ? -23.188 31.984 -3.293 1 35 286 THR B C 1
ATOM 6188 O O . THR B 1 286 ? -23.047 30.906 -3.889 1 35 286 THR B O 1
ATOM 6191 N N . ASP B 1 287 ? -22.422 32.938 -3.891 1 36.62 287 ASP B N 1
ATOM 6192 C CA . ASP B 1 287 ? -21.219 33.312 -4.613 1 36.62 287 ASP B CA 1
ATOM 6193 C C . ASP B 1 287 ? -20.016 32.5 -4.121 1 36.62 287 ASP B C 1
ATOM 6195 O O . ASP B 1 287 ? -18.859 32.875 -4.352 1 36.62 287 ASP B O 1
ATOM 6199 N N . GLU B 1 288 ? -20.078 31.672 -3.129 1 38.16 288 GLU B N 1
ATOM 6200 C CA . GLU B 1 288 ? -18.797 31.141 -2.676 1 38.16 288 GLU B CA 1
ATOM 6201 C C . GLU B 1 288 ? -18.172 30.234 -3.73 1 38.16 288 GLU B C 1
ATOM 6203 O O . GLU B 1 288 ? -18.781 29.219 -4.121 1 38.16 288 GLU B O 1
ATOM 6208 N N . ILE B 1 289 ? -17.422 30.734 -4.707 1 41.72 289 ILE B N 1
ATOM 6209 C CA . ILE B 1 289 ? -16.547 30.016 -5.633 1 41.72 289 ILE B CA 1
ATOM 6210 C C . ILE B 1 289 ? -15.812 28.906 -4.898 1 41.72 289 ILE B C 1
ATOM 6212 O O . ILE B 1 289 ? -15.055 29.156 -3.961 1 41.72 289 ILE B O 1
ATOM 6216 N N . GLU B 1 290 ? -16.391 27.828 -4.691 1 46.19 290 GLU B N 1
ATOM 6217 C CA . GLU B 1 290 ? -15.68 26.672 -4.125 1 46.19 290 GLU B CA 1
ATOM 6218 C C . GLU B 1 290 ? -14.414 26.359 -4.914 1 46.19 290 GLU B C 1
ATOM 6220 O O . GLU B 1 290 ? -14.469 26.125 -6.121 1 46.19 290 GLU B O 1
ATOM 6225 N N . LEU B 1 291 ? -13.242 26.906 -4.5 1 50.28 291 LEU B N 1
ATOM 6226 C CA . LEU B 1 291 ? -11.93 26.609 -5.055 1 50.28 291 LEU B CA 1
ATOM 6227 C C . LEU B 1 291 ? -11.57 25.141 -4.863 1 50.28 291 LEU B C 1
ATOM 6229 O O . LEU B 1 291 ? -11.836 24.562 -3.805 1 50.28 291 LEU B O 1
ATOM 6233 N N . GLU B 1 292 ? -11.477 24.469 -5.965 1 57.72 292 GLU B N 1
ATOM 6234 C CA . GLU B 1 292 ? -10.914 23.109 -5.887 1 57.72 292 GLU B CA 1
ATOM 6235 C C . GLU B 1 292 ? -9.391 23.156 -5.875 1 57.72 292 GLU B C 1
ATOM 6237 O O . GLU B 1 292 ? -8.773 23.828 -6.703 1 57.72 292 GLU B O 1
ATOM 6242 N N . HIS B 1 293 ? -8.766 22.859 -4.695 1 63.62 293 HIS B N 1
ATOM 6243 C CA . HIS B 1 293 ? -7.316 22.734 -4.594 1 63.62 293 HIS B CA 1
ATOM 6244 C C . HIS B 1 293 ? -6.836 21.391 -5.133 1 63.62 293 HIS B C 1
ATOM 6246 O O . HIS B 1 293 ? -7.262 20.344 -4.652 1 63.62 293 HIS B O 1
ATOM 6252 N N . LYS B 1 294 ? -6.156 21.516 -6.328 1 77.5 294 LYS B N 1
ATOM 6253 C CA . LYS B 1 294 ? -5.566 20.297 -6.883 1 77.5 294 LYS B CA 1
ATOM 6254 C C . LYS B 1 294 ? -4.078 20.203 -6.555 1 77.5 294 LYS B C 1
ATOM 6256 O O . LYS B 1 294 ? -3.301 21.094 -6.922 1 77.5 294 LYS B O 1
ATOM 6261 N N . PHE B 1 295 ? -3.709 19.281 -5.75 1 76.62 295 PHE B N 1
ATOM 6262 C CA . PHE B 1 295 ? -2.312 19.031 -5.398 1 76.62 295 PHE B CA 1
ATOM 6263 C C . PHE B 1 295 ? -1.577 18.359 -6.551 1 76.62 295 PHE B C 1
ATOM 6265 O O . PHE B 1 295 ? -1.971 17.281 -6.996 1 76.62 295 PHE B O 1
ATOM 6272 N N . LYS B 1 296 ? -0.507 19 -7.035 1 88.38 296 LYS B N 1
ATOM 6273 C CA . LYS B 1 296 ? 0.228 18.5 -8.195 1 88.38 296 LYS B CA 1
ATOM 6274 C C . LYS B 1 296 ? 1.68 18.203 -7.832 1 88.38 296 LYS B C 1
ATOM 6276 O O . LYS B 1 296 ? 2.59 18.469 -8.617 1 88.38 296 LYS B O 1
ATOM 6281 N N . GLY B 1 297 ? 1.854 17.719 -6.633 1 89.12 297 GLY B N 1
ATOM 6282 C CA . GLY B 1 297 ? 3.201 17.438 -6.164 1 89.12 297 GLY B CA 1
ATOM 6283 C C . GLY B 1 297 ? 3.936 16.422 -7.02 1 89.12 297 GLY B C 1
ATOM 6284 O O . GLY B 1 297 ? 5.113 16.609 -7.336 1 89.12 297 GLY B O 1
ATOM 6285 N N . ASN B 1 298 ? 3.328 15.383 -7.398 1 87.88 298 ASN B N 1
ATOM 6286 C CA . ASN B 1 298 ? 3.959 14.359 -8.219 1 87.88 298 ASN B CA 1
ATOM 6287 C C . ASN B 1 298 ? 4.316 14.891 -9.602 1 87.88 298 ASN B C 1
ATOM 6289 O O . ASN B 1 298 ? 5.387 14.586 -10.133 1 87.88 298 ASN B O 1
ATOM 6293 N N . ASP B 1 299 ? 3.422 15.656 -10.156 1 89.31 299 ASP B N 1
ATOM 6294 C CA . ASP B 1 299 ? 3.707 16.281 -11.438 1 89.31 299 ASP B CA 1
ATOM 6295 C C . ASP B 1 299 ? 4.945 17.172 -11.352 1 89.31 299 ASP B C 1
ATOM 6297 O O . ASP B 1 299 ? 5.785 17.172 -12.258 1 89.31 299 ASP B O 1
ATOM 6301 N N . PHE B 1 300 ? 5.008 17.906 -10.305 1 94 300 PHE B N 1
ATOM 6302 C CA . PHE B 1 300 ? 6.141 18.797 -10.102 1 94 300 PHE B CA 1
ATOM 6303 C C . PHE B 1 300 ? 7.453 18.016 -10.148 1 94 300 PHE B C 1
ATOM 6305 O O . PHE B 1 300 ? 8.375 18.391 -10.883 1 94 300 PHE B O 1
ATOM 6312 N N . PHE B 1 301 ? 7.504 16.984 -9.438 1 92.5 301 PHE B N 1
ATOM 6313 C CA . PHE B 1 301 ? 8.758 16.25 -9.352 1 92.5 301 PHE B CA 1
ATOM 6314 C C . PHE B 1 301 ? 9.055 15.547 -10.672 1 92.5 301 PHE B C 1
ATOM 6316 O O . PHE B 1 301 ? 10.219 15.414 -11.062 1 92.5 301 PHE B O 1
ATOM 6323 N N . LYS B 1 302 ? 8.039 15.109 -11.289 1 90.88 302 LYS B N 1
ATOM 6324 C CA . LYS B 1 302 ? 8.211 14.531 -12.617 1 90.88 302 LYS B CA 1
ATOM 6325 C C . LYS B 1 302 ? 8.867 15.523 -13.57 1 90.88 302 LYS B C 1
ATOM 6327 O O . LYS B 1 302 ? 9.828 15.188 -14.258 1 90.88 302 LYS B O 1
ATOM 6332 N N . TYR B 1 303 ? 8.391 16.672 -13.602 1 92.88 303 TYR B N 1
ATOM 6333 C CA . TYR B 1 303 ? 8.93 17.703 -14.477 1 92.88 303 TYR B CA 1
ATOM 6334 C C . TYR B 1 303 ? 10.344 18.094 -14.055 1 92.88 303 TYR B C 1
ATOM 6336 O O . TYR B 1 303 ? 11.227 18.266 -14.891 1 92.88 303 TYR B O 1
ATOM 6344 N N . PHE B 1 304 ? 10.531 18.25 -12.758 1 94.62 304 PHE B N 1
ATOM 6345 C CA . PHE B 1 304 ? 11.836 18.609 -12.227 1 94.62 304 PHE B CA 1
ATOM 6346 C C . PHE B 1 304 ? 12.906 17.625 -12.672 1 94.62 304 PHE B C 1
ATOM 6348 O O . PHE B 1 304 ? 13.945 18.016 -13.195 1 94.62 304 PHE B O 1
ATOM 6355 N N . LEU B 1 305 ? 12.602 16.359 -12.531 1 93 305 LEU B N 1
ATOM 6356 C CA . LEU B 1 305 ? 13.57 15.328 -12.875 1 93 305 LEU B CA 1
ATOM 6357 C C . LEU B 1 305 ? 13.766 15.25 -14.391 1 93 305 LEU B C 1
ATOM 6359 O O . LEU B 1 305 ? 14.875 14.984 -14.859 1 93 305 LEU B O 1
ATOM 6363 N N . SER B 1 306 ? 12.664 15.391 -15.094 1 92.44 306 SER B N 1
ATOM 6364 C CA . SER B 1 306 ? 12.758 15.398 -16.547 1 92.44 306 SER B CA 1
ATOM 6365 C C . SER B 1 306 ? 13.68 16.516 -17.031 1 92.44 306 SER B C 1
ATOM 6367 O O . SER B 1 306 ? 14.422 16.344 -18 1 92.44 306 SER B O 1
ATOM 6369 N N . ILE B 1 307 ? 13.609 17.625 -16.422 1 93.62 307 ILE B N 1
ATOM 6370 C CA . ILE B 1 307 ? 14.438 18.766 -16.781 1 93.62 307 ILE B CA 1
ATOM 6371 C C . ILE B 1 307 ? 15.898 18.453 -16.453 1 93.62 307 ILE B C 1
ATOM 6373 O O . ILE B 1 307 ? 16.781 18.688 -17.281 1 93.62 307 ILE B O 1
ATOM 6377 N N . LYS B 1 308 ? 16.109 17.922 -15.266 1 91.75 308 LYS B N 1
ATOM 6378 C CA . LYS B 1 308 ? 17.469 17.703 -14.781 1 91.75 308 LYS B CA 1
ATOM 6379 C C . LYS B 1 308 ? 18.156 16.578 -15.547 1 91.75 308 LYS B C 1
ATOM 6381 O O . LYS B 1 308 ? 19.359 16.625 -15.789 1 91.75 308 LYS B O 1
ATOM 6386 N N . GLU B 1 309 ? 17.375 15.594 -15.992 1 89.5 309 GLU B N 1
ATOM 6387 C CA . GLU B 1 309 ? 17.984 14.406 -16.578 1 89.5 309 GLU B CA 1
ATOM 6388 C C . GLU B 1 309 ? 17.656 14.297 -18.062 1 89.5 309 GLU B C 1
ATOM 6390 O O . GLU B 1 309 ? 18.156 13.398 -18.75 1 89.5 309 GLU B O 1
ATOM 6395 N N . HIS B 1 310 ? 16.797 15.102 -18.641 1 89 310 HIS B N 1
ATOM 6396 C CA . HIS B 1 310 ? 16.375 15.117 -20.031 1 89 310 HIS B CA 1
ATOM 6397 C C . HIS B 1 310 ? 15.781 13.773 -20.438 1 89 310 HIS B C 1
ATOM 6399 O O . HIS B 1 310 ? 16.078 13.266 -21.531 1 89 310 HIS B O 1
ATOM 6405 N N . LYS B 1 311 ? 15.141 13.164 -19.516 1 85.94 311 LYS B N 1
ATOM 6406 C CA . LYS B 1 311 ? 14.492 11.883 -19.766 1 85.94 311 LYS B CA 1
ATOM 6407 C C . LYS B 1 311 ? 13.133 11.82 -19.078 1 85.94 311 LYS B C 1
ATOM 6409 O O . LYS B 1 311 ? 12.898 12.508 -18.078 1 85.94 311 LYS B O 1
ATOM 6414 N N . HIS B 1 312 ? 12.328 11.055 -19.703 1 80.62 312 HIS B N 1
ATOM 6415 C CA . HIS B 1 312 ? 11.016 10.82 -19.094 1 80.62 312 HIS B CA 1
ATOM 6416 C C . HIS B 1 312 ? 11.055 9.617 -18.156 1 80.62 312 HIS B C 1
ATOM 6418 O O . HIS B 1 312 ? 11.719 8.617 -18.453 1 80.62 312 HIS B O 1
ATOM 6424 N N . TYR B 1 313 ? 10.422 9.781 -17 1 74.12 313 TYR B N 1
ATOM 6425 C CA . TYR B 1 313 ? 10.359 8.68 -16.047 1 74.12 313 TYR B CA 1
ATOM 6426 C C . TYR B 1 313 ? 8.922 8.242 -15.812 1 74.12 313 TYR B C 1
ATOM 6428 O O . TYR B 1 313 ? 8.008 9.07 -15.805 1 74.12 313 TYR B O 1
ATOM 6436 N N . SER B 1 314 ? 8.797 6.902 -15.711 1 72.81 314 SER B N 1
ATOM 6437 C CA . SER B 1 314 ? 7.523 6.375 -15.234 1 72.81 314 SER B CA 1
ATOM 6438 C C . SER B 1 314 ? 7.316 6.664 -13.758 1 72.81 314 SER B C 1
ATOM 6440 O O . SER B 1 314 ? 8.281 6.898 -13.023 1 72.81 314 SER B O 1
ATOM 6442 N N . GLU B 1 315 ? 6.109 6.758 -13.312 1 69.56 315 GLU B N 1
ATOM 6443 C CA . GLU B 1 315 ? 5.758 7.074 -11.93 1 69.56 315 GLU B CA 1
ATOM 6444 C C . GLU B 1 315 ? 6.426 6.105 -10.953 1 69.56 315 GLU B C 1
ATOM 6446 O O . GLU B 1 315 ? 6.801 6.496 -9.844 1 69.56 315 GLU B O 1
ATOM 6451 N N . GLU B 1 316 ? 6.664 4.953 -11.414 1 66.69 316 GLU B N 1
ATOM 6452 C CA . GLU B 1 316 ? 7.176 3.908 -10.531 1 66.69 316 GLU B CA 1
ATOM 6453 C C . GLU B 1 316 ? 8.656 4.109 -10.242 1 66.69 316 GLU B C 1
ATOM 6455 O O . GLU B 1 316 ? 9.156 3.678 -9.203 1 66.69 316 GLU B O 1
ATOM 6460 N N . LYS B 1 317 ? 9.312 4.816 -11.086 1 73.44 317 LYS B N 1
ATOM 6461 C CA . LYS B 1 317 ? 10.758 4.941 -10.961 1 73.44 317 LYS B CA 1
ATOM 6462 C C . LYS B 1 317 ? 11.156 6.316 -10.438 1 73.44 317 LYS B C 1
ATOM 6464 O O . LYS B 1 317 ? 12.336 6.602 -10.25 1 73.44 317 LYS B O 1
ATOM 6469 N N . PHE B 1 318 ? 10.164 7.102 -10.094 1 81.62 318 PHE B N 1
ATOM 6470 C CA . PHE B 1 318 ? 10.406 8.508 -9.812 1 81.62 318 PHE B CA 1
ATOM 6471 C C . PHE B 1 318 ? 11.258 8.672 -8.562 1 81.62 318 PHE B C 1
ATOM 6473 O O . PHE B 1 318 ? 12.266 9.383 -8.586 1 81.62 318 PHE B O 1
ATOM 6480 N N . TYR B 1 319 ? 10.922 8.023 -7.535 1 85.62 319 TYR B N 1
ATOM 6481 C CA . TYR B 1 319 ? 11.633 8.18 -6.266 1 85.62 319 TYR B CA 1
ATOM 6482 C C . TYR B 1 319 ? 13.078 7.723 -6.387 1 85.62 319 TYR B C 1
ATOM 6484 O O . TYR B 1 319 ? 14 8.422 -5.961 1 85.62 319 TYR B O 1
ATOM 6492 N N . ASN B 1 320 ? 13.266 6.598 -7.035 1 82.81 320 ASN B N 1
ATOM 6493 C CA . ASN B 1 320 ? 14.609 6.074 -7.223 1 82.81 320 ASN B CA 1
ATOM 6494 C C . ASN B 1 320 ? 15.453 6.988 -8.109 1 82.81 320 ASN B C 1
ATOM 6496 O O . ASN B 1 320 ? 16.641 7.164 -7.867 1 82.81 320 ASN B O 1
ATOM 6500 N N . SER B 1 321 ? 14.789 7.504 -9.086 1 87.62 321 SER B N 1
ATOM 6501 C CA . SER B 1 321 ? 15.484 8.43 -9.977 1 87.62 321 SER B CA 1
ATOM 6502 C C . SER B 1 321 ? 15.891 9.703 -9.242 1 87.62 321 SER B C 1
ATOM 6504 O O . SER B 1 321 ? 16.969 10.242 -9.484 1 87.62 321 SER B O 1
ATOM 6506 N N . PHE B 1 322 ? 15.078 10.211 -8.383 1 91.44 322 PHE B N 1
ATOM 6507 C CA . PHE B 1 322 ? 15.398 11.391 -7.59 1 91.44 322 PHE B CA 1
ATOM 6508 C C . PHE B 1 322 ? 16.594 11.125 -6.68 1 91.44 322 PHE B C 1
ATOM 6510 O O . PHE B 1 322 ? 17.5 11.961 -6.57 1 91.44 322 PHE B O 1
ATOM 6517 N N . LYS B 1 323 ? 16.578 9.945 -6.027 1 88.38 323 LYS B N 1
ATOM 6518 C CA . LYS B 1 323 ? 17.688 9.578 -5.156 1 88.38 323 LYS B CA 1
ATOM 6519 C C . LYS B 1 323 ? 19 9.562 -5.922 1 88.38 323 LYS B C 1
ATOM 6521 O O . LYS B 1 323 ? 20.016 10.086 -5.438 1 88.38 323 LYS B O 1
ATOM 6526 N N . LYS B 1 324 ? 18.906 8.961 -7.117 1 87.88 324 LYS B N 1
ATOM 6527 C CA . LYS B 1 324 ? 20.094 8.891 -7.961 1 87.88 324 LYS B CA 1
ATOM 6528 C C . LYS B 1 324 ? 20.562 10.281 -8.375 1 87.88 324 LYS B C 1
ATOM 6530 O O . LYS B 1 324 ? 21.766 10.562 -8.375 1 87.88 324 LYS B O 1
ATOM 6535 N N . TRP B 1 325 ? 19.609 11.094 -8.734 1 90.62 325 TRP B N 1
ATOM 6536 C CA . TRP B 1 325 ? 19.922 12.477 -9.094 1 90.62 325 TRP B CA 1
ATOM 6537 C C . TRP B 1 325 ? 20.641 13.188 -7.953 1 90.62 325 TRP B C 1
ATOM 6539 O O . TRP B 1 325 ? 21.656 13.852 -8.164 1 90.62 325 TRP B O 1
ATOM 6549 N N . PHE B 1 326 ? 20.172 13.062 -6.711 1 91 326 PHE B N 1
ATOM 6550 C CA . PHE B 1 326 ? 20.75 13.703 -5.531 1 91 326 PHE B CA 1
ATOM 6551 C C . PHE B 1 326 ? 22.156 13.164 -5.258 1 91 326 PHE B C 1
ATOM 6553 O O . PHE B 1 326 ? 23.078 13.938 -5.008 1 91 326 PHE B O 1
ATOM 6560 N N . GLU B 1 327 ? 22.312 11.867 -5.371 1 87.56 327 GLU B N 1
ATOM 6561 C CA . GLU B 1 327 ? 23.578 11.211 -5.066 1 87.56 327 GLU B CA 1
ATOM 6562 C C . GLU B 1 327 ? 24.641 11.547 -6.109 1 87.56 327 GLU B C 1
ATOM 6564 O O . GLU B 1 327 ? 25.828 11.625 -5.789 1 87.56 327 GLU B O 1
ATOM 6569 N N . ASN B 1 328 ? 24.219 11.758 -7.324 1 89.56 328 ASN B N 1
ATOM 6570 C CA . ASN B 1 328 ? 25.141 12.031 -8.43 1 89.56 328 ASN B CA 1
ATOM 6571 C C . ASN B 1 328 ? 25.703 13.453 -8.344 1 89.56 328 ASN B C 1
ATOM 6573 O O . ASN B 1 328 ? 26.719 13.758 -8.984 1 89.56 328 ASN B O 1
ATOM 6577 N N . LYS B 1 329 ? 25.078 14.328 -7.691 1 88.56 329 LYS B N 1
ATOM 6578 C CA . LYS B 1 329 ? 25.547 15.703 -7.574 1 88.56 329 LYS B CA 1
ATOM 6579 C C . LYS B 1 329 ? 26.844 15.789 -6.758 1 88.56 329 LYS B C 1
ATOM 6581 O O . LYS B 1 329 ? 27.578 16.766 -6.848 1 88.56 329 LYS B O 1
ATOM 6586 N N . GLY B 1 330 ? 27.219 14.766 -6.125 1 80.19 330 GLY B N 1
ATOM 6587 C CA . GLY B 1 330 ? 28.484 14.695 -5.426 1 80.19 330 GLY B CA 1
ATOM 6588 C C . GLY B 1 330 ? 28.406 15.164 -3.986 1 80.19 330 GLY B C 1
ATOM 6589 O O . GLY B 1 330 ? 27.328 15.516 -3.504 1 80.19 330 GLY B O 1
ATOM 6590 N N . GLU B 1 331 ? 29.531 15.258 -3.289 1 77.25 331 GLU B N 1
ATOM 6591 C CA . GLU B 1 331 ? 29.625 15.492 -1.851 1 77.25 331 GLU B CA 1
ATOM 6592 C C . GLU B 1 331 ? 29.375 16.969 -1.514 1 77.25 331 GLU B C 1
ATOM 6594 O O . GLU B 1 331 ? 28.953 17.297 -0.406 1 77.25 331 GLU B O 1
ATOM 6599 N N . ASP B 1 332 ? 29.594 17.812 -2.52 1 80.44 332 ASP B N 1
ATOM 6600 C CA . ASP B 1 332 ? 29.453 19.25 -2.273 1 80.44 332 ASP B CA 1
ATOM 6601 C C . ASP B 1 332 ? 27.984 19.672 -2.34 1 80.44 332 ASP B C 1
ATOM 6603 O O . ASP B 1 332 ? 27.625 20.766 -1.913 1 80.44 332 ASP B O 1
ATOM 6607 N N . PHE B 1 333 ? 27.219 18.828 -2.805 1 82.94 333 PHE B N 1
ATOM 6608 C CA . PHE B 1 333 ? 25.781 19.078 -2.922 1 82.94 333 PHE B CA 1
ATOM 6609 C C . PHE B 1 333 ? 25.047 18.531 -1.714 1 82.94 333 PHE B C 1
ATOM 6611 O O . PHE B 1 333 ? 24.891 17.312 -1.572 1 82.94 333 PHE B O 1
ATOM 6618 N N . ASN B 1 334 ? 24.688 19.516 -0.851 1 86.31 334 ASN B N 1
ATOM 6619 C CA . ASN B 1 334 ? 24.031 19.078 0.381 1 86.31 334 ASN B CA 1
ATOM 6620 C C . ASN B 1 334 ? 22.516 19.266 0.312 1 86.31 334 ASN B C 1
ATOM 6622 O O . ASN B 1 334 ? 21.984 19.625 -0.738 1 86.31 334 ASN B O 1
ATOM 6626 N N . ILE B 1 335 ? 21.844 19.031 1.314 1 89 335 ILE B N 1
ATOM 6627 C CA . ILE B 1 335 ? 20.391 19.031 1.41 1 89 335 ILE B CA 1
ATOM 6628 C C . ILE B 1 335 ? 19.859 20.438 1.187 1 89 335 ILE B C 1
ATOM 6630 O O . ILE B 1 335 ? 18.812 20.625 0.557 1 89 335 ILE B O 1
ATOM 6634 N N . LYS B 1 336 ? 20.562 21.391 1.651 1 89.25 336 LYS B N 1
ATOM 6635 C CA . LYS B 1 336 ? 20.125 22.781 1.481 1 89.25 336 LYS B CA 1
ATOM 6636 C C . LYS B 1 336 ? 20.156 23.188 0.011 1 89.25 336 LYS B C 1
ATOM 6638 O O . LYS B 1 336 ? 19.266 23.891 -0.457 1 89.25 336 LYS B O 1
ATOM 6643 N N . ASN B 1 337 ? 21.172 22.719 -0.711 1 92.31 337 ASN B N 1
ATOM 6644 C CA . ASN B 1 337 ? 21.25 22.969 -2.146 1 92.31 337 ASN B CA 1
ATOM 6645 C C . ASN B 1 337 ? 20.062 22.359 -2.885 1 92.31 337 ASN B C 1
ATOM 6647 O O . ASN B 1 337 ? 19.484 22.984 -3.777 1 92.31 337 ASN B O 1
ATOM 6651 N N . ALA B 1 338 ? 19.781 21.156 -2.479 1 93.19 338 ALA B N 1
ATOM 6652 C CA . ALA B 1 338 ? 18.641 20.469 -3.102 1 93.19 338 ALA B CA 1
ATOM 6653 C C . ALA B 1 338 ? 17.344 21.234 -2.867 1 93.19 338 ALA B C 1
ATOM 6655 O O . ALA B 1 338 ? 16.578 21.453 -3.799 1 93.19 338 ALA B O 1
ATOM 6656 N N . PHE B 1 339 ? 17.156 21.688 -1.661 1 93.31 339 PHE B N 1
ATOM 6657 C CA . PHE B 1 339 ? 15.93 22.391 -1.312 1 93.31 339 PHE B CA 1
ATOM 6658 C C . PHE B 1 339 ? 15.867 23.75 -2.02 1 93.31 339 PHE B C 1
ATOM 6660 O O . PHE B 1 339 ? 14.789 24.203 -2.41 1 93.31 339 PHE B O 1
ATOM 6667 N N . ASP B 1 340 ? 17 24.312 -2.156 1 93.69 340 ASP B N 1
ATOM 6668 C CA . ASP B 1 340 ? 17.047 25.578 -2.891 1 93.69 340 ASP B CA 1
ATOM 6669 C C . ASP B 1 340 ? 16.609 25.391 -4.34 1 93.69 340 ASP B C 1
ATOM 6671 O O . ASP B 1 340 ? 15.805 26.172 -4.855 1 93.69 340 ASP B O 1
ATOM 6675 N N . GLU B 1 341 ? 17.141 24.422 -4.93 1 94.44 341 GLU B N 1
ATOM 6676 C CA . GLU B 1 341 ? 16.75 24.141 -6.309 1 94.44 341 GLU B CA 1
ATOM 6677 C C . GLU B 1 341 ? 15.273 23.812 -6.41 1 94.44 341 GLU B C 1
ATOM 6679 O O . GLU B 1 341 ? 14.586 24.297 -7.309 1 94.44 341 GLU B O 1
ATOM 6684 N N . LEU B 1 342 ? 14.82 22.984 -5.523 1 96.19 342 LEU B N 1
ATOM 6685 C CA . LEU B 1 342 ? 13.422 22.562 -5.531 1 96.19 342 LEU B CA 1
ATOM 6686 C C . LEU B 1 342 ? 12.492 23.766 -5.297 1 96.19 342 LEU B C 1
ATOM 6688 O O . LEU B 1 342 ? 11.453 23.875 -5.949 1 96.19 342 LEU B O 1
ATOM 6692 N N . LYS B 1 343 ? 12.867 24.531 -4.344 1 95.12 343 LYS B N 1
ATOM 6693 C CA . LYS B 1 343 ? 12.086 25.734 -4.055 1 95.12 343 LYS B CA 1
ATOM 6694 C C . LYS B 1 343 ? 12.008 26.641 -5.273 1 95.12 343 LYS B C 1
ATOM 6696 O O . LYS B 1 343 ? 10.93 27.125 -5.629 1 95.12 343 LYS B O 1
ATOM 6701 N N . ASN B 1 344 ? 13.117 26.859 -5.891 1 95.75 344 ASN B N 1
ATOM 6702 C CA . ASN B 1 344 ? 13.164 27.703 -7.078 1 95.75 344 ASN B CA 1
ATOM 6703 C C . ASN B 1 344 ? 12.273 27.156 -8.195 1 95.75 344 ASN B C 1
ATOM 6705 O O . ASN B 1 344 ? 11.477 27.891 -8.773 1 95.75 344 ASN B O 1
ATOM 6709 N N . TYR B 1 345 ? 12.43 25.953 -8.453 1 97 345 TYR B N 1
ATOM 6710 C CA . TYR B 1 345 ? 11.648 25.344 -9.523 1 97 345 TYR B CA 1
ATOM 6711 C C . TYR B 1 345 ? 10.172 25.297 -9.156 1 97 345 TYR B C 1
ATOM 6713 O O . TYR B 1 345 ? 9.305 25.359 -10.031 1 97 345 TYR B O 1
ATOM 6721 N N . SER B 1 346 ? 9.875 25.094 -7.863 1 96.94 346 SER B N 1
ATOM 6722 C CA . SER B 1 346 ? 8.477 25.109 -7.449 1 96.94 346 SER B CA 1
ATOM 6723 C C . SER B 1 346 ? 7.852 26.484 -7.68 1 96.94 346 SER B C 1
ATOM 6725 O O . SER B 1 346 ? 6.668 26.578 -8.008 1 96.94 346 SER B O 1
ATOM 6727 N N . ASN B 1 347 ? 8.656 27.484 -7.512 1 95.88 347 ASN B N 1
ATOM 6728 C CA . ASN B 1 347 ? 8.195 28.828 -7.816 1 95.88 347 ASN B CA 1
ATOM 6729 C C . ASN B 1 347 ? 7.863 28.984 -9.297 1 95.88 347 ASN B C 1
ATOM 6731 O O . ASN B 1 347 ? 6.859 29.609 -9.656 1 95.88 347 ASN B O 1
ATOM 6735 N N . LEU B 1 348 ? 8.711 28.484 -10.102 1 96.81 348 LEU B N 1
ATOM 6736 C CA . LEU B 1 348 ? 8.469 28.516 -11.539 1 96.81 348 LEU B CA 1
ATOM 6737 C C . LEU B 1 348 ? 7.203 27.75 -11.898 1 96.81 348 LEU B C 1
ATOM 6739 O O . LEU B 1 348 ? 6.391 28.219 -12.695 1 96.81 348 LEU B O 1
ATOM 6743 N N . PHE B 1 349 ? 7.121 26.609 -11.273 1 96.81 349 PHE B N 1
ATOM 6744 C CA . PHE B 1 349 ? 5.945 25.781 -11.469 1 96.81 349 PHE B CA 1
ATOM 6745 C C . PHE B 1 349 ? 4.672 26.547 -11.125 1 96.81 349 PHE B C 1
ATOM 6747 O O . PHE B 1 349 ? 3.705 26.516 -11.891 1 96.81 349 PHE B O 1
ATOM 6754 N N . ASN B 1 350 ? 4.699 27.172 -10.031 1 94.81 350 ASN B N 1
ATOM 6755 C CA . ASN B 1 350 ? 3.555 27.953 -9.57 1 94.81 350 ASN B CA 1
ATOM 6756 C C . ASN B 1 350 ? 3.184 29.047 -10.562 1 94.81 350 ASN B C 1
ATOM 6758 O O . ASN B 1 350 ? 2.004 29.266 -10.836 1 94.81 350 ASN B O 1
ATOM 6762 N N . GLN B 1 351 ? 4.094 29.703 -11.109 1 94.44 351 GLN B N 1
ATOM 6763 C CA . GLN B 1 351 ? 3.857 30.766 -12.07 1 94.44 351 GLN B CA 1
ATOM 6764 C C . GLN B 1 351 ? 3.197 30.234 -13.344 1 94.44 351 GLN B C 1
ATOM 6766 O O . GLN B 1 351 ? 2.316 30.891 -13.906 1 94.44 351 GLN B O 1
ATOM 6771 N N . ILE B 1 352 ? 3.611 29.125 -13.734 1 94.69 352 ILE B N 1
ATOM 6772 C CA . ILE B 1 352 ? 3.141 28.562 -14.992 1 94.69 352 ILE B CA 1
ATOM 6773 C C . ILE B 1 352 ? 1.72 28.031 -14.82 1 94.69 352 ILE B C 1
ATOM 6775 O O . ILE B 1 352 ? 0.866 28.234 -15.688 1 94.69 352 ILE B O 1
ATOM 6779 N N . PHE B 1 353 ? 1.443 27.422 -13.688 1 92.94 353 PHE B N 1
ATOM 6780 C CA . PHE B 1 353 ? 0.2 26.672 -13.578 1 92.94 353 PHE B CA 1
ATOM 6781 C C . PHE B 1 353 ? -0.831 27.453 -12.766 1 92.94 353 PHE B C 1
ATOM 6783 O O . PHE B 1 353 ? -2.014 27.094 -12.766 1 92.94 353 PHE B O 1
ATOM 6790 N N . LYS B 1 354 ? -0.406 28.453 -12.086 1 90.5 354 LYS B N 1
ATOM 6791 C CA . LYS B 1 354 ? -1.341 29.281 -11.328 1 90.5 354 LYS B CA 1
ATOM 6792 C C . LYS B 1 354 ? -1.391 30.703 -11.883 1 90.5 354 LYS B C 1
ATOM 6794 O O . LYS B 1 354 ? -2.309 31.062 -12.625 1 90.5 354 LYS B O 1
ATOM 6799 N N . LYS B 1 355 ? -0.317 31.453 -11.625 1 91.56 355 LYS B N 1
ATOM 6800 C CA . LYS B 1 355 ? -0.284 32.844 -12.086 1 91.56 355 LYS B CA 1
ATOM 6801 C C . LYS B 1 355 ? 1.139 33.375 -12.062 1 91.56 355 LYS B C 1
ATOM 6803 O O . LYS B 1 355 ? 1.84 33.281 -11.055 1 91.56 355 LYS B O 1
ATOM 6808 N N . SER B 1 356 ? 1.461 33.938 -13.164 1 90.81 356 SER B N 1
ATOM 6809 C CA . SER B 1 356 ? 2.795 34.5 -13.258 1 90.81 356 SER B CA 1
ATOM 6810 C C . SER B 1 356 ? 2.865 35.844 -12.531 1 90.81 356 SER B C 1
ATOM 6812 O O . SER B 1 356 ? 1.869 36.562 -12.445 1 90.81 356 SER B O 1
ATOM 6814 N N . LYS B 1 357 ? 4.016 36.125 -12.078 1 86.62 357 LYS B N 1
ATOM 6815 C CA . LYS B 1 357 ? 4.277 37.406 -11.469 1 86.62 357 LYS B CA 1
ATOM 6816 C C . LYS B 1 357 ? 4.406 38.5 -12.523 1 86.62 357 LYS B C 1
ATOM 6818 O O . LYS B 1 357 ? 4.254 39.688 -12.219 1 86.62 357 LYS B O 1
ATOM 6823 N N . ASN B 1 358 ? 4.68 38.125 -13.742 1 91.5 358 ASN B N 1
ATOM 6824 C CA . ASN B 1 358 ? 4.895 39.062 -14.859 1 91.5 358 ASN B CA 1
ATOM 6825 C C . ASN B 1 358 ? 3.674 39.125 -15.773 1 91.5 358 ASN B C 1
ATOM 6827 O O . ASN B 1 358 ? 3.443 38.219 -16.578 1 91.5 358 ASN B O 1
ATOM 6831 N N . PRO B 1 359 ? 3.012 40.188 -15.789 1 92.25 359 PRO B N 1
ATOM 6832 C CA . PRO B 1 359 ? 1.799 40.312 -16.594 1 92.25 359 PRO B CA 1
ATOM 6833 C C . PRO B 1 359 ? 2.078 40.188 -18.094 1 92.25 359 PRO B C 1
ATOM 6835 O O . PRO B 1 359 ? 1.202 39.781 -18.859 1 92.25 359 PRO B O 1
ATOM 6838 N N . LYS B 1 360 ? 3.285 40.531 -18.516 1 92.56 360 LYS B N 1
ATOM 6839 C CA . LYS B 1 360 ? 3.631 40.5 -19.922 1 92.56 360 LYS B CA 1
ATOM 6840 C C . LYS B 1 360 ? 3.564 39.094 -20.5 1 92.56 360 LYS B C 1
ATOM 6842 O O . LYS B 1 360 ? 3.346 38.938 -21.703 1 92.56 360 LYS B O 1
ATOM 6847 N N . ILE B 1 361 ? 3.77 38.125 -19.641 1 94.56 361 ILE B N 1
ATOM 6848 C CA . ILE B 1 361 ? 3.807 36.75 -20.156 1 94.56 361 ILE B CA 1
ATOM 6849 C C . ILE B 1 361 ? 2.553 36 -19.734 1 94.56 361 ILE B C 1
ATOM 6851 O O . ILE B 1 361 ? 2.311 34.875 -20.188 1 94.56 361 ILE B O 1
ATOM 6855 N N . GLU B 1 362 ? 1.724 36.562 -18.875 1 94.69 362 GLU B N 1
ATOM 6856 C CA . GLU B 1 362 ? 0.58 35.875 -18.281 1 94.69 362 GLU B CA 1
ATOM 6857 C C . GLU B 1 362 ? -0.471 35.531 -19.328 1 94.69 362 GLU B C 1
ATOM 6859 O O . GLU B 1 362 ? -1.115 34.5 -19.25 1 94.69 362 GLU B O 1
ATOM 6864 N N . GLU B 1 363 ? -0.631 36.375 -20.25 1 91.12 363 GLU B N 1
ATOM 6865 C CA . GLU B 1 363 ? -1.661 36.156 -21.266 1 91.12 363 GLU B CA 1
ATOM 6866 C C . GLU B 1 363 ? -1.423 34.844 -22.031 1 91.12 363 GLU B C 1
ATOM 6868 O O . GLU B 1 363 ? -2.35 34.062 -22.219 1 91.12 363 GLU B O 1
ATOM 6873 N N . GLU B 1 364 ? -0.211 34.719 -22.438 1 91.56 364 GLU B N 1
ATOM 6874 C CA . GLU B 1 364 ? 0.119 33.5 -23.188 1 91.56 364 GLU B CA 1
ATOM 6875 C C . GLU B 1 364 ? 0.065 32.281 -22.297 1 91.56 364 GLU B C 1
ATOM 6877 O O . GLU B 1 364 ? -0.289 31.188 -22.75 1 91.56 364 GLU B O 1
ATOM 6882 N N . LEU B 1 365 ? 0.448 32.438 -21.062 1 94.62 365 LEU B N 1
ATOM 6883 C CA . LEU B 1 365 ? 0.407 31.344 -20.109 1 94.62 365 LEU B CA 1
ATOM 6884 C C . LEU B 1 365 ? -1.03 30.906 -19.828 1 94.62 365 LEU B C 1
ATOM 6886 O O . LEU B 1 365 ? -1.3 29.719 -19.625 1 94.62 365 LEU B O 1
ATOM 6890 N N . ILE B 1 366 ? -1.943 31.844 -19.828 1 92.5 366 ILE B N 1
ATOM 6891 C CA . ILE B 1 366 ? -3.359 31.547 -19.641 1 92.5 366 ILE B CA 1
ATOM 6892 C C . ILE B 1 366 ? -3.84 30.641 -20.781 1 92.5 366 ILE B C 1
ATOM 6894 O O . ILE B 1 366 ? -4.582 29.672 -20.547 1 92.5 366 ILE B O 1
ATOM 6898 N N . GLU B 1 367 ? -3.406 30.953 -21.969 1 87.44 367 GLU B N 1
ATOM 6899 C CA . GLU B 1 367 ? -3.758 30.125 -23.109 1 87.44 367 GLU B CA 1
ATOM 6900 C C . GLU B 1 367 ? -3.217 28.703 -22.953 1 87.44 367 GLU B C 1
ATOM 6902 O O . GLU B 1 367 ? -3.904 27.734 -23.266 1 87.44 367 GLU B O 1
ATOM 6907 N N . TYR B 1 368 ? -2.01 28.641 -22.469 1 91.56 368 TYR B N 1
ATOM 6908 C CA . TYR B 1 368 ? -1.391 27.344 -22.219 1 91.56 368 TYR B CA 1
ATOM 6909 C C . TYR B 1 368 ? -2.199 26.531 -21.203 1 91.56 368 TYR B C 1
ATOM 6911 O O . TYR B 1 368 ? -2.445 25.344 -21.406 1 91.56 368 TYR B O 1
ATOM 6919 N N . ARG B 1 369 ? -2.664 27.203 -20.172 1 88.5 36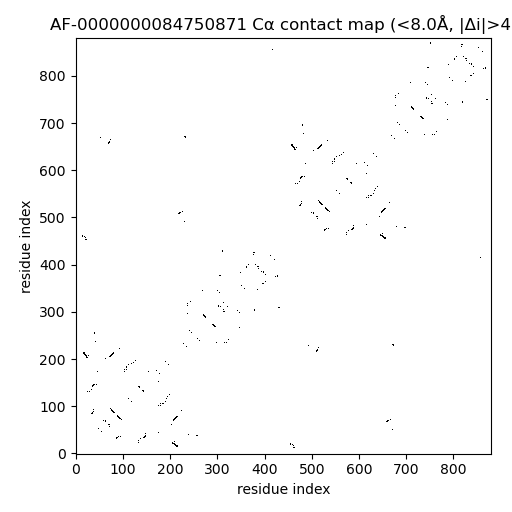9 ARG B N 1
ATOM 6920 C CA . ARG B 1 369 ? -3.418 26.547 -19.109 1 88.5 369 ARG B CA 1
ATOM 6921 C C . ARG B 1 369 ? -4.773 26.062 -19.609 1 88.5 369 ARG B C 1
ATOM 6923 O O . ARG B 1 369 ? -5.246 25 -19.219 1 88.5 369 ARG B O 1
ATOM 6930 N N . LYS B 1 370 ? -5.316 26.719 -20.484 1 83.44 370 LYS B N 1
ATOM 6931 C CA . LYS B 1 370 ? -6.645 26.406 -21.016 1 83.44 370 LYS B CA 1
ATOM 6932 C C . LYS B 1 370 ? -6.609 25.125 -21.844 1 83.44 370 LYS B C 1
ATOM 6934 O O . LYS B 1 370 ? -7.594 24.391 -21.906 1 83.44 370 LYS B O 1
ATOM 6939 N N . MET B 1 371 ? -5.508 24.938 -22.484 1 81.12 371 MET B N 1
ATOM 6940 C CA . MET B 1 371 ? -5.391 23.781 -23.359 1 81.12 371 MET B CA 1
ATOM 6941 C C . MET B 1 371 ? -5.301 22.484 -22.562 1 81.12 371 MET B C 1
ATOM 6943 O O . MET B 1 371 ? -5.656 21.422 -23.062 1 81.12 371 MET B O 1
ATOM 6947 N N . ASN B 1 372 ? -4.734 22.547 -21.375 1 79.44 372 ASN B N 1
ATOM 6948 C CA . ASN B 1 372 ? -4.625 21.406 -20.453 1 79.44 372 ASN B CA 1
ATOM 6949 C C . ASN B 1 372 ? -3.807 20.281 -21.062 1 79.44 372 ASN B C 1
ATOM 6951 O O . ASN B 1 372 ? -4.16 19.109 -20.922 1 79.44 372 ASN B O 1
ATOM 6955 N N . ILE B 1 373 ? -2.924 20.562 -22 1 81.88 373 ILE B N 1
ATOM 6956 C CA . ILE B 1 373 ? -1.932 19.641 -22.547 1 81.88 373 ILE B CA 1
ATOM 6957 C C . ILE B 1 373 ? -0.55 20 -21.984 1 81.88 373 ILE B C 1
ATOM 6959 O O . ILE B 1 373 ? 0.057 20.984 -22.391 1 81.88 373 ILE B O 1
ATOM 6963 N N . TYR B 1 374 ? 0.003 19.141 -21.203 1 86.12 374 TYR B N 1
ATOM 6964 C CA . TYR B 1 374 ? 1.142 19.578 -20.406 1 86.12 374 TYR B CA 1
ATOM 6965 C C . TYR B 1 374 ? 2.412 18.844 -20.828 1 86.12 374 TYR B C 1
ATOM 6967 O O . TYR B 1 374 ? 3.398 18.828 -20.078 1 86.12 374 TYR B O 1
ATOM 6975 N N . ALA B 1 375 ? 2.416 18.297 -22 1 86.25 375 ALA B N 1
ATOM 6976 C CA . ALA B 1 375 ? 3.564 17.547 -22.5 1 86.25 375 ALA B CA 1
ATOM 6977 C C . ALA B 1 375 ? 4.801 18.438 -22.609 1 86.25 375 ALA B C 1
ATOM 6979 O O . ALA B 1 375 ? 5.93 17.969 -22.453 1 86.25 375 ALA B O 1
ATOM 6980 N N . ALA B 1 376 ? 4.625 19.734 -22.734 1 91.5 376 ALA B N 1
ATOM 6981 C CA . ALA B 1 376 ? 5.738 20.656 -22.953 1 91.5 376 ALA B CA 1
ATOM 6982 C C . ALA B 1 376 ? 6.148 21.328 -21.656 1 91.5 376 ALA B C 1
ATOM 6984 O O . ALA B 1 376 ? 7.016 22.203 -21.641 1 91.5 376 ALA B O 1
ATOM 6985 N N . SER B 1 377 ? 5.633 20.938 -20.531 1 93.81 377 SER B N 1
ATOM 6986 C CA . SER B 1 377 ? 5.801 21.625 -19.266 1 93.81 377 SER B CA 1
ATOM 6987 C C . SER B 1 377 ? 7.27 21.719 -18.875 1 93.81 377 SER B C 1
ATOM 6989 O O . SER B 1 377 ? 7.742 22.797 -18.469 1 93.81 377 SER B O 1
ATOM 6991 N N . PRO B 1 378 ? 8.062 20.641 -19.062 1 94.44 378 PRO B N 1
ATOM 6992 C CA . PRO B 1 378 ? 9.477 20.766 -18.703 1 94.44 378 PRO B CA 1
ATOM 6993 C C . PRO B 1 378 ? 10.195 21.859 -19.484 1 94.44 378 PRO B C 1
ATOM 6995 O O . PRO B 1 378 ? 10.969 22.625 -18.922 1 94.44 378 PRO B O 1
ATOM 6998 N N . LEU B 1 379 ? 9.859 21.953 -20.734 1 94.75 379 LEU B N 1
ATOM 6999 C CA . LEU B 1 379 ? 10.461 22.969 -21.578 1 94.75 379 LEU B CA 1
ATOM 7000 C C . LEU B 1 379 ? 10.023 24.359 -21.156 1 94.75 379 LEU B C 1
ATOM 7002 O O . LEU B 1 379 ? 10.844 25.281 -21.047 1 94.75 379 LEU B O 1
ATOM 7006 N N . ILE B 1 380 ? 8.781 24.516 -20.891 1 96 380 ILE B N 1
ATOM 7007 C CA . ILE B 1 380 ? 8.219 25.812 -20.547 1 96 380 ILE B CA 1
ATOM 7008 C C . ILE B 1 380 ? 8.789 26.297 -19.219 1 96 380 ILE B C 1
ATOM 7010 O O . ILE B 1 380 ? 9.062 27.484 -19.031 1 96 380 ILE B O 1
ATOM 7014 N N . ILE B 1 381 ? 8.992 25.375 -18.266 1 96.75 381 ILE B N 1
ATOM 7015 C CA . ILE B 1 381 ? 9.562 25.703 -16.969 1 96.75 381 ILE B CA 1
ATOM 7016 C C . ILE B 1 381 ? 10.977 26.25 -17.156 1 96.75 381 ILE B C 1
ATOM 7018 O O . ILE B 1 381 ? 11.328 27.281 -16.578 1 96.75 381 ILE B O 1
ATOM 7022 N N . GLU B 1 382 ? 11.719 25.594 -17.953 1 95.5 382 GLU B N 1
ATOM 7023 C CA . GLU B 1 382 ? 13.086 26.047 -18.188 1 95.5 382 GLU B CA 1
ATOM 7024 C C . GLU B 1 382 ? 13.117 27.391 -18.906 1 95.5 382 GLU B C 1
ATOM 7026 O O . GLU B 1 382 ? 13.969 28.234 -18.625 1 95.5 382 GLU B O 1
ATOM 7031 N N . MET B 1 383 ? 12.219 27.531 -19.875 1 95.19 383 MET B N 1
ATOM 7032 C CA . MET B 1 383 ? 12.109 28.797 -20.578 1 95.19 383 MET B CA 1
ATOM 7033 C C . MET B 1 383 ? 11.82 29.938 -19.594 1 95.19 383 MET B C 1
ATOM 7035 O O . MET B 1 383 ? 12.398 31.031 -19.719 1 95.19 383 MET B O 1
ATOM 7039 N N . LEU B 1 384 ? 10.914 29.688 -18.703 1 96.31 384 LEU B N 1
ATOM 7040 C CA . LEU B 1 384 ? 10.578 30.719 -17.719 1 96.31 384 LEU B CA 1
ATOM 7041 C C . LEU B 1 384 ? 11.781 31.031 -16.844 1 96.31 384 LEU B C 1
ATOM 7043 O O . LEU B 1 384 ? 11.992 32.188 -16.469 1 96.31 384 LEU B O 1
ATOM 7047 N N . LYS B 1 385 ? 12.5 30 -16.484 1 95.88 385 LYS B N 1
ATOM 7048 C CA . LYS B 1 385 ? 13.727 30.219 -15.727 1 95.88 385 LYS B CA 1
ATOM 7049 C C . LYS B 1 385 ? 14.68 31.141 -16.469 1 95.88 385 LYS B C 1
ATOM 7051 O O . LYS B 1 385 ? 15.25 32.062 -15.883 1 95.88 385 LYS B O 1
ATOM 7056 N N . TRP B 1 386 ? 14.836 30.859 -17.797 1 95 386 TRP B N 1
ATOM 7057 C CA . TRP B 1 386 ? 15.695 31.703 -18.609 1 95 386 TRP B CA 1
ATOM 7058 C C . TRP B 1 386 ? 15.211 33.156 -18.609 1 95 386 TRP B C 1
ATOM 7060 O O . TRP B 1 386 ? 16.016 34.094 -18.594 1 95 386 TRP B O 1
ATOM 7070 N N . HIS B 1 387 ? 13.945 33.281 -18.656 1 94.75 387 HIS B N 1
ATOM 7071 C CA . HIS B 1 387 ? 13.375 34.625 -18.625 1 94.75 387 HIS B CA 1
ATOM 7072 C C . HIS B 1 387 ? 13.633 35.281 -17.281 1 94.75 387 HIS B C 1
ATOM 7074 O O . HIS B 1 387 ? 14.047 36.438 -17.234 1 94.75 387 HIS B O 1
ATOM 7080 N N . ASP B 1 388 ? 13.391 34.594 -16.156 1 93.62 388 ASP B N 1
ATOM 7081 C CA . ASP B 1 388 ? 13.594 35.125 -14.82 1 93.62 388 ASP B CA 1
ATOM 7082 C C . ASP B 1 388 ? 15.062 35.469 -14.578 1 93.62 388 ASP B C 1
ATOM 7084 O O . ASP B 1 388 ? 15.375 36.406 -13.852 1 93.62 388 ASP B O 1
ATOM 7088 N N . ASP B 1 389 ? 15.914 34.719 -15.203 1 94 389 ASP B N 1
ATOM 7089 C CA . ASP B 1 389 ? 17.344 34.938 -15.094 1 94 389 ASP B CA 1
ATOM 7090 C C . ASP B 1 389 ? 17.812 36.031 -16.078 1 94 389 ASP B C 1
ATOM 7092 O O . ASP B 1 389 ? 19.016 36.281 -16.203 1 94 389 ASP B O 1
ATOM 7096 N N . LYS B 1 390 ? 16.953 36.594 -16.875 1 93.69 390 LYS B N 1
ATOM 7097 C CA . LYS B 1 390 ? 17.188 37.688 -17.812 1 93.69 390 LYS B CA 1
ATOM 7098 C C . LYS B 1 390 ? 18.016 37.219 -19 1 93.69 390 LYS B C 1
ATOM 7100 O O . LYS B 1 390 ? 18.781 38 -19.562 1 93.69 390 LYS B O 1
ATOM 7105 N N . GLU B 1 391 ? 17.859 36 -19.297 1 92.94 391 GLU B N 1
ATOM 7106 C CA . GLU B 1 391 ? 18.562 35.469 -20.469 1 92.94 391 GLU B CA 1
ATOM 7107 C C . GLU B 1 391 ? 17.734 35.656 -21.734 1 92.94 391 GLU B C 1
ATOM 7109 O O . GLU B 1 391 ? 18.266 35.688 -22.844 1 92.94 391 GLU B O 1
ATOM 7114 N N . ILE B 1 392 ? 16.422 35.656 -21.609 1 93.44 392 ILE B N 1
ATOM 7115 C CA . ILE B 1 392 ? 15.531 35.906 -22.734 1 93.44 392 ILE B CA 1
ATOM 7116 C C . ILE B 1 392 ? 14.484 36.938 -22.344 1 93.44 392 ILE B C 1
ATOM 7118 O O . ILE B 1 392 ? 14.117 37.031 -21.172 1 93.44 392 ILE B O 1
ATOM 7122 N N . SER B 1 393 ? 14 37.719 -23.312 1 94.81 393 SER B N 1
ATOM 7123 C CA . SER B 1 393 ? 13.016 38.75 -23.047 1 94.81 393 SER B CA 1
ATOM 7124 C C . SER B 1 393 ? 11.609 38.188 -22.953 1 94.81 393 SER B C 1
ATOM 7126 O O . SER B 1 393 ? 11.367 37.031 -23.375 1 94.81 393 SER B O 1
ATOM 7128 N N . ALA B 1 394 ? 10.695 38.969 -22.406 1 95.56 394 ALA B N 1
ATOM 7129 C CA . ALA B 1 394 ? 9.289 38.594 -22.312 1 95.56 394 ALA B CA 1
ATOM 7130 C C . ALA B 1 394 ? 8.711 38.312 -23.703 1 95.56 394 ALA B C 1
ATOM 7132 O O . ALA B 1 394 ? 7.922 37.375 -23.891 1 95.56 394 ALA B O 1
ATOM 7133 N N . ASN B 1 395 ? 9.133 39.156 -24.625 1 94.69 395 ASN B N 1
ATOM 7134 C CA . ASN B 1 395 ? 8.633 39.031 -25.984 1 94.69 395 ASN B CA 1
ATOM 7135 C C . ASN B 1 395 ? 9.07 37.688 -26.609 1 94.69 395 ASN B C 1
ATOM 7137 O O . ASN B 1 395 ? 8.273 37 -27.25 1 94.69 395 ASN B O 1
ATOM 7141 N N . LEU B 1 396 ? 10.328 37.375 -26.406 1 93.69 396 LEU B N 1
ATOM 7142 C CA . LEU B 1 396 ? 10.844 36.125 -26.938 1 93.69 396 LEU B CA 1
ATOM 7143 C C . LEU B 1 396 ? 10.164 34.938 -26.281 1 93.69 396 LEU B C 1
ATOM 7145 O O . LEU B 1 396 ? 9.836 33.938 -26.953 1 93.69 396 LEU B O 1
ATOM 7149 N N . PHE B 1 397 ? 10 34.969 -24.969 1 95.88 397 PHE B N 1
ATOM 7150 C CA . PHE B 1 397 ? 9.281 33.938 -24.25 1 95.88 397 PHE B CA 1
ATOM 7151 C C . PHE B 1 397 ? 7.898 33.719 -24.844 1 95.88 397 PHE B C 1
ATOM 7153 O O . PHE B 1 397 ? 7.504 32.594 -25.109 1 95.88 397 PHE B O 1
ATOM 7160 N N . ASN B 1 398 ? 7.168 34.844 -25.078 1 95.88 398 ASN B N 1
ATOM 7161 C CA . ASN B 1 398 ? 5.812 34.781 -25.609 1 95.88 398 ASN B CA 1
ATOM 7162 C C . ASN B 1 398 ? 5.793 34.188 -27.016 1 95.88 398 ASN B C 1
ATOM 7164 O O . ASN B 1 398 ? 4.902 33.375 -27.359 1 95.88 398 ASN B O 1
ATOM 7168 N N . ASP B 1 399 ? 6.742 34.594 -27.781 1 93.44 399 ASP B N 1
ATOM 7169 C CA . ASP B 1 399 ? 6.82 34.062 -29.141 1 93.44 399 ASP B CA 1
ATOM 7170 C C . ASP B 1 399 ? 7.043 32.562 -29.141 1 93.44 399 ASP B C 1
ATOM 7172 O O . ASP B 1 399 ? 6.402 31.828 -29.906 1 93.44 399 ASP B O 1
ATOM 7176 N N . MET B 1 400 ? 7.973 32.125 -28.312 1 94.62 400 MET B N 1
ATOM 7177 C CA . MET B 1 400 ? 8.25 30.688 -28.188 1 94.62 400 MET B CA 1
ATOM 7178 C C . MET B 1 400 ? 7.023 29.922 -27.703 1 94.62 400 MET B C 1
ATOM 7180 O O . MET B 1 400 ? 6.691 28.859 -28.219 1 94.62 400 MET B O 1
ATOM 7184 N N . LEU B 1 401 ? 6.352 30.469 -26.703 1 95.56 401 LEU B N 1
ATOM 7185 C CA . LEU B 1 401 ? 5.176 29.828 -26.125 1 95.56 401 LEU B CA 1
ATOM 7186 C C . LEU B 1 401 ? 4.047 29.734 -27.141 1 95.56 401 LEU B C 1
ATOM 7188 O O . LEU B 1 401 ? 3.305 28.75 -27.172 1 95.56 401 LEU B O 1
ATOM 7192 N N . LYS B 1 402 ? 3.928 30.734 -27.953 1 93.38 402 LYS B N 1
ATOM 7193 C CA . LYS B 1 402 ? 2.914 30.734 -29.016 1 93.38 402 LYS B CA 1
ATOM 7194 C C . LYS B 1 402 ? 3.148 29.594 -30 1 93.38 402 LYS B C 1
ATOM 7196 O O . LYS B 1 402 ? 2.199 28.953 -30.438 1 93.38 402 LYS B O 1
ATOM 7201 N N . VAL B 1 403 ? 4.383 29.422 -30.344 1 92.94 403 VAL B N 1
ATOM 7202 C CA . VAL B 1 403 ? 4.75 28.344 -31.25 1 92.94 403 VAL B CA 1
ATOM 7203 C C . VAL B 1 403 ? 4.41 27 -30.609 1 92.94 403 VAL B C 1
ATOM 7205 O O . VAL B 1 403 ? 3.85 26.109 -31.281 1 92.94 403 VAL B O 1
ATOM 7208 N N . ILE B 1 404 ? 4.797 26.844 -29.375 1 93.31 404 ILE B N 1
ATOM 7209 C CA . ILE B 1 404 ? 4.539 25.594 -28.656 1 93.31 404 ILE B CA 1
ATOM 7210 C C . ILE B 1 404 ? 3.037 25.344 -28.578 1 93.31 404 ILE B C 1
ATOM 7212 O O . ILE B 1 404 ? 2.568 24.25 -28.859 1 93.31 404 ILE B O 1
ATOM 7216 N N . ASN B 1 405 ? 2.266 26.406 -28.188 1 90.75 405 ASN B N 1
ATOM 7217 C CA . ASN B 1 405 ? 0.816 26.297 -28.062 1 90.75 405 ASN B CA 1
ATOM 7218 C C . ASN B 1 405 ? 0.177 25.875 -29.391 1 90.75 405 ASN B C 1
ATOM 7220 O O . ASN B 1 405 ? -0.705 25.016 -29.422 1 90.75 405 ASN B O 1
ATOM 7224 N N . THR B 1 406 ? 0.654 26.469 -30.422 1 86.94 406 THR B N 1
ATOM 7225 C CA . THR B 1 406 ? 0.142 26.156 -31.75 1 86.94 406 THR B CA 1
ATOM 7226 C C . THR B 1 406 ? 0.433 24.703 -32.125 1 86.94 406 THR B C 1
ATOM 7228 O O . THR B 1 406 ? -0.436 24 -32.625 1 86.94 406 THR B O 1
ATOM 7231 N N . TYR B 1 407 ? 1.617 24.328 -31.828 1 86.81 407 TYR B N 1
ATOM 7232 C CA . TYR B 1 407 ? 2.014 22.953 -32.125 1 86.81 407 TYR B CA 1
ATOM 7233 C C . TYR B 1 407 ? 1.159 21.969 -31.328 1 86.81 407 TYR B C 1
ATOM 7235 O O . TYR B 1 407 ? 0.726 20.953 -31.859 1 86.81 407 TYR B O 1
ATOM 7243 N N . LEU B 1 408 ? 0.98 22.234 -30.078 1 85.94 408 LEU B N 1
ATOM 7244 C CA . LEU B 1 408 ? 0.212 21.344 -29.203 1 85.94 408 LEU B CA 1
ATOM 7245 C C . LEU B 1 408 ? -1.227 21.219 -29.688 1 85.94 408 LEU B C 1
ATOM 7247 O O . LEU B 1 408 ? -1.776 20.109 -29.734 1 85.94 408 LEU B O 1
ATOM 7251 N N . VAL B 1 409 ? -1.824 22.266 -30.125 1 82.06 409 VAL B N 1
ATOM 7252 C CA . VAL B 1 409 ? -3.207 22.281 -30.578 1 82.06 409 VAL B CA 1
ATOM 7253 C C . VAL B 1 409 ? -3.314 21.516 -31.906 1 82.06 409 VAL B C 1
ATOM 7255 O O . VAL B 1 409 ? -4.227 20.703 -32.094 1 82.06 409 VAL B O 1
ATOM 7258 N N . ARG B 1 410 ? -2.406 21.797 -32.75 1 76.62 410 ARG B N 1
ATOM 7259 C CA . ARG B 1 410 ? -2.41 21.125 -34.031 1 76.62 410 ARG B CA 1
ATOM 7260 C C . ARG B 1 410 ? -2.24 19.625 -33.875 1 76.62 410 ARG B C 1
ATOM 7262 O O . ARG B 1 410 ? -2.928 18.844 -34.562 1 76.62 410 ARG B O 1
ATOM 7269 N N . ASN B 1 411 ? -1.252 19.312 -33.094 1 77.12 411 ASN B N 1
ATOM 7270 C CA . ASN B 1 411 ? -1.005 17.906 -32.844 1 77.12 411 ASN B CA 1
ATOM 7271 C C . ASN B 1 411 ? -2.209 17.219 -32.188 1 77.12 411 ASN B C 1
ATOM 7273 O O . ASN B 1 411 ? -2.5 16.062 -32.5 1 77.12 411 ASN B O 1
ATOM 7277 N N . ASP B 1 412 ? -2.824 17.859 -31.219 1 73.81 412 ASP B N 1
ATOM 7278 C CA . ASP B 1 412 ? -3.99 17.312 -30.531 1 73.81 412 ASP B CA 1
ATOM 7279 C C . ASP B 1 412 ? -5.137 17.078 -31.5 1 73.81 412 ASP B C 1
ATOM 7281 O O . ASP B 1 412 ? -5.832 16.062 -31.406 1 73.81 412 ASP B O 1
ATOM 7285 N N . ILE B 1 413 ? -5.301 17.922 -32.406 1 64.69 413 ILE B N 1
ATOM 7286 C CA . ILE B 1 413 ? -6.383 17.859 -33.375 1 64.69 413 ILE B CA 1
ATOM 7287 C C . ILE B 1 413 ? -6.082 16.781 -34.406 1 64.69 413 ILE B C 1
ATOM 7289 O O . ILE B 1 413 ? -6.965 15.992 -34.781 1 64.69 413 ILE B O 1
ATOM 7293 N N . CYS B 1 414 ? -4.859 16.797 -34.875 1 61.28 414 CYS B N 1
ATOM 7294 C CA . CYS B 1 414 ? -4.492 15.922 -35.969 1 61.28 414 CYS B CA 1
ATOM 7295 C C . CYS B 1 414 ? -4.352 14.477 -35.5 1 61.28 414 CYS B C 1
ATOM 7297 O O . CYS B 1 414 ? -4.59 13.547 -36.281 1 61.28 414 CYS B O 1
ATOM 7299 N N . ASN B 1 415 ? -3.684 14.227 -34.406 1 56.28 415 ASN B N 1
ATOM 7300 C CA . ASN B 1 415 ? -3.344 12.859 -34.031 1 56.28 415 ASN B CA 1
ATOM 7301 C C . ASN B 1 415 ? -4.348 12.289 -33 1 56.28 415 ASN B C 1
ATOM 7303 O O . ASN B 1 415 ? -4.125 11.219 -32.438 1 56.28 415 ASN B O 1
ATOM 7307 N N . ASN B 1 416 ? -5.43 12.609 -33.156 1 49.12 416 ASN B N 1
ATOM 7308 C CA . ASN B 1 416 ? -6.559 12.125 -32.375 1 49.12 416 ASN B CA 1
ATOM 7309 C C . ASN B 1 416 ? -6.121 11.727 -30.953 1 49.12 416 ASN B C 1
ATOM 7311 O O . ASN B 1 416 ? -6.5 10.672 -30.453 1 49.12 416 ASN B O 1
ATOM 7315 N N . GLY B 1 417 ? -5.359 12.422 -30.312 1 47.44 417 GLY B N 1
ATOM 7316 C CA . GLY B 1 417 ? -5.016 12.219 -28.906 1 47.44 417 GLY B CA 1
ATOM 7317 C C . GLY B 1 417 ? -3.971 11.141 -28.703 1 47.44 417 GLY B C 1
ATOM 7318 O O . GLY B 1 417 ? -3.373 11.047 -27.625 1 47.44 417 GLY B O 1
ATOM 7319 N N . ASP B 1 418 ? -3.934 10.023 -29.578 1 46.75 418 ASP B N 1
ATOM 7320 C CA . ASP B 1 418 ? -3.139 8.812 -29.406 1 46.75 418 ASP B CA 1
ATOM 7321 C C . ASP B 1 418 ? -1.652 9.141 -29.281 1 46.75 418 ASP B C 1
ATOM 7323 O O . ASP B 1 418 ? -0.928 8.516 -28.516 1 46.75 418 ASP B O 1
ATOM 7327 N N . ARG B 1 419 ? -1.116 9.992 -30.203 1 47.25 419 ARG B N 1
ATOM 7328 C CA . ARG B 1 419 ? 0.317 10.141 -30.438 1 47.25 419 ARG B CA 1
ATOM 7329 C C . ARG B 1 419 ? 0.941 11.086 -29.406 1 47.25 419 ARG B C 1
ATOM 7331 O O . ARG B 1 419 ? 2.08 11.531 -29.578 1 47.25 419 ARG B O 1
ATOM 7338 N N . LEU B 1 420 ? 0.234 11.445 -28.438 1 49.47 420 LEU B N 1
ATOM 7339 C CA . LEU B 1 420 ? 0.783 12.305 -27.391 1 49.47 420 LEU B CA 1
ATOM 7340 C C . LEU B 1 420 ? 1.889 11.586 -26.625 1 49.47 420 LEU B C 1
ATOM 7342 O O . LEU B 1 420 ? 2.648 12.219 -25.875 1 49.47 420 LEU B O 1
ATOM 7346 N N . LYS B 1 421 ? 1.938 10.234 -26.875 1 54.53 421 LYS B N 1
ATOM 7347 C CA . LYS B 1 421 ? 2.912 9.453 -26.109 1 54.53 421 LYS B CA 1
ATOM 7348 C C . LYS B 1 421 ? 4.336 9.914 -26.406 1 54.53 421 LYS B C 1
ATOM 7350 O O . LYS B 1 421 ? 5.172 10 -25.516 1 54.53 421 LYS B O 1
ATOM 7355 N N . ASN B 1 422 ? 4.504 10.445 -27.703 1 65.12 422 ASN B N 1
ATOM 7356 C CA . ASN B 1 422 ? 5.902 10.742 -27.984 1 65.12 422 ASN B CA 1
ATOM 7357 C C . ASN B 1 422 ? 6.168 12.242 -27.984 1 65.12 422 ASN B C 1
ATOM 7359 O O . ASN B 1 422 ? 7.297 12.68 -28.203 1 65.12 422 ASN B O 1
ATOM 7363 N N . ILE B 1 423 ? 5.199 12.969 -27.609 1 78.56 423 ILE B N 1
ATOM 7364 C CA . ILE B 1 423 ? 5.336 14.414 -27.703 1 78.56 423 ILE B CA 1
ATOM 7365 C C . ILE B 1 423 ? 6.18 14.93 -26.531 1 78.56 423 ILE B C 1
ATOM 7367 O O . ILE B 1 423 ? 6.988 15.844 -26.703 1 78.56 423 ILE B O 1
ATOM 7371 N N . SER B 1 424 ? 6.02 14.281 -25.453 1 81.12 424 SER B N 1
ATOM 7372 C CA . SER B 1 424 ? 6.801 14.688 -24.281 1 81.12 424 SER B CA 1
ATOM 7373 C C . SER B 1 424 ? 8.289 14.492 -24.531 1 81.12 424 SER B C 1
ATOM 7375 O O . SER B 1 424 ? 9.102 15.344 -24.141 1 81.12 424 SER B O 1
ATOM 7377 N N . GLN B 1 425 ? 8.555 13.414 -25.172 1 83.56 425 GLN B N 1
ATOM 7378 C CA . GLN B 1 425 ? 9.961 13.141 -25.469 1 83.56 425 GLN B CA 1
ATOM 7379 C C . GLN B 1 425 ? 10.523 14.164 -26.453 1 83.56 425 GLN B C 1
ATOM 7381 O O . GLN B 1 425 ? 11.688 14.555 -26.344 1 83.56 425 GLN B O 1
ATOM 7386 N N . THR B 1 426 ? 9.742 14.508 -27.344 1 83.38 426 THR B N 1
ATOM 7387 C CA . THR B 1 426 ? 10.156 15.5 -28.328 1 83.38 426 THR B CA 1
ATOM 7388 C C . THR B 1 426 ? 10.516 16.812 -27.656 1 83.38 426 THR B C 1
ATOM 7390 O O . THR B 1 426 ? 11.547 17.422 -27.969 1 83.38 426 THR B O 1
ATOM 7393 N N . PHE B 1 427 ? 9.789 17.25 -26.75 1 89.5 427 PHE B N 1
ATOM 7394 C CA . PHE B 1 427 ? 10.039 18.516 -26.094 1 89.5 427 PHE B CA 1
ATOM 7395 C C . PHE B 1 427 ? 11.273 18.438 -25.203 1 89.5 427 PHE B C 1
ATOM 7397 O O . PHE B 1 427 ? 11.992 19.438 -25.031 1 89.5 427 PHE B O 1
ATOM 7404 N N . LEU B 1 428 ? 11.555 17.281 -24.672 1 89.69 428 LEU B N 1
ATOM 7405 C CA . LEU B 1 428 ? 12.773 17.125 -23.875 1 89.69 428 LEU B CA 1
ATOM 7406 C C . LEU B 1 428 ? 14.016 17.188 -24.766 1 89.69 428 LEU B C 1
ATOM 7408 O O . LEU B 1 428 ? 15.047 17.734 -24.359 1 89.69 428 LEU B O 1
ATOM 7412 N N . LYS B 1 429 ? 13.875 16.625 -25.938 1 88.38 429 LYS B N 1
ATOM 7413 C CA . LYS B 1 429 ? 14.977 16.734 -26.891 1 88.38 429 LYS B CA 1
ATOM 7414 C C . LYS B 1 429 ? 15.211 18.188 -27.281 1 88.38 429 LYS B C 1
ATOM 7416 O O . LYS B 1 429 ? 16.359 18.625 -27.422 1 88.38 429 LYS B O 1
ATOM 7421 N N . ILE B 1 430 ? 14.164 18.891 -27.516 1 89 430 ILE B N 1
ATOM 7422 C CA . ILE B 1 430 ? 14.258 20.312 -27.844 1 89 430 ILE B CA 1
ATOM 7423 C C . ILE B 1 430 ? 14.945 21.062 -26.703 1 89 430 ILE B C 1
ATOM 7425 O O . ILE B 1 430 ? 15.797 21.922 -26.938 1 89 430 ILE B O 1
ATOM 7429 N N . LEU B 1 431 ? 14.555 20.75 -25.516 1 91.75 431 LEU B N 1
ATOM 7430 C CA . LEU B 1 431 ? 15.156 21.375 -24.344 1 91.75 431 LEU B CA 1
ATOM 7431 C C . LEU B 1 431 ? 16.656 21.156 -24.312 1 91.75 431 LEU B C 1
ATOM 7433 O O . LEU B 1 431 ? 17.438 22.094 -24.078 1 91.75 431 LEU B O 1
ATOM 7437 N N . GLU B 1 432 ? 17.031 19.922 -24.547 1 89.81 432 GLU B N 1
ATOM 7438 C CA . GLU B 1 432 ? 18.453 19.594 -24.562 1 89.81 432 GLU B CA 1
ATOM 7439 C C . GLU B 1 432 ? 19.188 20.375 -25.641 1 89.81 432 GLU B C 1
ATOM 7441 O O . GLU B 1 432 ? 20.297 20.891 -25.406 1 89.81 432 GLU B O 1
ATOM 7446 N N . GLU B 1 433 ? 18.578 20.516 -26.75 1 87.44 433 GLU B N 1
ATOM 7447 C CA . GLU B 1 433 ? 19.172 21.234 -27.875 1 87.44 433 GLU B CA 1
ATOM 7448 C C . GLU B 1 433 ? 19.297 22.734 -27.562 1 87.44 433 GLU B C 1
ATOM 7450 O O . GLU B 1 433 ? 20.297 23.359 -27.891 1 87.44 433 GLU B O 1
ATOM 7455 N N . LEU B 1 434 ? 18.266 23.281 -27.016 1 88.06 434 LEU B N 1
ATOM 7456 C CA . LEU B 1 434 ? 18.266 24.703 -26.688 1 88.06 434 LEU B CA 1
ATOM 7457 C C . LEU B 1 434 ? 19.328 25.031 -25.641 1 88.06 434 LEU B C 1
ATOM 7459 O O . LEU B 1 434 ? 19.969 26.078 -25.703 1 88.06 434 LEU B O 1
ATOM 7463 N N . GLU B 1 435 ? 19.5 24.156 -24.688 1 88.56 435 GLU B N 1
ATOM 7464 C CA . GLU B 1 435 ? 20.516 24.359 -23.656 1 88.56 435 GLU B CA 1
ATOM 7465 C C . GLU B 1 435 ? 21.922 24.312 -24.234 1 88.56 435 GLU B C 1
ATOM 7467 O O . GLU B 1 435 ? 22.812 25.047 -23.766 1 88.56 435 GLU B O 1
ATOM 7472 N N . ASN B 1 436 ? 22.047 23.5 -25.219 1 82.88 436 ASN B N 1
ATOM 7473 C CA . ASN B 1 436 ? 23.344 23.422 -25.891 1 82.88 436 ASN B CA 1
ATOM 7474 C C . ASN B 1 436 ? 23.656 24.688 -26.672 1 82.88 436 ASN B C 1
ATOM 7476 O O . ASN B 1 436 ? 24.812 25.094 -26.766 1 82.88 436 ASN B O 1
ATOM 7480 N N . VAL B 1 437 ? 22.688 25.234 -27.25 1 74.69 437 VAL B N 1
ATOM 7481 C CA . VAL B 1 437 ? 22.859 26.438 -28.047 1 74.69 437 VAL B CA 1
ATOM 7482 C C . VAL B 1 437 ? 23.156 27.625 -27.141 1 74.69 437 VAL B C 1
ATOM 7484 O O . VAL B 1 437 ? 23.969 28.484 -27.469 1 74.69 437 VAL B O 1
ATOM 7487 N N . LYS B 1 438 ? 22.531 27.688 -26.047 1 69.69 438 LYS B N 1
ATOM 7488 C CA . LYS B 1 438 ? 22.734 28.766 -25.078 1 69.69 438 LYS B CA 1
ATOM 7489 C C . LYS B 1 438 ? 24.172 28.766 -24.562 1 69.69 438 LYS B C 1
ATOM 7491 O O . LYS B 1 438 ? 24.703 29.828 -24.25 1 69.69 438 LYS B O 1
ATOM 7496 N N . LYS B 1 439 ? 24.812 27.625 -24.484 1 62.66 439 LYS B N 1
ATOM 7497 C CA . LYS B 1 439 ? 26.188 27.516 -24.016 1 62.66 439 LYS B CA 1
ATOM 7498 C C . LYS B 1 439 ? 27.172 28.062 -25.062 1 62.66 439 LYS B C 1
ATOM 7500 O O . LYS B 1 439 ? 28.281 28.469 -24.719 1 62.66 439 LYS B O 1
ATOM 7505 N N . ILE B 1 440 ? 26.703 28.219 -26.156 1 46.25 440 ILE B N 1
ATOM 7506 C CA . ILE B 1 440 ? 27.562 28.812 -27.188 1 46.25 440 ILE B CA 1
ATOM 7507 C C . ILE B 1 440 ? 27.406 30.328 -27.172 1 46.25 440 ILE B C 1
ATOM 7509 O O . ILE B 1 440 ? 26.281 30.844 -27.203 1 46.25 440 ILE B O 1
#

Organism: Mycoplasma mobile (strain ATCC 43663 / 163K / NCTC 11711) (NCBI:txid267748)

Sequence (880 aa):
MNNFNNEDDDEKLNENFVPKSQGLKDFLEQKKNFQFVIPIYQRNYNWEISKQVKKFMESFEHLFKEKNEEHFLGTLILILGKKEEIQELFVIDGQQRLTTTFLAFFAIRNLLNENANVEKSLLKKIKEELNKIFFSNKKNLLKIHPAVERDKVFEKITRNSKKEDFNSDEKTTNIFKAYEYFKKELKGYIKNNEEELMKILRTFNRMIVVSIEVRKNVNQQKLFESINSTGVKLTNFDLIKNFLLMKLETRKEQDQIYNEYWKILEKNVTISSEKNQRKYKLNLKTDEIELEHKFKGNDFFKYFLSIKEHKHYSEEKFYNSFKKWFENKGEDFNIKNAFDELKNYSNLFNQIFKKSKNPKIEEELIEYRKMNIYAASPLIIEMLKWHDDKEISANLFNDMLKVINTYLVRNDICNNGDRLKNISQTFLKILEELENVKKIMNNFNNEDDDEKLNENFVPKSQGLKDFLEQKKNFQFVIPIYQRNYNWEISKQVKKFMESFEHLFKEKNEEHFLGTLILILGKKEEIQELFVIDGQQRLTTTFLAFFAIRNLLNENANVEKSLLKKIKEELNKIFFSNKKNLLKIHPAVERDKVFEKITRNSKKEDFNSDEKTTNIFKAYEYFKKELKGYIKNNEEELMKILRTFNRMIVVSIEVRKNVNQQKLFESINSTGVKLTNFDLIKNFLLMKLETRKEQDQIYNEYWKILEKNVTISSEKNQRKYKLNLKTDEIELEHKFKGNDFFKYFLSIKEHKHYSEEKFYNSFKKWFENKGEDFNIKNAFDELKNYSNLFNQIFKKSKNPKIEEELIEYRKMNIYAASPLIIEMLKWHDDKEISANLFNDMLKVINTYLVRNDICNNGDRLKNISQTFLKILEELENVKKI

Foldseek 3Di:
DPPCPDDPPPPPPPPQKDKDKFFLLCVLLVQALEAEEEAPLADDQDDACVPPLVVVVVLLVVCLVVVPAFAAPEEWEWEWDDDDSRTYTYTLPCPNVNLLSLLLLLLLLLLLVVDPLADPVLNVVVVVSSQSNQANDPVRHGRYHYVVNPLVLVVCSNVSHDPVVDDPVSCPDRSNVSSVSSNVSCNVQDDNDNVSSVSSVVSSRSHMYMYMYGYDPDDSLVVSCVVQVVDDHDFLLSNLSCVLLVPDDDSVVSSVLCVVFVVLLQVLQWAWDQPPPPPDPDDDPDPPSPTDTDRRSLVLQQLVLCLVPLDGDDSVCSNVSVVVSQVVVDDVRHSVNVSVSSRVLSNLSSCLQHNNPDPLQRVLSVLVNVVVLCLLVSVLSVLVVCVVVVNDDSVVSSVVSVVVSVVVVVCCVPVVNVPSVCSSSVNSVVSVVVVVVSVD/DPPCPDDPPPPPPPPQKDKDKFFLLCVLLVQALEAEEEAPLADDQDDACVPPLVVVVVLLVVCLVVVPAFAAPEEWEWEWDDDDSRTYTYTLPCPNVNLLSLLLLLLLLLLLVVDPPADPVLNVVVVVSSQSNQANDPVRHGRYHYVVNPLPLVVCSNVSHDPVVADPVSCPDRSNVSSVSSNVSCNVQDDNDNVSSVSSVVSSRSHMYMYMYGYDPDDSLVVSCVVQVVDDHDFLLSNLSCVLLVPDDDSVVSSVLCVVFVVLLQVLQWAWDQPPPPPDPDDDPDPPSPTDTDRRSLVLQQLVLCLQPLDGDDSVCSNVSVVVSQVVVDDVRHSVNVRVSSRVLSNLSSCLQHNNPDPLQRVLSVLVNVVVLCLLVSVLSVLVVCVVVVNDDSVVSSVVSVVVSVVVVVCCVPVVNVPSVCSSSVNSVVSVVVVVVSVD

InterPro domains:
  IPR004919 GmrSD restriction endonucleases, N-terminal domain [PF03235] (24-245)

Nearest PDB structures (foldseek):
  7drr-assembly1_C  TM=3.967E-01  e=3.861E-09  Streptomyces yokosukanensis
  7drs-assembly1_C  TM=3.788E-01  e=3.861E-09  Streptomyces yokosukanensis
  9jfl-assembly1_B  TM=5.676E-01  e=5.113E-09  Salmonella enterica
  7drr-assembly1_C  TM=3.966E-01  e=3.088E-09  Streptomyces yokosukanensis
  7drs-assembly1_C  TM=3.805E-01  e=2.044E-09  Streptomyces yokosukanensis

Radius of gyration: 30.43 Å; Cα contacts (8 Å, |Δi|>4): 1093; chains: 2; bounding box: 78×80×100 Å

Solvent-accessible surface area (backbone atoms only — not comparable to full-atom values): 48104 Å² total; per-residue (Å²): 136,83,78,80,81,77,84,81,80,72,85,75,64,41,80,44,43,46,53,44,34,30,21,46,51,55,50,39,44,68,40,62,35,28,29,41,31,32,52,66,46,53,75,73,77,69,62,41,59,93,47,59,49,41,51,54,50,49,52,49,54,47,34,64,71,39,81,86,47,56,42,60,66,46,59,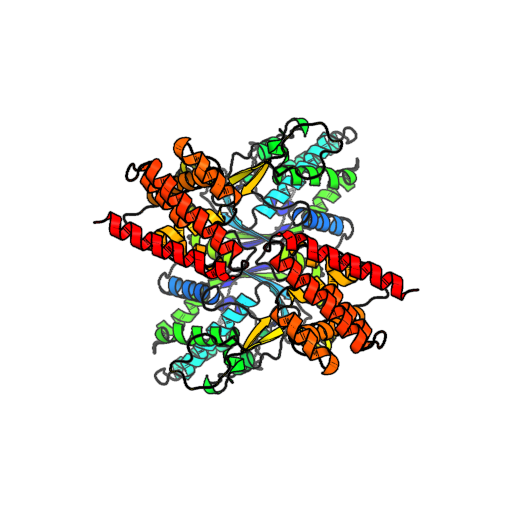32,36,28,36,56,51,68,87,52,90,52,30,37,28,35,44,74,37,42,55,63,58,52,51,49,52,50,37,46,52,47,23,51,53,48,52,55,71,68,39,82,77,44,51,67,69,56,50,52,54,52,48,51,57,48,44,41,48,44,26,18,47,94,83,64,40,58,18,70,39,58,46,66,60,74,43,62,57,58,54,39,53,74,67,64,54,57,79,82,75,49,52,77,71,50,58,68,34,42,65,45,45,45,30,53,48,38,37,60,70,48,50,81,60,64,54,79,37,69,68,51,45,51,45,52,54,52,37,47,30,33,33,28,34,36,36,31,40,33,66,54,85,50,59,61,67,58,41,50,48,40,55,42,73,64,21,39,65,65,50,56,51,44,51,48,45,30,60,56,42,65,70,42,89,44,68,66,55,34,52,49,47,38,64,70,30,50,52,51,30,54,54,32,33,39,36,69,39,70,50,78,64,73,64,82,79,69,77,86,78,79,79,75,74,59,62,43,72,45,75,37,51,57,60,50,52,52,35,53,48,24,58,76,65,58,45,89,73,57,83,88,47,42,53,61,49,51,53,49,56,55,61,68,63,41,87,87,51,47,67,66,55,51,43,49,51,50,35,52,51,26,50,45,48,22,27,60,72,68,57,46,92,48,72,84,43,33,65,61,39,50,54,48,55,70,65,72,67,66,56,49,44,44,40,52,45,52,50,49,48,36,35,77,70,66,73,43,52,61,66,55,51,43,54,52,48,50,51,51,49,50,49,52,51,50,47,47,66,71,44,68,64,70,62,56,75,56,47,34,56,49,35,36,51,50,41,56,52,52,56,56,53,66,75,96,136,85,78,81,80,76,84,81,81,72,84,74,64,41,81,44,43,48,52,46,33,32,21,47,51,56,50,39,43,68,41,63,34,28,28,42,32,31,50,66,48,52,75,76,77,71,61,41,58,94,46,58,47,42,49,54,50,48,52,48,54,48,35,62,71,40,80,87,46,58,42,60,65,46,60,33,37,28,36,56,51,68,87,52,89,53,29,38,29,37,45,74,39,42,57,63,59,52,51,50,52,51,36,45,52,48,22,50,53,46,50,55,71,68,39,81,77,45,50,65,69,58,50,52,53,52,48,52,58,47,43,40,48,44,26,19,48,94,84,63,41,57,18,70,40,58,47,67,60,77,42,63,58,59,55,37,52,76,67,63,55,57,79,82,75,48,52,76,72,50,57,68,35,42,63,44,44,47,32,50,47,37,37,61,69,47,49,82,59,65,53,80,38,69,69,51,46,50,45,51,54,54,37,46,30,32,33,28,34,35,38,32,40,33,67,57,87,53,60,60,68,58,41,49,49,39,54,44,71,63,22,39,66,65,50,56,50,44,49,49,42,30,60,55,42,64,71,43,90,44,67,67,55,34,53,48,46,37,65,71,30,49,50,51,29,56,53,32,33,40,37,67,41,69,51,77,63,73,63,84,77,69,78,86,77,80,80,74,73,58,61,43,72,45,75,36,49,55,60,50,52,51,34,52,48,25,57,76,65,58,44,88,73,58,84,87,46,43,53,62,50,51,52,50,55,55,62,67,60,39,89,86,48,45,67,66,56,52,44,50,51,48,35,52,51,25,51,46,49,22,26,60,73,67,56,46,92,48,72,85,44,32,64,60,39,49,54,49,57,71,65,72,67,66,56,48,46,44,42,54,45,52,51,48,49,36,36,76,70,67,74,41,52,60,67,56,52,44,52,52,49,50,52,51,50,49,49,53,53,50,48,47,67,71,44,68,63,68,62,55,76,55,47,34,57,50,37,37,52,50,42,55,52,52,55,56,51,65,75,98

Secondary structure (DSSP, 8-state):
--------------SSEEEEEEEHHHHHHH-TTEEEEE-TTSPPP---IIIIIHHHHHHHHHHHH-TT--EEEEEEEEEE---SSSEEEEEEE-HHHHHHHHHHHHHHHHHHHH-TTS-HHHHHHHHHHHHHHHBSSTT--BSEEESSTT-HHHHHHHTT--GGGS-HHHHTSHHHHHHHHHHHHHGGG--S-HHHHHHHHHHHTTEEEEEEEE-S---HHHHHHHHHHHBS---HHHHHHHHHHTTSSSHHHHHHHIIIIIHHHHHHHEEEEE----S--SS-------EEEEE-HHHHHHHHHHHHHSS---GGGHHHHHHHHHHHT-TT--HHHHHHHHHHHHHHHHHHHT--S-HHHHHHHHHHHHHT--TTHHHHHHHHHHHHTTSS-HHHHHHHHHHHHHHHHHHHHHTTTGGGGGHHHHHHHHHHHHHHHHH-/--------------SSEEEEEEEHHHHHHH-TTEEEEE-TTSPPP---IIIIIHHHHHHHHHHHH-TT--EEEEEEEEEE---SSSEEEEEEE-HHHHHHHHHHHHHHHHHHHH-TTS-HHHHHHHHHHHHHHHBSSTT--BSEEESSTT-HHHHHHHTT--GGGS-TTGGGSHHHHHHHHHHHHHGGG--S-HHHHHHHHHHHTTEEEEEEEE-S---HHHHHHHHHHHBS---HHHHHHHHHHTTSSSHHHHHHHIIIIIHHHHHHHEEEEE----S--SS-------EEEEE-HHHHHHHHHHHHHSS---GGGHHHHHHHHHHHT-TT--HHHHHHHHHHHHHHHHHHHT--S-HHHHHHHHHHHHHT--TTHHHHHHHHHHHHTTSS-HHHHHHHHHHHHHHHHHHHHHTTTGGGGGHHHHHHHHHHHHHHHHH-

pLDDT: mean 83.04, std 16.52, range [25.0, 97.5]